Protein AF-A0A972IKR0-F1 (afdb_monomer_lite)

Foldseek 3Di:
DDDDDDDDDDDPPPPDQQLEEEQEDPPFQLNVLCVVLVRDYHYDPALQVRLVSHAQQGEYEYFDYPPPVDAREDDPCSLVSCVVSNAAYEYEQHPDDPPKDWADKDWDDQWWKFFCDCLLPPLHDGQFTKDQAQDIFIFIDDPFAGIFTALAFAFGGRPFHGDPDTTGQWGDDPPRNYIYGRHGLSLCQQRVMDDPSNSQSVVQSVVCSRCVPDDRGRGDDDHQKAWPFDLPDDDDPCLLLVLLLFLLVLQFQLLQQDDPVCPVVQVVLLVPVQKDWGDDRPDDHHLQLQAGFWWFFPNQHSRRTGITGRWGFLLLLLLLLLSLLLSLVSHPNPSSLRNSVSSCCNQQPVACQCPDLCCDLVFLNDLFGFGTRSDPVRRFKGFLLSSLSSLLSNLLSCLSNVHQPCLQSSLSNLLSQLLQDEPLLHNDQIDTRVVRRVPHSLCSHHDDDAALELLRRQSSLLSLLLVCVQAVPCSSVNSSVSNLVVNLVCPPQNHQYEQFSLLSLLSNLNNLLSNCVSPNDPVSLVSNVSSLVVQLVQADPQLARFTHHHDPPSYNAEGDPTSVLFQPAAHHQRNHPPQQKHFLQRHLLSNLQSLLSNVVSPDPSSVVSNVSSLSNSSRRQMPRPSSSSRHSFHFRIARSVSSGQGTGQRGNTHGSGMTTSRRRSSRSSSSSSCVVVVHHSSRRSSVHNSNVCNVVSCCSSPNPVSVVLSVQLDQDAAQKAKAWVVAPDWALQDWIKIKMKGFAQDQAWFKKWKWKFKADPDPVGTDDIDIDTAHHRWMDMDIDIHRSHPVAAKIKIKMWIDTVVDIDIDIGIYGYHYDPFRFPLAAQAFEDECADLDCLQQVQFRVLSLEDELVLLLQLLVLCVLLNRQEYEHLFQKHDEAALQGDDDFQQRQPIAGCECDPSDRHHDNGRYRHSPQSNLVSSLVSVGAYAHELHCSYALDLDPRRLVNSLVSLVRCCSRPSRRSNHAAYEHNNEAELLQHDPPNDDSVVSLVSLLVSLQVNLVSNCGHPVRHFYEHEYELAPNPPSLVSLLSRLLSHQEYEYEDQVPYDPPTDHSQRSLVSVLVSCVVNVHAYEYAYEQFDDDVNRYTAGDDPVVSSVVSVVRRHHRHYYYHRLALHADDPPRPGHRVPPRNNVNSVVSSVVVVVD

Radius of gyration: 42.31 Å; chains: 1; bounding box: 90×63×150 Å

Structure (mmCIF, N/CA/C/O backbone):
data_AF-A0A972IKR0-F1
#
_entry.id   AF-A0A972IKR0-F1
#
loop_
_atom_site.group_PDB
_atom_site.id
_atom_site.type_symbol
_atom_site.label_atom_id
_atom_site.label_alt_id
_atom_site.label_comp_id
_atom_site.label_asym_id
_atom_site.label_entity_id
_atom_site.label_seq_id
_atom_site.pdbx_PDB_ins_code
_atom_site.Cartn_x
_atom_site.Cartn_y
_atom_site.Cartn_z
_atom_site.occupancy
_atom_site.B_iso_or_equiv
_atom_site.auth_seq_id
_atom_site.auth_comp_id
_atom_site.auth_asym_id
_atom_site.auth_atom_id
_atom_site.pdbx_PDB_model_num
ATOM 1 N N . MET A 1 1 ? 0.463 -13.050 -74.853 1.00 34.19 1 MET A N 1
ATOM 2 C CA . MET A 1 1 ? 0.494 -12.676 -76.282 1.00 34.19 1 MET A CA 1
ATOM 3 C C . MET A 1 1 ? 1.717 -11.803 -76.529 1.00 34.19 1 MET A C 1
ATOM 5 O O . MET A 1 1 ? 1.865 -10.808 -75.846 1.00 34.19 1 MET A O 1
ATOM 9 N N . ILE A 1 2 ? 2.590 -12.292 -77.412 1.00 34.75 2 ILE A N 1
ATOM 10 C CA . ILE A 1 2 ? 3.543 -11.648 -78.341 1.00 34.75 2 ILE A CA 1
ATOM 11 C C . ILE A 1 2 ? 4.079 -10.222 -78.051 1.00 34.75 2 ILE A C 1
ATOM 13 O O . ILE A 1 2 ? 3.341 -9.250 -77.954 1.00 34.75 2 ILE A O 1
ATOM 17 N N . ALA A 1 3 ? 5.416 -10.190 -78.054 1.00 36.41 3 ALA A N 1
ATOM 18 C CA . ALA A 1 3 ? 6.428 -9.137 -78.162 1.00 36.41 3 ALA A CA 1
ATOM 19 C C . ALA A 1 3 ? 6.168 -7.861 -78.998 1.00 36.41 3 ALA A C 1
ATOM 21 O O . ALA A 1 3 ? 5.631 -7.919 -80.099 1.00 36.41 3 ALA A O 1
ATOM 22 N N . ALA A 1 4 ? 6.785 -6.765 -78.535 1.00 33.09 4 ALA A N 1
ATOM 23 C CA . ALA A 1 4 ? 7.686 -5.863 -79.277 1.00 33.09 4 ALA A CA 1
ATOM 24 C C . ALA A 1 4 ? 8.469 -5.052 -78.210 1.00 33.09 4 ALA A C 1
ATOM 26 O O . ALA A 1 4 ? 7.857 -4.555 -77.276 1.00 33.09 4 ALA A O 1
ATOM 27 N N . GLY A 1 5 ? 9.796 -4.926 -78.164 1.00 36.53 5 GLY A N 1
ATOM 28 C CA . GLY A 1 5 ? 10.790 -4.973 -79.228 1.00 36.53 5 GLY A CA 1
ATOM 29 C C . GLY A 1 5 ? 11.256 -3.555 -79.572 1.00 36.53 5 GLY A C 1
ATOM 30 O O . GLY A 1 5 ? 10.955 -3.087 -80.661 1.00 36.53 5 GLY A O 1
ATOM 31 N N . LEU A 1 6 ? 11.960 -2.870 -78.661 1.00 34.78 6 LEU A N 1
ATOM 32 C CA . LEU A 1 6 ? 12.691 -1.632 -78.962 1.00 34.78 6 LEU A CA 1
ATOM 33 C C . LEU A 1 6 ? 14.011 -1.612 -78.186 1.00 34.78 6 LEU A C 1
ATOM 35 O O . LEU A 1 6 ? 14.045 -1.526 -76.961 1.00 34.78 6 LEU A O 1
ATOM 39 N N . ALA A 1 7 ? 15.091 -1.757 -78.948 1.00 34.50 7 ALA A N 1
ATOM 40 C CA . ALA A 1 7 ? 16.462 -1.644 -78.496 1.00 34.50 7 ALA A CA 1
ATOM 41 C C . ALA A 1 7 ? 16.782 -0.186 -78.145 1.00 34.50 7 ALA A C 1
ATOM 43 O O . ALA A 1 7 ? 16.608 0.707 -78.974 1.00 34.50 7 ALA A O 1
ATOM 44 N N . VAL A 1 8 ? 17.313 0.035 -76.945 1.00 36.03 8 VAL A N 1
ATOM 45 C CA . VAL A 1 8 ? 18.115 1.218 -76.628 1.00 36.03 8 VAL A CA 1
ATOM 46 C C . VAL A 1 8 ? 19.549 0.731 -76.490 1.00 36.03 8 VAL A C 1
ATOM 48 O O . VAL A 1 8 ? 19.846 -0.145 -75.680 1.00 36.03 8 VAL A O 1
ATOM 51 N N . ALA A 1 9 ? 20.424 1.260 -77.339 1.00 35.09 9 ALA A N 1
ATOM 52 C CA . ALA A 1 9 ? 21.854 1.033 -77.273 1.00 35.09 9 ALA A CA 1
ATOM 53 C C . ALA A 1 9 ? 22.386 1.575 -75.937 1.00 35.09 9 ALA A C 1
ATOM 55 O O . ALA A 1 9 ? 22.450 2.786 -75.731 1.00 35.09 9 ALA A O 1
ATOM 56 N N . ALA A 1 10 ? 22.751 0.674 -75.025 1.00 33.31 10 ALA A N 1
ATOM 57 C CA . ALA A 1 10 ? 23.507 1.026 -73.837 1.00 33.31 10 ALA A CA 1
ATOM 58 C C . ALA A 1 10 ? 24.954 1.315 -74.254 1.00 33.31 10 ALA A C 1
ATOM 60 O O . ALA A 1 10 ? 25.710 0.421 -74.632 1.00 33.31 10 ALA A O 1
ATOM 61 N N . SER A 1 11 ? 25.310 2.594 -74.197 1.00 32.09 11 SER A N 1
ATOM 62 C CA . SER A 1 11 ? 26.677 3.044 -73.965 1.00 32.09 11 SER A CA 1
ATOM 63 C C . SER A 1 11 ? 27.300 2.182 -72.860 1.00 32.09 11 SER A C 1
ATOM 65 O O . SER A 1 11 ? 26.794 2.148 -71.737 1.00 32.09 11 SER A O 1
ATOM 67 N N . VAL A 1 12 ? 28.374 1.461 -73.186 1.00 36.28 12 VAL A N 1
ATOM 68 C CA . VAL A 1 12 ? 29.242 0.819 -72.196 1.00 36.28 12 VAL A CA 1
ATOM 69 C C . VAL A 1 12 ? 30.020 1.942 -71.516 1.00 36.28 12 VAL A C 1
ATOM 71 O O . VAL A 1 12 ? 31.148 2.255 -71.886 1.00 36.28 12 VAL A O 1
ATOM 74 N N . ALA A 1 13 ? 29.382 2.591 -70.544 1.00 33.34 13 ALA A N 1
ATOM 75 C CA . ALA A 1 13 ? 30.107 3.287 -69.502 1.00 33.34 13 ALA A CA 1
ATOM 76 C C . ALA A 1 13 ? 30.850 2.205 -68.713 1.00 33.34 13 ALA A C 1
ATOM 78 O O . ALA A 1 13 ? 30.235 1.303 -68.143 1.00 33.34 13 ALA A O 1
ATOM 79 N N . THR A 1 14 ? 32.177 2.251 -68.734 1.00 36.03 14 THR A N 1
ATOM 80 C CA . THR A 1 14 ? 33.018 1.518 -67.790 1.00 36.03 14 THR A CA 1
ATOM 81 C C . THR A 1 14 ? 32.543 1.870 -66.384 1.00 36.03 14 THR A C 1
ATOM 83 O O . THR A 1 14 ? 32.782 2.986 -65.928 1.00 36.03 14 THR A O 1
ATOM 86 N N . ALA A 1 15 ? 31.810 0.964 -65.733 1.00 43.09 15 ALA A N 1
ATOM 87 C CA . ALA A 1 15 ? 31.397 1.144 -64.350 1.00 43.09 15 ALA A CA 1
ATOM 88 C C . ALA A 1 15 ? 32.667 1.283 -63.503 1.00 43.09 15 ALA A C 1
ATOM 90 O O . ALA A 1 15 ? 33.485 0.360 -63.458 1.00 43.09 15 ALA A O 1
ATOM 91 N N . GLU A 1 16 ? 32.864 2.458 -62.906 1.00 57.66 16 GLU A N 1
ATOM 92 C CA . GLU A 1 16 ? 33.928 2.693 -61.933 1.00 57.66 16 GLU A CA 1
ATOM 93 C C . GLU A 1 16 ? 33.863 1.599 -60.860 1.00 57.66 16 GLU A C 1
ATOM 95 O O . GLU A 1 16 ? 32.781 1.234 -60.391 1.00 57.66 16 GLU A O 1
ATOM 100 N N . ALA A 1 17 ? 35.015 1.025 -60.501 1.00 61.44 17 ALA A N 1
ATOM 101 C CA . ALA A 1 17 ? 35.063 0.016 -59.453 1.00 61.44 17 ALA A CA 1
ATOM 102 C C . ALA A 1 17 ? 34.491 0.609 -58.149 1.00 61.44 17 ALA A C 1
ATOM 104 O O . ALA A 1 17 ? 34.822 1.750 -57.815 1.00 61.44 17 ALA A O 1
ATOM 105 N N . PRO A 1 18 ? 33.646 -0.133 -57.406 1.00 69.88 18 PRO A N 1
ATOM 106 C CA . PRO A 1 18 ? 33.035 0.386 -56.189 1.00 69.88 18 PRO A CA 1
ATOM 107 C C . PRO A 1 18 ? 34.124 0.820 -55.205 1.00 69.88 18 PRO A C 1
ATOM 109 O O . PRO A 1 18 ? 35.032 0.050 -54.888 1.00 69.88 18 PRO A O 1
ATOM 112 N N . ARG A 1 19 ? 34.024 2.062 -54.715 1.00 82.19 19 ARG A N 1
ATOM 113 C CA . ARG A 1 19 ? 34.983 2.646 -53.761 1.00 82.19 19 ARG A CA 1
ATOM 114 C C . ARG A 1 19 ? 34.947 1.983 -52.378 1.00 82.19 19 ARG A C 1
ATOM 116 O O . ARG A 1 19 ? 35.869 2.202 -51.600 1.00 82.19 19 ARG A O 1
ATOM 123 N N . LEU A 1 20 ? 33.923 1.173 -52.088 1.00 91.81 20 LEU A N 1
ATOM 124 C CA . LEU A 1 20 ? 33.719 0.491 -50.810 1.00 91.81 20 LEU A CA 1
ATOM 125 C C . LEU A 1 20 ? 33.771 -1.036 -50.974 1.00 91.81 20 LEU A C 1
ATOM 127 O O . LEU A 1 20 ? 32.972 -1.610 -51.719 1.00 91.81 20 LEU A O 1
ATOM 131 N N . THR A 1 21 ? 34.675 -1.702 -50.252 1.00 95.69 21 THR A N 1
ATOM 132 C CA . THR A 1 21 ? 34.761 -3.174 -50.183 1.00 95.69 21 THR A CA 1
ATOM 133 C C . THR A 1 21 ? 34.521 -3.656 -48.749 1.00 95.69 21 THR A C 1
ATOM 135 O O . THR A 1 21 ? 35.110 -3.122 -47.817 1.00 95.69 21 THR A O 1
ATOM 138 N N . LEU A 1 22 ? 33.650 -4.645 -48.545 1.00 96.81 22 LEU A N 1
ATOM 139 C CA . LEU A 1 22 ? 33.286 -5.189 -47.236 1.00 96.81 22 LEU A CA 1
ATOM 140 C C . LEU A 1 22 ? 33.693 -6.666 -47.152 1.00 96.81 22 LEU A C 1
ATOM 142 O O . LEU A 1 22 ? 33.222 -7.489 -47.937 1.00 96.81 22 LEU A O 1
ATOM 146 N N . CYS A 1 23 ? 34.528 -7.001 -46.174 1.00 97.31 23 CYS A N 1
ATOM 147 C CA . CYS A 1 23 ? 34.794 -8.365 -45.732 1.00 97.31 23 CYS A CA 1
ATOM 148 C C . CYS A 1 23 ? 33.773 -8.716 -44.646 1.00 97.31 23 CYS A C 1
ATOM 150 O O . CYS A 1 23 ? 33.915 -8.274 -43.503 1.00 97.31 23 CYS A O 1
ATOM 152 N N . CYS A 1 24 ? 32.718 -9.429 -45.035 1.00 96.69 24 CYS A N 1
ATOM 153 C CA . CYS A 1 24 ? 31.603 -9.812 -44.167 1.00 96.69 24 CYS A CA 1
ATOM 154 C C . CYS A 1 24 ? 30.733 -10.888 -44.829 1.00 96.69 24 CYS A C 1
ATOM 156 O O . CYS A 1 24 ? 30.765 -11.055 -46.052 1.00 96.69 24 CYS A O 1
ATOM 158 N N . GLY A 1 25 ? 29.906 -11.572 -44.048 1.00 94.38 25 GLY A N 1
ATOM 159 C CA . GLY A 1 25 ? 28.896 -12.507 -44.520 1.00 94.38 25 GLY A CA 1
ATOM 160 C C . GLY A 1 25 ? 27.739 -11.797 -45.223 1.00 94.38 25 GLY A C 1
ATOM 161 O O . GLY A 1 25 ? 27.478 -10.611 -45.019 1.00 94.38 25 GLY A O 1
ATOM 162 N N . GLY A 1 26 ? 27.010 -12.535 -46.065 1.00 93.50 26 GLY A N 1
ATOM 163 C CA . GLY A 1 26 ? 25.881 -11.988 -46.834 1.00 93.50 26 GLY A CA 1
ATOM 164 C C . GLY A 1 26 ? 24.724 -11.458 -45.976 1.00 93.50 26 GLY A C 1
ATOM 165 O O . GLY A 1 26 ? 23.965 -10.609 -46.437 1.00 93.50 26 GLY A O 1
ATOM 166 N N . GLU A 1 27 ? 24.627 -11.912 -44.726 1.00 93.12 27 GLU A N 1
ATOM 167 C CA . GLU A 1 27 ? 23.584 -11.510 -43.777 1.00 93.12 27 GLU A CA 1
ATOM 168 C C . GLU A 1 27 ? 23.989 -10.346 -42.859 1.00 93.12 27 GLU A C 1
ATOM 170 O O . GLU A 1 27 ? 23.214 -9.967 -41.987 1.00 93.12 27 GLU A O 1
ATOM 175 N N . ASN A 1 28 ? 25.173 -9.748 -43.037 1.00 96.62 28 ASN A N 1
ATOM 176 C CA . ASN A 1 28 ? 25.594 -8.600 -42.232 1.00 96.62 28 ASN A CA 1
ATOM 177 C C . ASN A 1 28 ? 24.642 -7.397 -42.420 1.00 96.62 28 ASN A C 1
ATOM 179 O O . ASN A 1 28 ? 24.352 -7.004 -43.556 1.00 96.62 28 ASN A O 1
ATOM 183 N N . ASP A 1 29 ? 24.187 -6.786 -41.316 1.00 96.81 29 ASP A N 1
ATOM 184 C CA . ASP A 1 29 ? 23.161 -5.735 -41.361 1.00 96.81 29 ASP A CA 1
ATOM 185 C C . ASP A 1 29 ? 23.614 -4.531 -42.194 1.00 96.81 29 ASP A C 1
ATOM 187 O O . ASP A 1 29 ? 22.862 -4.052 -43.043 1.00 96.81 29 ASP A O 1
ATOM 191 N N . LEU A 1 30 ? 24.851 -4.058 -42.002 1.00 96.75 30 LEU A N 1
ATOM 192 C CA . LEU A 1 30 ? 25.368 -2.904 -42.738 1.00 96.75 30 LEU A CA 1
ATOM 193 C C . LEU A 1 30 ? 25.429 -3.189 -44.241 1.00 96.75 30 LEU A C 1
ATOM 195 O O . LEU A 1 30 ? 25.016 -2.348 -45.038 1.00 96.75 30 LEU A O 1
ATOM 199 N N . PHE A 1 31 ? 25.906 -4.373 -44.634 1.00 95.94 31 PHE A N 1
ATOM 200 C CA . PHE A 1 31 ? 25.964 -4.765 -46.042 1.00 95.94 31 PHE A CA 1
ATOM 201 C C . PHE A 1 31 ? 24.567 -4.816 -46.674 1.00 95.94 31 PHE A C 1
ATOM 203 O O . PHE A 1 31 ? 24.351 -4.263 -47.759 1.00 95.94 31 PHE A O 1
ATOM 210 N N . ARG A 1 32 ? 23.598 -5.425 -45.981 1.00 95.38 32 ARG A N 1
ATOM 211 C CA . ARG A 1 32 ? 22.209 -5.507 -46.448 1.00 95.38 32 ARG A CA 1
ATOM 212 C C . ARG A 1 32 ? 21.565 -4.129 -46.570 1.00 95.38 32 ARG A C 1
ATOM 214 O O . ARG A 1 32 ? 20.917 -3.864 -47.581 1.00 95.38 32 ARG A O 1
ATOM 221 N N . VAL A 1 33 ? 21.766 -3.248 -45.589 1.00 95.50 33 VAL A N 1
ATOM 222 C CA . VAL A 1 33 ? 21.216 -1.884 -45.605 1.00 95.50 33 VAL A CA 1
ATOM 223 C C . VAL A 1 33 ? 21.865 -1.037 -46.701 1.00 95.50 33 VAL A C 1
ATOM 225 O O . VAL A 1 33 ? 21.145 -0.400 -47.462 1.00 95.50 33 VAL A O 1
ATOM 228 N N . LEU A 1 34 ? 23.192 -1.079 -46.865 1.00 92.94 34 LEU A N 1
ATOM 229 C CA . LEU A 1 34 ? 23.887 -0.372 -47.951 1.00 92.94 34 LEU A CA 1
ATOM 230 C C . LEU A 1 34 ? 23.390 -0.814 -49.331 1.00 92.94 34 LEU A C 1
ATOM 232 O O . LEU A 1 34 ? 23.097 0.026 -50.183 1.00 92.94 34 LEU A O 1
ATOM 236 N N . THR A 1 35 ? 23.254 -2.126 -49.529 1.00 91.75 35 THR A N 1
ATOM 237 C CA . THR A 1 35 ? 22.767 -2.700 -50.789 1.00 91.75 35 THR A CA 1
ATOM 238 C C . THR A 1 35 ? 21.314 -2.300 -51.054 1.00 91.75 35 THR A C 1
ATOM 240 O O . THR A 1 35 ? 20.982 -1.895 -52.166 1.00 91.75 35 THR A O 1
ATOM 243 N N . ALA A 1 36 ? 20.448 -2.359 -50.036 1.00 91.44 36 ALA A N 1
ATOM 244 C CA . ALA A 1 36 ? 19.045 -1.954 -50.144 1.00 91.44 36 ALA A CA 1
ATOM 245 C C . ALA A 1 36 ? 18.877 -0.445 -50.404 1.00 91.44 36 ALA A C 1
ATOM 247 O O . ALA A 1 36 ? 17.974 -0.050 -51.137 1.00 91.44 36 ALA A O 1
ATOM 248 N N . SER A 1 37 ? 19.776 0.384 -49.866 1.00 88.69 37 SER A N 1
ATOM 249 C CA . SER A 1 37 ? 19.859 1.826 -50.133 1.00 88.69 37 SER A CA 1
ATOM 250 C C . SER A 1 37 ? 20.505 2.167 -51.488 1.00 88.69 37 SER A C 1
ATOM 252 O O . SER A 1 37 ? 20.678 3.344 -51.797 1.00 88.69 37 SER A O 1
ATOM 254 N N . GLY A 1 38 ? 20.871 1.173 -52.307 1.00 86.56 38 GLY A N 1
ATOM 255 C CA . GLY A 1 38 ? 21.440 1.385 -53.642 1.00 86.56 38 GLY A CA 1
ATOM 256 C C . GLY A 1 38 ? 22.902 1.840 -53.653 1.00 86.56 38 GLY A C 1
ATOM 257 O O . GLY A 1 38 ? 23.380 2.315 -54.683 1.00 86.56 38 GLY A O 1
ATOM 258 N N . TYR A 1 39 ? 23.629 1.701 -52.540 1.00 87.25 39 TYR A N 1
ATOM 259 C CA . TYR A 1 39 ? 25.034 2.096 -52.463 1.00 87.25 39 TYR A CA 1
ATOM 260 C C . TYR A 1 39 ? 25.945 1.031 -53.082 1.00 87.25 39 TYR A C 1
ATOM 262 O O . TYR A 1 39 ? 25.931 -0.136 -52.681 1.00 87.25 39 TYR A O 1
ATOM 270 N N . ALA A 1 40 ? 26.767 1.431 -54.055 1.00 85.81 40 ALA A N 1
ATOM 271 C CA . ALA A 1 40 ? 27.667 0.519 -54.752 1.00 85.81 40 ALA A CA 1
ATOM 272 C C . ALA A 1 40 ? 28.792 0.034 -53.821 1.00 85.81 40 ALA A C 1
ATOM 274 O O . ALA A 1 40 ? 29.734 0.765 -53.515 1.00 85.81 40 ALA A O 1
ATOM 275 N N . CYS A 1 41 ? 28.711 -1.227 -53.400 1.00 90.19 41 CYS A N 1
ATOM 276 C CA . CYS A 1 41 ? 29.710 -1.872 -52.558 1.00 90.19 41 CYS A CA 1
ATOM 277 C C . CYS A 1 41 ? 30.053 -3.281 -53.066 1.00 90.19 41 CYS A C 1
ATOM 279 O O . CYS A 1 41 ? 29.250 -3.937 -53.732 1.00 90.19 41 CYS A O 1
ATOM 281 N N . ARG A 1 42 ? 31.273 -3.745 -52.778 1.00 93.44 42 ARG A N 1
ATOM 282 C CA . ARG A 1 42 ? 31.747 -5.098 -53.108 1.00 93.44 42 ARG A CA 1
ATOM 283 C C . ARG A 1 42 ? 31.857 -5.933 -51.837 1.00 93.44 42 ARG A C 1
ATOM 285 O O . ARG A 1 42 ? 32.561 -5.525 -50.924 1.00 93.44 42 ARG A O 1
ATOM 292 N N . ARG A 1 43 ? 31.225 -7.108 -51.796 1.00 95.25 43 ARG A N 1
ATOM 293 C CA . ARG A 1 43 ? 31.364 -8.077 -50.694 1.00 95.25 43 ARG A CA 1
ATOM 294 C C . ARG A 1 43 ? 32.413 -9.136 -51.031 1.00 95.25 43 ARG A C 1
ATOM 296 O O . ARG A 1 43 ? 32.410 -9.638 -52.154 1.00 95.25 43 ARG A O 1
ATOM 303 N N . VAL A 1 44 ? 33.250 -9.492 -50.063 1.00 96.19 44 VAL A N 1
ATOM 304 C CA . VAL A 1 44 ? 34.235 -10.585 -50.139 1.00 96.19 44 VAL A CA 1
ATOM 305 C C . VAL A 1 44 ? 34.264 -11.378 -48.828 1.00 96.19 44 VAL A C 1
ATOM 307 O O . VAL A 1 44 ? 33.728 -10.914 -47.819 1.00 96.19 44 VAL A O 1
ATOM 310 N N . ASP A 1 45 ? 34.895 -12.554 -48.842 1.00 93.50 45 ASP A N 1
ATOM 311 C CA . ASP A 1 45 ? 34.920 -13.480 -47.697 1.00 93.50 45 ASP A CA 1
ATOM 312 C C . ASP A 1 45 ? 36.216 -13.407 -46.864 1.00 93.50 45 ASP A C 1
ATOM 314 O O . ASP A 1 45 ? 36.230 -13.869 -45.725 1.00 93.50 45 ASP A O 1
ATOM 318 N N . SER A 1 46 ? 37.304 -12.823 -47.391 1.00 94.88 46 SER A N 1
ATOM 319 C CA . SER A 1 46 ? 38.583 -12.699 -46.668 1.00 94.88 46 SER A CA 1
ATOM 320 C C . SER A 1 46 ? 39.126 -11.269 -46.640 1.00 94.88 46 SER A C 1
ATOM 322 O O . SER A 1 46 ? 38.964 -10.490 -47.584 1.00 94.88 46 SER A O 1
ATOM 324 N N . ASN A 1 47 ? 39.817 -10.916 -45.551 1.00 94.81 47 ASN A N 1
ATOM 325 C CA . ASN A 1 47 ? 40.392 -9.578 -45.374 1.00 94.81 47 ASN A CA 1
ATOM 326 C C . ASN A 1 47 ? 41.562 -9.294 -46.337 1.00 94.81 47 ASN A C 1
ATOM 328 O O . ASN A 1 47 ? 41.735 -8.147 -46.755 1.00 94.81 47 ASN A O 1
ATOM 332 N N . ARG A 1 48 ? 42.319 -10.321 -46.746 1.00 94.06 48 ARG A N 1
ATOM 333 C CA . ARG A 1 48 ? 43.353 -10.219 -47.784 1.00 94.06 48 ARG A CA 1
ATOM 334 C C . ARG A 1 48 ? 42.744 -9.859 -49.133 1.00 94.06 48 ARG A C 1
ATOM 336 O O . ARG A 1 48 ? 43.137 -8.858 -49.730 1.00 94.06 48 ARG A O 1
ATOM 343 N N . GLU A 1 49 ? 41.743 -10.620 -49.566 1.00 94.56 49 GLU A N 1
ATOM 344 C CA . GLU A 1 49 ? 41.035 -10.366 -50.823 1.00 94.56 49 GLU A CA 1
ATOM 345 C C . GLU A 1 49 ? 40.384 -8.975 -50.829 1.00 94.56 49 GLU A C 1
ATOM 347 O O . GLU A 1 49 ? 40.434 -8.269 -51.837 1.00 94.56 49 GLU A O 1
ATOM 352 N N . ALA A 1 50 ? 39.838 -8.530 -49.691 1.00 94.56 50 ALA A N 1
ATOM 353 C CA . ALA A 1 50 ? 39.226 -7.208 -49.562 1.00 94.56 50 ALA A CA 1
ATOM 354 C C . ALA A 1 50 ? 40.198 -6.074 -49.909 1.00 94.56 50 ALA A C 1
ATOM 356 O O . ALA A 1 50 ? 39.850 -5.162 -50.659 1.00 94.56 50 ALA A O 1
ATOM 357 N N . VAL A 1 51 ? 41.433 -6.152 -49.408 1.00 94.56 51 VAL A N 1
ATOM 358 C CA . VAL A 1 51 ? 42.490 -5.172 -49.694 1.00 94.56 51 VAL A CA 1
ATOM 359 C C . VAL A 1 51 ? 43.047 -5.337 -51.112 1.00 94.56 51 VAL A C 1
ATOM 361 O O . VAL A 1 51 ? 43.326 -4.343 -51.787 1.00 94.56 51 VAL A O 1
ATOM 364 N N . GLU A 1 52 ? 43.188 -6.568 -51.608 1.00 92.94 52 GLU A N 1
ATOM 365 C CA . GLU A 1 52 ? 43.668 -6.851 -52.968 1.00 92.94 52 GLU A CA 1
ATOM 366 C C . GLU A 1 52 ? 42.718 -6.327 -54.050 1.00 92.94 52 GLU A C 1
ATOM 368 O O . GLU A 1 52 ? 43.176 -5.747 -55.038 1.00 92.94 52 GLU A O 1
ATOM 373 N N . LEU A 1 53 ? 41.407 -6.450 -53.840 1.00 92.75 53 LEU A N 1
ATOM 374 C CA . LEU A 1 53 ? 40.381 -6.021 -54.790 1.00 92.75 53 LEU A CA 1
ATOM 375 C C . LEU A 1 53 ? 39.951 -4.558 -54.623 1.00 92.75 53 LEU A C 1
ATOM 377 O O . LEU A 1 53 ? 39.323 -4.016 -55.538 1.00 92.75 53 LEU A O 1
ATOM 381 N N . ALA A 1 54 ? 40.268 -3.913 -53.499 1.00 93.00 54 ALA A N 1
ATOM 382 C CA . ALA A 1 54 ? 39.979 -2.498 -53.295 1.00 93.00 54 ALA A CA 1
ATOM 383 C C . ALA A 1 54 ? 40.762 -1.607 -54.275 1.00 93.00 54 ALA A C 1
ATOM 385 O O . ALA A 1 54 ? 41.950 -1.839 -54.549 1.00 93.00 54 ALA A O 1
ATOM 386 N N . ALA A 1 55 ? 40.081 -0.577 -54.786 1.00 89.38 55 ALA A N 1
ATOM 387 C CA . ALA A 1 55 ? 40.685 0.474 -55.599 1.00 89.38 55 ALA A CA 1
ATOM 388 C C . ALA A 1 55 ? 41.648 1.325 -54.755 1.00 89.38 55 ALA A C 1
ATOM 390 O O . ALA A 1 55 ? 41.400 1.545 -53.573 1.00 89.38 55 ALA A O 1
ATOM 391 N N . GLU A 1 56 ? 42.735 1.809 -55.359 1.00 88.94 56 GLU A N 1
ATOM 392 C CA . GLU A 1 56 ? 43.681 2.720 -54.702 1.00 88.94 56 GLU A CA 1
ATOM 393 C C . GLU A 1 56 ? 42.960 3.981 -54.193 1.00 88.94 56 GLU A C 1
ATOM 395 O O . GLU A 1 56 ? 42.117 4.542 -54.894 1.00 88.94 56 GLU A O 1
ATOM 400 N N . GLY A 1 57 ? 43.236 4.390 -52.951 1.00 87.69 57 GLY A N 1
ATOM 401 C CA . GLY A 1 57 ? 42.514 5.477 -52.276 1.00 87.69 57 GLY A CA 1
ATOM 402 C C . GLY A 1 57 ? 41.071 5.151 -51.853 1.00 87.69 57 GLY A C 1
ATOM 403 O O . GLY A 1 57 ? 40.372 6.039 -51.369 1.00 87.69 57 GLY A O 1
ATOM 404 N N . GLY A 1 58 ? 40.602 3.913 -52.050 1.00 91.62 58 GLY A N 1
ATOM 405 C CA . GLY A 1 58 ? 39.277 3.451 -51.631 1.00 91.62 58 GLY A CA 1
ATOM 406 C C . GLY A 1 58 ? 39.187 3.082 -50.145 1.00 91.62 58 GLY A C 1
ATOM 407 O O . GLY A 1 58 ? 40.129 3.268 -49.371 1.00 91.62 58 GLY A O 1
ATOM 408 N N . ALA A 1 59 ? 38.046 2.515 -49.750 1.00 94.75 59 ALA A N 1
ATOM 409 C CA . ALA A 1 59 ? 37.773 2.103 -48.379 1.00 94.75 59 ALA A CA 1
ATOM 410 C C . ALA A 1 59 ? 37.463 0.606 -48.255 1.00 94.75 59 ALA A C 1
ATOM 412 O O . ALA A 1 59 ? 36.766 0.022 -49.093 1.00 94.75 59 ALA A O 1
ATOM 413 N N . VAL A 1 60 ? 37.945 -0.005 -47.170 1.00 97.00 60 VAL A N 1
ATOM 414 C CA . VAL A 1 60 ? 37.675 -1.408 -46.832 1.00 97.00 60 VAL A CA 1
ATOM 415 C C . VAL A 1 60 ? 37.122 -1.518 -45.415 1.00 97.00 60 VAL A C 1
ATOM 417 O O . VAL A 1 60 ? 37.719 -1.006 -44.471 1.00 97.00 60 VAL A O 1
ATOM 420 N N . LEU A 1 61 ? 36.008 -2.229 -45.250 1.00 97.75 61 LEU A N 1
ATOM 421 C CA . LEU A 1 61 ? 35.472 -2.598 -43.941 1.00 97.75 61 LEU A CA 1
ATOM 422 C C . LEU A 1 61 ? 35.713 -4.084 -43.692 1.00 97.75 61 LEU A C 1
ATOM 424 O O . LEU A 1 61 ? 35.333 -4.917 -44.509 1.00 97.75 61 LEU A O 1
ATOM 428 N N . ILE A 1 62 ? 36.317 -4.418 -42.558 1.00 98.12 62 ILE A N 1
ATOM 429 C CA . ILE A 1 62 ? 36.488 -5.783 -42.066 1.00 98.12 62 ILE A CA 1
ATOM 430 C C . ILE A 1 62 ? 35.558 -5.927 -40.865 1.00 98.12 62 ILE A C 1
ATOM 432 O O . ILE A 1 62 ? 35.854 -5.429 -39.776 1.00 98.12 62 ILE A O 1
ATOM 436 N N . LEU A 1 63 ? 34.400 -6.541 -41.099 1.00 98.00 63 LEU A N 1
ATOM 437 C CA . LEU A 1 63 ? 33.322 -6.631 -40.119 1.00 98.00 63 LEU A CA 1
ATOM 438 C C . LEU A 1 63 ? 33.414 -7.954 -39.356 1.00 98.00 63 LEU A C 1
ATOM 440 O O . LEU A 1 63 ? 33.859 -8.966 -39.896 1.00 98.00 63 LEU A O 1
ATOM 444 N N . ALA A 1 64 ? 33.004 -7.941 -38.090 1.00 96.62 64 ALA A N 1
ATOM 445 C CA . ALA A 1 64 ? 33.045 -9.135 -37.254 1.00 96.62 64 ALA A CA 1
ATOM 446 C C . ALA A 1 64 ? 31.927 -10.102 -37.669 1.00 96.62 64 ALA A C 1
ATOM 448 O O . ALA A 1 64 ? 30.796 -9.658 -37.831 1.00 96.62 64 ALA A O 1
ATOM 449 N N . GLU A 1 65 ? 32.189 -11.406 -37.794 1.00 91.69 65 GLU A N 1
ATOM 450 C CA . GLU A 1 65 ? 31.172 -12.404 -38.183 1.00 91.69 65 GLU A CA 1
ATOM 451 C C . GLU A 1 65 ? 30.626 -13.169 -36.972 1.00 91.69 65 GLU A C 1
ATOM 453 O O . GLU A 1 65 ? 29.453 -13.010 -36.636 1.00 91.69 65 GLU A O 1
ATOM 458 N N . ASP A 1 66 ? 31.489 -13.883 -36.246 1.00 91.44 66 ASP A N 1
ATOM 459 C CA . ASP A 1 66 ? 31.135 -14.741 -35.102 1.00 91.44 66 ASP A CA 1
ATOM 460 C C . ASP A 1 66 ? 30.952 -13.967 -33.776 1.00 91.44 66 ASP A C 1
ATOM 462 O O . ASP A 1 66 ? 31.316 -14.436 -32.696 1.00 91.44 66 ASP A O 1
ATOM 466 N N . TYR A 1 67 ? 30.412 -12.748 -33.828 1.00 94.25 67 TYR A N 1
ATOM 467 C CA . TYR A 1 67 ? 30.198 -11.906 -32.647 1.00 94.25 67 TYR A CA 1
ATOM 468 C C . TYR A 1 67 ? 29.018 -12.407 -31.787 1.00 94.25 67 TYR A C 1
ATOM 470 O O . TYR A 1 67 ? 27.972 -12.740 -32.343 1.00 94.25 67 TYR A O 1
ATOM 478 N N . PRO A 1 68 ? 29.116 -12.403 -30.442 1.00 94.62 68 PRO A N 1
ATOM 479 C CA . PRO A 1 68 ? 30.267 -12.006 -29.621 1.00 94.62 68 PRO A CA 1
ATOM 480 C C . PRO A 1 68 ? 31.226 -13.165 -29.284 1.00 94.62 68 PRO A C 1
ATOM 482 O O . PRO A 1 68 ? 32.108 -13.005 -28.445 1.00 94.62 68 PRO A O 1
ATOM 485 N N . ALA A 1 69 ? 31.045 -14.343 -29.887 1.00 94.50 69 ALA A N 1
ATOM 486 C CA . ALA A 1 69 ? 31.758 -15.567 -29.525 1.00 94.50 69 ALA A CA 1
ATOM 487 C C . ALA A 1 69 ? 33.245 -15.574 -29.927 1.00 94.50 69 ALA A C 1
ATOM 489 O O . ALA A 1 69 ? 34.053 -16.177 -29.218 1.00 94.50 69 ALA A O 1
ATOM 490 N N . ALA A 1 70 ? 33.623 -14.913 -31.026 1.00 94.75 70 ALA A N 1
ATOM 491 C CA . ALA A 1 70 ? 35.010 -14.831 -31.480 1.00 94.75 70 ALA A CA 1
ATOM 492 C C . ALA A 1 70 ? 35.389 -13.438 -32.006 1.00 94.75 70 ALA A C 1
ATOM 494 O O . ALA A 1 70 ? 34.560 -12.697 -32.536 1.00 94.75 70 ALA A O 1
ATOM 495 N N . THR A 1 71 ? 36.668 -13.092 -31.846 1.00 96.75 71 THR A N 1
ATOM 496 C CA . THR A 1 71 ? 37.270 -11.846 -32.335 1.00 96.75 71 THR A CA 1
ATOM 497 C C . THR A 1 71 ? 37.734 -11.965 -33.786 1.00 96.75 71 THR A C 1
ATOM 499 O O . THR A 1 71 ? 38.101 -13.037 -34.267 1.00 96.75 71 THR A O 1
ATOM 502 N N . THR A 1 72 ? 37.754 -10.838 -34.492 1.00 96.69 72 THR A N 1
ATOM 503 C CA . THR A 1 72 ? 38.169 -10.737 -35.893 1.00 96.69 72 THR A CA 1
ATOM 504 C C . THR A 1 72 ? 39.687 -10.858 -36.015 1.00 96.69 72 THR A C 1
ATOM 506 O O . THR A 1 72 ? 40.439 -9.989 -35.563 1.00 96.69 72 THR A O 1
ATOM 509 N N . VAL A 1 73 ? 40.161 -11.922 -36.663 1.00 95.25 73 VAL A N 1
ATOM 510 C CA . VAL A 1 73 ? 41.589 -12.119 -36.949 1.00 95.25 73 VAL A CA 1
ATOM 511 C C . VAL A 1 73 ? 41.962 -11.379 -38.232 1.00 95.25 73 VAL A C 1
ATOM 513 O O . VAL A 1 73 ? 41.392 -11.631 -39.291 1.00 95.25 73 VAL A O 1
ATOM 516 N N . ILE A 1 74 ? 42.941 -10.479 -38.144 1.00 93.88 74 ILE A N 1
ATOM 517 C CA . ILE A 1 74 ? 43.510 -9.779 -39.302 1.00 93.88 74 ILE A CA 1
ATOM 518 C C . ILE A 1 74 ? 44.737 -10.549 -39.781 1.00 93.88 74 ILE A C 1
ATOM 520 O O . ILE A 1 74 ? 45.660 -10.782 -38.998 1.00 93.88 74 ILE A O 1
ATOM 524 N N . GLU A 1 75 ? 44.750 -10.963 -41.051 1.00 91.19 75 GLU A N 1
ATOM 525 C CA . GLU A 1 75 ? 45.878 -11.719 -41.591 1.00 91.19 75 GLU A CA 1
ATOM 526 C C . GLU A 1 75 ? 47.180 -10.895 -41.590 1.00 91.19 75 GLU A C 1
ATOM 528 O O . GLU A 1 75 ? 47.146 -9.665 -41.749 1.00 91.19 75 GLU A O 1
ATOM 533 N N . PRO A 1 76 ? 48.349 -11.560 -41.478 1.00 80.56 76 PRO A N 1
ATOM 534 C CA . PRO A 1 76 ? 49.636 -10.911 -41.676 1.00 80.56 76 PRO A CA 1
ATOM 535 C C . PRO A 1 76 ? 49.677 -10.152 -43.011 1.00 80.56 76 PRO A C 1
ATOM 537 O O . PRO A 1 76 ? 49.178 -10.629 -44.033 1.00 80.56 76 PRO A O 1
ATOM 540 N N . ASP A 1 77 ? 50.280 -8.964 -42.982 1.00 85.69 77 ASP A N 1
ATOM 541 C CA . ASP A 1 77 ? 50.478 -8.041 -44.109 1.00 85.69 77 ASP A CA 1
ATOM 542 C C . ASP A 1 77 ? 49.250 -7.269 -44.622 1.00 85.69 77 ASP A C 1
ATOM 544 O O . ASP A 1 77 ? 49.440 -6.304 -45.361 1.00 85.69 77 ASP A O 1
ATOM 548 N N . VAL A 1 78 ? 48.017 -7.569 -44.184 1.00 92.62 78 VAL A N 1
ATOM 549 C CA . VAL A 1 78 ? 46.797 -6.847 -44.628 1.00 92.62 78 VAL A CA 1
ATOM 550 C C . VAL A 1 78 ? 46.904 -5.340 -44.388 1.00 92.62 78 VAL A C 1
ATOM 552 O O . VAL A 1 78 ? 46.672 -4.541 -45.294 1.00 92.62 78 VAL A O 1
ATOM 555 N N . LEU A 1 79 ? 47.320 -4.937 -43.183 1.00 90.81 79 LEU A N 1
ATOM 556 C CA . LEU A 1 79 ? 47.478 -3.521 -42.829 1.00 90.81 79 LEU A CA 1
ATOM 557 C C . LEU A 1 79 ? 48.603 -2.837 -43.623 1.00 90.81 79 LEU A C 1
ATOM 559 O O . LEU A 1 79 ? 48.508 -1.650 -43.925 1.00 90.81 79 LEU A O 1
ATOM 563 N N . GLY A 1 80 ? 49.665 -3.572 -43.966 1.00 90.19 80 GLY A N 1
ATOM 564 C CA . GLY A 1 80 ? 50.758 -3.056 -44.794 1.00 90.19 80 GLY A CA 1
ATOM 565 C C . GLY A 1 80 ? 50.336 -2.883 -46.254 1.00 90.19 80 GLY A C 1
ATOM 566 O O . GLY A 1 80 ? 50.581 -1.838 -46.852 1.00 90.19 80 GLY A O 1
ATOM 567 N N . ALA A 1 81 ? 49.636 -3.874 -46.810 1.00 91.81 81 ALA A N 1
ATOM 568 C CA . ALA A 1 81 ? 49.090 -3.827 -48.162 1.00 91.81 81 ALA A CA 1
ATOM 569 C C . ALA A 1 81 ? 48.052 -2.705 -48.325 1.00 91.81 81 ALA A C 1
ATOM 571 O O . ALA A 1 81 ? 48.052 -2.011 -49.342 1.00 91.81 81 ALA A O 1
ATOM 572 N N . ALA A 1 82 ? 47.218 -2.476 -47.307 1.00 93.06 82 ALA A N 1
ATOM 573 C CA . ALA A 1 82 ? 46.264 -1.374 -47.293 1.00 93.06 82 ALA A CA 1
ATOM 574 C C . ALA A 1 82 ? 46.959 -0.004 -47.296 1.00 93.06 82 ALA A C 1
ATOM 576 O O . ALA A 1 82 ? 46.582 0.870 -48.076 1.00 93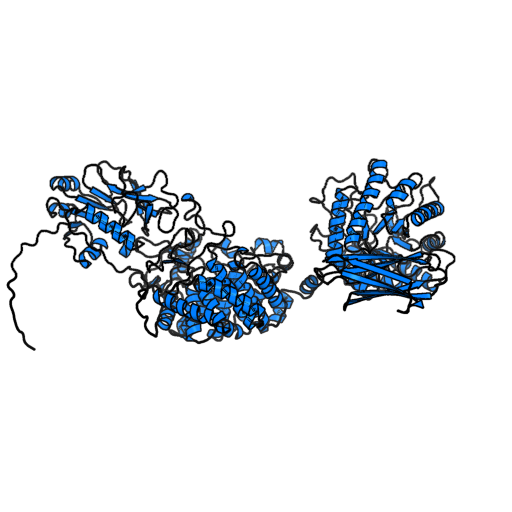.06 82 ALA A O 1
ATOM 577 N N . ALA A 1 83 ? 48.017 0.160 -46.493 1.00 91.06 83 ALA A N 1
ATOM 578 C CA . ALA A 1 83 ? 48.811 1.387 -46.471 1.00 91.06 83 ALA A CA 1
ATOM 579 C C . ALA A 1 83 ? 49.480 1.669 -47.830 1.00 91.06 83 ALA A C 1
ATOM 581 O O . ALA A 1 83 ? 49.457 2.806 -48.296 1.00 91.06 83 ALA A O 1
ATOM 582 N N . ASN A 1 84 ? 49.999 0.638 -48.511 1.00 92.31 84 ASN A N 1
ATOM 583 C CA . ASN A 1 84 ? 50.610 0.778 -49.841 1.00 92.31 84 ASN A CA 1
ATOM 584 C C . ASN A 1 84 ? 49.626 1.273 -50.915 1.00 92.31 84 ASN A C 1
ATOM 586 O O . ASN A 1 84 ? 50.045 1.923 -51.866 1.00 92.31 84 ASN A O 1
ATOM 590 N N . LYS A 1 85 ? 48.332 0.969 -50.766 1.00 92.00 85 LYS A N 1
ATOM 591 C CA . LYS A 1 85 ? 47.249 1.429 -51.649 1.00 92.00 85 LYS A CA 1
ATOM 592 C C . LYS A 1 85 ? 46.550 2.702 -51.147 1.00 92.00 85 LYS A C 1
ATOM 594 O O . LYS A 1 85 ? 45.523 3.088 -51.707 1.00 92.00 85 LYS A O 1
ATOM 599 N N . ASN A 1 86 ? 47.063 3.327 -50.083 1.00 91.50 86 ASN A N 1
ATOM 600 C CA . ASN A 1 86 ? 46.452 4.482 -49.422 1.00 91.50 86 ASN A CA 1
ATOM 601 C C . ASN A 1 86 ? 44.963 4.260 -49.068 1.00 91.50 86 ASN A C 1
ATOM 603 O O . ASN A 1 86 ? 44.135 5.153 -49.245 1.00 91.50 86 ASN A O 1
ATOM 607 N N . LEU A 1 87 ? 44.606 3.047 -48.629 1.00 94.19 87 LEU A N 1
ATOM 608 C CA . LEU A 1 87 ? 43.225 2.706 -48.275 1.00 94.19 87 LEU A CA 1
ATOM 609 C C . LEU A 1 87 ? 42.862 3.236 -46.888 1.00 94.19 87 LEU A C 1
ATOM 611 O O . LEU A 1 87 ? 43.684 3.187 -45.971 1.00 94.19 87 LEU A O 1
ATOM 615 N N . ARG A 1 88 ? 41.597 3.631 -46.705 1.00 95.44 88 ARG A N 1
ATOM 616 C CA . ARG A 1 88 ? 41.011 3.805 -45.366 1.00 95.44 88 ARG A CA 1
ATOM 617 C C . ARG A 1 88 ? 40.352 2.509 -44.913 1.00 95.44 88 ARG A C 1
ATOM 619 O O . ARG A 1 88 ? 39.583 1.908 -45.662 1.00 95.44 88 ARG A O 1
ATOM 626 N N . LEU A 1 89 ? 40.646 2.070 -43.692 1.00 97.12 89 LEU A N 1
ATOM 627 C CA . LEU A 1 89 ? 40.097 0.827 -43.146 1.00 97.12 89 LEU A CA 1
ATOM 628 C C . LEU A 1 89 ? 39.118 1.093 -42.003 1.00 97.12 89 LEU A C 1
ATOM 630 O O . LEU A 1 89 ? 39.326 2.006 -41.209 1.00 97.12 89 LEU A O 1
ATOM 634 N N . PHE A 1 90 ? 38.106 0.240 -41.874 1.00 97.88 90 PHE A N 1
ATOM 635 C CA . PHE A 1 90 ? 37.291 0.101 -40.668 1.00 97.88 90 PHE A CA 1
ATOM 636 C C . PHE A 1 90 ? 37.334 -1.351 -40.198 1.00 97.88 90 PHE A C 1
ATOM 638 O O . PHE A 1 90 ? 37.057 -2.250 -40.987 1.00 97.88 90 PHE A O 1
ATOM 645 N N . ILE A 1 91 ? 37.710 -1.592 -38.945 1.00 97.88 91 ILE A N 1
ATOM 646 C CA . ILE A 1 91 ? 37.889 -2.943 -38.396 1.00 97.88 91 ILE A CA 1
ATOM 647 C C . ILE A 1 91 ? 37.036 -3.106 -37.144 1.00 97.88 91 ILE A C 1
ATOM 649 O O . ILE A 1 91 ? 37.181 -2.325 -36.205 1.00 97.88 91 ILE A O 1
ATOM 653 N N . GLU A 1 92 ? 36.197 -4.140 -37.102 1.00 97.94 92 GLU A N 1
ATOM 654 C CA . GLU A 1 92 ? 35.372 -4.465 -35.934 1.00 97.94 92 GLU A CA 1
ATOM 655 C C . GLU A 1 92 ? 35.940 -5.617 -35.108 1.00 97.94 92 GLU A C 1
ATOM 657 O O . GLU A 1 92 ? 36.398 -6.624 -35.647 1.00 97.94 92 GLU A O 1
ATOM 662 N N . TYR A 1 93 ? 35.828 -5.491 -33.785 1.00 97.38 93 TYR A N 1
ATOM 663 C CA . TYR A 1 93 ? 36.081 -6.540 -32.795 1.00 97.38 93 TYR A CA 1
ATOM 664 C C . TYR A 1 93 ? 37.422 -7.291 -32.978 1.00 97.38 93 TYR A C 1
ATOM 666 O O . TYR A 1 93 ? 37.435 -8.523 -32.990 1.00 97.38 93 TYR A O 1
ATOM 674 N N . PRO A 1 94 ? 38.559 -6.589 -33.163 1.00 96.69 94 PRO A N 1
ATOM 675 C CA . PRO A 1 94 ? 39.817 -7.211 -33.575 1.00 96.69 94 PRO A CA 1
ATOM 676 C C . PRO A 1 94 ? 40.416 -8.121 -32.496 1.00 96.69 94 PRO A C 1
ATOM 678 O O . PRO A 1 94 ? 40.326 -7.835 -31.307 1.00 96.69 94 PRO A O 1
ATOM 681 N N . ALA A 1 95 ? 41.107 -9.182 -32.918 1.00 95.50 95 ALA A N 1
ATOM 682 C CA . ALA A 1 95 ? 41.869 -10.062 -32.029 1.00 95.50 95 ALA A CA 1
ATOM 683 C C . ALA A 1 95 ? 43.216 -9.452 -31.598 1.00 95.50 95 ALA A C 1
ATOM 685 O O . ALA A 1 95 ? 43.671 -9.670 -30.479 1.00 95.50 95 ALA A O 1
ATOM 686 N N . ALA A 1 96 ? 43.866 -8.704 -32.492 1.00 92.56 96 ALA A N 1
ATOM 687 C CA . ALA A 1 96 ? 45.126 -8.011 -32.240 1.00 92.56 96 ALA A CA 1
ATOM 688 C C . ALA A 1 96 ? 45.304 -6.855 -33.232 1.00 92.56 96 ALA A C 1
ATOM 690 O O . ALA A 1 96 ? 44.866 -6.947 -34.381 1.00 92.56 96 ALA A O 1
ATOM 691 N N . LEU A 1 97 ? 45.986 -5.786 -32.808 1.00 91.06 97 LEU A N 1
ATOM 692 C CA . LEU A 1 97 ? 46.344 -4.651 -33.658 1.00 91.06 97 LEU A CA 1
ATOM 693 C C . LEU A 1 97 ? 47.790 -4.197 -33.394 1.00 91.06 97 LEU A C 1
ATOM 695 O O . LEU A 1 97 ? 48.240 -4.212 -32.248 1.00 91.06 97 LEU A O 1
ATOM 699 N N . PRO A 1 98 ? 48.543 -3.756 -34.418 1.00 86.06 98 PRO A N 1
ATOM 700 C CA . PRO A 1 98 ? 49.892 -3.239 -34.211 1.00 86.06 98 PRO A CA 1
ATOM 701 C C . PRO A 1 98 ? 49.896 -1.969 -33.353 1.00 86.06 98 PRO A C 1
ATOM 703 O O . PRO A 1 98 ? 49.241 -0.988 -33.695 1.00 86.06 98 PRO A O 1
ATOM 706 N N . GLY A 1 99 ? 50.695 -1.962 -32.284 1.00 84.50 99 GLY A N 1
ATOM 707 C CA . GLY A 1 99 ? 50.901 -0.777 -31.441 1.00 84.50 99 GLY A CA 1
ATOM 708 C C . GLY A 1 99 ? 49.755 -0.450 -30.477 1.00 84.50 99 GLY A C 1
ATOM 709 O O . GLY A 1 99 ? 49.835 0.567 -29.797 1.00 84.50 99 GLY A O 1
ATOM 710 N N . VAL A 1 100 ? 48.726 -1.300 -30.391 1.00 87.75 100 VAL A N 1
ATOM 711 C CA . VAL A 1 100 ? 47.621 -1.173 -29.431 1.00 87.75 100 VAL A CA 1
ATOM 712 C C . VAL A 1 100 ? 47.464 -2.495 -28.690 1.00 87.75 100 VAL A C 1
ATOM 714 O O . VAL A 1 100 ? 47.349 -3.552 -29.307 1.00 87.75 100 VAL A O 1
ATOM 717 N N . GLU A 1 101 ? 47.461 -2.442 -27.362 1.00 89.56 101 GLU A N 1
ATOM 718 C CA . GLU A 1 101 ? 47.164 -3.606 -26.530 1.00 89.56 101 GLU A CA 1
ATOM 719 C C . GLU A 1 101 ? 45.663 -3.915 -26.603 1.00 89.56 101 GLU A C 1
ATOM 721 O O . GLU A 1 101 ? 44.839 -3.067 -26.252 1.00 89.56 101 GLU A O 1
ATOM 726 N N . ILE A 1 102 ? 45.322 -5.116 -27.081 1.00 92.56 102 ILE A N 1
ATOM 727 C CA . ILE A 1 102 ? 43.947 -5.619 -27.149 1.00 92.56 102 ILE A CA 1
ATOM 728 C C . ILE A 1 102 ? 43.760 -6.669 -26.054 1.00 92.56 102 ILE A C 1
ATOM 730 O O . ILE A 1 102 ? 44.391 -7.725 -26.072 1.00 92.56 102 ILE A O 1
ATOM 734 N N . GLY A 1 103 ? 42.911 -6.351 -25.082 1.00 91.62 103 GLY A N 1
ATOM 735 C CA . GLY A 1 103 ? 42.534 -7.244 -23.994 1.00 91.62 103 GLY A CA 1
ATOM 736 C C . GLY A 1 103 ? 41.435 -8.239 -24.387 1.00 91.62 103 GLY A C 1
ATOM 737 O O . GLY A 1 103 ? 40.894 -8.185 -25.494 1.00 91.62 103 GLY A O 1
ATOM 738 N N . PRO A 1 104 ? 41.061 -9.150 -23.472 1.00 91.81 104 PRO A N 1
ATOM 739 C CA . PRO A 1 104 ? 40.026 -10.140 -23.738 1.00 91.81 104 PRO A CA 1
ATOM 740 C C . PRO A 1 104 ? 38.639 -9.493 -23.929 1.00 91.81 104 PRO A C 1
ATOM 742 O O . PRO A 1 104 ? 38.377 -8.418 -23.376 1.00 91.81 104 PRO A O 1
ATOM 745 N N . PRO A 1 105 ? 37.724 -10.166 -24.653 1.00 93.31 105 PRO A N 1
ATOM 746 C CA . PRO A 1 105 ? 36.302 -9.843 -24.666 1.00 93.31 105 PRO A CA 1
ATOM 747 C C . PRO A 1 105 ? 35.699 -9.612 -23.277 1.00 93.31 105 PRO A C 1
ATOM 749 O O . PRO A 1 105 ? 35.882 -10.417 -22.362 1.00 93.31 105 PRO A O 1
ATOM 752 N N . LYS A 1 106 ? 34.913 -8.543 -23.140 1.00 93.81 106 LYS A N 1
ATOM 753 C CA . LYS A 1 106 ? 34.142 -8.206 -21.940 1.00 93.81 106 LYS A CA 1
ATOM 754 C C . LYS A 1 106 ? 32.704 -7.854 -22.327 1.00 93.81 106 LYS A C 1
ATOM 756 O O . LYS A 1 106 ? 32.489 -7.049 -23.229 1.00 93.81 106 LYS A O 1
ATOM 761 N N . ALA A 1 107 ? 31.730 -8.414 -21.610 1.00 93.12 107 ALA A N 1
ATOM 762 C CA . ALA A 1 107 ? 30.334 -7.982 -21.673 1.00 93.12 107 ALA A CA 1
ATOM 763 C C . ALA A 1 107 ? 30.130 -6.706 -20.839 1.00 93.12 107 ALA A C 1
ATOM 765 O O . ALA A 1 107 ? 30.613 -6.619 -19.701 1.00 93.12 107 ALA A O 1
ATOM 766 N N . ALA A 1 108 ? 29.410 -5.728 -21.384 1.00 91.44 108 ALA A N 1
ATOM 767 C CA . ALA A 1 108 ? 28.958 -4.574 -20.619 1.00 91.44 108 ALA A CA 1
ATOM 768 C C . ALA A 1 108 ? 27.932 -5.003 -19.562 1.00 91.44 108 ALA A C 1
ATOM 770 O O . ALA A 1 108 ? 27.143 -5.922 -19.775 1.00 91.44 108 ALA A O 1
ATOM 771 N N . ARG A 1 109 ? 27.950 -4.328 -18.412 1.00 83.31 109 ARG A N 1
ATOM 772 C CA . ARG A 1 109 ? 26.953 -4.508 -17.347 1.00 83.31 109 ARG A CA 1
ATOM 773 C C . ARG A 1 109 ? 26.032 -3.302 -17.247 1.00 83.31 109 ARG A C 1
ATOM 775 O O . ARG A 1 109 ? 24.819 -3.453 -17.241 1.00 83.31 109 ARG A O 1
ATOM 782 N N . CYS A 1 110 ? 26.623 -2.113 -17.160 1.00 86.81 110 CYS A N 1
ATOM 783 C CA . CYS A 1 110 ? 25.901 -0.842 -17.022 1.00 86.81 110 CYS A CA 1
ATOM 784 C C . CYS A 1 110 ? 26.438 0.231 -17.980 1.00 86.81 110 CYS A C 1
ATOM 786 O O . CYS A 1 110 ? 25.947 1.359 -17.993 1.00 86.81 110 CYS A O 1
ATOM 788 N N . GLU A 1 111 ? 27.496 -0.087 -18.727 1.00 92.12 111 GLU A N 1
ATOM 789 C CA . GLU A 1 111 ? 28.124 0.814 -19.674 1.00 92.12 111 GLU A CA 1
ATOM 790 C C . GLU A 1 111 ? 27.223 1.025 -20.899 1.00 92.12 111 GLU A C 1
ATOM 792 O O . GLU A 1 111 ? 26.734 0.073 -21.504 1.00 92.12 111 GLU A O 1
ATOM 797 N N . ARG A 1 112 ? 27.034 2.291 -21.274 1.00 94.06 112 ARG A N 1
ATOM 798 C CA . ARG A 1 112 ? 26.343 2.726 -22.490 1.00 94.06 112 ARG A CA 1
ATOM 799 C C . ARG A 1 112 ? 27.350 3.316 -23.465 1.00 94.06 112 ARG A C 1
ATOM 801 O O . ARG A 1 112 ? 28.380 3.834 -23.031 1.00 94.06 112 ARG A O 1
ATOM 808 N N . ALA A 1 113 ? 27.055 3.263 -24.760 1.00 96.81 113 ALA A N 1
ATOM 809 C CA . ALA A 1 113 ? 27.870 3.953 -25.749 1.00 96.81 113 ALA A CA 1
ATOM 810 C C . ALA A 1 113 ? 27.557 5.458 -25.715 1.00 96.81 113 ALA A C 1
ATOM 812 O O . ALA A 1 113 ? 26.398 5.860 -25.629 1.00 96.81 113 ALA A O 1
ATOM 813 N N . VAL A 1 114 ? 28.595 6.288 -25.748 1.00 97.81 114 VAL A N 1
ATOM 814 C CA . VAL A 1 114 ? 28.499 7.747 -25.668 1.00 97.81 114 VAL A CA 1
ATOM 815 C C . VAL A 1 114 ? 29.445 8.370 -26.680 1.00 97.81 114 VAL A C 1
ATOM 817 O O . VAL A 1 114 ? 30.595 7.948 -26.811 1.00 97.81 114 VAL A O 1
ATOM 820 N N . VAL A 1 115 ? 28.974 9.384 -27.393 1.00 98.00 115 VAL A N 1
ATOM 821 C CA . VAL A 1 115 ? 29.791 10.132 -28.352 1.00 98.00 115 VAL A CA 1
ATOM 822 C C . VAL A 1 115 ? 30.797 11.013 -27.614 1.00 98.00 115 VAL A C 1
ATOM 824 O O . VAL A 1 115 ? 30.435 11.742 -26.693 1.00 98.00 115 VAL A O 1
ATOM 827 N N . ASN A 1 116 ? 32.065 10.939 -28.017 1.00 96.38 116 ASN A N 1
ATOM 828 C CA . ASN A 1 116 ? 33.199 11.577 -27.340 1.00 96.38 116 ASN A CA 1
ATOM 829 C C . ASN A 1 116 ? 33.936 12.614 -28.214 1.00 96.38 116 ASN A C 1
ATOM 831 O O . ASN A 1 116 ? 34.947 13.171 -27.799 1.00 96.38 116 ASN A O 1
ATOM 835 N N . SER A 1 117 ? 33.469 12.868 -29.441 1.00 94.62 117 SER A N 1
ATOM 836 C CA . SER A 1 117 ? 34.129 13.798 -30.369 1.00 94.62 117 SER A CA 1
ATOM 837 C C . SER A 1 117 ? 33.153 14.410 -31.371 1.00 94.62 117 SER A C 1
ATOM 839 O O . SER A 1 117 ? 32.090 13.842 -31.610 1.00 94.62 117 SER A O 1
ATOM 841 N N . ASP A 1 118 ? 33.592 15.460 -32.062 1.00 92.62 118 ASP A N 1
ATOM 842 C CA . ASP A 1 118 ? 32.813 16.161 -33.092 1.00 92.62 118 ASP A CA 1
ATOM 843 C C . ASP A 1 118 ? 32.837 15.483 -34.480 1.00 92.62 118 ASP A C 1
ATOM 845 O O . ASP A 1 118 ? 32.359 16.062 -35.455 1.00 92.62 118 ASP A O 1
ATOM 849 N N . LEU A 1 119 ? 33.381 14.258 -34.601 1.00 91.94 119 LEU A N 1
ATOM 850 C CA . LEU A 1 119 ? 33.522 13.537 -35.882 1.00 91.94 119 LEU A CA 1
ATOM 851 C C . LEU A 1 119 ? 32.209 13.472 -36.682 1.00 91.94 119 LEU A C 1
ATOM 853 O O . LEU A 1 119 ? 32.217 13.541 -37.911 1.00 91.94 119 LEU A O 1
ATOM 857 N N . PHE A 1 120 ? 31.085 13.323 -35.986 1.00 92.06 120 PHE A N 1
ATOM 858 C CA . PHE A 1 120 ? 29.774 13.085 -36.586 1.00 92.06 120 PHE A CA 1
ATOM 859 C C . PHE A 1 120 ? 28.991 14.371 -36.897 1.00 92.06 120 PHE A C 1
ATOM 861 O O . PHE A 1 120 ? 27.921 14.306 -37.507 1.00 92.06 120 PHE A O 1
ATOM 868 N N . GLY A 1 121 ? 29.519 15.538 -36.512 1.00 88.38 121 GLY A N 1
ATOM 869 C CA . GLY A 1 121 ? 28.859 16.828 -36.688 1.00 88.38 121 GLY A CA 1
ATOM 870 C C . GLY A 1 121 ? 27.545 16.973 -35.896 1.00 88.38 121 GLY A C 1
ATOM 871 O O . GLY A 1 121 ? 27.242 16.157 -35.029 1.00 88.38 121 GLY A O 1
ATOM 872 N N . PRO A 1 122 ? 26.721 17.989 -36.220 1.00 86.38 122 PRO A N 1
ATOM 873 C CA . PRO A 1 122 ? 25.555 18.374 -35.414 1.00 86.38 122 PRO A CA 1
ATOM 874 C C . PRO A 1 122 ? 24.402 17.360 -35.447 1.00 86.38 122 PRO A C 1
ATOM 876 O O . PRO A 1 122 ? 23.436 17.483 -34.704 1.00 86.38 122 PRO A O 1
ATOM 879 N N . SER A 1 123 ? 24.463 16.364 -36.335 1.00 86.06 123 SER A N 1
ATOM 880 C CA . SER A 1 123 ? 23.511 15.249 -36.338 1.00 86.06 123 SER A CA 1
ATOM 881 C C . SER A 1 123 ? 23.738 14.273 -35.182 1.00 86.06 123 SER A C 1
ATOM 883 O O . SER A 1 123 ? 22.857 13.463 -34.900 1.00 86.06 123 SER A O 1
ATOM 885 N N . LEU A 1 124 ? 24.910 14.314 -34.535 1.00 94.06 124 LEU A N 1
ATOM 886 C CA . LEU A 1 124 ? 25.253 13.449 -33.414 1.00 94.06 124 LEU A CA 1
ATOM 887 C C . LEU A 1 124 ? 26.327 14.112 -32.529 1.00 94.06 124 LEU A C 1
ATOM 889 O O . LEU A 1 124 ? 27.516 13.813 -32.635 1.00 94.06 124 LEU A O 1
ATOM 893 N N . ASP A 1 125 ? 25.878 15.021 -31.663 1.00 95.19 125 ASP A N 1
ATOM 894 C CA . ASP A 1 125 ? 26.741 15.827 -30.792 1.00 95.19 125 ASP A CA 1
ATOM 895 C C . ASP A 1 125 ? 27.499 15.000 -29.729 1.00 95.19 125 ASP A C 1
ATOM 897 O O . ASP A 1 125 ? 27.039 13.926 -29.315 1.00 95.19 125 ASP A O 1
ATOM 901 N N . PRO A 1 126 ? 28.629 15.515 -29.199 1.00 96.44 126 PRO A N 1
ATOM 902 C CA . PRO A 1 126 ? 29.266 14.957 -28.011 1.00 96.44 126 PRO A CA 1
ATOM 903 C C . PRO A 1 126 ? 28.288 14.769 -26.846 1.00 96.44 126 PRO A C 1
ATOM 905 O O . PRO A 1 126 ? 27.342 15.533 -26.663 1.00 96.44 126 PRO A O 1
ATOM 908 N N . LEU A 1 127 ? 28.547 13.751 -26.024 1.00 97.12 127 LEU A N 1
ATOM 909 C CA . LEU A 1 127 ? 27.701 13.295 -24.915 1.00 97.12 127 LEU A CA 1
ATOM 910 C C . LEU A 1 127 ? 26.366 12.658 -25.326 1.00 97.12 127 LEU A C 1
ATOM 912 O O . LEU A 1 127 ? 25.619 12.236 -24.439 1.00 97.12 127 LEU A O 1
ATOM 916 N N . ARG A 1 128 ? 26.062 12.523 -26.623 1.00 97.25 128 ARG A N 1
ATOM 917 C CA . ARG A 1 128 ? 24.902 11.752 -27.088 1.00 97.25 128 ARG A CA 1
ATOM 918 C C . ARG A 1 128 ? 25.025 10.285 -26.671 1.00 97.25 128 ARG A C 1
ATOM 920 O O . ARG A 1 128 ? 26.064 9.663 -26.894 1.00 97.25 128 ARG A O 1
ATOM 927 N N . ILE A 1 129 ? 23.961 9.742 -26.081 1.00 96.88 129 ILE A N 1
ATOM 928 C CA . ILE A 1 129 ? 23.875 8.340 -25.656 1.00 96.88 129 ILE A CA 1
ATOM 929 C C . ILE A 1 129 ? 23.352 7.470 -26.802 1.00 96.88 129 ILE A C 1
ATOM 931 O O . ILE A 1 129 ? 22.408 7.837 -27.498 1.00 96.88 129 ILE A O 1
ATOM 935 N N . LEU A 1 130 ? 23.951 6.290 -26.945 1.00 96.00 130 LEU A N 1
ATOM 936 C CA . LEU A 1 130 ? 23.598 5.235 -27.886 1.00 96.00 130 LEU A CA 1
ATOM 937 C C . LEU A 1 130 ? 23.438 3.915 -27.117 1.00 96.00 130 LEU A C 1
ATOM 939 O O . LEU A 1 130 ? 24.272 3.568 -26.273 1.00 96.00 130 LEU A O 1
ATOM 943 N N . ALA A 1 131 ? 22.397 3.144 -27.427 1.00 94.19 131 ALA A N 1
ATOM 944 C CA . ALA A 1 131 ? 22.253 1.780 -26.934 1.00 94.19 131 ALA A CA 1
ATOM 945 C C . ALA A 1 131 ? 22.833 0.780 -27.937 1.00 94.19 131 ALA A C 1
ATOM 947 O O . ALA A 1 131 ? 22.346 0.656 -29.062 1.00 94.19 131 ALA A O 1
ATOM 948 N N . ILE A 1 132 ? 23.849 0.042 -27.487 1.00 96.06 132 ILE A N 1
ATOM 949 C CA . ILE A 1 132 ? 24.339 -1.184 -28.119 1.00 96.06 132 ILE A CA 1
ATOM 950 C C . ILE A 1 132 ? 23.807 -2.338 -27.273 1.00 96.06 132 ILE A C 1
ATOM 952 O O . ILE A 1 132 ? 24.337 -2.644 -26.206 1.00 96.06 132 ILE A O 1
ATOM 956 N N . ASN A 1 133 ? 22.713 -2.941 -27.712 1.00 93.56 133 ASN A N 1
ATOM 957 C CA . ASN A 1 133 ? 22.122 -4.085 -27.028 1.00 93.56 133 ASN A CA 1
ATOM 958 C C . ASN A 1 133 ? 23.033 -5.315 -27.180 1.00 93.56 133 ASN A C 1
ATOM 960 O O . ASN A 1 133 ? 23.650 -5.521 -28.224 1.00 93.56 133 ASN A O 1
ATOM 964 N N . GLY A 1 134 ? 23.190 -6.098 -26.110 1.00 92.94 134 GLY A N 1
ATOM 965 C CA . GLY A 1 134 ? 24.152 -7.201 -26.077 1.00 92.94 134 GLY A CA 1
ATOM 966 C C . GLY A 1 134 ? 25.616 -6.761 -26.222 1.00 92.94 134 GLY A C 1
ATOM 967 O O . GLY A 1 134 ? 26.421 -7.519 -26.769 1.00 92.94 134 GLY A O 1
ATOM 968 N N . LEU A 1 135 ? 25.972 -5.548 -25.772 1.00 95.31 135 LEU A N 1
ATOM 969 C CA . LEU A 1 135 ? 27.319 -4.983 -25.907 1.00 95.31 135 LEU A CA 1
ATOM 970 C C . LEU A 1 135 ? 28.399 -5.890 -25.296 1.00 95.31 135 LEU A C 1
ATOM 972 O O . LEU A 1 135 ? 28.519 -6.034 -24.079 1.00 95.31 135 LEU A O 1
ATOM 976 N N . HIS A 1 136 ? 29.238 -6.427 -26.174 1.00 96.38 136 HIS A N 1
ATOM 977 C CA . HIS A 1 136 ? 30.515 -7.050 -25.877 1.00 96.38 136 HIS A CA 1
ATOM 978 C C . HIS A 1 136 ? 31.600 -6.266 -26.602 1.00 96.38 136 HIS A C 1
ATOM 980 O O . HIS A 1 136 ? 31.453 -5.919 -27.774 1.00 96.38 136 HIS A O 1
ATOM 986 N N . PHE A 1 137 ? 32.703 -5.986 -25.925 1.00 96.38 137 PHE A N 1
ATOM 987 C CA . PHE A 1 137 ? 33.820 -5.265 -26.521 1.00 96.38 137 PHE A CA 1
ATOM 988 C C . PHE A 1 137 ? 35.157 -5.847 -26.073 1.00 96.38 137 PHE A C 1
ATOM 990 O O . PHE A 1 137 ? 35.258 -6.444 -25.001 1.00 96.38 137 PHE A O 1
ATOM 997 N N . VAL A 1 138 ? 36.186 -5.686 -26.898 1.00 96.06 138 VAL A N 1
ATOM 998 C CA . VAL A 1 138 ? 37.576 -5.942 -26.504 1.00 96.06 138 VAL A CA 1
ATOM 999 C C . VAL A 1 138 ? 38.157 -4.695 -25.848 1.00 96.06 138 VAL A C 1
ATOM 1001 O O . VAL A 1 138 ? 37.890 -3.571 -26.270 1.00 96.06 138 VAL A O 1
ATOM 1004 N N . GLN A 1 139 ? 38.939 -4.861 -24.786 1.00 91.69 139 GLN A N 1
ATOM 1005 C CA . GLN A 1 139 ? 39.561 -3.710 -24.132 1.00 91.69 139 GLN A CA 1
ATOM 1006 C C . GLN A 1 139 ? 40.690 -3.159 -25.006 1.00 91.69 139 GLN A C 1
ATOM 1008 O O . GLN A 1 139 ? 41.558 -3.913 -25.429 1.00 91.69 139 GLN A O 1
ATOM 1013 N N . ALA A 1 140 ? 40.690 -1.853 -25.255 1.00 91.38 140 ALA A N 1
ATOM 1014 C CA . ALA A 1 140 ? 41.752 -1.161 -25.976 1.00 91.38 140 ALA A CA 1
ATOM 1015 C C . ALA A 1 140 ? 42.009 0.208 -25.337 1.00 91.38 140 ALA A C 1
ATOM 1017 O O . ALA A 1 140 ? 41.144 0.752 -24.649 1.00 91.38 140 ALA A O 1
ATOM 1018 N N . ARG A 1 141 ? 43.191 0.778 -25.583 1.00 86.50 141 ARG A N 1
ATOM 1019 C CA . ARG A 1 141 ? 43.529 2.157 -25.206 1.00 86.50 141 ARG A CA 1
ATOM 1020 C C . ARG A 1 141 ? 43.811 2.974 -26.457 1.00 86.50 141 ARG A C 1
ATOM 1022 O O . ARG A 1 141 ? 44.558 2.530 -27.323 1.00 86.50 141 ARG A O 1
ATOM 1029 N N . SER A 1 142 ? 43.227 4.164 -26.532 1.00 86.44 142 SER A N 1
ATOM 1030 C CA . SER A 1 142 ? 43.502 5.139 -27.586 1.00 86.44 142 SER A CA 1
ATOM 1031 C C . SER A 1 142 ? 43.330 6.552 -27.042 1.00 86.44 142 SER A C 1
ATOM 1033 O O . SER A 1 142 ? 42.399 6.806 -26.280 1.00 86.44 142 SER A O 1
ATOM 1035 N N . GLU A 1 143 ? 44.211 7.463 -27.453 1.00 80.12 143 GLU A N 1
ATOM 1036 C CA . GLU A 1 143 ? 44.118 8.892 -27.128 1.00 80.12 143 GLU A CA 1
ATOM 1037 C C . GLU A 1 143 ? 43.027 9.601 -27.950 1.00 80.12 143 GLU A C 1
ATOM 1039 O O . GLU A 1 143 ? 42.437 10.570 -27.481 1.00 80.12 143 GLU A O 1
ATOM 1044 N N . ILE A 1 144 ? 42.723 9.103 -29.156 1.00 87.19 144 ILE A N 1
ATOM 1045 C CA . ILE A 1 144 ? 41.708 9.667 -30.058 1.00 87.19 144 ILE A CA 1
ATOM 1046 C C . ILE A 1 144 ? 40.545 8.683 -30.149 1.00 87.19 144 ILE A C 1
ATOM 1048 O O . ILE A 1 144 ? 40.618 7.710 -30.898 1.00 87.19 144 ILE A O 1
ATOM 1052 N N . SER A 1 145 ? 39.472 8.924 -29.393 1.00 94.00 145 SER A N 1
ATOM 1053 C CA . SER A 1 145 ? 38.248 8.112 -29.422 1.00 94.00 145 SER A CA 1
ATOM 1054 C C . SER A 1 145 ? 37.022 8.952 -29.779 1.00 94.00 145 SER A C 1
ATOM 1056 O O . SER A 1 145 ? 36.846 10.064 -29.289 1.00 94.00 145 SER A O 1
ATOM 1058 N N . HIS A 1 146 ? 36.163 8.403 -30.633 1.00 96.75 146 HIS A N 1
ATOM 1059 C CA . HIS A 1 146 ? 34.954 9.054 -31.140 1.00 96.75 146 HIS A CA 1
ATOM 1060 C C . HIS A 1 146 ? 33.687 8.572 -30.442 1.00 96.75 146 HIS A C 1
ATOM 1062 O O . HIS A 1 146 ? 32.747 9.344 -30.266 1.00 96.75 146 HIS A O 1
ATOM 1068 N N . VAL A 1 147 ? 33.672 7.306 -30.026 1.00 97.94 147 VAL A N 1
ATOM 1069 C CA . VAL A 1 147 ? 32.618 6.712 -29.199 1.00 97.94 147 VAL A CA 1
ATOM 1070 C C . VAL A 1 147 ? 33.293 5.948 -28.075 1.00 97.94 147 VAL A C 1
ATOM 1072 O O . VAL A 1 147 ? 34.292 5.262 -28.303 1.00 97.94 147 VAL A O 1
ATOM 1075 N N . VAL A 1 148 ? 32.745 6.050 -26.873 1.00 97.12 148 VAL A N 1
ATOM 1076 C CA . VAL A 1 148 ? 33.240 5.370 -25.677 1.00 97.12 148 VAL A CA 1
ATOM 1077 C C . VAL A 1 148 ? 32.115 4.618 -24.976 1.00 97.12 148 VAL A C 1
ATOM 1079 O O . VAL A 1 148 ? 30.954 4.990 -25.090 1.00 97.12 148 VAL A O 1
ATOM 1082 N N . ALA A 1 149 ? 32.448 3.569 -24.235 1.00 96.12 149 ALA A N 1
ATOM 1083 C CA . ALA A 1 149 ? 31.564 2.886 -23.312 1.00 96.12 149 ALA A CA 1
ATOM 1084 C C . ALA A 1 149 ? 31.801 3.436 -21.906 1.00 96.12 149 ALA A C 1
ATOM 1086 O O . ALA A 1 149 ? 32.914 3.385 -21.376 1.00 96.12 149 ALA A O 1
ATOM 1087 N N . ALA A 1 150 ? 30.741 3.962 -21.303 1.00 95.12 150 ALA A N 1
ATOM 1088 C CA . ALA A 1 150 ? 30.777 4.544 -19.973 1.00 95.12 150 ALA A CA 1
ATOM 1089 C C . ALA A 1 150 ? 29.454 4.304 -19.246 1.00 95.12 150 ALA A C 1
ATOM 1091 O O . ALA A 1 150 ? 28.379 4.348 -19.845 1.00 95.12 150 ALA A O 1
ATOM 1092 N N . ARG A 1 151 ? 29.513 4.083 -17.930 1.00 94.81 151 ARG A N 1
ATOM 1093 C CA . ARG A 1 151 ? 28.317 4.176 -17.090 1.00 94.81 151 ARG A CA 1
ATOM 1094 C C . ARG A 1 151 ? 27.950 5.652 -16.987 1.00 94.81 151 ARG A C 1
ATOM 1096 O O . ARG A 1 151 ? 28.684 6.425 -16.380 1.00 94.81 151 ARG A O 1
ATOM 1103 N N . VAL A 1 152 ? 26.847 6.037 -17.610 1.00 96.00 152 VAL A N 1
ATOM 1104 C CA . VAL A 1 152 ? 26.353 7.417 -17.609 1.00 96.00 152 VAL A CA 1
ATOM 1105 C C . VAL A 1 152 ? 24.862 7.428 -17.325 1.00 96.00 152 VAL A C 1
ATOM 1107 O O . VAL A 1 152 ? 24.196 6.472 -17.706 1.00 96.00 152 VAL A O 1
ATOM 1110 N N . ALA A 1 153 ? 24.323 8.500 -16.744 1.00 95.69 153 ALA A N 1
ATOM 1111 C CA . ALA A 1 153 ? 22.880 8.728 -16.598 1.00 95.69 153 ALA A CA 1
ATOM 1112 C C . ALA A 1 153 ? 22.355 9.759 -17.613 1.00 95.69 153 ALA A C 1
ATOM 1114 O O . ALA A 1 153 ? 23.121 10.564 -18.142 1.00 95.69 153 ALA A O 1
ATOM 1115 N N . GLY A 1 154 ? 21.055 9.703 -17.907 1.00 95.38 154 GLY A N 1
ATOM 1116 C CA . GLY A 1 154 ? 20.371 10.610 -18.830 1.00 95.38 154 GLY A CA 1
ATOM 1117 C C . GLY A 1 154 ? 19.523 9.894 -19.881 1.00 95.38 154 GLY A C 1
ATOM 1118 O O . GLY A 1 154 ? 19.744 8.711 -20.157 1.00 95.38 154 GLY A O 1
ATOM 1119 N N . PHE A 1 155 ? 18.570 10.639 -20.449 1.00 95.56 155 PHE A N 1
ATOM 1120 C CA . PHE A 1 155 ? 17.648 10.184 -21.492 1.00 95.56 155 PHE A CA 1
ATOM 1121 C C . PHE A 1 155 ? 18.358 10.106 -22.852 1.00 95.56 155 PHE A C 1
ATOM 1123 O O . PHE A 1 155 ? 18.673 9.024 -23.333 1.00 95.56 155 PHE A O 1
ATOM 1130 N N . ASP A 1 156 ? 18.696 11.267 -23.420 1.00 95.06 156 ASP A N 1
ATOM 1131 C CA . ASP A 1 156 ? 19.329 11.389 -24.738 1.00 95.06 156 ASP A CA 1
ATOM 1132 C C . ASP A 1 156 ? 20.817 11.758 -24.681 1.00 95.06 156 ASP A C 1
ATOM 1134 O O . ASP A 1 156 ? 21.584 11.426 -25.591 1.00 95.06 156 ASP A O 1
ATOM 1138 N N . SER A 1 157 ? 21.232 12.434 -23.613 1.00 95.62 157 SER A N 1
ATOM 1139 C CA . SER A 1 157 ? 22.603 12.882 -23.387 1.00 95.62 157 SER A CA 1
ATOM 1140 C C . SER A 1 157 ? 23.094 12.509 -21.991 1.00 95.62 157 SER A C 1
ATOM 1142 O O . SER A 1 157 ? 22.304 12.396 -21.052 1.00 95.62 157 SER A O 1
ATOM 1144 N N . ALA A 1 158 ? 24.403 12.297 -21.851 1.00 96.75 158 ALA A N 1
ATOM 1145 C CA . ALA A 1 158 ? 25.053 12.024 -20.573 1.00 96.75 158 ALA A CA 1
ATOM 1146 C C . ALA A 1 158 ? 25.065 13.295 -19.705 1.00 96.75 158 ALA A C 1
ATOM 1148 O O . ALA A 1 158 ? 25.983 14.112 -19.789 1.00 96.75 158 ALA A O 1
ATOM 1149 N N . VAL A 1 159 ? 24.033 13.480 -18.876 1.00 96.44 159 VAL A N 1
ATOM 1150 C CA . VAL A 1 159 ? 23.768 14.759 -18.182 1.00 96.44 159 VAL A CA 1
ATOM 1151 C C . VAL A 1 159 ? 24.802 15.124 -17.112 1.00 96.44 159 VAL A C 1
ATOM 1153 O O . VAL A 1 159 ? 24.888 16.285 -16.722 1.00 96.44 159 VAL A O 1
ATOM 1156 N N . PHE A 1 160 ? 25.614 14.159 -16.671 1.00 96.44 160 PHE A N 1
ATOM 1157 C CA . PHE A 1 160 ? 26.722 14.372 -15.731 1.00 96.44 160 PHE A CA 1
ATOM 1158 C C . PHE A 1 160 ? 28.103 14.276 -16.399 1.00 96.44 160 PHE A C 1
ATOM 1160 O O . PHE A 1 160 ? 29.112 14.132 -15.712 1.00 96.44 160 PHE A O 1
ATOM 1167 N N . GLY A 1 161 ? 28.161 14.337 -17.733 1.00 96.38 161 GLY A N 1
ATOM 1168 C CA . GLY A 1 161 ? 29.397 14.169 -18.495 1.00 96.38 161 GLY A CA 1
ATOM 1169 C C . GLY A 1 161 ? 29.927 12.731 -18.477 1.00 96.38 161 GLY A C 1
ATOM 1170 O O . GLY A 1 161 ? 29.236 11.792 -18.071 1.00 96.38 161 GLY A O 1
ATOM 1171 N N . LEU A 1 162 ? 31.162 12.559 -18.949 1.00 95.12 162 LEU A N 1
ATOM 1172 C CA . LEU A 1 162 ? 31.858 11.271 -18.971 1.00 95.12 162 LEU A CA 1
ATOM 1173 C C . LEU A 1 162 ? 32.650 11.039 -17.671 1.00 95.12 162 LEU A C 1
ATOM 1175 O O . LEU A 1 162 ? 33.158 11.996 -17.087 1.00 95.12 162 LEU A O 1
ATOM 1179 N N . PRO A 1 163 ? 32.788 9.779 -17.216 1.00 91.81 163 PRO A N 1
ATOM 1180 C CA . PRO A 1 163 ? 33.716 9.430 -16.143 1.00 91.81 163 PRO A CA 1
ATOM 1181 C C . PRO A 1 163 ? 35.179 9.611 -16.591 1.00 91.81 163 PRO A C 1
ATOM 1183 O O . PRO A 1 163 ? 35.458 9.740 -17.778 1.00 91.81 163 PRO A O 1
ATOM 1186 N N . ASN A 1 164 ? 36.120 9.573 -15.640 1.00 84.88 164 ASN A N 1
ATOM 1187 C CA . ASN A 1 164 ? 37.540 9.876 -15.891 1.00 84.88 164 ASN A CA 1
ATOM 1188 C C . ASN A 1 164 ? 38.260 8.912 -16.854 1.00 84.88 164 ASN A C 1
ATOM 1190 O O . ASN A 1 164 ? 39.226 9.323 -17.486 1.00 84.88 164 ASN A O 1
ATOM 1194 N N . ASP A 1 165 ? 37.836 7.648 -16.940 1.00 84.69 165 ASP A N 1
ATOM 1195 C CA . ASP A 1 165 ? 38.491 6.618 -17.766 1.00 84.69 165 ASP A CA 1
ATOM 1196 C C . ASP A 1 165 ? 37.443 5.828 -18.575 1.00 84.69 165 ASP A C 1
ATOM 1198 O O . ASP A 1 165 ? 37.105 4.690 -18.233 1.00 84.69 165 ASP A O 1
ATOM 1202 N N . PRO A 1 166 ? 36.808 6.459 -19.583 1.00 90.25 166 PRO A N 1
ATOM 1203 C CA . PRO A 1 166 ? 35.806 5.798 -20.403 1.00 90.25 166 PRO A CA 1
ATOM 1204 C C . PRO A 1 166 ? 36.488 4.854 -21.407 1.00 90.25 166 PRO A C 1
ATOM 1206 O O . PRO A 1 166 ? 37.562 5.147 -21.931 1.00 90.25 166 PRO A O 1
ATOM 1209 N N . VAL A 1 167 ? 35.865 3.714 -21.711 1.00 93.50 167 VAL A N 1
ATOM 1210 C CA . VAL A 1 167 ? 36.496 2.688 -22.559 1.00 93.50 167 VAL A CA 1
ATOM 1211 C C . VAL A 1 167 ? 36.281 3.013 -24.040 1.00 93.50 167 VAL A C 1
ATOM 1213 O O . VAL A 1 167 ? 35.128 3.109 -24.452 1.00 93.50 167 VAL A O 1
ATOM 1216 N N . PRO A 1 168 ? 37.320 3.131 -24.885 1.00 95.12 168 PRO A N 1
ATOM 1217 C CA . PRO A 1 168 ? 37.141 3.363 -26.317 1.00 95.12 168 PRO A CA 1
ATOM 1218 C C . PRO A 1 168 ? 36.298 2.275 -27.005 1.00 95.12 168 PRO A C 1
ATOM 1220 O O . PRO A 1 168 ? 36.608 1.084 -26.930 1.00 95.12 168 PRO A O 1
ATOM 1223 N N . ILE A 1 169 ? 35.248 2.700 -27.712 1.00 97.06 169 ILE A N 1
ATOM 1224 C CA . ILE A 1 169 ? 34.395 1.851 -28.558 1.00 97.06 169 ILE A CA 1
ATOM 1225 C C . ILE A 1 169 ? 34.699 2.056 -30.034 1.00 97.06 169 ILE A C 1
ATOM 1227 O O . ILE A 1 169 ? 34.803 1.075 -30.758 1.00 97.06 169 ILE A O 1
ATOM 1231 N N . LEU A 1 170 ? 34.881 3.302 -30.468 1.00 97.88 170 LEU A N 1
ATOM 1232 C CA . LEU A 1 170 ? 35.317 3.654 -31.816 1.00 97.88 170 LEU A CA 1
ATOM 1233 C C . LEU A 1 170 ? 36.480 4.634 -31.710 1.00 97.88 170 LEU A C 1
ATOM 1235 O O . LEU A 1 170 ? 36.333 5.683 -31.083 1.00 97.88 170 LEU A O 1
ATOM 1239 N N . PHE A 1 171 ? 37.619 4.313 -32.313 1.00 96.19 171 PHE A N 1
ATOM 1240 C CA . PHE A 1 171 ? 38.825 5.135 -32.237 1.00 96.19 171 PHE A CA 1
ATOM 1241 C C . PHE A 1 171 ? 39.664 5.048 -33.515 1.00 96.19 171 PHE A C 1
ATOM 1243 O O . PHE A 1 171 ? 39.529 4.102 -34.290 1.00 96.19 171 PHE A O 1
ATOM 1250 N N . GLU A 1 172 ? 40.546 6.022 -33.727 1.00 93.81 172 GLU A N 1
ATOM 1251 C CA . GLU A 1 172 ? 41.512 5.995 -34.830 1.00 93.81 172 GLU A CA 1
ATOM 1252 C C . GLU A 1 172 ? 42.817 5.317 -34.401 1.00 93.81 172 GLU A C 1
ATOM 1254 O O . GLU A 1 172 ? 43.389 5.642 -33.359 1.00 93.81 172 GLU A O 1
ATOM 1259 N N . LEU A 1 173 ? 43.321 4.389 -35.219 1.00 90.50 173 LEU A N 1
ATOM 1260 C CA . LEU A 1 173 ? 44.647 3.808 -35.034 1.00 90.50 173 LEU A CA 1
ATOM 1261 C C . LEU A 1 173 ? 45.708 4.846 -35.452 1.00 90.50 173 LEU A C 1
ATOM 1263 O O . LEU A 1 173 ? 45.754 5.216 -36.635 1.00 90.50 173 LEU A O 1
ATOM 1267 N N . PRO A 1 174 ? 46.586 5.298 -34.536 1.00 81.50 174 PRO A N 1
ATOM 1268 C CA . PRO A 1 174 ? 47.474 6.425 -34.802 1.00 81.50 174 PRO A CA 1
ATOM 1269 C C . PRO A 1 174 ? 48.330 6.246 -36.064 1.00 81.50 174 PRO A C 1
ATOM 1271 O O . PRO A 1 174 ? 49.050 5.258 -36.219 1.00 81.50 174 PRO A O 1
ATOM 1274 N N . GLY A 1 175 ? 48.250 7.226 -36.972 1.00 79.81 175 GLY A N 1
ATOM 1275 C CA . GLY A 1 175 ? 49.104 7.330 -38.161 1.00 79.81 175 GLY A CA 1
ATOM 1276 C C . GLY A 1 175 ? 48.844 6.307 -39.274 1.00 79.81 175 GLY A C 1
ATOM 1277 O O . GLY A 1 175 ? 49.701 6.159 -40.143 1.00 79.81 175 GLY A O 1
ATOM 1278 N N . ARG A 1 176 ? 47.714 5.579 -39.259 1.00 80.44 176 ARG A N 1
ATOM 1279 C CA . ARG A 1 176 ? 47.470 4.460 -40.197 1.00 80.44 176 ARG A CA 1
ATOM 1280 C C . ARG A 1 176 ? 46.205 4.557 -41.054 1.00 80.44 176 ARG A C 1
ATOM 1282 O O . ARG A 1 176 ? 45.992 3.664 -41.864 1.00 80.44 176 ARG A O 1
ATOM 1289 N N . GLY A 1 177 ? 45.377 5.594 -40.902 1.00 88.56 177 GLY A N 1
ATOM 1290 C CA . GLY A 1 177 ? 44.126 5.710 -41.670 1.00 88.56 177 GLY A CA 1
ATOM 1291 C C . GLY A 1 177 ? 43.155 4.550 -41.409 1.00 88.56 177 GLY A C 1
ATOM 1292 O O . GLY A 1 177 ? 42.442 4.118 -42.313 1.00 88.56 177 GLY A O 1
ATOM 1293 N N . VAL A 1 178 ? 43.132 4.033 -40.175 1.00 94.44 178 VAL A N 1
ATOM 1294 C CA . VAL A 1 178 ? 42.262 2.924 -39.757 1.00 94.44 178 VAL A CA 1
ATOM 1295 C C . VAL A 1 178 ? 41.358 3.381 -38.618 1.00 94.44 178 VAL A C 1
ATOM 1297 O O . VAL A 1 178 ? 41.859 3.790 -37.573 1.00 94.44 178 VAL A O 1
ATOM 1300 N N . LEU A 1 179 ? 40.045 3.257 -38.798 1.00 96.62 179 LEU A N 1
ATOM 1301 C CA . LEU A 1 179 ? 39.076 3.286 -37.708 1.00 96.62 179 LEU A CA 1
ATOM 1302 C C . LEU A 1 179 ? 38.915 1.883 -37.124 1.00 96.62 179 LEU A C 1
ATOM 1304 O O . LEU A 1 179 ? 38.790 0.894 -37.846 1.00 96.62 179 LEU A O 1
ATOM 1308 N N . VAL A 1 180 ? 38.896 1.801 -35.803 1.00 97.50 180 VAL A N 1
ATOM 1309 C CA . VAL A 1 180 ? 38.748 0.553 -35.061 1.00 97.50 180 VAL A CA 1
ATOM 1310 C C . VAL A 1 180 ? 37.518 0.656 -34.181 1.00 97.50 180 VAL A C 1
ATOM 1312 O O . VAL A 1 180 ? 37.442 1.537 -33.324 1.00 97.50 180 VAL A O 1
ATOM 1315 N N . ALA A 1 181 ? 36.582 -0.269 -34.367 1.00 98.06 181 ALA A N 1
ATOM 1316 C CA . ALA A 1 181 ? 35.503 -0.509 -33.432 1.00 98.06 181 ALA A CA 1
ATOM 1317 C C . ALA A 1 181 ? 35.863 -1.697 -32.530 1.00 98.06 181 ALA A C 1
ATOM 1319 O O . ALA A 1 181 ? 36.107 -2.803 -33.008 1.00 98.06 181 ALA A O 1
ATOM 1320 N N . THR A 1 182 ? 35.873 -1.509 -31.212 1.00 97.56 182 THR A N 1
ATOM 1321 C CA . THR A 1 182 ? 36.143 -2.598 -30.255 1.00 97.56 182 THR A CA 1
ATOM 1322 C C . THR A 1 182 ? 34.958 -3.536 -30.065 1.00 97.56 182 THR A C 1
ATOM 1324 O O . THR A 1 182 ? 35.043 -4.454 -29.260 1.00 97.56 182 THR A O 1
ATOM 1327 N N . THR A 1 183 ? 33.868 -3.328 -30.800 1.00 97.44 183 THR A N 1
ATOM 1328 C CA . THR A 1 183 ? 32.627 -4.110 -30.811 1.00 97.44 183 THR A CA 1
ATOM 1329 C C . THR A 1 183 ? 32.104 -4.220 -32.250 1.00 97.44 183 THR A C 1
ATOM 1331 O O . THR A 1 183 ? 32.681 -3.628 -33.165 1.00 97.44 183 THR A O 1
ATOM 1334 N N . LYS A 1 184 ? 31.011 -4.962 -32.460 1.00 97.25 184 LYS A N 1
ATOM 1335 C CA . LYS A 1 184 ? 30.330 -5.071 -33.755 1.00 97.25 184 LYS A CA 1
ATOM 1336 C C . LYS A 1 184 ? 29.268 -3.973 -33.885 1.00 97.25 184 LYS A C 1
ATOM 1338 O O . LYS A 1 184 ? 28.135 -4.127 -33.426 1.00 97.25 184 LYS A O 1
ATOM 1343 N N . LEU A 1 185 ? 29.626 -2.853 -34.510 1.00 97.88 185 LEU A N 1
ATOM 1344 C CA . LEU A 1 185 ? 28.688 -1.768 -34.813 1.00 97.88 185 LEU A CA 1
ATOM 1345 C C . LEU A 1 185 ? 27.760 -2.152 -35.976 1.00 97.88 185 LEU A C 1
ATOM 1347 O O . LEU A 1 185 ? 26.645 -1.642 -36.070 1.00 97.88 185 LEU A O 1
ATOM 1351 N N . SER A 1 186 ? 28.195 -3.061 -36.860 1.00 97.38 186 SER A N 1
ATOM 1352 C CA . SER A 1 186 ? 27.486 -3.507 -38.072 1.00 97.38 186 SER A CA 1
ATOM 1353 C C . SER A 1 186 ? 26.322 -4.471 -37.803 1.00 97.38 186 SER A C 1
ATOM 1355 O O . SER A 1 186 ? 25.859 -5.153 -38.713 1.00 97.38 186 SER A O 1
ATOM 1357 N N . HIS A 1 187 ? 25.848 -4.528 -36.554 1.00 96.06 187 HIS A N 1
ATOM 1358 C CA . HIS A 1 187 ? 24.791 -5.423 -36.070 1.00 96.06 187 HIS A CA 1
ATOM 1359 C C . HIS A 1 187 ? 23.547 -4.670 -35.566 1.00 96.06 187 HIS A C 1
ATOM 1361 O O . HIS A 1 187 ? 22.825 -5.143 -34.692 1.00 96.06 187 HIS A O 1
ATOM 1367 N N . PHE A 1 188 ? 23.319 -3.455 -36.066 1.00 96.31 188 PHE A N 1
ATOM 1368 C CA . PHE A 1 188 ? 22.335 -2.522 -35.518 1.00 96.31 188 PHE A CA 1
ATOM 1369 C C . PHE A 1 188 ? 20.866 -2.876 -35.801 1.00 96.31 188 PHE A C 1
ATOM 1371 O O . PHE A 1 188 ? 19.987 -2.397 -35.086 1.00 96.31 188 PHE A O 1
ATOM 1378 N N . VAL A 1 189 ? 20.570 -3.726 -36.790 1.00 96.31 189 VAL A N 1
ATOM 1379 C CA . VAL A 1 189 ? 19.200 -4.183 -37.091 1.00 96.31 189 VAL A CA 1
ATOM 1380 C C . VAL A 1 189 ? 18.876 -5.445 -36.296 1.00 96.31 189 VAL A C 1
ATOM 1382 O O . VAL A 1 189 ? 17.847 -5.506 -35.614 1.00 96.31 189 VAL A O 1
ATOM 1385 N N . THR A 1 190 ? 19.764 -6.437 -36.361 1.00 95.25 190 THR A N 1
ATOM 1386 C CA . THR A 1 190 ? 19.634 -7.726 -35.673 1.00 95.25 190 THR A CA 1
ATOM 1387 C C . THR A 1 190 ? 19.761 -7.538 -34.163 1.00 95.25 190 THR A C 1
ATOM 1389 O O . THR A 1 190 ? 18.868 -7.932 -33.416 1.00 95.25 190 THR A O 1
ATOM 1392 N N . GLY A 1 191 ? 20.789 -6.810 -33.723 1.00 95.12 191 GLY A N 1
ATOM 1393 C CA . GLY A 1 191 ? 21.016 -6.456 -32.324 1.00 95.12 191 GLY A CA 1
ATOM 1394 C C . GLY A 1 191 ? 20.089 -5.362 -31.792 1.00 95.12 191 GLY A C 1
ATOM 1395 O O . GLY A 1 191 ? 20.183 -5.032 -30.620 1.00 95.12 191 GLY A O 1
ATOM 1396 N N . ARG A 1 192 ? 19.173 -4.798 -32.597 1.00 95.81 192 ARG A N 1
ATOM 1397 C CA . ARG A 1 192 ? 18.195 -3.768 -32.178 1.00 95.81 192 ARG A CA 1
ATOM 1398 C C . ARG A 1 192 ? 18.841 -2.529 -31.546 1.00 95.81 192 ARG A C 1
ATOM 1400 O O . ARG A 1 192 ? 18.456 -2.124 -30.450 1.00 95.81 192 ARG A O 1
ATOM 1407 N N . TYR A 1 193 ? 19.848 -1.945 -32.183 1.00 96.19 193 TYR A N 1
ATOM 1408 C CA . TYR A 1 193 ? 20.494 -0.764 -31.617 1.00 96.19 193 TYR A CA 1
ATOM 1409 C C . TYR A 1 193 ? 19.596 0.475 -31.753 1.00 96.19 193 TYR A C 1
ATOM 1411 O O . TYR A 1 193 ? 18.877 0.621 -32.741 1.00 96.19 193 TYR A O 1
ATOM 1419 N N . ALA A 1 194 ? 19.625 1.351 -30.747 1.00 94.94 194 ALA A N 1
ATOM 1420 C CA . ALA A 1 194 ? 18.702 2.482 -30.615 1.00 94.94 194 ALA A CA 1
ATOM 1421 C C . ALA A 1 194 ? 19.408 3.740 -30.060 1.00 94.94 194 ALA A C 1
ATOM 1423 O O . ALA A 1 194 ? 20.476 3.605 -29.447 1.00 94.94 194 ALA A O 1
ATOM 1424 N N . PRO A 1 195 ? 18.844 4.948 -30.247 1.00 95.31 195 PRO A N 1
ATOM 1425 C CA . PRO A 1 195 ? 17.688 5.263 -31.098 1.00 95.31 195 PRO A CA 1
ATOM 1426 C C . PRO A 1 195 ? 18.071 5.295 -32.587 1.00 95.31 195 PRO A C 1
ATOM 1428 O O . PRO A 1 195 ? 19.242 5.487 -32.932 1.00 95.31 195 PRO A O 1
ATOM 1431 N N . GLN A 1 196 ? 17.109 5.048 -33.479 1.00 94.44 196 GLN A N 1
ATOM 1432 C CA . GLN A 1 196 ? 17.385 4.827 -34.905 1.00 94.44 196 GLN A CA 1
ATOM 1433 C C . GLN A 1 196 ? 18.075 6.028 -35.580 1.00 94.44 196 GLN A C 1
ATOM 1435 O O . GLN A 1 196 ? 19.021 5.839 -36.351 1.00 94.44 196 GLN A O 1
ATOM 1440 N N . ASP A 1 197 ? 17.645 7.250 -35.260 1.00 94.00 197 ASP A N 1
ATOM 1441 C CA . ASP A 1 197 ? 18.206 8.507 -35.779 1.00 94.00 197 ASP A CA 1
ATOM 1442 C C . ASP A 1 197 ? 19.713 8.636 -35.490 1.00 94.00 197 ASP A C 1
ATOM 1444 O O . ASP A 1 197 ? 20.517 8.982 -36.360 1.00 94.00 197 ASP A O 1
ATOM 1448 N N . ALA A 1 198 ? 20.116 8.288 -34.272 1.00 95.19 198 ALA A N 1
ATOM 1449 C CA . ALA A 1 198 ? 21.490 8.386 -33.818 1.00 95.19 198 ALA A CA 1
ATOM 1450 C C . ALA A 1 198 ? 22.395 7.341 -34.496 1.00 95.19 198 ALA A C 1
ATOM 1452 O O . ALA A 1 198 ? 23.538 7.640 -34.851 1.00 95.19 198 ALA A O 1
ATOM 1453 N N . TRP A 1 199 ? 21.877 6.138 -34.762 1.00 96.12 199 TRP A N 1
ATOM 1454 C CA . TRP A 1 199 ? 22.599 5.107 -35.518 1.00 96.12 199 TRP A CA 1
ATOM 1455 C C . TRP A 1 199 ? 22.733 5.431 -37.004 1.00 96.12 199 TRP A C 1
ATOM 1457 O O . TRP A 1 199 ? 23.771 5.133 -37.600 1.00 96.12 199 TRP A O 1
ATOM 1467 N N . GLN A 1 200 ? 21.733 6.090 -37.597 1.00 94.69 200 GLN A N 1
ATOM 1468 C CA . GLN A 1 200 ? 21.847 6.641 -38.949 1.00 94.69 200 GLN A CA 1
ATOM 1469 C C . GLN A 1 200 ? 22.979 7.669 -39.022 1.00 94.69 200 GLN A C 1
ATOM 1471 O O . GLN A 1 200 ? 23.828 7.586 -39.912 1.00 94.69 200 GLN A O 1
ATOM 1476 N N . ALA A 1 201 ? 23.026 8.601 -38.067 1.00 94.50 201 ALA A N 1
ATOM 1477 C CA . ALA A 1 201 ? 24.054 9.635 -38.014 1.00 94.50 201 ALA A CA 1
ATOM 1478 C C . ALA A 1 201 ? 25.462 9.060 -37.769 1.00 94.50 201 ALA A C 1
ATOM 1480 O O . ALA A 1 201 ? 26.415 9.470 -38.437 1.00 94.50 201 ALA A O 1
ATOM 1481 N N . LEU A 1 202 ? 25.595 8.068 -36.879 1.00 96.19 202 LEU A N 1
ATOM 1482 C CA . LEU A 1 202 ? 26.867 7.389 -36.617 1.00 96.19 202 LEU A CA 1
ATOM 1483 C C . LEU A 1 202 ? 27.421 6.742 -37.889 1.00 96.19 202 LEU A C 1
ATOM 1485 O O . LEU A 1 202 ? 28.565 7.005 -38.266 1.00 96.19 202 LEU A O 1
ATOM 1489 N N . TRP A 1 203 ? 26.616 5.933 -38.584 1.00 95.75 203 TRP A N 1
ATOM 1490 C CA . TRP A 1 203 ? 27.068 5.266 -39.805 1.00 95.75 203 TRP A CA 1
ATOM 1491 C C . TRP A 1 203 ? 27.325 6.237 -40.952 1.00 95.75 203 TRP A C 1
ATOM 1493 O O . TRP A 1 203 ? 28.304 6.065 -41.678 1.00 95.75 203 TRP A O 1
ATOM 1503 N N . ALA A 1 204 ? 26.511 7.286 -41.088 1.00 92.50 204 ALA A N 1
ATOM 1504 C CA . ALA A 1 204 ? 26.770 8.349 -42.053 1.00 92.50 204 ALA A CA 1
ATOM 1505 C C . ALA A 1 204 ? 28.131 9.022 -41.800 1.00 92.50 204 ALA A C 1
ATOM 1507 O O . ALA A 1 204 ? 28.875 9.264 -42.750 1.00 92.50 204 ALA A O 1
ATOM 1508 N N . GLY A 1 205 ? 28.491 9.271 -40.536 1.00 93.00 205 GLY A N 1
ATOM 1509 C CA . GLY A 1 205 ? 29.794 9.828 -40.169 1.00 93.00 205 GLY A CA 1
ATOM 1510 C C . GLY A 1 205 ? 30.960 8.865 -40.406 1.00 93.00 205 GLY A C 1
ATOM 1511 O O . GLY A 1 205 ? 31.967 9.271 -40.982 1.00 93.00 205 GLY A O 1
ATOM 1512 N N . VAL A 1 206 ? 30.818 7.580 -40.054 1.00 94.75 206 VAL A N 1
ATOM 1513 C CA . VAL A 1 206 ? 31.846 6.553 -40.332 1.00 94.75 206 VAL A CA 1
ATOM 1514 C C . VAL A 1 206 ? 32.089 6.414 -41.836 1.00 94.75 206 VAL A C 1
ATOM 1516 O O . VAL A 1 206 ? 33.236 6.405 -42.280 1.00 94.75 206 VAL A O 1
ATOM 1519 N N . LEU A 1 207 ? 31.028 6.359 -42.645 1.00 93.06 207 LEU A N 1
ATOM 1520 C CA . LEU A 1 207 ? 31.140 6.255 -44.102 1.00 93.06 207 LEU A CA 1
ATOM 1521 C C . LEU A 1 207 ? 31.709 7.534 -44.729 1.00 93.06 207 LEU A C 1
ATOM 1523 O O . LEU A 1 207 ? 32.513 7.442 -45.654 1.00 93.06 207 LEU A O 1
ATOM 1527 N N . ALA A 1 208 ? 31.362 8.714 -44.204 1.00 91.38 208 ALA A N 1
ATOM 1528 C CA . ALA A 1 208 ? 31.962 9.977 -44.631 1.00 91.38 208 ALA A CA 1
ATOM 1529 C C . ALA A 1 208 ? 33.457 10.057 -44.280 1.00 91.38 208 ALA A C 1
ATOM 1531 O O . ALA A 1 208 ? 34.240 10.604 -45.054 1.00 91.38 208 ALA A O 1
ATOM 1532 N N . TRP A 1 209 ? 33.875 9.489 -43.145 1.00 93.06 209 TRP A N 1
ATOM 1533 C CA . TRP A 1 209 ? 35.291 9.370 -42.806 1.00 93.06 209 TRP A CA 1
ATOM 1534 C C . TRP A 1 209 ? 36.000 8.368 -43.723 1.00 93.06 209 TRP A C 1
ATOM 1536 O O . TRP A 1 209 ? 37.106 8.636 -44.176 1.00 93.06 209 TRP A O 1
ATOM 1546 N N . LEU A 1 210 ? 35.384 7.231 -44.048 1.00 92.75 210 LEU A N 1
ATOM 1547 C CA . LEU A 1 210 ? 35.986 6.229 -44.936 1.00 92.75 210 LEU A CA 1
ATOM 1548 C C . LEU A 1 210 ? 36.102 6.714 -46.387 1.00 92.75 210 LEU A C 1
ATOM 1550 O O . LEU A 1 210 ? 37.110 6.452 -47.039 1.00 92.75 210 LEU A O 1
ATOM 1554 N N . CYS A 1 211 ? 35.108 7.456 -46.869 1.00 89.38 211 CYS A N 1
ATOM 1555 C CA . CYS A 1 211 ? 35.029 7.965 -48.236 1.00 89.38 211 CYS A CA 1
ATOM 1556 C C . CYS A 1 211 ? 34.800 9.493 -48.243 1.00 89.38 211 CYS A C 1
ATOM 1558 O O . CYS A 1 211 ? 33.688 9.926 -48.551 1.00 89.38 211 CYS A O 1
ATOM 1560 N N . PRO A 1 212 ? 35.821 10.329 -47.957 1.00 85.50 212 PRO A N 1
ATOM 1561 C CA . PRO A 1 212 ? 35.656 11.788 -47.845 1.00 85.50 212 PRO A CA 1
ATOM 1562 C C . PRO A 1 212 ? 35.115 12.455 -49.111 1.00 85.50 212 PRO A C 1
ATOM 1564 O O . PRO A 1 212 ? 34.310 13.379 -49.031 1.00 85.50 212 PRO A O 1
ATOM 1567 N N . ASP A 1 213 ? 35.538 11.947 -50.270 1.00 82.19 213 ASP A N 1
ATOM 1568 C CA . ASP A 1 213 ? 35.150 12.441 -51.595 1.00 82.19 213 ASP A CA 1
ATOM 1569 C C . ASP A 1 213 ? 33.977 11.642 -52.198 1.00 82.19 213 ASP A C 1
ATOM 1571 O O . ASP A 1 213 ? 33.719 11.719 -53.400 1.00 82.19 213 ASP A O 1
ATOM 1575 N N . GLY A 1 214 ? 33.331 10.780 -51.405 1.00 74.62 214 GLY A N 1
ATOM 1576 C CA . GLY A 1 214 ? 32.218 9.932 -51.828 1.00 74.62 214 GLY A CA 1
ATOM 1577 C C . GLY A 1 214 ? 30.852 10.554 -51.542 1.00 74.62 214 GLY A C 1
ATOM 1578 O O . GLY A 1 214 ? 30.692 11.380 -50.644 1.00 74.62 214 GLY A O 1
ATOM 1579 N N . GLU A 1 215 ? 29.835 10.118 -52.288 1.00 72.56 215 GLU A N 1
ATOM 1580 C CA . GLU A 1 215 ? 28.446 10.431 -51.953 1.00 72.56 215 GLU A CA 1
ATOM 1581 C C . GLU A 1 215 ? 28.086 9.789 -50.604 1.00 72.56 215 GLU A C 1
ATOM 1583 O O . GLU A 1 215 ? 28.442 8.636 -50.335 1.00 72.56 215 GLU A O 1
ATOM 1588 N N . ARG A 1 216 ? 27.406 10.549 -49.740 1.00 76.00 216 ARG A N 1
ATOM 1589 C CA . ARG A 1 216 ? 26.981 10.079 -48.417 1.00 76.00 216 ARG A CA 1
ATOM 1590 C C . ARG A 1 216 ? 25.665 9.307 -48.557 1.00 76.00 216 ARG A C 1
ATOM 1592 O O . ARG A 1 216 ? 24.663 9.929 -48.909 1.00 76.00 216 ARG A O 1
ATOM 1599 N N . PRO A 1 217 ? 25.625 7.992 -48.280 1.00 75.81 217 PRO A N 1
ATOM 1600 C CA . PRO A 1 217 ? 24.388 7.235 -48.401 1.00 75.81 217 PRO A CA 1
ATOM 1601 C C . PRO A 1 217 ? 23.381 7.640 -47.322 1.00 75.81 217 PRO A C 1
ATOM 1603 O O . PRO A 1 217 ? 23.729 7.778 -46.149 1.00 75.81 217 PRO A O 1
ATOM 1606 N N . SER A 1 218 ? 22.110 7.762 -47.710 1.00 83.38 218 SER A N 1
ATOM 1607 C CA . SER A 1 218 ? 21.000 7.803 -46.758 1.00 83.38 218 SER A CA 1
ATOM 1608 C C . SER A 1 218 ? 20.623 6.369 -46.383 1.00 83.38 218 SER A C 1
ATOM 1610 O O . SER A 1 218 ? 20.062 5.615 -47.184 1.00 83.38 218 SER A O 1
ATOM 1612 N N . LEU A 1 219 ? 20.999 5.964 -45.171 1.00 89.81 219 LEU A N 1
ATOM 1613 C CA . LEU A 1 219 ? 20.724 4.625 -44.658 1.00 89.81 219 LEU A CA 1
ATOM 1614 C C . LEU A 1 219 ? 19.327 4.591 -44.043 1.00 89.81 219 LEU A C 1
ATOM 1616 O O . LEU A 1 219 ? 19.061 5.255 -43.042 1.00 89.81 219 LEU A O 1
ATOM 1620 N N . VAL A 1 220 ? 18.437 3.795 -44.628 1.00 89.62 220 VAL A N 1
ATOM 1621 C CA . VAL A 1 220 ? 17.068 3.610 -44.139 1.00 89.62 220 VAL A CA 1
ATOM 1622 C C . VAL A 1 220 ? 16.808 2.119 -44.016 1.00 89.62 220 VAL A C 1
ATOM 1624 O O . VAL A 1 220 ? 17.052 1.358 -44.949 1.00 89.62 220 VAL A O 1
ATOM 1627 N N . TRP A 1 221 ? 16.308 1.692 -42.861 1.00 93.94 221 TRP A N 1
ATOM 1628 C CA . TRP A 1 221 ? 15.949 0.301 -42.616 1.00 93.94 221 TRP A CA 1
ATOM 1629 C C . TRP A 1 221 ? 14.681 0.213 -41.780 1.00 93.94 221 TRP A C 1
ATOM 1631 O O . TRP A 1 221 ? 14.310 1.142 -41.062 1.00 93.94 221 TRP A O 1
ATOM 1641 N N . THR A 1 222 ? 14.026 -0.938 -41.867 1.00 92.94 222 THR A N 1
ATOM 1642 C CA . THR A 1 222 ? 12.912 -1.287 -40.993 1.00 92.94 222 THR A CA 1
ATOM 1643 C C . THR A 1 222 ? 13.460 -1.983 -39.748 1.00 92.94 222 THR A C 1
ATOM 1645 O O . THR A 1 222 ? 14.099 -3.028 -39.894 1.00 92.94 222 THR A O 1
ATOM 1648 N N . PRO A 1 223 ? 13.222 -1.457 -38.532 1.00 94.62 223 PRO A N 1
ATOM 1649 C CA . PRO A 1 223 ? 13.610 -2.144 -37.308 1.00 94.62 223 PRO A CA 1
ATOM 1650 C C . PRO A 1 223 ? 12.992 -3.546 -37.214 1.00 94.62 223 PRO A C 1
ATOM 1652 O O . PRO A 1 223 ? 11.835 -3.773 -37.598 1.00 94.62 223 PRO A O 1
ATOM 1655 N N . SER A 1 224 ? 13.768 -4.491 -36.677 1.00 94.56 224 SER A N 1
ATOM 1656 C CA . SER A 1 224 ? 13.345 -5.883 -36.464 1.00 94.56 224 SER A CA 1
ATOM 1657 C C . SER A 1 224 ? 12.163 -5.984 -35.494 1.00 94.56 224 SER A C 1
ATOM 1659 O O . SER A 1 224 ? 11.314 -6.864 -35.643 1.00 94.56 224 SER A O 1
ATOM 1661 N N . VAL A 1 225 ? 12.062 -5.038 -34.560 1.00 96.62 225 VAL A N 1
ATOM 1662 C CA . VAL A 1 225 ? 10.938 -4.836 -33.643 1.00 96.62 225 VAL A CA 1
ATOM 1663 C C . VAL A 1 225 ? 10.446 -3.400 -33.817 1.00 96.62 225 VAL A C 1
ATOM 1665 O O . VAL A 1 225 ? 11.226 -2.466 -33.652 1.00 96.62 225 VAL A O 1
ATOM 1668 N N . ARG A 1 226 ? 9.177 -3.215 -34.194 1.00 95.81 226 ARG A N 1
ATOM 1669 C CA . ARG A 1 226 ? 8.625 -1.908 -34.605 1.00 95.81 226 ARG A CA 1
ATOM 1670 C C . ARG A 1 226 ? 7.159 -1.741 -34.188 1.00 95.81 226 ARG A C 1
ATOM 1672 O O . ARG A 1 226 ? 6.506 -2.760 -33.945 1.00 95.81 226 ARG A O 1
ATOM 1679 N N . PRO A 1 227 ? 6.618 -0.510 -34.143 1.00 97.50 227 PRO A N 1
ATOM 1680 C CA . PRO A 1 227 ? 5.181 -0.306 -33.984 1.00 97.50 227 PRO A CA 1
ATOM 1681 C C . PRO A 1 227 ? 4.402 -0.929 -35.154 1.00 97.50 227 PRO A C 1
ATOM 1683 O O . PRO A 1 227 ? 4.905 -1.040 -36.277 1.00 97.50 227 PRO A O 1
ATOM 1686 N N . SER A 1 228 ? 3.171 -1.360 -34.884 1.00 96.94 228 SER A N 1
ATOM 1687 C CA . SER A 1 228 ? 2.290 -1.972 -35.887 1.00 96.94 228 SER A CA 1
ATOM 1688 C C . SER A 1 228 ? 1.887 -0.986 -36.971 1.00 96.94 228 SER A C 1
ATOM 1690 O O . SER A 1 228 ? 1.739 -1.400 -38.123 1.00 96.94 228 SER A O 1
ATOM 1692 N N . TYR A 1 229 ? 1.756 0.286 -36.587 1.00 96.50 229 TYR A N 1
ATOM 1693 C CA . TYR A 1 229 ? 1.355 1.368 -37.464 1.00 96.50 229 TYR A CA 1
ATOM 1694 C C . TYR A 1 229 ? 2.244 2.606 -37.281 1.00 96.50 229 TYR A C 1
ATOM 1696 O O . TYR A 1 229 ? 2.742 2.883 -36.183 1.00 96.50 229 TYR A O 1
ATOM 1704 N N . SER A 1 230 ? 2.437 3.377 -38.351 1.00 93.38 230 SER A N 1
ATOM 1705 C CA . SER A 1 230 ? 3.083 4.692 -38.267 1.00 93.38 230 SER A CA 1
ATOM 1706 C C . SER A 1 230 ? 2.235 5.699 -37.471 1.00 93.38 230 SER A C 1
ATOM 1708 O O . SER A 1 230 ? 1.066 5.457 -37.145 1.00 93.38 230 SER A O 1
ATOM 1710 N N . ARG A 1 231 ? 2.839 6.841 -37.126 1.00 93.44 231 ARG A N 1
ATOM 1711 C CA . ARG A 1 231 ? 2.205 7.883 -36.308 1.00 93.44 231 ARG A CA 1
ATOM 1712 C C . ARG A 1 231 ? 0.912 8.411 -36.922 1.00 93.44 231 ARG A C 1
ATOM 1714 O O . ARG A 1 231 ? -0.097 8.509 -36.227 1.00 93.44 231 ARG A O 1
ATOM 1721 N N . ASP A 1 232 ? 0.950 8.704 -38.218 1.00 89.19 232 ASP A N 1
ATOM 1722 C CA . ASP A 1 232 ? -0.098 9.469 -38.898 1.00 89.19 232 ASP A CA 1
ATOM 1723 C C . ASP A 1 232 ? -0.973 8.616 -39.830 1.00 89.19 232 ASP A C 1
ATOM 1725 O O . ASP A 1 232 ? -1.979 9.103 -40.347 1.00 89.19 232 ASP A O 1
ATOM 1729 N N . GLU A 1 233 ? -0.649 7.336 -40.052 1.00 88.88 233 GLU A N 1
ATOM 1730 C CA . GLU A 1 233 ? -1.477 6.499 -40.927 1.00 88.88 233 GLU A CA 1
ATOM 1731 C C . GLU A 1 233 ? -2.828 6.161 -40.287 1.00 88.88 233 GLU A C 1
ATOM 1733 O O . GLU A 1 233 ? -2.884 5.855 -39.104 1.00 88.88 233 GLU A O 1
ATOM 1738 N N . PRO A 1 234 ? -3.955 6.182 -41.000 1.00 88.25 234 PRO A N 1
ATOM 1739 C CA . PRO A 1 234 ? -5.215 5.731 -40.418 1.00 88.25 234 PRO A CA 1
ATOM 1740 C C . PRO A 1 234 ? -5.163 4.217 -40.124 1.00 88.25 234 PRO A C 1
ATOM 1742 O O . PRO A 1 234 ? -4.947 3.444 -41.061 1.00 88.25 234 PRO A O 1
ATOM 1745 N N . PRO A 1 235 ? -5.354 3.761 -38.869 1.00 89.38 235 PRO A N 1
ATOM 1746 C CA . PRO A 1 235 ? -5.436 2.338 -38.580 1.00 89.38 235 PRO A CA 1
ATOM 1747 C C . PRO A 1 235 ? -6.719 1.767 -39.206 1.00 89.38 235 PRO A C 1
ATOM 1749 O O . PRO A 1 235 ? -7.694 2.501 -39.407 1.00 89.38 235 PRO A O 1
ATOM 1752 N N . PRO A 1 236 ? -6.752 0.466 -39.530 1.00 93.56 236 PRO A N 1
ATOM 1753 C CA . PRO A 1 236 ? -7.956 -0.164 -40.051 1.00 93.56 236 PRO A CA 1
ATOM 1754 C C . PRO A 1 236 ? -9.084 -0.143 -39.005 1.00 93.56 236 PRO A C 1
ATOM 1756 O O . PRO A 1 236 ? -8.838 -0.069 -37.802 1.00 93.56 236 PRO A O 1
ATOM 1759 N N . ALA A 1 237 ? -10.340 -0.227 -39.455 1.00 92.06 237 ALA A N 1
ATOM 1760 C CA . ALA A 1 237 ? -11.510 -0.137 -38.571 1.00 92.06 237 ALA A CA 1
ATOM 1761 C C . ALA A 1 237 ? -11.569 -1.254 -37.508 1.00 92.06 237 ALA A C 1
ATOM 1763 O O . ALA A 1 237 ? -12.205 -1.087 -36.473 1.00 92.06 237 ALA A O 1
ATOM 1764 N N . ASP A 1 238 ? -10.905 -2.383 -37.755 1.00 93.50 238 ASP A N 1
ATOM 1765 C CA . ASP A 1 238 ? -10.781 -3.519 -36.844 1.00 93.50 238 ASP A CA 1
ATOM 1766 C C . ASP A 1 238 ? -9.462 -3.512 -36.044 1.00 93.50 238 ASP A C 1
ATOM 1768 O O . ASP A 1 238 ? -9.114 -4.526 -35.440 1.00 93.50 238 ASP A O 1
ATOM 1772 N N . ALA A 1 239 ? -8.719 -2.397 -36.009 1.00 95.25 239 ALA A N 1
ATOM 1773 C CA . ALA A 1 239 ? -7.414 -2.318 -35.346 1.00 95.25 239 ALA A CA 1
ATOM 1774 C C . ALA A 1 239 ? -7.453 -2.697 -33.860 1.00 95.25 239 ALA A C 1
ATOM 1776 O O . ALA A 1 239 ? -6.583 -3.442 -33.413 1.00 95.25 239 ALA A O 1
ATOM 1777 N N . GLU A 1 240 ? -8.471 -2.260 -33.109 1.00 95.25 240 GLU A N 1
ATOM 1778 C CA . GLU A 1 240 ? -8.644 -2.675 -31.710 1.00 95.25 240 GLU A CA 1
ATOM 1779 C C . GLU A 1 240 ? -8.836 -4.195 -31.593 1.00 95.25 240 GLU A C 1
ATOM 1781 O O . GLU A 1 240 ? -8.207 -4.843 -30.757 1.00 95.25 240 GLU A O 1
ATOM 1786 N N . TRP A 1 241 ? -9.646 -4.797 -32.470 1.00 93.56 241 TRP A N 1
ATOM 1787 C CA . TRP A 1 241 ? -9.864 -6.246 -32.472 1.00 93.56 241 TRP A CA 1
ATOM 1788 C C . TRP A 1 241 ? -8.580 -7.011 -32.822 1.00 93.56 241 TRP A C 1
ATOM 1790 O O . TRP A 1 241 ? -8.246 -8.013 -32.183 1.00 93.56 241 TRP A O 1
ATOM 1800 N N . GLN A 1 242 ? -7.810 -6.519 -33.797 1.00 94.38 242 GLN A N 1
ATOM 1801 C CA . GLN A 1 242 ? -6.501 -7.081 -34.128 1.00 94.38 242 GLN A CA 1
ATOM 1802 C C . GLN A 1 242 ? -5.520 -6.959 -32.956 1.00 94.38 242 GLN A C 1
ATOM 1804 O O . GLN A 1 242 ? -4.778 -7.911 -32.694 1.00 94.38 242 GLN A O 1
ATOM 1809 N N . ALA A 1 243 ? -5.541 -5.830 -32.242 1.00 96.69 243 ALA A N 1
ATOM 1810 C CA . ALA A 1 243 ? -4.700 -5.596 -31.078 1.00 96.69 243 ALA A CA 1
ATOM 1811 C C . ALA A 1 243 ? -5.028 -6.565 -29.937 1.00 96.69 243 ALA A C 1
ATOM 1813 O O . ALA A 1 243 ? -4.105 -7.166 -29.385 1.00 96.69 243 ALA A O 1
ATOM 1814 N N . ILE A 1 244 ? -6.313 -6.811 -29.655 1.00 95.88 244 ILE A N 1
ATOM 1815 C CA . ILE A 1 244 ? -6.753 -7.823 -28.680 1.00 95.88 244 ILE A CA 1
ATOM 1816 C C . ILE A 1 244 ? -6.258 -9.205 -29.096 1.00 95.88 244 ILE A C 1
ATOM 1818 O O . ILE A 1 244 ? -5.565 -9.863 -28.324 1.00 95.88 244 ILE A O 1
ATOM 1822 N N . ARG A 1 245 ? -6.543 -9.637 -30.333 1.00 94.62 245 ARG A N 1
ATOM 1823 C CA . ARG A 1 245 ? -6.157 -10.972 -30.816 1.00 94.62 245 ARG A CA 1
ATOM 1824 C C . ARG A 1 245 ? -4.653 -11.204 -30.681 1.00 94.62 245 ARG A C 1
ATOM 1826 O O . ARG A 1 245 ? -4.235 -12.225 -30.138 1.00 94.62 245 ARG A O 1
ATOM 1833 N N . ARG A 1 246 ? -3.840 -10.263 -31.163 1.00 96.19 246 ARG A N 1
ATOM 1834 C CA . ARG A 1 246 ? -2.376 -10.363 -31.097 1.00 96.19 246 ARG A CA 1
ATOM 1835 C C . ARG A 1 246 ? -1.861 -10.265 -29.666 1.00 96.19 246 ARG A C 1
ATOM 1837 O O . ARG A 1 246 ? -0.961 -11.014 -29.304 1.00 96.19 246 ARG A O 1
ATOM 1844 N N . GLY A 1 247 ? -2.470 -9.414 -28.844 1.00 96.94 247 GLY A N 1
ATOM 1845 C CA . GLY A 1 247 ? -2.112 -9.266 -27.439 1.00 96.94 247 GLY A CA 1
ATOM 1846 C C . GLY A 1 247 ? -2.416 -10.514 -26.610 1.00 96.94 247 GLY A C 1
ATOM 1847 O O . GLY A 1 247 ? -1.631 -10.884 -25.742 1.00 96.94 247 GLY A O 1
ATOM 1848 N N . THR A 1 248 ? -3.501 -11.223 -26.919 1.00 95.81 248 THR A N 1
ATOM 1849 C CA . THR A 1 248 ? -3.802 -12.530 -26.327 1.00 95.81 248 THR A CA 1
ATOM 1850 C C . THR A 1 248 ? -2.870 -13.626 -26.859 1.00 95.81 248 THR A C 1
ATOM 1852 O O . THR A 1 248 ? -2.390 -14.456 -26.088 1.00 95.81 248 THR A O 1
ATOM 1855 N N . GLU A 1 249 ? -2.579 -13.645 -28.166 1.00 95.06 249 GLU A N 1
ATOM 1856 C CA . GLU A 1 249 ? -1.633 -14.600 -28.767 1.00 95.06 249 GLU A CA 1
ATOM 1857 C C . GLU A 1 249 ? -0.215 -14.454 -28.195 1.00 95.06 249 GLU A C 1
ATOM 1859 O O . GLU A 1 249 ? 0.493 -15.457 -28.059 1.00 95.06 249 GLU A O 1
ATOM 1864 N N . TRP A 1 250 ? 0.181 -13.238 -27.809 1.00 97.38 250 TRP A N 1
ATOM 1865 C CA . TRP A 1 250 ? 1.480 -12.958 -27.204 1.00 97.38 250 TRP A CA 1
ATOM 1866 C C . TRP A 1 250 ? 1.756 -13.824 -25.969 1.00 97.38 250 TRP A C 1
ATOM 1868 O O . TRP A 1 250 ? 2.856 -14.350 -25.863 1.00 97.38 250 TRP A O 1
ATOM 1878 N N . PHE A 1 251 ? 0.778 -14.089 -25.091 1.00 97.25 251 PHE A N 1
ATOM 1879 C CA . PHE A 1 251 ? 0.992 -14.947 -23.908 1.00 97.25 251 PHE A CA 1
ATOM 1880 C C . PHE A 1 251 ? 1.489 -16.359 -24.263 1.00 97.25 251 PHE A C 1
ATOM 1882 O O . PHE A 1 251 ? 2.248 -16.968 -23.509 1.00 97.25 251 PHE A O 1
ATOM 1889 N N . HIS A 1 252 ? 1.090 -16.878 -25.429 1.00 94.62 252 HIS A N 1
ATOM 1890 C CA . HIS A 1 252 ? 1.545 -18.176 -25.933 1.00 94.62 252 HIS A CA 1
ATOM 1891 C C . HIS A 1 252 ? 2.883 -18.069 -26.670 1.00 94.62 252 HIS A C 1
ATOM 1893 O O . HIS A 1 252 ? 3.737 -18.952 -26.555 1.00 94.62 252 HIS A O 1
ATOM 1899 N N . ARG A 1 253 ? 3.085 -16.990 -27.434 1.00 95.31 253 ARG A N 1
ATOM 1900 C CA . ARG A 1 253 ? 4.306 -16.772 -28.225 1.00 95.31 253 ARG A CA 1
ATOM 1901 C C . ARG A 1 253 ? 5.502 -16.348 -27.376 1.00 95.31 253 ARG A C 1
ATOM 1903 O O . ARG A 1 253 ? 6.622 -16.720 -27.709 1.00 95.31 253 ARG A O 1
ATOM 1910 N N . SER A 1 254 ? 5.267 -15.642 -26.271 1.00 96.50 254 SER A N 1
ATOM 1911 C CA . SER A 1 254 ? 6.289 -15.131 -25.349 1.00 96.50 254 SER A CA 1
ATOM 1912 C C . SER A 1 254 ? 7.026 -16.229 -24.586 1.00 96.50 254 SER A C 1
ATOM 1914 O O . SER A 1 254 ? 8.108 -15.991 -24.055 1.00 96.50 254 SER A O 1
ATOM 1916 N N . LYS A 1 255 ? 6.460 -17.445 -24.537 1.00 95.56 255 LYS A N 1
ATOM 1917 C CA . LYS A 1 255 ? 6.994 -18.602 -23.795 1.00 95.56 255 LYS A CA 1
ATOM 1918 C C . LYS A 1 255 ? 7.083 -18.385 -22.276 1.00 95.56 255 LYS A C 1
ATOM 1920 O O . LYS A 1 255 ? 7.822 -19.104 -21.600 1.00 95.56 255 LYS A O 1
ATOM 1925 N N . LEU A 1 256 ? 6.305 -17.437 -21.743 1.00 97.25 256 LEU A N 1
ATOM 1926 C CA . LEU A 1 256 ? 6.194 -17.184 -20.301 1.00 97.25 256 LEU A CA 1
ATOM 1927 C C . LEU A 1 256 ? 5.283 -18.194 -19.591 1.00 97.25 256 LEU A C 1
ATOM 1929 O O . LEU A 1 256 ? 5.461 -18.445 -18.402 1.00 97.25 256 LEU A O 1
ATOM 1933 N N . LEU A 1 257 ? 4.317 -18.798 -20.295 1.00 97.81 257 LEU A N 1
ATOM 1934 C CA . LEU A 1 257 ? 3.527 -19.909 -19.756 1.00 97.81 257 LEU A CA 1
ATOM 1935 C C . LEU A 1 257 ? 4.440 -21.119 -19.543 1.00 97.81 257 LEU A C 1
ATOM 1937 O O . LEU A 1 257 ? 4.936 -21.719 -20.504 1.00 97.81 257 LEU A O 1
ATOM 1941 N N . LEU A 1 258 ? 4.667 -21.476 -18.280 1.00 96.19 258 LEU A N 1
ATOM 1942 C CA . LEU A 1 258 ? 5.725 -22.408 -17.918 1.00 96.19 258 LEU A CA 1
ATOM 1943 C C . LEU A 1 258 ? 5.384 -23.841 -18.352 1.00 96.19 258 LEU A C 1
ATOM 1945 O O . LEU A 1 258 ? 4.389 -24.427 -17.921 1.00 96.19 258 LEU A O 1
ATOM 1949 N N . HIS A 1 259 ? 6.223 -24.416 -19.213 1.00 96.88 259 HIS A N 1
ATOM 1950 C CA . HIS A 1 259 ? 6.112 -25.805 -19.661 1.00 96.88 259 HIS A CA 1
ATOM 1951 C C . HIS A 1 259 ? 6.953 -26.736 -18.763 1.00 96.88 259 HIS A C 1
ATOM 1953 O O . HIS A 1 259 ? 8.057 -26.344 -18.376 1.00 96.88 259 HIS A O 1
ATOM 1959 N N . PRO A 1 260 ? 6.519 -27.984 -18.473 1.00 96.69 260 PRO A N 1
ATOM 1960 C CA . PRO A 1 260 ? 7.272 -28.921 -17.631 1.00 96.69 260 PRO A CA 1
ATOM 1961 C C . PRO A 1 260 ? 8.743 -29.121 -18.025 1.00 96.69 260 PRO A C 1
ATOM 1963 O O . PRO A 1 260 ? 9.592 -29.275 -17.153 1.00 96.69 260 PRO A O 1
ATOM 1966 N N . SER A 1 261 ? 9.071 -29.059 -19.321 1.00 95.69 261 SER A N 1
ATOM 1967 C CA . SER A 1 261 ? 10.456 -29.198 -19.807 1.00 95.69 261 SER A CA 1
ATOM 1968 C C . SER A 1 261 ? 11.399 -28.076 -19.360 1.00 95.69 261 SER A C 1
ATOM 1970 O O . SER A 1 261 ? 12.606 -28.217 -19.519 1.00 95.69 261 SER A O 1
ATOM 1972 N N . ARG A 1 262 ? 10.870 -26.962 -18.836 1.00 94.12 262 ARG A N 1
ATOM 1973 C CA . ARG A 1 262 ? 11.649 -25.806 -18.368 1.00 94.12 262 ARG A CA 1
ATOM 1974 C C . ARG A 1 262 ? 11.837 -25.774 -16.845 1.00 94.12 262 ARG A C 1
ATOM 1976 O O . ARG A 1 262 ? 12.498 -24.877 -16.332 1.00 94.12 262 ARG A O 1
ATOM 1983 N N . LEU A 1 263 ? 11.271 -26.722 -16.094 1.00 93.38 263 LEU A N 1
ATOM 1984 C CA . LEU A 1 263 ? 11.324 -26.681 -14.626 1.00 93.38 263 LEU A CA 1
ATOM 1985 C C . LEU A 1 263 ? 12.756 -26.748 -14.079 1.00 93.38 263 LEU A C 1
ATOM 1987 O O . LEU A 1 263 ? 13.084 -26.014 -13.149 1.00 93.38 263 LEU A O 1
ATOM 1991 N N . ASP A 1 264 ? 13.623 -27.560 -14.685 1.00 93.19 264 ASP A N 1
ATOM 1992 C CA . ASP A 1 264 ? 15.011 -27.707 -14.233 1.00 93.19 264 ASP A CA 1
ATOM 1993 C C . ASP A 1 264 ? 15.839 -26.432 -14.448 1.00 93.19 264 ASP A C 1
ATOM 1995 O O . ASP A 1 264 ? 16.662 -26.066 -13.607 1.00 93.19 264 ASP A O 1
ATOM 1999 N N . GLU A 1 265 ? 15.643 -25.730 -15.568 1.00 93.06 265 GLU A N 1
ATOM 2000 C CA . GLU A 1 265 ? 16.326 -24.457 -15.816 1.00 93.06 265 GLU A CA 1
ATOM 2001 C C . GLU A 1 265 ? 15.796 -23.333 -14.926 1.00 93.06 265 GLU A C 1
ATOM 2003 O O . GLU A 1 265 ? 16.612 -22.609 -14.361 1.00 93.06 265 GLU A O 1
ATOM 2008 N N . VAL A 1 266 ? 14.480 -23.256 -14.699 1.00 92.62 266 VAL A N 1
ATOM 2009 C CA . VAL A 1 266 ? 13.885 -22.306 -13.747 1.00 92.62 266 VAL A CA 1
ATOM 2010 C C . VAL A 1 266 ? 14.417 -22.562 -12.342 1.00 92.62 266 VAL A C 1
ATOM 2012 O O . VAL A 1 266 ? 14.930 -21.645 -11.711 1.00 92.62 266 VAL A O 1
ATOM 2015 N N . GLY A 1 267 ? 14.417 -23.816 -11.883 1.00 91.38 267 GLY A N 1
ATOM 2016 C CA . GLY A 1 267 ? 14.946 -24.165 -10.566 1.00 91.38 267 GLY A CA 1
ATOM 2017 C C . GLY A 1 267 ? 16.442 -23.868 -10.412 1.00 91.38 267 GLY A C 1
ATOM 2018 O O . GLY A 1 267 ? 16.904 -23.609 -9.303 1.00 91.38 267 GLY A O 1
ATOM 2019 N N . ARG A 1 268 ? 17.232 -23.895 -11.498 1.00 92.19 268 ARG A N 1
ATOM 2020 C CA . ARG A 1 268 ? 18.632 -23.429 -11.475 1.00 92.19 268 ARG A CA 1
ATOM 2021 C C . ARG A 1 268 ? 18.724 -21.908 -11.397 1.00 92.19 268 ARG A C 1
ATOM 2023 O O . ARG A 1 268 ? 19.510 -21.423 -10.589 1.00 92.19 268 ARG A O 1
ATOM 2030 N N . ALA A 1 269 ? 17.920 -21.193 -12.178 1.00 92.44 269 ALA A N 1
ATOM 2031 C CA . ALA A 1 269 ? 17.903 -19.734 -12.197 1.00 92.44 269 ALA A CA 1
ATOM 2032 C C . ALA A 1 269 ? 17.415 -19.125 -10.866 1.00 92.44 269 ALA A C 1
ATOM 2034 O O . ALA A 1 269 ? 17.903 -18.074 -10.461 1.00 92.44 269 ALA A O 1
ATOM 2035 N N . GLU A 1 270 ? 16.546 -19.820 -10.118 1.00 89.50 270 GLU A N 1
ATOM 2036 C CA . GLU A 1 270 ? 16.134 -19.431 -8.752 1.00 89.50 270 GLU A CA 1
ATOM 2037 C C . GLU A 1 270 ? 17.311 -19.355 -7.764 1.00 89.50 270 GLU A C 1
ATOM 2039 O O . GLU A 1 270 ? 17.218 -18.685 -6.738 1.00 89.50 270 GLU A O 1
ATOM 2044 N N . ARG A 1 271 ? 18.430 -20.027 -8.066 1.00 86.81 271 ARG A N 1
ATOM 2045 C CA . ARG A 1 271 ? 19.656 -20.011 -7.252 1.00 86.81 271 ARG A CA 1
ATOM 2046 C C . ARG A 1 271 ? 20.711 -19.019 -7.755 1.00 86.81 271 ARG A C 1
ATOM 2048 O O . ARG A 1 271 ? 21.788 -18.956 -7.164 1.00 86.81 271 ARG A O 1
ATOM 2055 N N . THR A 1 272 ? 20.438 -18.295 -8.840 1.00 87.38 272 THR A N 1
ATOM 2056 C CA . THR A 1 272 ? 21.353 -17.315 -9.441 1.00 87.38 272 THR A CA 1
ATOM 2057 C C . THR A 1 272 ? 20.727 -15.918 -9.426 1.00 87.38 272 THR A C 1
ATOM 2059 O O . THR A 1 272 ? 20.324 -15.434 -8.374 1.00 87.38 272 THR A O 1
ATOM 2062 N N . ASP A 1 273 ? 20.688 -15.248 -10.571 1.00 84.44 273 ASP A N 1
ATOM 2063 C CA . ASP A 1 273 ? 20.143 -13.916 -10.817 1.00 84.44 273 ASP A CA 1
ATOM 2064 C C . ASP A 1 273 ? 18.640 -13.913 -11.144 1.00 84.44 273 ASP A C 1
ATOM 2066 O O . ASP A 1 273 ? 18.060 -12.844 -11.304 1.00 84.44 273 ASP A O 1
ATOM 2070 N N . GLY A 1 274 ? 17.994 -15.081 -11.228 1.00 92.12 274 GLY A N 1
ATOM 2071 C CA . GLY A 1 274 ? 16.570 -15.174 -11.545 1.00 92.12 274 GLY A CA 1
ATOM 2072 C C . GLY A 1 274 ? 16.235 -14.946 -13.022 1.00 92.12 274 GLY A C 1
ATOM 2073 O O . GLY A 1 274 ? 15.089 -14.623 -13.337 1.00 92.12 274 GLY A O 1
ATOM 2074 N N . LEU A 1 275 ? 17.209 -15.101 -13.927 1.00 93.88 275 LEU A N 1
ATOM 2075 C CA . LEU A 1 275 ? 17.052 -14.802 -15.350 1.00 93.88 275 LEU A CA 1
ATOM 2076 C C . LEU A 1 275 ? 17.237 -16.039 -16.235 1.00 93.88 275 LEU A C 1
ATOM 2078 O O . LEU A 1 275 ? 18.073 -16.901 -15.967 1.00 93.88 275 LEU A O 1
ATOM 2082 N N . LEU A 1 276 ? 16.484 -16.104 -17.335 1.00 94.12 276 LEU A N 1
ATOM 2083 C CA . LEU A 1 276 ? 16.629 -17.136 -18.368 1.00 94.12 276 LEU A CA 1
ATOM 2084 C C . LEU A 1 276 ? 16.570 -16.541 -19.777 1.00 94.12 276 LEU A C 1
ATOM 2086 O O . LEU A 1 276 ? 15.807 -15.606 -19.997 1.00 94.12 276 LEU A O 1
ATOM 2090 N N . PRO A 1 277 ? 17.301 -17.086 -20.762 1.00 93.81 277 PRO A N 1
ATOM 2091 C CA . PRO A 1 277 ? 17.100 -16.697 -22.152 1.00 93.81 277 PRO A CA 1
ATOM 2092 C C . PRO A 1 277 ? 15.685 -17.066 -22.619 1.00 93.81 277 PRO A C 1
ATOM 2094 O O . PRO A 1 277 ? 15.092 -18.049 -22.159 1.00 93.81 277 PRO A O 1
ATOM 2097 N N . THR A 1 278 ? 15.142 -16.285 -23.554 1.00 94.06 278 THR A N 1
ATOM 2098 C CA . THR A 1 278 ? 13.876 -16.630 -24.209 1.00 94.06 278 THR A CA 1
ATOM 2099 C C . THR A 1 278 ? 14.043 -17.929 -25.014 1.00 94.06 278 THR A C 1
ATOM 2101 O O . THR A 1 278 ? 14.964 -18.022 -25.825 1.00 94.06 278 THR A O 1
ATOM 2104 N N . PRO A 1 279 ? 13.172 -18.939 -24.829 1.00 93.62 279 PRO A N 1
ATOM 2105 C CA . PRO A 1 279 ? 13.223 -20.168 -25.618 1.00 93.62 279 PRO A CA 1
ATOM 2106 C C . PRO A 1 279 ? 13.003 -19.926 -27.117 1.00 93.62 279 PRO A C 1
ATOM 2108 O O . PRO A 1 279 ? 12.312 -18.971 -27.486 1.00 93.62 279 PRO A O 1
ATOM 2111 N N . PRO A 1 280 ? 13.496 -20.827 -27.987 1.00 92.38 280 PRO A N 1
ATOM 2112 C CA . PRO A 1 280 ? 13.262 -20.711 -29.419 1.00 92.38 280 PRO A CA 1
ATOM 2113 C C . PRO A 1 280 ? 11.758 -20.812 -29.759 1.00 92.38 280 PRO A C 1
ATOM 2115 O O . PRO A 1 280 ? 10.977 -21.386 -28.988 1.00 92.38 280 PRO A O 1
ATOM 2118 N N . PRO A 1 281 ? 11.312 -20.268 -30.908 1.00 91.81 281 PRO A N 1
ATOM 2119 C CA . PRO A 1 281 ? 9.888 -20.196 -31.255 1.00 91.81 281 PRO A CA 1
ATOM 2120 C C . PRO A 1 281 ? 9.155 -21.546 -31.295 1.00 91.81 281 PRO A C 1
ATOM 2122 O O . PRO A 1 281 ? 7.963 -21.607 -30.979 1.00 91.81 281 PRO A O 1
ATOM 2125 N N . ASP A 1 282 ? 9.852 -22.626 -31.644 1.00 93.38 282 ASP A N 1
ATOM 2126 C CA . ASP A 1 282 ? 9.339 -23.998 -31.725 1.00 93.38 282 ASP A CA 1
ATOM 2127 C C . ASP A 1 282 ? 9.316 -24.734 -30.372 1.00 93.38 282 ASP A C 1
ATOM 2129 O O . ASP A 1 282 ? 8.729 -25.813 -30.270 1.00 93.38 282 ASP A O 1
ATOM 2133 N N . ALA A 1 283 ? 9.877 -24.140 -29.311 1.00 94.56 283 ALA A N 1
ATOM 2134 C CA . ALA A 1 283 ? 9.830 -24.708 -27.970 1.00 94.56 283 ALA A CA 1
ATOM 2135 C C . ALA A 1 283 ? 8.378 -24.878 -27.475 1.00 94.56 283 ALA A C 1
ATOM 2137 O O . ALA A 1 283 ? 7.523 -24.012 -27.727 1.00 94.56 283 ALA A O 1
ATOM 2138 N N . PRO A 1 284 ? 8.079 -25.955 -26.725 1.00 95.38 284 PRO A N 1
ATOM 2139 C CA . PRO A 1 284 ? 6.745 -26.181 -26.184 1.00 95.38 284 PRO A CA 1
ATOM 2140 C C . PRO A 1 284 ? 6.355 -25.092 -25.172 1.00 95.38 284 PRO A C 1
ATOM 2142 O O . PRO A 1 284 ? 7.195 -24.569 -24.439 1.00 95.38 284 PRO A O 1
ATOM 2145 N N . VAL A 1 285 ? 5.062 -24.764 -25.126 1.00 95.62 285 VAL A N 1
ATOM 2146 C CA . VAL A 1 285 ? 4.480 -23.747 -24.236 1.00 95.62 285 VAL A CA 1
ATOM 2147 C C . VAL A 1 285 ? 3.582 -24.401 -23.186 1.00 95.62 285 VAL A C 1
ATOM 2149 O O . VAL A 1 285 ? 2.934 -25.413 -23.457 1.00 95.62 285 VAL A O 1
ATOM 2152 N N . GLY A 1 286 ? 3.578 -23.858 -21.968 1.00 96.81 286 GLY A N 1
ATOM 2153 C CA . GLY A 1 286 ? 2.756 -24.354 -20.868 1.00 96.81 286 GLY A CA 1
ATOM 2154 C C . GLY A 1 286 ? 1.261 -24.102 -21.065 1.00 96.81 286 GLY A C 1
ATOM 2155 O O . GLY A 1 286 ? 0.853 -23.206 -21.796 1.00 96.81 286 GLY A O 1
ATOM 2156 N N . ASP A 1 287 ? 0.432 -24.868 -20.353 1.00 96.62 287 ASP A N 1
ATOM 2157 C CA . ASP A 1 287 ? -1.029 -24.712 -20.346 1.00 96.62 287 ASP A CA 1
ATOM 2158 C C . ASP A 1 287 ? -1.549 -23.916 -19.132 1.00 96.62 287 ASP A C 1
ATOM 2160 O O . ASP A 1 287 ? -2.746 -23.933 -18.851 1.00 96.62 287 ASP A O 1
ATOM 2164 N N . GLY A 1 288 ? -0.656 -23.247 -18.396 1.00 97.56 288 GLY A N 1
ATOM 2165 C CA . GLY A 1 288 ? -0.962 -22.449 -17.204 1.00 97.56 288 GLY A CA 1
ATOM 2166 C C . GLY A 1 288 ? -0.921 -23.215 -15.877 1.00 97.56 288 GLY A C 1
ATOM 2167 O O . GLY A 1 288 ? -0.876 -22.583 -14.827 1.00 97.56 288 GLY A O 1
ATOM 2168 N N . ARG A 1 289 ? -0.859 -24.557 -15.873 1.00 97.69 289 ARG A N 1
ATOM 2169 C CA . ARG A 1 289 ? -0.851 -25.351 -14.620 1.00 97.69 289 ARG A CA 1
ATOM 2170 C C . ARG A 1 289 ? 0.402 -25.199 -13.759 1.00 97.69 289 ARG A C 1
ATOM 2172 O O . ARG A 1 289 ? 0.406 -25.650 -12.620 1.00 97.69 289 ARG A O 1
ATOM 2179 N N . LEU A 1 290 ? 1.463 -24.616 -14.310 1.00 96.69 290 LEU A N 1
ATOM 2180 C CA . LEU A 1 290 ? 2.714 -24.316 -13.608 1.00 96.69 290 LEU A CA 1
ATOM 2181 C C . LEU A 1 290 ? 2.916 -22.805 -13.408 1.00 96.69 290 LEU A C 1
ATOM 2183 O O . LEU A 1 290 ? 3.995 -22.369 -13.003 1.00 96.69 290 LEU A O 1
ATOM 2187 N N . GLY A 1 291 ? 1.875 -22.020 -13.694 1.00 97.06 291 GLY A N 1
ATOM 2188 C CA . GLY A 1 291 ? 1.906 -20.570 -13.647 1.00 97.06 291 GLY A CA 1
ATOM 2189 C C . GLY A 1 291 ? 2.498 -19.918 -14.894 1.00 97.06 291 GLY A C 1
ATOM 2190 O O . GLY A 1 291 ? 2.779 -20.563 -15.912 1.00 97.06 291 GLY A O 1
ATOM 2191 N N . ILE A 1 292 ? 2.665 -18.605 -14.786 1.00 97.88 292 ILE A N 1
ATOM 2192 C CA . ILE A 1 292 ? 3.254 -17.733 -15.799 1.00 97.88 292 ILE A CA 1
ATOM 2193 C C . ILE A 1 292 ? 4.437 -16.964 -15.200 1.00 97.88 292 ILE A C 1
ATOM 2195 O O . ILE A 1 292 ? 4.407 -16.584 -14.027 1.00 97.88 292 ILE A O 1
ATOM 2199 N N . LEU A 1 293 ? 5.487 -16.786 -16.000 1.00 96.94 293 LEU A N 1
ATOM 2200 C CA . LEU A 1 293 ? 6.644 -15.960 -15.664 1.00 96.94 293 LEU A CA 1
ATOM 2201 C C . LEU A 1 293 ? 6.338 -14.469 -15.870 1.00 96.94 293 LEU A C 1
ATOM 2203 O O . LEU A 1 293 ? 5.564 -14.109 -16.753 1.00 96.94 293 LEU A O 1
ATOM 2207 N N . GLU A 1 294 ? 6.973 -13.614 -15.074 1.00 95.50 294 GLU A N 1
ATOM 2208 C CA . GLU A 1 294 ? 6.693 -12.179 -14.989 1.00 95.50 294 GLU A CA 1
ATOM 2209 C C . GLU A 1 294 ? 6.836 -11.443 -16.328 1.00 95.50 294 GLU A C 1
ATOM 2211 O O . GLU A 1 294 ? 5.863 -10.843 -16.788 1.00 95.50 294 GLU A O 1
ATOM 2216 N N . ALA A 1 295 ? 8.018 -11.475 -16.954 1.00 96.38 295 ALA A N 1
ATOM 2217 C CA . ALA A 1 295 ? 8.329 -10.573 -18.067 1.00 96.38 295 ALA A CA 1
ATOM 2218 C C . ALA A 1 295 ? 9.576 -10.987 -18.871 1.00 96.38 295 ALA A C 1
ATOM 2220 O O . ALA A 1 295 ? 10.561 -11.416 -18.264 1.00 96.38 295 ALA A O 1
ATOM 2221 N N . PRO A 1 296 ? 9.641 -10.767 -20.201 1.00 96.19 296 PRO A N 1
ATOM 2222 C CA . PRO A 1 296 ? 10.894 -10.389 -20.854 1.00 96.19 296 PRO A CA 1
ATOM 2223 C C . PRO A 1 296 ? 11.388 -9.020 -20.342 1.00 96.19 296 PRO A C 1
ATOM 2225 O O . PRO A 1 296 ? 10.632 -8.050 -20.293 1.00 96.19 296 PRO A O 1
ATOM 2228 N N . LEU A 1 297 ? 12.670 -8.930 -19.987 1.00 95.25 297 LEU A N 1
ATOM 2229 C CA . LEU A 1 297 ? 13.316 -7.744 -19.410 1.00 95.25 297 LEU A CA 1
ATOM 2230 C C . LEU A 1 297 ? 14.162 -6.983 -20.434 1.00 95.25 297 LEU A C 1
ATOM 2232 O O . LEU A 1 297 ? 14.484 -7.500 -21.502 1.00 95.25 297 LEU A O 1
ATOM 2236 N N . SER A 1 298 ? 14.617 -5.781 -20.073 1.00 93.62 298 SER A N 1
ATOM 2237 C CA . SER A 1 298 ? 15.456 -4.901 -20.915 1.00 93.62 298 SER A CA 1
ATOM 2238 C C . SER A 1 298 ? 16.905 -5.361 -21.105 1.00 93.62 298 SER A C 1
ATOM 2240 O O . SER A 1 298 ? 17.775 -4.573 -21.473 1.00 93.62 298 SER A O 1
ATOM 2242 N N . ILE A 1 299 ? 17.168 -6.642 -20.864 1.00 93.00 299 ILE A N 1
ATOM 2243 C CA . ILE A 1 299 ? 18.448 -7.292 -21.117 1.00 93.00 299 ILE A CA 1
ATOM 2244 C C . ILE A 1 299 ? 18.329 -7.962 -22.486 1.00 93.00 299 ILE A C 1
ATOM 2246 O O . ILE A 1 299 ? 17.958 -9.132 -22.600 1.00 93.00 299 ILE A O 1
ATOM 2250 N N . VAL A 1 300 ? 18.570 -7.166 -23.527 1.00 93.69 300 VAL A N 1
ATOM 2251 C CA . VAL A 1 300 ? 18.559 -7.609 -24.924 1.00 93.69 300 VAL A CA 1
ATOM 2252 C C . VAL A 1 300 ? 19.924 -8.216 -25.254 1.00 93.69 300 VAL A C 1
ATOM 2254 O O . VAL A 1 300 ? 20.961 -7.589 -25.024 1.00 93.69 300 VAL A O 1
ATOM 2257 N N . LEU A 1 301 ? 19.925 -9.446 -25.759 1.00 94.06 301 LEU A N 1
ATOM 2258 C CA . LEU A 1 301 ? 21.116 -10.192 -26.155 1.00 94.06 301 LEU A CA 1
ATOM 2259 C C . LEU A 1 301 ? 21.588 -9.771 -27.554 1.00 94.06 301 LEU A C 1
ATOM 2261 O O . LEU A 1 301 ? 20.886 -9.071 -28.282 1.00 94.06 301 LEU A O 1
ATOM 2265 N N . ALA A 1 302 ? 22.792 -10.203 -27.938 1.00 93.31 302 ALA A N 1
ATOM 2266 C CA . ALA A 1 302 ? 23.392 -9.833 -29.222 1.00 93.31 302 ALA A CA 1
ATOM 2267 C C . ALA A 1 302 ? 22.545 -10.272 -30.434 1.00 93.31 302 ALA A C 1
ATOM 2269 O O . ALA A 1 302 ? 22.555 -9.589 -31.447 1.00 93.31 302 ALA A O 1
ATOM 2270 N N . ASP A 1 303 ? 21.770 -11.353 -30.309 1.00 92.88 303 ASP A N 1
ATOM 2271 C CA . ASP A 1 303 ? 20.847 -11.851 -31.340 1.00 92.88 303 ASP A CA 1
ATOM 2272 C C . ASP A 1 303 ? 19.485 -11.120 -31.373 1.00 92.88 303 ASP A C 1
ATOM 2274 O O . ASP A 1 303 ? 18.580 -11.503 -32.118 1.00 92.88 303 ASP A O 1
ATOM 2278 N N . GLY A 1 304 ? 19.313 -10.086 -30.543 1.00 94.12 304 GLY A N 1
ATOM 2279 C CA . GLY A 1 304 ? 18.090 -9.293 -30.425 1.00 94.12 304 GLY A CA 1
ATOM 2280 C C . GLY A 1 304 ? 16.998 -9.903 -29.536 1.00 94.12 304 GLY A C 1
ATOM 2281 O O . GLY A 1 304 ? 15.981 -9.234 -29.292 1.00 94.12 304 GLY A O 1
ATOM 2282 N N . SER A 1 305 ? 17.188 -11.130 -29.034 1.00 94.62 305 SER A N 1
ATOM 2283 C CA . SER A 1 305 ? 16.283 -11.765 -28.070 1.00 94.62 305 SER A CA 1
ATOM 2284 C C . SER A 1 305 ? 16.439 -11.146 -26.673 1.00 94.62 305 SER A C 1
ATOM 2286 O O . SER A 1 305 ? 17.379 -10.396 -26.413 1.00 94.62 305 SER A O 1
ATOM 2288 N N . GLN A 1 306 ? 15.500 -11.405 -25.758 1.00 94.31 306 GLN A N 1
ATOM 2289 C CA . GLN A 1 306 ? 15.520 -10.848 -24.397 1.00 94.31 306 GLN A CA 1
ATOM 2290 C C . GLN A 1 306 ? 15.640 -11.943 -23.337 1.00 94.31 306 GLN A C 1
ATOM 2292 O O . GLN A 1 306 ? 15.099 -13.041 -23.495 1.00 94.31 306 GLN A O 1
ATOM 2297 N N . MET A 1 307 ? 16.308 -11.625 -22.229 1.00 95.25 307 MET A N 1
ATOM 2298 C CA . MET A 1 307 ? 16.216 -12.432 -21.011 1.00 95.25 307 MET A CA 1
ATOM 2299 C C . MET A 1 307 ? 14.826 -12.281 -20.383 1.00 95.25 307 MET A C 1
ATOM 2301 O O . MET A 1 307 ? 14.197 -11.230 -20.480 1.00 95.25 307 MET A O 1
ATOM 2305 N N . GLN A 1 308 ? 14.356 -13.330 -19.722 1.00 96.06 308 GLN A N 1
ATOM 2306 C CA . GLN A 1 308 ? 13.082 -13.417 -19.021 1.00 96.06 308 GLN A CA 1
ATOM 2307 C C . GLN A 1 308 ? 13.328 -13.477 -17.514 1.00 96.06 308 GLN A C 1
ATOM 2309 O O . GLN A 1 308 ? 14.188 -14.236 -17.063 1.00 96.06 308 GLN A O 1
ATOM 2314 N N . SER A 1 309 ? 12.549 -12.717 -16.747 1.00 95.50 309 SER A N 1
ATOM 2315 C CA . SER A 1 309 ? 12.426 -12.882 -15.298 1.00 95.50 309 SER A CA 1
ATOM 2316 C C . SER A 1 309 ? 11.677 -14.175 -15.002 1.00 95.50 309 SER A C 1
ATOM 2318 O O . SER A 1 309 ? 10.610 -14.424 -15.565 1.00 95.50 309 SER A O 1
ATOM 2320 N N . ILE A 1 310 ? 12.210 -14.995 -14.097 1.00 94.81 310 ILE A N 1
ATOM 2321 C CA . ILE A 1 310 ? 11.526 -16.211 -13.636 1.00 94.81 310 ILE A CA 1
ATOM 2322 C C . ILE A 1 310 ? 10.535 -15.944 -12.492 1.00 94.81 310 ILE A C 1
ATOM 2324 O O . ILE A 1 310 ? 9.958 -16.887 -11.935 1.00 94.81 310 ILE A O 1
ATOM 2328 N N . ALA A 1 311 ? 10.371 -14.682 -12.083 1.00 94.56 311 ALA A N 1
ATOM 2329 C CA . ALA A 1 311 ? 9.464 -14.331 -11.005 1.00 94.56 311 ALA A CA 1
ATOM 2330 C C . ALA A 1 311 ? 8.030 -14.764 -11.343 1.00 94.56 311 ALA A C 1
ATOM 2332 O O . ALA A 1 311 ? 7.560 -14.654 -12.474 1.00 94.56 311 ALA A O 1
ATOM 2333 N N . ARG A 1 312 ? 7.338 -15.299 -10.340 1.00 95.50 312 ARG A N 1
ATOM 2334 C CA . ARG A 1 312 ? 5.952 -15.763 -10.409 1.00 95.50 312 ARG A CA 1
ATOM 2335 C C . ARG A 1 312 ? 5.175 -14.982 -9.362 1.00 95.50 312 ARG A C 1
ATOM 2337 O O . ARG A 1 312 ? 5.248 -15.310 -8.174 1.00 95.50 312 ARG A O 1
ATOM 2344 N N . ARG A 1 313 ? 4.490 -13.930 -9.815 1.00 95.88 313 ARG A N 1
ATOM 2345 C CA . ARG A 1 313 ? 3.772 -12.964 -8.971 1.00 95.88 313 ARG A CA 1
ATOM 2346 C C . ARG A 1 313 ? 2.260 -13.061 -9.139 1.00 95.88 313 ARG A C 1
ATOM 2348 O O . ARG A 1 313 ? 1.780 -13.440 -10.207 1.00 95.88 313 ARG A O 1
ATOM 2355 N N . GLY A 1 314 ? 1.508 -12.774 -8.083 1.00 96.50 314 GLY A N 1
ATOM 2356 C CA . GLY A 1 314 ? 0.061 -13.007 -8.053 1.00 96.50 314 GLY A CA 1
ATOM 2357 C C . GLY A 1 314 ? -0.725 -12.093 -8.972 1.00 96.50 314 GLY A C 1
ATOM 2358 O O . GLY A 1 314 ? -1.606 -12.544 -9.699 1.00 96.50 314 GLY A O 1
ATOM 2359 N N . ASP A 1 315 ? -0.355 -10.827 -8.992 1.00 95.75 315 ASP A N 1
ATOM 2360 C CA . ASP A 1 315 ? -0.879 -9.833 -9.912 1.00 95.75 315 ASP A CA 1
ATOM 2361 C C . ASP A 1 315 ? -0.672 -10.227 -11.387 1.00 95.75 315 ASP A C 1
ATOM 2363 O O . ASP A 1 315 ? -1.634 -10.229 -12.155 1.00 95.75 315 ASP A O 1
ATOM 2367 N N . CYS A 1 316 ? 0.525 -10.704 -11.759 1.00 97.56 316 CYS A N 1
ATOM 2368 C CA . CYS A 1 316 ? 0.797 -11.252 -13.093 1.00 97.56 316 CYS A CA 1
ATOM 2369 C C . CYS A 1 316 ? -0.168 -12.385 -13.461 1.00 97.56 316 CYS A C 1
ATOM 2371 O O . CYS A 1 316 ? -0.675 -12.429 -14.581 1.00 97.56 316 CYS A O 1
ATOM 2373 N N . HIS A 1 317 ? -0.450 -13.298 -12.526 1.00 98.19 317 HIS A N 1
ATOM 2374 C CA . HIS A 1 317 ? -1.363 -14.417 -12.773 1.00 98.19 317 HIS A CA 1
ATOM 2375 C C . HIS A 1 317 ? -2.809 -13.943 -12.940 1.00 98.19 317 HIS A C 1
ATOM 2377 O O . HIS A 1 317 ? -3.475 -14.358 -13.889 1.00 98.19 317 HIS A O 1
ATOM 2383 N N . GLY A 1 318 ? -3.286 -13.079 -12.039 1.00 98.19 318 GLY A N 1
ATOM 2384 C CA . GLY A 1 318 ? -4.654 -12.562 -12.060 1.00 98.19 318 GLY A CA 1
ATOM 2385 C C . GLY A 1 318 ? -4.968 -11.786 -13.335 1.00 98.19 318 GLY A C 1
ATOM 2386 O O . GLY A 1 318 ? -5.972 -12.042 -13.999 1.00 98.19 318 GLY A O 1
ATOM 2387 N N . GLU A 1 319 ? -4.083 -10.869 -13.707 1.00 98.62 319 GLU A N 1
ATOM 2388 C CA . GLU A 1 319 ? -4.285 -9.989 -14.855 1.00 98.62 319 GLU A CA 1
ATOM 2389 C C . GLU A 1 319 ? -4.054 -10.704 -16.197 1.00 98.62 319 GLU A C 1
ATOM 2391 O O . GLU A 1 319 ? -4.793 -10.469 -17.155 1.00 98.62 319 GLU A O 1
ATOM 2396 N N . SER A 1 320 ? -3.104 -11.646 -16.266 1.00 98.62 320 SER A N 1
ATOM 2397 C CA . SER A 1 320 ? -2.931 -12.497 -17.456 1.00 98.62 320 SER A CA 1
ATOM 2398 C C . SER A 1 320 ? -4.142 -13.405 -17.678 1.00 98.62 320 SER A C 1
ATOM 2400 O O . SER A 1 320 ? -4.588 -13.581 -18.813 1.00 98.62 320 SER A O 1
ATOM 2402 N N . ALA A 1 321 ? -4.705 -13.977 -16.605 1.00 98.56 321 ALA A N 1
ATOM 2403 C CA . ALA A 1 321 ? -5.919 -14.785 -16.692 1.00 98.56 321 ALA A CA 1
ATOM 2404 C C . ALA A 1 321 ? -7.105 -13.960 -17.214 1.00 98.56 321 ALA A C 1
ATOM 2406 O O . ALA A 1 321 ? -7.820 -14.424 -18.104 1.00 98.56 321 ALA A O 1
ATOM 2407 N N . MET A 1 322 ? -7.249 -12.718 -16.743 1.00 98.50 322 MET A N 1
ATOM 2408 C CA . MET A 1 322 ? -8.266 -11.781 -17.224 1.00 98.50 322 MET A CA 1
ATOM 2409 C C . MET A 1 322 ? -8.103 -11.488 -18.719 1.00 98.50 322 MET A C 1
ATOM 2411 O O . MET A 1 322 ? -9.059 -11.645 -19.482 1.00 98.50 322 MET A O 1
ATOM 2415 N N . ALA A 1 323 ? -6.894 -11.144 -19.166 1.00 97.94 323 ALA A N 1
ATOM 2416 C CA . ALA A 1 323 ? -6.620 -10.871 -20.575 1.00 97.94 323 ALA A CA 1
ATOM 2417 C C . ALA A 1 323 ? -6.906 -12.088 -21.473 1.00 97.94 323 ALA A C 1
ATOM 2419 O O . ALA A 1 323 ? -7.499 -11.955 -22.547 1.00 97.94 323 ALA A O 1
ATOM 2420 N N . LEU A 1 324 ? -6.541 -13.294 -21.026 1.00 98.06 324 LEU A N 1
ATOM 2421 C CA . LEU A 1 324 ? -6.858 -14.542 -21.722 1.00 98.06 324 LEU A CA 1
ATOM 2422 C C . LEU A 1 324 ? -8.368 -14.832 -21.730 1.00 98.06 324 LEU A C 1
ATOM 2424 O O . LEU A 1 324 ? -8.887 -15.309 -22.739 1.00 98.06 324 LEU A O 1
ATOM 2428 N N . ALA A 1 325 ? -9.102 -14.514 -20.663 1.00 97.44 325 ALA A N 1
ATOM 2429 C CA . ALA A 1 325 ? -10.555 -14.671 -20.615 1.00 97.44 325 ALA A CA 1
ATOM 2430 C C . ALA A 1 325 ? -11.280 -13.718 -21.583 1.00 97.44 325 ALA A C 1
ATOM 2432 O O . ALA A 1 325 ? -12.194 -14.149 -22.291 1.00 97.44 325 ALA A O 1
ATOM 2433 N N . PHE A 1 326 ? -10.837 -12.460 -21.699 1.00 95.69 326 PHE A N 1
ATOM 2434 C CA . PHE A 1 326 ? -11.309 -11.549 -22.752 1.00 95.69 326 PHE A CA 1
ATOM 2435 C C . PHE A 1 326 ? -10.961 -12.073 -24.138 1.00 95.69 326 PHE A C 1
ATOM 2437 O O . PHE A 1 326 ? -11.820 -12.116 -25.024 1.00 95.69 326 PHE A O 1
ATOM 2444 N N . GLY A 1 327 ? -9.728 -12.549 -24.302 1.00 92.06 327 GLY A N 1
ATOM 2445 C CA . GLY A 1 327 ? -9.280 -13.240 -25.498 1.00 92.06 327 GLY A CA 1
ATOM 2446 C C . GLY A 1 327 ? -10.228 -14.370 -25.881 1.00 92.06 327 GLY A C 1
ATOM 2447 O O . GLY A 1 327 ? -10.634 -14.437 -27.029 1.00 92.06 327 GLY A O 1
ATOM 2448 N N . ALA A 1 328 ? -10.668 -15.191 -24.921 1.00 91.81 328 ALA A N 1
ATOM 2449 C CA . ALA A 1 328 ? -11.593 -16.300 -25.144 1.00 91.81 328 ALA A CA 1
ATOM 2450 C C . ALA A 1 328 ? -13.008 -15.871 -25.579 1.00 91.81 328 ALA A C 1
ATOM 2452 O O . ALA A 1 328 ? -13.704 -16.623 -26.267 1.00 91.81 328 ALA A O 1
ATOM 2453 N N . ARG A 1 329 ? -13.456 -14.681 -25.161 1.00 86.56 329 ARG A N 1
ATOM 2454 C CA . ARG A 1 329 ? -14.760 -14.108 -25.534 1.00 86.56 329 ARG A CA 1
ATOM 2455 C C . ARG A 1 329 ? -14.723 -13.349 -26.860 1.00 86.56 329 ARG A C 1
ATOM 2457 O O . ARG A 1 329 ? -15.763 -13.223 -27.499 1.00 86.56 329 ARG A O 1
ATOM 2464 N N . THR A 1 330 ? -13.546 -12.900 -27.290 1.00 74.19 330 THR A N 1
ATOM 2465 C CA . THR A 1 330 ? -13.342 -12.093 -28.506 1.00 74.19 330 THR A CA 1
ATOM 2466 C C . THR A 1 330 ? -12.657 -12.859 -29.659 1.00 74.19 330 THR A C 1
ATOM 2468 O O . THR A 1 330 ? -12.662 -12.369 -30.790 1.00 74.19 330 THR A O 1
ATOM 2471 N N . GLY A 1 331 ? -12.134 -14.077 -29.417 1.00 66.25 331 GLY A N 1
ATOM 2472 C CA . GLY A 1 331 ? -11.470 -14.982 -30.378 1.00 66.25 331 GLY A CA 1
ATOM 2473 C C . GLY A 1 331 ? -10.923 -16.279 -29.727 1.00 66.25 331 GLY A C 1
ATOM 2474 O O . GLY A 1 331 ? -11.173 -16.528 -28.560 1.00 66.25 331 GLY A O 1
ATOM 2475 N N . ALA A 1 332 ? -10.231 -17.166 -30.470 1.00 59.06 332 ALA A N 1
ATOM 2476 C CA . ALA A 1 332 ? -9.514 -18.387 -29.997 1.00 59.06 332 ALA A CA 1
ATOM 2477 C C . ALA A 1 332 ? -9.999 -19.048 -28.664 1.00 59.06 332 ALA A C 1
ATOM 2479 O O . ALA A 1 332 ? -9.222 -19.288 -27.737 1.00 59.06 332 ALA A O 1
ATOM 2480 N N . GLY A 1 333 ? -11.302 -19.352 -28.575 1.00 69.69 333 GLY A N 1
ATOM 2481 C CA . GLY A 1 333 ? -12.042 -19.431 -27.305 1.00 69.69 333 GLY A CA 1
ATOM 2482 C C . GLY A 1 333 ? -11.599 -20.482 -26.282 1.00 69.69 333 GLY A C 1
ATOM 2483 O O . GLY A 1 333 ? -11.357 -20.170 -25.118 1.00 69.69 333 GLY A O 1
ATOM 2484 N N . ALA A 1 334 ? -11.506 -21.750 -26.688 1.00 83.00 334 ALA A N 1
ATOM 2485 C CA . ALA A 1 334 ? -11.399 -22.852 -25.725 1.00 83.00 334 ALA A CA 1
ATOM 2486 C C . ALA A 1 334 ? -10.021 -22.957 -25.048 1.00 83.00 334 ALA A C 1
ATOM 2488 O O . ALA A 1 334 ? -9.937 -23.308 -23.870 1.00 83.00 334 ALA A O 1
ATOM 2489 N N . LEU A 1 335 ? -8.939 -22.655 -25.776 1.00 90.38 335 LEU A N 1
ATOM 2490 C CA . LEU A 1 335 ? -7.582 -22.738 -25.232 1.00 90.38 335 LEU A CA 1
ATOM 2491 C C . LEU A 1 335 ? -7.339 -21.638 -24.195 1.00 90.38 335 LEU A C 1
ATOM 2493 O O . LEU A 1 335 ? -6.883 -21.935 -23.095 1.00 90.38 335 LEU A O 1
ATOM 2497 N N . ASN A 1 336 ? -7.689 -20.392 -24.518 1.00 95.38 336 ASN A N 1
ATOM 2498 C CA . ASN A 1 336 ? -7.454 -19.258 -23.627 1.00 95.38 336 ASN A CA 1
ATOM 2499 C C . ASN A 1 336 ? -8.262 -19.365 -22.331 1.00 95.38 336 ASN A C 1
ATOM 2501 O O . ASN A 1 336 ? -7.702 -19.158 -21.259 1.00 95.38 336 ASN A O 1
ATOM 2505 N N . ALA A 1 337 ? -9.532 -19.783 -22.408 1.00 96.31 337 ALA A N 1
ATOM 2506 C CA . ALA A 1 337 ? -10.348 -20.030 -21.218 1.00 96.31 337 ALA A CA 1
ATOM 2507 C C . ALA A 1 337 ? -9.717 -21.095 -20.305 1.00 96.31 337 ALA A C 1
ATOM 2509 O O . ALA A 1 337 ? -9.625 -20.907 -19.094 1.00 96.31 337 ALA A O 1
ATOM 2510 N N . LYS A 1 338 ? -9.215 -22.194 -20.887 1.00 96.56 338 LYS A N 1
ATOM 2511 C CA . LYS A 1 338 ? -8.539 -23.254 -20.128 1.00 96.56 338 LYS A CA 1
ATOM 2512 C C . LYS A 1 338 ? -7.272 -22.745 -19.436 1.00 96.56 338 LYS A C 1
ATOM 2514 O O . LYS A 1 338 ? -7.062 -23.058 -18.267 1.00 96.56 338 LYS A O 1
ATOM 2519 N N . VAL A 1 339 ? -6.435 -21.985 -20.144 1.00 98.00 339 VAL A N 1
ATOM 2520 C CA . VAL A 1 339 ? -5.203 -21.422 -19.567 1.00 98.00 339 VAL A CA 1
ATOM 2521 C C . VAL A 1 339 ? -5.534 -20.424 -18.458 1.00 98.00 339 VAL A C 1
ATOM 2523 O O . VAL A 1 339 ? -4.940 -20.517 -17.389 1.00 98.00 339 VAL A O 1
ATOM 2526 N N . ALA A 1 340 ? -6.517 -19.541 -18.658 1.00 98.25 340 ALA A N 1
ATOM 2527 C CA . ALA A 1 340 ? -6.966 -18.590 -17.642 1.00 98.25 340 ALA A CA 1
ATOM 2528 C C . ALA A 1 340 ? -7.391 -19.293 -16.341 1.00 98.25 340 ALA A C 1
ATOM 2530 O O . ALA A 1 340 ? -6.889 -18.950 -15.270 1.00 98.25 340 ALA A O 1
ATOM 2531 N N . CYS A 1 341 ? -8.228 -20.336 -16.430 1.00 98.19 341 CYS A N 1
ATOM 2532 C CA . CYS A 1 341 ? -8.608 -21.126 -15.255 1.00 98.19 341 CYS A CA 1
ATOM 2533 C C . CYS A 1 341 ? -7.393 -21.780 -14.584 1.00 98.19 341 CYS A C 1
ATOM 2535 O O . CYS A 1 341 ? -7.255 -21.713 -13.366 1.00 98.19 341 CYS A O 1
ATOM 2537 N N . ASN A 1 342 ? -6.494 -22.382 -15.370 1.00 98.56 342 ASN A N 1
ATOM 2538 C CA . ASN A 1 342 ? -5.307 -23.041 -14.832 1.00 98.56 342 ASN A CA 1
ATOM 2539 C C . ASN A 1 342 ? -4.369 -22.064 -14.102 1.00 98.56 342 ASN A C 1
ATOM 2541 O O . ASN A 1 342 ? -3.803 -22.447 -13.084 1.00 98.56 342 ASN A O 1
ATOM 2545 N N . LEU A 1 343 ? -4.208 -20.826 -14.587 1.00 98.69 343 LEU A N 1
ATOM 2546 C CA . LEU A 1 343 ? -3.365 -19.815 -13.935 1.00 98.69 343 LEU A CA 1
ATOM 2547 C C . LEU A 1 343 ? -3.906 -19.427 -12.554 1.00 98.69 343 LEU A C 1
ATOM 2549 O O . LEU A 1 343 ? -3.141 -19.378 -11.587 1.00 98.69 343 LEU A O 1
ATOM 2553 N N . LEU A 1 344 ? -5.218 -19.193 -12.451 1.00 98.69 344 LEU A N 1
ATOM 2554 C CA . LEU A 1 344 ? -5.865 -18.849 -11.184 1.00 98.69 344 LEU A CA 1
ATOM 2555 C C . LEU A 1 344 ? -5.879 -20.036 -10.216 1.00 98.69 344 LEU A C 1
ATOM 2557 O O . LEU A 1 344 ? -5.518 -19.874 -9.051 1.00 98.69 344 LEU A O 1
ATOM 2561 N N . ASP A 1 345 ? -6.208 -21.239 -10.697 1.00 98.56 345 ASP A N 1
ATOM 2562 C CA . ASP A 1 345 ? -6.180 -22.463 -9.887 1.00 98.56 345 ASP A CA 1
ATOM 2563 C C . ASP A 1 345 ? -4.758 -22.790 -9.404 1.00 98.56 345 ASP A C 1
ATOM 2565 O O . ASP A 1 345 ? -4.552 -23.225 -8.263 1.00 98.56 345 ASP A O 1
ATOM 2569 N N . TYR A 1 346 ? -3.752 -22.540 -10.246 1.00 98.44 346 TYR A N 1
ATOM 2570 C CA . TYR A 1 346 ? -2.360 -22.678 -9.854 1.00 98.44 346 TYR A CA 1
ATOM 2571 C C . TYR A 1 346 ? -2.024 -21.715 -8.715 1.00 98.44 346 TYR A C 1
ATOM 2573 O O . TYR A 1 346 ? -1.614 -22.164 -7.645 1.00 98.44 346 TYR A O 1
ATOM 2581 N N . TYR A 1 347 ? -2.228 -20.409 -8.901 1.00 98.12 347 TYR A N 1
ATOM 2582 C CA . TYR A 1 347 ? -1.771 -19.426 -7.920 1.00 98.12 347 TYR A CA 1
ATOM 2583 C C . TYR A 1 347 ? -2.572 -19.495 -6.610 1.00 98.12 347 TYR A C 1
ATOM 2585 O O . TYR A 1 347 ? -1.980 -19.543 -5.532 1.00 98.12 347 TYR A O 1
ATOM 2593 N N . LEU A 1 348 ? -3.906 -19.575 -6.682 1.00 97.94 348 LEU A N 1
ATOM 2594 C CA . LEU A 1 348 ? -4.785 -19.497 -5.510 1.00 97.94 348 LEU A CA 1
ATOM 2595 C C . LEU A 1 348 ? -4.914 -20.805 -4.721 1.00 97.94 348 LEU A C 1
ATOM 2597 O O . LEU A 1 348 ? -5.271 -20.738 -3.539 1.00 97.94 348 LEU A O 1
ATOM 2601 N N . PHE A 1 349 ? -4.674 -21.966 -5.342 1.00 97.19 349 PHE A N 1
ATOM 2602 C CA . PHE A 1 349 ? -4.923 -23.267 -4.703 1.00 97.19 349 PHE A CA 1
ATOM 2603 C C . PHE A 1 349 ? -3.748 -24.245 -4.769 1.00 97.19 349 PHE A C 1
ATOM 2605 O O . PHE A 1 349 ? -3.531 -24.992 -3.815 1.00 97.19 349 PHE A O 1
ATOM 2612 N N . THR A 1 350 ? -2.988 -24.264 -5.864 1.00 97.06 350 THR A N 1
ATOM 2613 C CA . THR A 1 350 ? -1.914 -25.257 -6.051 1.00 97.06 350 THR A CA 1
ATOM 2614 C C . THR A 1 350 ? -0.590 -24.788 -5.449 1.00 97.06 350 THR A C 1
ATOM 2616 O O . THR A 1 350 ? 0.098 -25.562 -4.777 1.00 97.06 350 THR A O 1
ATOM 2619 N N . SER A 1 351 ? -0.239 -23.521 -5.661 1.00 96.56 351 SER A N 1
ATOM 2620 C CA . SER A 1 351 ? 0.990 -22.893 -5.179 1.00 96.56 351 SER A CA 1
ATOM 2621 C C . SER A 1 351 ? 0.948 -22.606 -3.676 1.00 96.56 351 SER A C 1
ATOM 2623 O O . SER A 1 351 ? -0.080 -22.768 -3.017 1.00 96.56 351 SER A O 1
ATOM 2625 N N . ASP A 1 352 ? 2.064 -22.138 -3.124 1.00 95.56 352 ASP A N 1
ATOM 2626 C CA . ASP A 1 352 ? 2.157 -21.791 -1.704 1.00 95.56 352 ASP A CA 1
ATOM 2627 C C . ASP A 1 352 ? 1.663 -20.372 -1.387 1.00 95.56 352 ASP A C 1
ATOM 2629 O O . ASP A 1 352 ? 1.636 -19.984 -0.221 1.00 95.56 352 ASP A O 1
ATOM 2633 N N . ALA A 1 353 ? 1.185 -19.610 -2.381 1.00 97.12 353 ALA A N 1
ATOM 2634 C CA . ALA A 1 353 ? 0.809 -18.200 -2.226 1.00 97.12 353 ALA A CA 1
ATOM 2635 C C . ALA A 1 353 ? -0.255 -17.931 -1.145 1.00 97.12 353 ALA A C 1
ATOM 2637 O O . ALA A 1 353 ? -0.346 -16.813 -0.637 1.00 97.12 353 ALA A O 1
ATOM 2638 N N . ARG A 1 354 ? -1.062 -18.940 -0.792 1.00 96.69 354 ARG A N 1
ATOM 2639 C CA . ARG A 1 354 ? -2.119 -18.875 0.235 1.00 96.69 354 ARG A CA 1
ATOM 2640 C C . ARG A 1 354 ? -1.965 -19.897 1.363 1.00 96.69 354 ARG A C 1
ATOM 2642 O O . ARG A 1 354 ? -2.866 -20.031 2.188 1.00 96.69 354 ARG A O 1
ATOM 2649 N N . LYS A 1 355 ? -0.867 -20.651 1.382 1.00 95.50 355 LYS A N 1
ATOM 2650 C CA . LYS A 1 355 ? -0.625 -21.696 2.385 1.00 95.50 355 LYS A CA 1
ATOM 2651 C C . LYS A 1 355 ? 0.131 -21.125 3.590 1.00 95.50 355 LYS A C 1
ATOM 2653 O O . LYS A 1 355 ? 0.330 -19.914 3.692 1.00 95.50 355 LYS A O 1
ATOM 2658 N N . ASN A 1 356 ? 0.525 -22.004 4.511 1.00 95.69 356 ASN A N 1
ATOM 2659 C CA . ASN A 1 356 ? 1.347 -21.675 5.678 1.00 95.69 356 ASN A CA 1
ATOM 2660 C C . ASN A 1 356 ? 0.727 -20.532 6.507 1.00 95.69 356 ASN A C 1
ATOM 2662 O O . ASN A 1 356 ? -0.438 -20.620 6.893 1.00 95.69 356 ASN A O 1
ATOM 2666 N N . GLU A 1 357 ? 1.459 -19.441 6.730 1.00 96.38 357 GLU A N 1
ATOM 2667 C CA . GLU A 1 357 ? 1.036 -18.268 7.504 1.00 96.38 357 GLU A CA 1
ATOM 2668 C C . GLU A 1 357 ? -0.252 -17.620 6.984 1.00 96.38 357 GLU A C 1
ATOM 2670 O O . GLU A 1 357 ? -1.003 -17.006 7.741 1.00 96.38 357 GLU A O 1
ATOM 2675 N N . ARG A 1 358 ? -0.508 -17.725 5.677 1.00 97.00 358 ARG A N 1
ATOM 2676 C CA . ARG A 1 358 ? -1.700 -17.166 5.022 1.00 97.00 358 ARG A CA 1
ATOM 2677 C C . ARG A 1 358 ? -2.894 -18.117 5.071 1.00 97.00 358 ARG A C 1
ATOM 2679 O O . ARG A 1 358 ? -4.030 -17.677 4.887 1.00 97.00 358 ARG A O 1
ATOM 2686 N N . GLY A 1 359 ? -2.640 -19.395 5.351 1.00 96.44 359 GLY A N 1
ATOM 2687 C CA . GLY A 1 359 ? -3.642 -20.449 5.483 1.00 96.44 359 GLY A CA 1
ATOM 2688 C C . GLY A 1 359 ? -4.039 -20.768 6.927 1.00 96.44 359 GLY A C 1
ATOM 2689 O O . GLY A 1 359 ? -5.057 -21.425 7.116 1.00 96.44 359 GLY A O 1
ATOM 2690 N N . ASP A 1 360 ? -3.279 -20.313 7.928 1.00 96.75 360 ASP A N 1
ATOM 2691 C CA . ASP A 1 360 ? -3.550 -20.549 9.354 1.00 96.75 360 ASP A CA 1
ATOM 2692 C C . ASP A 1 360 ? -4.484 -19.479 9.951 1.00 96.75 360 ASP A C 1
ATOM 2694 O O . ASP A 1 360 ? -4.023 -18.357 10.152 1.00 96.75 360 ASP A O 1
ATOM 2698 N N . PRO A 1 361 ? -5.738 -19.799 10.340 1.00 94.94 361 PRO A N 1
ATOM 2699 C CA . PRO A 1 361 ? -6.692 -18.837 10.905 1.00 94.94 361 PRO A CA 1
ATOM 2700 C C . PRO A 1 361 ? -6.209 -18.057 12.135 1.00 94.94 361 PRO A C 1
ATOM 2702 O O . PRO A 1 361 ? -6.761 -17.001 12.446 1.00 94.94 361 PRO A O 1
ATOM 2705 N N . LYS A 1 362 ? -5.190 -18.557 12.844 1.00 93.00 362 LYS A N 1
ATOM 2706 C CA . LYS A 1 362 ? -4.629 -17.915 14.042 1.00 93.00 362 LYS A CA 1
ATOM 2707 C C . LYS A 1 362 ? -3.524 -16.907 13.734 1.00 93.00 362 LYS A C 1
ATOM 2709 O O . LYS A 1 362 ? -3.121 -16.162 14.625 1.00 93.00 362 LYS A O 1
ATOM 2714 N N . HIS A 1 363 ? -3.027 -16.871 12.502 1.00 96.50 363 HIS A N 1
ATOM 2715 C CA . HIS A 1 363 ? -1.899 -16.036 12.123 1.00 96.50 363 HIS A CA 1
ATOM 2716 C C . HIS A 1 363 ? -2.345 -14.643 11.634 1.00 96.50 363 HIS A C 1
ATOM 2718 O O . HIS A 1 363 ? -3.384 -14.487 10.985 1.00 96.50 363 HIS A O 1
ATOM 2724 N N . GLY A 1 364 ? -1.532 -13.607 11.889 1.00 94.69 364 GLY A N 1
ATOM 2725 C CA . GLY A 1 364 ? -1.822 -12.225 11.468 1.00 94.69 364 GLY A CA 1
ATOM 2726 C C . GLY A 1 364 ? -1.973 -12.057 9.949 1.00 94.69 364 GLY A C 1
ATOM 2727 O O . GLY A 1 364 ? -2.750 -11.231 9.483 1.00 94.69 364 GLY A O 1
ATOM 2728 N N . ALA A 1 365 ? -1.283 -12.894 9.173 1.00 97.12 365 ALA A N 1
ATOM 2729 C CA . ALA A 1 365 ? -1.330 -12.898 7.709 1.00 97.12 365 ALA A CA 1
ATOM 2730 C C . ALA A 1 365 ? -2.493 -13.701 7.102 1.00 97.12 365 ALA A C 1
ATOM 2732 O O . ALA A 1 365 ? -2.603 -13.771 5.878 1.00 97.12 365 ALA A O 1
ATOM 2733 N N . TYR A 1 366 ? -3.349 -14.318 7.923 1.00 98.00 366 TYR A N 1
ATOM 2734 C CA . TYR A 1 366 ? -4.400 -15.198 7.422 1.00 98.00 366 TYR A CA 1
ATOM 2735 C C . TYR A 1 366 ? -5.305 -14.504 6.404 1.00 98.00 366 TYR A C 1
ATOM 2737 O O . TYR A 1 366 ? -5.795 -13.395 6.634 1.00 98.00 366 TYR A O 1
ATOM 2745 N N . GLY A 1 367 ? -5.500 -15.171 5.269 1.00 97.44 367 GLY A N 1
ATOM 2746 C CA . GLY A 1 367 ? -6.312 -14.697 4.159 1.00 97.44 367 GLY A CA 1
ATOM 2747 C C . GLY A 1 367 ? -5.608 -13.797 3.145 1.00 97.44 367 GLY A C 1
ATOM 2748 O O . GLY A 1 367 ? -6.123 -13.701 2.034 1.00 97.44 367 GLY A O 1
ATOM 2749 N N . LEU A 1 368 ? -4.454 -13.197 3.466 1.00 98.06 368 LEU A N 1
ATOM 2750 C CA . LEU A 1 368 ? -3.650 -12.463 2.479 1.00 98.06 368 LEU A CA 1
ATOM 2751 C C . LEU A 1 368 ? -3.126 -13.417 1.396 1.00 98.06 368 LEU A C 1
ATOM 2753 O O . LEU A 1 368 ? -3.087 -14.635 1.587 1.00 98.06 368 LEU A O 1
ATOM 2757 N N . VAL A 1 369 ? -2.679 -12.863 0.270 1.00 97.88 369 VAL A N 1
ATOM 2758 C CA . VAL A 1 369 ? -2.010 -13.623 -0.793 1.00 97.88 369 VAL A CA 1
ATOM 2759 C C . VAL A 1 369 ? -0.583 -13.111 -0.976 1.00 97.88 369 VAL A C 1
ATOM 2761 O O . VAL A 1 369 ? -0.349 -11.903 -0.957 1.00 97.88 369 VAL A O 1
ATOM 2764 N N . ALA A 1 370 ? 0.377 -14.026 -1.133 1.00 97.12 370 ALA A N 1
ATOM 2765 C CA . ALA A 1 370 ? 1.777 -13.678 -1.358 1.00 97.12 370 ALA A CA 1
ATOM 2766 C C . ALA A 1 370 ? 1.958 -12.835 -2.625 1.00 97.12 370 ALA A C 1
ATOM 2768 O O . ALA A 1 370 ? 1.333 -13.120 -3.652 1.00 97.12 370 ALA A O 1
ATOM 2769 N N . TRP A 1 371 ? 2.860 -11.851 -2.560 1.00 96.69 371 TRP A N 1
ATOM 2770 C CA . TRP A 1 371 ? 3.239 -11.059 -3.729 1.00 96.69 371 TRP A CA 1
ATOM 2771 C C . TRP A 1 371 ? 3.839 -11.936 -4.830 1.00 96.69 371 TRP A C 1
ATOM 2773 O O . TRP A 1 371 ? 3.369 -11.907 -5.964 1.00 96.69 371 TRP A O 1
ATOM 2783 N N . GLY A 1 372 ? 4.801 -12.791 -4.475 1.00 96.31 372 GLY A N 1
ATOM 2784 C CA . GLY A 1 372 ? 5.321 -13.820 -5.370 1.00 96.31 372 GLY A CA 1
ATOM 2785 C C . GLY A 1 372 ? 5.808 -15.061 -4.632 1.00 96.31 372 GLY A C 1
ATOM 2786 O O . GLY A 1 372 ? 5.985 -15.053 -3.419 1.00 96.31 372 GLY A O 1
ATOM 2787 N N . ILE A 1 373 ? 6.020 -16.145 -5.376 1.00 94.50 373 ILE A N 1
ATOM 2788 C CA . ILE A 1 373 ? 6.355 -17.474 -4.823 1.00 94.50 373 ILE A CA 1
ATOM 2789 C C . ILE A 1 373 ? 7.760 -17.965 -5.198 1.00 94.50 373 ILE A C 1
ATOM 2791 O O . ILE A 1 373 ? 8.134 -19.083 -4.863 1.00 94.50 373 ILE A O 1
ATOM 2795 N N . THR A 1 374 ? 8.530 -17.151 -5.917 1.00 91.62 374 THR A N 1
ATOM 2796 C CA . THR A 1 374 ? 9.810 -17.562 -6.517 1.00 91.62 374 THR A CA 1
ATOM 2797 C C . THR A 1 374 ? 10.988 -17.482 -5.551 1.00 91.62 374 THR A C 1
ATOM 2799 O O . THR A 1 374 ? 11.936 -18.249 -5.673 1.00 91.62 374 THR A O 1
ATOM 2802 N N . SER A 1 375 ? 10.958 -16.560 -4.585 1.00 89.94 375 SER A N 1
ATOM 2803 C CA . SER A 1 375 ? 12.030 -16.412 -3.597 1.00 89.94 375 SER A CA 1
ATOM 2804 C C . SER A 1 375 ? 11.491 -15.975 -2.232 1.00 89.94 375 SER A C 1
ATOM 2806 O O . SER A 1 375 ? 10.383 -15.431 -2.155 1.00 89.94 375 SER A O 1
ATOM 2808 N N . PRO A 1 376 ? 12.265 -16.153 -1.143 1.00 90.31 376 PRO A N 1
ATOM 2809 C CA . PRO A 1 376 ? 11.848 -15.745 0.198 1.00 90.31 376 PRO A CA 1
ATOM 2810 C C . PRO A 1 376 ? 11.472 -14.263 0.309 1.00 90.31 376 PRO A C 1
ATOM 2812 O O . PRO A 1 376 ? 10.537 -13.928 1.036 1.00 90.31 376 PRO A O 1
ATOM 2815 N N . ALA A 1 377 ? 12.156 -13.379 -0.427 1.00 89.31 377 ALA A N 1
ATOM 2816 C CA . ALA A 1 377 ? 11.862 -11.946 -0.428 1.00 89.31 377 ALA A CA 1
ATOM 2817 C C . ALA A 1 377 ? 10.462 -11.661 -0.996 1.00 89.31 377 ALA A C 1
ATOM 2819 O O . ALA A 1 377 ? 9.673 -10.951 -0.375 1.00 89.31 377 ALA A O 1
ATOM 2820 N N . PHE A 1 378 ? 10.120 -12.292 -2.123 1.00 91.25 378 PHE A N 1
ATOM 2821 C CA . PHE A 1 378 ? 8.805 -12.148 -2.751 1.00 91.25 378 PHE A CA 1
ATOM 2822 C C . PHE A 1 378 ? 7.705 -12.812 -1.916 1.00 91.25 378 PHE A C 1
ATOM 2824 O O . PHE A 1 378 ? 6.616 -12.259 -1.768 1.00 91.25 378 PHE A O 1
ATOM 2831 N N . TYR A 1 379 ? 8.002 -13.971 -1.324 1.00 94.88 379 TYR A N 1
ATOM 2832 C CA . TYR A 1 379 ? 7.048 -14.713 -0.502 1.00 94.88 379 TYR A CA 1
ATOM 2833 C C . TYR A 1 379 ? 6.712 -13.989 0.805 1.00 94.88 379 TYR A C 1
ATOM 2835 O O . TYR A 1 379 ? 5.594 -14.101 1.308 1.00 94.88 379 TYR A O 1
ATOM 2843 N N . THR A 1 380 ? 7.655 -13.228 1.359 1.00 95.62 380 THR A N 1
ATOM 2844 C CA . THR A 1 380 ? 7.480 -12.504 2.626 1.00 95.62 380 THR A CA 1
ATOM 2845 C C . THR A 1 380 ? 6.601 -11.254 2.484 1.00 95.62 380 THR A C 1
ATOM 2847 O O . THR A 1 380 ? 5.927 -10.872 3.443 1.00 95.62 380 THR A O 1
ATOM 2850 N N . ALA A 1 381 ? 6.567 -10.646 1.298 1.00 94.75 381 ALA A N 1
ATOM 2851 C CA . ALA A 1 381 ? 5.869 -9.391 1.037 1.00 94.75 381 ALA A CA 1
ATOM 2852 C C . ALA A 1 381 ? 4.340 -9.549 0.911 1.00 94.75 381 ALA A C 1
ATOM 2854 O O . ALA A 1 381 ? 3.846 -10.478 0.263 1.00 94.75 381 ALA A O 1
ATOM 2855 N N . ASN A 1 382 ? 3.582 -8.603 1.489 1.00 94.88 382 ASN A N 1
ATOM 2856 C CA . ASN A 1 382 ? 2.134 -8.449 1.271 1.00 94.88 382 ASN A CA 1
ATOM 2857 C C . ASN A 1 382 ? 1.778 -6.992 0.939 1.00 94.88 382 ASN A C 1
ATOM 2859 O O . ASN A 1 382 ? 1.446 -6.186 1.822 1.00 94.88 382 ASN A O 1
ATOM 2863 N N . TYR A 1 383 ? 1.825 -6.674 -0.349 1.00 96.62 383 TYR A N 1
ATOM 2864 C CA . TYR A 1 383 ? 1.338 -5.414 -0.897 1.00 96.62 383 TYR A CA 1
ATOM 2865 C C . TYR A 1 383 ? -0.190 -5.436 -1.023 1.00 96.62 383 TYR A C 1
ATOM 2867 O O . TYR A 1 383 ? -0.768 -6.412 -1.512 1.00 96.62 383 TYR A O 1
ATOM 2875 N N . GLY A 1 384 ? -0.840 -4.362 -0.568 1.00 96.88 384 GLY A N 1
ATOM 2876 C CA . GLY A 1 384 ? -2.289 -4.197 -0.717 1.00 96.88 384 GLY A CA 1
ATOM 2877 C C . GLY A 1 384 ? -2.687 -4.018 -2.183 1.00 96.88 384 GLY A C 1
ATOM 2878 O O . GLY A 1 384 ? -3.648 -4.638 -2.635 1.00 96.88 384 GLY A O 1
ATOM 2879 N N . ASP A 1 385 ? -1.894 -3.244 -2.928 1.00 96.69 385 ASP A N 1
ATOM 2880 C CA . ASP A 1 385 ? -2.074 -3.006 -4.361 1.00 96.69 385 ASP A CA 1
ATOM 2881 C C . ASP A 1 385 ? -2.012 -4.295 -5.200 1.00 96.69 385 ASP A C 1
ATOM 2883 O O . ASP A 1 385 ? -2.947 -4.593 -5.941 1.00 96.69 385 ASP A O 1
ATOM 2887 N N . ASP A 1 386 ? -0.970 -5.119 -5.046 1.00 96.50 386 ASP A N 1
ATOM 2888 C CA . ASP A 1 386 ? -0.854 -6.384 -5.787 1.00 96.50 386 ASP A CA 1
ATOM 2889 C C . ASP A 1 386 ? -1.979 -7.368 -5.444 1.00 96.50 386 ASP A C 1
ATOM 2891 O O . ASP A 1 386 ? -2.486 -8.076 -6.316 1.00 96.50 386 ASP A O 1
ATOM 2895 N N . ASN A 1 387 ? -2.403 -7.410 -4.173 1.00 98.12 387 ASN A N 1
ATOM 2896 C CA . ASN A 1 387 ? -3.570 -8.198 -3.775 1.00 98.12 387 ASN A CA 1
ATOM 2897 C C . ASN A 1 387 ? -4.824 -7.672 -4.483 1.00 98.12 387 ASN A C 1
ATOM 2899 O O . ASN A 1 387 ? -5.543 -8.468 -5.078 1.00 98.12 387 ASN A O 1
ATOM 2903 N N . ALA A 1 388 ? -5.063 -6.360 -4.489 1.00 98.44 388 ALA A N 1
ATOM 2904 C CA . ALA A 1 388 ? -6.191 -5.756 -5.192 1.00 98.44 388 ALA A CA 1
ATOM 2905 C C . ALA A 1 388 ? -6.197 -6.110 -6.687 1.00 98.44 388 ALA A C 1
ATOM 2907 O O . ALA A 1 388 ? -7.208 -6.570 -7.213 1.00 98.44 388 ALA A O 1
ATOM 2908 N N . ARG A 1 389 ? -5.055 -5.992 -7.365 1.00 97.69 389 ARG A N 1
ATOM 2909 C CA . ARG A 1 389 ? -4.926 -6.309 -8.792 1.00 97.69 389 ARG A CA 1
ATOM 2910 C C . ARG A 1 389 ? -5.148 -7.790 -9.113 1.00 97.69 389 ARG A C 1
ATOM 2912 O O . ARG A 1 389 ? -5.899 -8.104 -10.039 1.00 97.69 389 ARG A O 1
ATOM 2919 N N . LEU A 1 390 ? -4.619 -8.703 -8.292 1.00 98.50 390 LEU A N 1
ATOM 2920 C CA . LEU A 1 390 ? -4.958 -10.129 -8.375 1.00 98.50 390 LEU A CA 1
ATOM 2921 C C . LEU A 1 390 ? -6.472 -10.357 -8.219 1.00 98.50 390 LEU A C 1
ATOM 2923 O O . LEU A 1 390 ? -7.053 -11.126 -8.986 1.00 98.50 390 LEU A O 1
ATOM 2927 N N . LEU A 1 391 ? -7.118 -9.707 -7.244 1.00 98.62 391 LEU A N 1
ATOM 2928 C CA . LEU A 1 391 ? -8.552 -9.872 -6.978 1.00 98.62 391 LEU A CA 1
ATOM 2929 C C . LEU A 1 391 ? -9.408 -9.383 -8.147 1.00 98.62 391 LEU A C 1
ATOM 2931 O O . LEU A 1 391 ? -10.303 -10.107 -8.577 1.00 98.62 391 LEU A O 1
ATOM 2935 N N . LEU A 1 392 ? -9.103 -8.204 -8.693 1.00 98.69 392 LEU A N 1
ATOM 2936 C CA . LEU A 1 392 ? -9.811 -7.632 -9.838 1.00 98.69 392 LEU A CA 1
ATOM 2937 C C . LEU A 1 392 ? -9.682 -8.520 -11.083 1.00 98.69 392 LEU A C 1
ATOM 2939 O O . LEU A 1 392 ? -10.693 -8.844 -11.709 1.00 98.69 392 LEU A O 1
ATOM 2943 N N . GLY A 1 393 ? -8.469 -8.989 -11.396 1.00 98.50 393 GLY A N 1
ATOM 2944 C CA . GLY A 1 393 ? -8.246 -9.913 -12.511 1.00 98.50 393 GLY A CA 1
ATOM 2945 C C . GLY A 1 393 ? -8.958 -11.258 -12.322 1.00 98.50 393 GLY A C 1
ATOM 2946 O O . GLY A 1 393 ? -9.586 -11.780 -13.248 1.00 98.50 393 GLY A O 1
ATOM 2947 N N . THR A 1 394 ? -8.950 -11.794 -11.097 1.00 98.75 394 THR A N 1
ATOM 2948 C CA . THR A 1 394 ? -9.666 -13.034 -10.746 1.00 98.75 394 THR A CA 1
ATOM 2949 C C . THR A 1 394 ? -11.179 -12.863 -10.903 1.00 98.75 394 THR A C 1
ATOM 2951 O O . THR A 1 394 ? -11.829 -13.709 -11.512 1.00 98.75 394 THR A O 1
ATOM 2954 N N . ALA A 1 395 ? -11.742 -11.760 -10.407 1.00 98.50 395 ALA A N 1
ATOM 2955 C CA . ALA A 1 395 ? -13.175 -11.478 -10.459 1.00 98.50 395 ALA A CA 1
ATOM 2956 C C . ALA A 1 395 ? -13.677 -11.243 -11.891 1.00 98.50 395 ALA A C 1
ATOM 2958 O O . ALA A 1 395 ? -14.712 -11.780 -12.285 1.00 98.50 395 ALA A O 1
ATOM 2959 N N . ALA A 1 396 ? -12.920 -10.502 -12.704 1.00 98.44 396 ALA A N 1
ATOM 2960 C CA . ALA A 1 396 ? -13.229 -10.336 -14.120 1.00 98.44 396 ALA A CA 1
ATOM 2961 C C . ALA A 1 396 ? -13.176 -11.679 -14.865 1.00 98.44 396 ALA A C 1
ATOM 2963 O O . ALA A 1 396 ? -14.079 -11.992 -15.640 1.00 98.44 396 ALA A O 1
ATOM 2964 N N . THR A 1 397 ? -12.168 -12.511 -14.585 1.00 98.50 397 THR A N 1
ATOM 2965 C CA . THR A 1 397 ? -12.053 -13.861 -15.162 1.00 98.50 397 THR A CA 1
ATOM 2966 C C . THR A 1 397 ? -13.233 -14.750 -14.764 1.00 98.50 397 THR A C 1
ATOM 2968 O O . THR A 1 397 ? -13.834 -15.383 -15.633 1.00 98.50 397 THR A O 1
ATOM 2971 N N . ALA A 1 398 ? -13.601 -14.764 -13.478 1.00 98.12 398 ALA A N 1
ATOM 2972 C CA . ALA A 1 398 ? -14.775 -15.461 -12.951 1.00 98.12 398 ALA A CA 1
ATOM 2973 C C . ALA A 1 398 ? -16.045 -15.073 -13.715 1.00 98.12 398 ALA A C 1
ATOM 2975 O O . ALA A 1 398 ? -16.720 -15.934 -14.284 1.00 98.12 398 ALA A O 1
ATOM 2976 N N . ALA A 1 399 ? -16.319 -13.770 -13.807 1.00 97.50 399 ALA A N 1
ATOM 2977 C CA . ALA A 1 399 ? -17.493 -13.240 -14.488 1.00 97.50 399 ALA A CA 1
ATOM 2978 C C . ALA A 1 399 ? -17.504 -13.572 -15.987 1.00 97.50 399 ALA A C 1
ATOM 2980 O O . ALA A 1 399 ? -18.536 -13.957 -16.539 1.00 97.50 399 ALA A O 1
ATOM 2981 N N . LEU A 1 400 ? -16.355 -13.450 -16.657 1.00 96.62 400 LEU A N 1
ATOM 2982 C CA . LEU A 1 400 ? -16.236 -13.746 -18.081 1.00 96.62 400 LEU A CA 1
ATOM 2983 C C . LEU A 1 400 ? -16.434 -15.227 -18.365 1.00 96.62 400 LEU A C 1
ATOM 2985 O O . LEU A 1 400 ? -17.050 -15.542 -19.378 1.00 96.62 400 LEU A O 1
ATOM 2989 N N . LEU A 1 401 ? -15.932 -16.131 -17.523 1.00 96.12 401 LEU A N 1
ATOM 2990 C CA . LEU A 1 401 ? -15.973 -17.578 -17.758 1.00 96.12 401 LEU A CA 1
ATOM 2991 C C . LEU A 1 401 ? -17.183 -18.277 -17.117 1.00 96.12 401 LEU A C 1
ATOM 2993 O O . LEU A 1 401 ? -17.485 -19.402 -17.508 1.00 96.12 401 LEU A O 1
ATOM 2997 N N . GLY A 1 402 ? -17.921 -17.599 -16.234 1.00 95.44 402 GLY A N 1
ATOM 2998 C CA . GLY A 1 402 ? -19.064 -18.167 -15.516 1.00 95.44 402 GLY A CA 1
ATOM 2999 C C . GLY A 1 402 ? -18.642 -19.101 -14.380 1.00 95.44 402 GLY A C 1
ATOM 3000 O O . GLY A 1 402 ? -19.271 -20.133 -14.165 1.00 95.44 402 GLY A O 1
ATOM 3001 N N . GLU A 1 403 ? -17.554 -18.761 -13.693 1.00 95.50 403 GLU A N 1
ATOM 3002 C CA . GLU A 1 403 ? -16.946 -19.548 -12.618 1.00 95.50 403 GLU A CA 1
ATOM 3003 C C . GLU A 1 403 ? -17.116 -18.832 -11.275 1.00 95.50 403 GLU A C 1
ATOM 3005 O O . GLU A 1 403 ? -16.912 -17.628 -11.203 1.00 95.50 403 GLU A O 1
ATOM 3010 N N . ASN A 1 404 ? -17.430 -19.564 -10.204 1.00 95.12 404 ASN A N 1
ATOM 3011 C CA . ASN A 1 404 ? -17.583 -19.010 -8.845 1.00 95.12 404 ASN A CA 1
ATOM 3012 C C . ASN A 1 404 ? -16.612 -19.624 -7.819 1.00 95.12 404 ASN A C 1
ATOM 3014 O O . ASN A 1 404 ? -16.580 -19.244 -6.651 1.00 95.12 404 ASN A O 1
ATOM 3018 N N . ARG A 1 405 ? -15.780 -20.584 -8.240 1.00 96.12 405 ARG A N 1
ATOM 3019 C CA . ARG A 1 405 ? -14.878 -21.337 -7.351 1.00 96.12 405 ARG A CA 1
ATOM 3020 C C . ARG A 1 405 ? -13.848 -20.463 -6.616 1.00 96.12 405 ARG A C 1
ATOM 3022 O O . ARG A 1 405 ? -13.284 -20.900 -5.614 1.00 96.12 405 ARG A O 1
ATOM 3029 N N . TRP A 1 406 ? -13.567 -19.260 -7.123 1.00 98.00 406 TRP A N 1
ATOM 3030 C CA . TRP A 1 406 ? -12.584 -18.333 -6.553 1.00 98.00 406 TRP A CA 1
ATOM 3031 C C . TRP A 1 406 ? -13.199 -17.324 -5.573 1.00 98.00 406 TRP A C 1
ATOM 3033 O O . TRP A 1 406 ? -12.451 -16.677 -4.841 1.00 98.00 406 TRP A O 1
ATOM 3043 N N . ASP A 1 407 ? -14.527 -1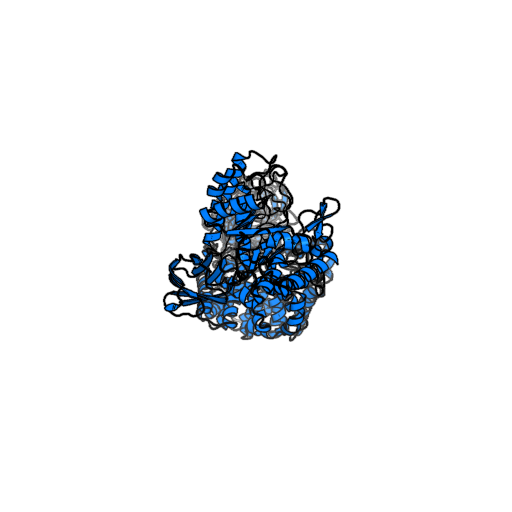7.228 -5.482 1.00 97.00 407 ASP A N 1
ATOM 3044 C CA . ASP A 1 407 ? -15.228 -16.177 -4.730 1.00 97.00 407 ASP A CA 1
ATOM 3045 C C . ASP A 1 407 ? -14.863 -16.190 -3.236 1.00 97.00 407 ASP A C 1
ATOM 3047 O O . ASP A 1 407 ? -14.494 -15.165 -2.657 1.00 97.00 407 ASP A O 1
ATOM 3051 N N . GLY A 1 408 ? -14.808 -17.375 -2.622 1.00 96.62 408 GLY A N 1
ATOM 3052 C CA . GLY A 1 408 ? -14.369 -17.527 -1.231 1.00 96.62 408 GLY A CA 1
ATOM 3053 C C . GLY A 1 408 ? -12.880 -17.222 -1.002 1.00 96.62 408 GLY A C 1
ATOM 3054 O O . GLY A 1 408 ? -12.466 -16.912 0.120 1.00 96.62 408 GLY A O 1
ATOM 3055 N N . ALA A 1 409 ? -12.032 -17.313 -2.034 1.00 97.62 409 ALA A N 1
ATOM 3056 C CA . ALA A 1 409 ? -10.642 -16.853 -1.963 1.00 97.62 409 ALA A CA 1
ATOM 3057 C C . ALA A 1 409 ? -10.575 -15.323 -2.011 1.00 97.62 409 ALA A C 1
ATOM 3059 O O . ALA A 1 409 ? -9.847 -14.723 -1.216 1.00 97.62 409 ALA A O 1
ATOM 3060 N N . ILE A 1 410 ? -11.380 -14.722 -2.890 1.00 98.50 410 ILE A N 1
ATOM 3061 C CA . ILE A 1 410 ? -11.494 -13.276 -3.055 1.00 98.50 410 ILE A CA 1
ATOM 3062 C C . ILE A 1 410 ? -11.966 -12.626 -1.751 1.00 98.50 410 ILE A C 1
ATOM 3064 O O . ILE A 1 410 ? -11.266 -11.774 -1.203 1.00 98.50 410 ILE A O 1
ATOM 3068 N N . MET A 1 411 ? -13.097 -13.075 -1.195 1.00 98.31 411 MET A N 1
ATOM 3069 C CA . MET A 1 411 ? -13.667 -12.481 0.020 1.00 98.31 411 MET A CA 1
ATOM 3070 C C . MET A 1 411 ? -12.726 -12.611 1.226 1.00 98.31 411 MET A C 1
ATOM 3072 O O . MET A 1 411 ? -12.551 -11.673 2.005 1.00 98.31 411 MET A O 1
ATOM 3076 N N . ARG A 1 412 ? -12.037 -13.750 1.364 1.00 98.31 412 ARG A N 1
ATOM 3077 C CA . ARG A 1 412 ? -11.047 -13.933 2.437 1.00 98.31 412 ARG A CA 1
ATOM 3078 C C . ARG A 1 412 ? -9.896 -12.924 2.319 1.00 98.31 412 ARG A C 1
ATOM 3080 O O . ARG A 1 412 ? -9.482 -12.356 3.326 1.00 98.31 412 ARG A O 1
ATOM 3087 N N . CYS A 1 413 ? -9.407 -12.673 1.107 1.00 98.62 413 CYS A N 1
ATOM 3088 C CA . CYS A 1 413 ? -8.338 -11.705 0.862 1.00 98.62 413 CYS A CA 1
ATOM 3089 C C . CYS A 1 413 ? -8.792 -10.252 1.078 1.00 98.62 413 CYS A C 1
ATOM 3091 O O . CYS A 1 413 ? -8.061 -9.464 1.681 1.00 98.62 413 CYS A O 1
ATOM 3093 N N . LEU A 1 414 ? -10.018 -9.906 0.674 1.00 98.62 414 LEU A N 1
ATOM 3094 C CA . LEU A 1 414 ? -10.625 -8.598 0.943 1.00 98.62 414 LEU A CA 1
ATOM 3095 C C . LEU A 1 414 ? -10.703 -8.309 2.450 1.00 98.62 414 LEU A C 1
ATOM 3097 O O . LEU A 1 414 ? -10.268 -7.249 2.896 1.00 98.62 414 LEU A O 1
ATOM 3101 N N . LEU A 1 415 ? -11.179 -9.268 3.253 1.00 98.44 415 LEU A N 1
ATOM 3102 C CA . LEU A 1 415 ? -11.231 -9.135 4.715 1.00 98.44 415 LEU A CA 1
ATOM 3103 C C . LEU A 1 415 ? -9.838 -9.086 5.353 1.00 98.44 415 LEU A C 1
ATOM 3105 O O . LEU A 1 415 ? -9.627 -8.334 6.305 1.00 98.44 415 LEU A O 1
ATOM 3109 N N . ALA A 1 416 ? -8.879 -9.855 4.831 1.00 98.31 416 ALA A N 1
ATOM 3110 C CA . ALA A 1 416 ? -7.496 -9.824 5.298 1.00 98.31 416 ALA A CA 1
ATOM 3111 C C . ALA A 1 416 ? -6.840 -8.453 5.075 1.00 98.31 416 ALA A C 1
ATOM 3113 O O . ALA A 1 416 ? -6.140 -7.946 5.956 1.00 98.31 416 ALA A O 1
ATOM 3114 N N . ASN A 1 417 ? -7.097 -7.832 3.923 1.00 98.56 417 ASN A N 1
ATOM 3115 C CA . ASN A 1 417 ? -6.641 -6.476 3.658 1.00 98.56 417 ASN A CA 1
ATOM 3116 C C . ASN A 1 417 ? -7.393 -5.458 4.525 1.00 98.56 417 ASN A C 1
ATOM 3118 O O . ASN A 1 417 ? -6.735 -4.658 5.181 1.00 98.56 417 ASN A O 1
ATOM 3122 N N . LEU A 1 418 ? -8.723 -5.551 4.655 1.00 97.75 418 LEU A N 1
ATOM 3123 C CA . LEU A 1 418 ? -9.509 -4.646 5.509 1.00 97.75 418 LEU A CA 1
ATOM 3124 C C . LEU A 1 418 ? -9.015 -4.635 6.960 1.00 97.75 418 LEU A C 1
ATOM 3126 O O . LEU A 1 418 ? -8.821 -3.573 7.550 1.00 97.75 418 LEU A O 1
ATOM 3130 N N . ARG A 1 419 ? -8.766 -5.817 7.534 1.00 95.69 419 ARG A N 1
ATOM 3131 C CA . ARG A 1 419 ? -8.287 -5.948 8.917 1.00 95.69 419 ARG A CA 1
ATOM 3132 C C . ARG A 1 419 ? -6.806 -5.600 9.095 1.00 95.69 419 ARG A C 1
ATOM 3134 O O . ARG A 1 419 ? -6.305 -5.660 10.206 1.00 95.69 419 ARG A O 1
ATOM 3141 N N . THR A 1 420 ? -6.086 -5.264 8.028 1.00 96.75 420 THR A N 1
ATOM 3142 C CA . THR A 1 420 ? -4.702 -4.759 8.099 1.00 96.75 420 THR A CA 1
ATOM 3143 C C . THR A 1 420 ? -4.562 -3.317 7.607 1.00 96.75 420 THR A C 1
ATOM 3145 O O . THR A 1 420 ? -3.498 -2.715 7.751 1.00 96.75 420 THR A O 1
ATOM 3148 N N . THR A 1 421 ? -5.639 -2.724 7.097 1.00 97.19 421 THR A N 1
ATOM 3149 C CA . THR A 1 421 ? -5.767 -1.283 6.872 1.00 97.19 421 THR A CA 1
ATOM 3150 C C . THR A 1 421 ? -5.881 -0.558 8.218 1.00 97.19 421 THR A C 1
ATOM 3152 O O . THR A 1 421 ? -6.440 -1.114 9.157 1.00 97.19 421 THR A O 1
ATOM 3155 N N . GLY A 1 422 ? -5.377 0.671 8.345 1.00 93.50 422 GLY A N 1
ATOM 3156 C CA . GLY A 1 422 ? -5.511 1.520 9.537 1.00 93.50 422 GLY A CA 1
ATOM 3157 C C . GLY A 1 422 ? -6.800 2.347 9.556 1.00 93.50 422 GLY A C 1
ATOM 3158 O O . GLY A 1 422 ? -7.548 2.380 8.578 1.00 93.50 422 GLY A O 1
ATOM 3159 N N . ARG A 1 423 ? -7.081 3.019 10.678 1.00 90.62 423 ARG A N 1
ATOM 3160 C CA . ARG A 1 423 ? -8.383 3.668 10.950 1.00 90.62 423 ARG A CA 1
ATOM 3161 C C . ARG A 1 423 ? -8.783 4.729 9.926 1.00 90.62 423 ARG A C 1
ATOM 3163 O O . ARG A 1 423 ? -9.964 4.853 9.636 1.00 90.62 423 ARG A O 1
ATOM 3170 N N . GLN A 1 424 ? -7.808 5.430 9.353 1.00 93.25 424 GLN A N 1
ATOM 3171 C CA . GLN A 1 424 ? -8.041 6.450 8.326 1.00 93.25 424 GLN A CA 1
ATOM 3172 C C . GLN A 1 424 ? -8.251 5.868 6.921 1.00 93.25 424 GLN A C 1
ATOM 3174 O O . GLN A 1 424 ? -8.465 6.627 5.984 1.00 93.25 424 GLN A O 1
ATOM 3179 N N . GLY A 1 425 ? -8.166 4.545 6.759 1.00 96.44 425 GLY A N 1
ATOM 3180 C CA . GLY A 1 425 ? -8.332 3.861 5.477 1.00 96.44 425 GLY A CA 1
ATOM 3181 C C . GLY A 1 425 ? -7.049 3.616 4.682 1.00 96.44 425 GLY A C 1
ATOM 3182 O O . GLY A 1 425 ? -7.105 2.995 3.623 1.00 96.44 425 GLY A O 1
ATOM 3183 N N . PHE A 1 426 ? -5.894 4.018 5.213 1.00 98.06 426 PHE A N 1
ATOM 3184 C CA . PHE A 1 426 ? -4.578 3.727 4.637 1.00 98.06 426 PHE A CA 1
ATOM 3185 C C . PHE A 1 426 ? -4.017 2.420 5.188 1.00 98.06 426 PHE A C 1
ATOM 3187 O O . PHE A 1 426 ? -4.075 2.171 6.398 1.00 98.06 426 PHE A O 1
ATOM 319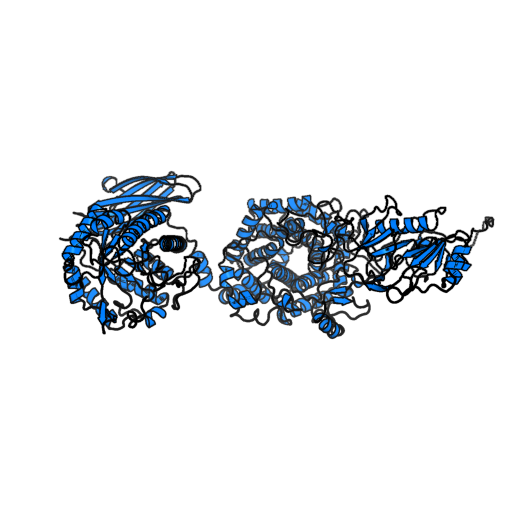4 N N . ARG A 1 427 ? -3.476 1.569 4.318 1.00 95.00 427 ARG A N 1
ATOM 3195 C CA . ARG A 1 427 ? -2.876 0.289 4.699 1.00 95.00 427 ARG A CA 1
ATOM 3196 C C . ARG A 1 427 ? -1.361 0.346 4.826 1.00 95.00 427 ARG A C 1
ATOM 3198 O O . ARG A 1 427 ? -0.830 -0.583 5.427 1.00 95.00 427 ARG A O 1
ATOM 3205 N N . ASP A 1 428 ? -0.697 1.420 4.404 1.00 88.31 428 ASP A N 1
ATOM 3206 C CA . ASP A 1 428 ? 0.763 1.471 4.221 1.00 88.31 428 ASP A CA 1
ATOM 3207 C C . ASP A 1 428 ? 1.209 0.734 2.948 1.00 88.31 428 ASP A C 1
ATOM 3209 O O . ASP A 1 428 ? 0.469 -0.086 2.397 1.00 88.31 428 ASP A O 1
ATOM 3213 N N . ASP A 1 429 ? 2.436 1.004 2.501 1.00 90.62 429 ASP A N 1
ATOM 3214 C CA . ASP A 1 429 ? 2.935 0.544 1.201 1.00 90.62 429 ASP A CA 1
ATOM 3215 C C . ASP A 1 429 ? 3.020 -1.000 1.152 1.00 90.62 429 ASP A C 1
ATOM 3217 O O . ASP A 1 429 ? 2.600 -1.645 0.189 1.00 90.62 429 ASP A O 1
ATOM 3221 N N . ARG A 1 430 ? 3.524 -1.624 2.228 1.00 94.12 430 ARG A N 1
ATOM 3222 C CA . ARG A 1 430 ? 3.727 -3.078 2.332 1.00 94.12 430 ARG A CA 1
ATOM 3223 C C . ARG A 1 430 ? 3.725 -3.545 3.782 1.00 94.12 430 ARG A C 1
ATOM 3225 O O . ARG A 1 430 ? 4.276 -2.877 4.650 1.00 94.12 430 ARG A O 1
ATOM 3232 N N . ILE A 1 431 ? 3.182 -4.739 4.038 1.00 95.88 431 ILE A N 1
ATOM 3233 C CA . ILE A 1 431 ? 3.293 -5.404 5.345 1.00 95.88 431 ILE A CA 1
ATOM 3234 C C . ILE A 1 431 ? 3.926 -6.787 5.163 1.00 95.88 431 ILE A C 1
ATOM 3236 O O . ILE A 1 431 ? 3.395 -7.639 4.450 1.00 95.88 431 ILE A O 1
ATOM 3240 N N . ASP A 1 432 ? 5.047 -7.029 5.835 1.00 96.31 432 ASP A N 1
ATOM 3241 C CA . ASP A 1 432 ? 5.811 -8.271 5.704 1.00 96.31 432 ASP A CA 1
ATOM 3242 C C . ASP A 1 432 ? 5.399 -9.312 6.759 1.00 96.31 432 ASP A C 1
ATOM 3244 O O . ASP A 1 432 ? 5.021 -8.969 7.884 1.00 96.31 432 ASP A O 1
ATOM 3248 N N . ILE A 1 433 ? 5.497 -10.601 6.403 1.00 96.00 433 ILE A N 1
ATOM 3249 C CA . ILE A 1 433 ? 5.127 -11.728 7.282 1.00 96.00 433 ILE A CA 1
ATOM 3250 C C . ILE A 1 433 ? 5.732 -11.615 8.696 1.00 96.00 433 ILE A C 1
ATOM 3252 O O . ILE A 1 433 ? 4.954 -11.729 9.640 1.00 96.00 433 ILE A O 1
ATOM 3256 N N . PRO A 1 434 ? 7.037 -11.317 8.897 1.00 95.00 434 PRO A N 1
ATOM 3257 C CA . PRO A 1 434 ? 7.616 -11.198 10.236 1.00 95.00 434 PRO A CA 1
ATOM 3258 C C . PRO A 1 434 ? 6.884 -10.227 11.169 1.00 95.00 434 PRO A C 1
ATOM 3260 O O . PRO A 1 434 ? 6.721 -10.519 12.353 1.00 95.00 434 PRO A O 1
ATOM 3263 N N . ALA A 1 435 ? 6.405 -9.091 10.651 1.00 90.12 435 ALA A N 1
ATOM 3264 C CA . ALA A 1 435 ? 5.679 -8.115 11.460 1.00 90.12 435 ALA A CA 1
ATOM 3265 C C . ALA A 1 435 ? 4.298 -8.654 11.877 1.00 90.12 435 ALA A C 1
ATOM 3267 O O . ALA A 1 435 ? 3.899 -8.516 13.034 1.00 90.12 435 ALA A O 1
ATOM 3268 N N . LEU A 1 436 ? 3.610 -9.345 10.962 1.00 94.31 436 LEU A N 1
ATOM 3269 C CA . LEU A 1 436 ? 2.323 -10.002 11.218 1.00 94.31 436 LEU A CA 1
ATOM 3270 C C . LEU A 1 436 ? 2.451 -11.207 12.159 1.00 94.31 436 LEU A C 1
ATOM 3272 O O . LEU A 1 436 ? 1.540 -11.457 12.947 1.00 94.31 436 LEU A O 1
ATOM 3276 N N . SER A 1 437 ? 3.565 -11.938 12.102 1.00 91.56 437 SER A N 1
ATOM 3277 C CA . SER A 1 437 ? 3.861 -13.040 13.022 1.00 91.56 437 SER A CA 1
ATOM 3278 C C . SER A 1 437 ? 4.114 -12.540 14.442 1.00 91.56 437 SER A C 1
ATOM 3280 O O . SER A 1 437 ? 3.661 -13.160 15.399 1.00 91.56 437 SER A O 1
ATOM 3282 N N . LEU A 1 438 ? 4.826 -11.418 14.583 1.00 85.75 438 LEU A N 1
ATOM 3283 C CA . LEU A 1 438 ? 5.193 -10.869 15.887 1.00 85.75 438 LEU A CA 1
ATOM 3284 C C . LEU A 1 438 ? 4.016 -10.179 16.590 1.00 85.75 438 LEU A C 1
ATOM 3286 O O . LEU A 1 438 ? 3.873 -10.298 17.803 1.00 85.75 438 LEU A O 1
ATOM 3290 N N . GLN A 1 439 ? 3.208 -9.424 15.844 1.00 84.06 439 GLN A N 1
ATOM 3291 C CA . GLN A 1 439 ? 2.242 -8.481 16.421 1.00 84.06 439 GLN A CA 1
ATOM 3292 C C . GLN A 1 439 ? 0.774 -8.869 16.184 1.00 84.06 439 GLN A C 1
ATOM 3294 O O . GLN A 1 439 ? -0.126 -8.236 16.738 1.00 84.06 439 GLN A O 1
ATOM 3299 N N . GLY A 1 440 ? 0.509 -9.887 15.359 1.00 91.25 440 GLY A N 1
ATOM 3300 C CA . GLY A 1 440 ? -0.834 -10.148 14.843 1.00 91.25 440 GLY A CA 1
ATOM 3301 C C . GLY A 1 440 ? -1.291 -9.061 13.861 1.00 91.25 440 GLY A C 1
ATOM 3302 O O . GLY A 1 440 ? -0.491 -8.273 13.362 1.00 91.25 440 GLY A O 1
ATOM 3303 N N . TRP A 1 441 ? -2.590 -9.019 13.555 1.00 93.44 441 TRP A N 1
ATOM 3304 C CA . TRP A 1 441 ? -3.160 -8.039 12.615 1.00 93.44 441 TRP A CA 1
ATOM 3305 C C . TRP A 1 441 ? -3.750 -6.805 13.318 1.00 93.44 441 TRP A C 1
ATOM 3307 O O . TRP A 1 441 ? -3.817 -5.723 12.737 1.00 93.44 441 TRP A O 1
ATOM 3317 N N . GLN A 1 442 ? -4.164 -6.939 14.581 1.00 90.06 442 GLN A N 1
ATOM 3318 C CA . GLN A 1 442 ? -4.918 -5.922 15.318 1.00 90.06 442 GLN A CA 1
ATOM 3319 C C . GLN A 1 442 ? -4.187 -4.573 15.456 1.00 90.06 442 GLN A C 1
ATOM 3321 O O . GLN A 1 442 ? -4.857 -3.543 15.342 1.00 90.06 442 GLN A O 1
ATOM 3326 N N . PRO A 1 443 ? -2.854 -4.510 15.660 1.00 87.31 443 PRO A N 1
ATOM 3327 C CA . PRO A 1 443 ? -2.142 -3.229 15.686 1.00 87.31 443 PRO A CA 1
ATOM 3328 C C . PRO A 1 443 ? -2.236 -2.475 14.354 1.00 87.31 443 PRO A C 1
ATOM 3330 O O . PRO A 1 443 ? -2.486 -1.270 14.343 1.00 87.31 443 PRO A O 1
ATOM 3333 N N . PHE A 1 444 ? -2.147 -3.188 13.226 1.00 91.88 444 PHE A N 1
ATOM 3334 C CA . PHE A 1 444 ? -2.314 -2.606 11.890 1.00 91.88 444 PHE A CA 1
ATOM 3335 C C . PHE A 1 444 ? -3.744 -2.120 11.646 1.00 91.88 444 PHE A C 1
ATOM 3337 O O . PHE A 1 444 ? -3.931 -1.104 10.985 1.00 91.88 444 PHE A O 1
ATOM 3344 N N . PHE A 1 445 ? -4.738 -2.800 12.223 1.00 92.12 445 PHE A N 1
ATOM 3345 C CA . PHE A 1 445 ? -6.143 -2.402 12.139 1.00 92.12 445 PHE A CA 1
ATOM 3346 C C . PHE A 1 445 ? -6.476 -1.117 12.905 1.00 92.12 445 PHE A C 1
ATOM 3348 O O . PHE A 1 445 ? -7.352 -0.345 12.497 1.00 92.12 445 PHE A O 1
ATOM 3355 N N . ARG A 1 446 ? -5.810 -0.932 14.053 1.00 85.19 446 ARG A N 1
ATOM 3356 C CA . ARG A 1 446 ? -6.086 0.122 15.040 1.00 85.19 446 ARG A CA 1
ATOM 3357 C C . ARG A 1 446 ? -5.229 1.371 14.866 1.00 85.19 446 ARG A C 1
ATOM 3359 O O . ARG A 1 446 ? -5.614 2.415 15.387 1.00 85.19 446 ARG A O 1
ATOM 3366 N N . ARG A 1 447 ? -4.095 1.283 14.166 1.00 85.75 447 ARG A N 1
ATOM 3367 C CA . ARG A 1 447 ? -3.198 2.431 13.976 1.00 85.75 447 ARG A CA 1
ATOM 3368 C C . ARG A 1 447 ? -3.884 3.579 13.237 1.00 85.75 447 ARG A C 1
ATOM 3370 O O . ARG A 1 447 ? -4.703 3.368 12.336 1.00 85.75 447 ARG A O 1
ATOM 3377 N N . ASP A 1 448 ? -3.496 4.784 13.621 1.00 86.38 448 ASP A N 1
ATOM 3378 C CA . ASP A 1 448 ? -3.835 6.029 12.945 1.00 86.38 448 ASP A CA 1
ATOM 3379 C C . ASP A 1 448 ? -2.690 6.368 11.982 1.00 86.38 448 ASP A C 1
ATOM 3381 O O . ASP A 1 448 ? -1.632 6.839 12.393 1.00 86.38 448 ASP A O 1
ATOM 3385 N N . ILE A 1 449 ? -2.845 5.991 10.713 1.00 90.38 449 ILE A N 1
ATOM 3386 C CA . ILE A 1 449 ? -1.815 6.134 9.678 1.00 90.38 449 ILE A CA 1
ATOM 3387 C C . ILE A 1 449 ? -2.394 6.866 8.478 1.00 90.38 449 ILE A C 1
ATOM 3389 O O . ILE A 1 449 ? -3.539 6.635 8.099 1.00 90.38 449 ILE A O 1
ATOM 3393 N N . VAL A 1 450 ? -1.573 7.718 7.867 1.00 94.31 450 VAL A N 1
ATOM 3394 C CA . VAL A 1 450 ? -1.893 8.445 6.642 1.00 94.31 450 VAL A CA 1
ATOM 3395 C C . VAL A 1 450 ? -0.783 8.222 5.626 1.00 94.31 450 VAL A C 1
ATOM 3397 O O . VAL A 1 450 ? 0.397 8.340 5.952 1.00 94.31 450 VAL A O 1
ATOM 3400 N N . SER A 1 451 ? -1.166 7.911 4.390 1.00 94.62 451 SER A N 1
ATOM 3401 C CA . SER A 1 451 ? -0.244 7.594 3.303 1.00 94.62 451 SER A CA 1
ATOM 3402 C C . SER A 1 451 ? -0.788 8.134 1.979 1.00 94.62 451 SER A C 1
ATOM 3404 O O . SER A 1 451 ? -1.518 7.457 1.264 1.00 94.62 451 SER A O 1
ATOM 3406 N N . TYR A 1 452 ? -0.436 9.371 1.623 1.00 96.38 452 TYR A N 1
ATOM 3407 C CA . TYR A 1 452 ? -0.860 9.980 0.354 1.00 96.38 452 TYR A CA 1
ATOM 3408 C C . TYR A 1 452 ? -0.064 9.422 -0.837 1.00 96.38 452 TYR A C 1
ATOM 3410 O O . TYR A 1 452 ? 0.717 10.143 -1.450 1.00 96.38 452 TYR A O 1
ATOM 3418 N N . SER A 1 453 ? -0.216 8.127 -1.113 1.00 95.81 453 SER A N 1
ATOM 3419 C CA . SER A 1 453 ? 0.458 7.381 -2.179 1.00 95.81 453 SER 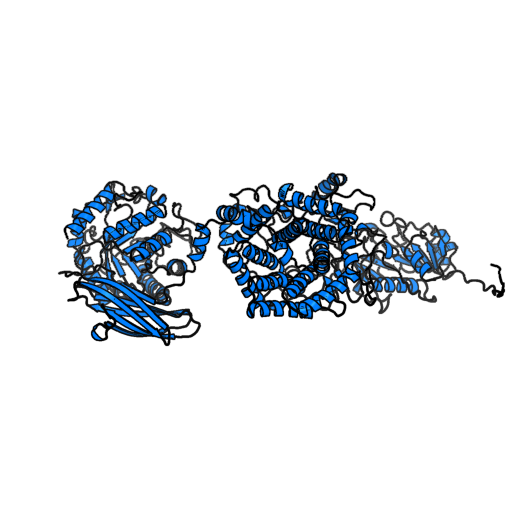A CA 1
ATOM 3420 C C . SER A 1 453 ? -0.593 6.635 -3.011 1.00 95.81 453 SER A C 1
ATOM 3422 O O . SER A 1 453 ? -0.897 5.475 -2.712 1.00 95.81 453 SER A O 1
ATOM 3424 N N . PRO A 1 454 ? -1.208 7.282 -4.022 1.00 97.38 454 PRO A N 1
ATOM 3425 C CA . PRO A 1 454 ? -2.195 6.627 -4.881 1.00 97.38 454 PRO A CA 1
ATOM 3426 C C . PRO A 1 454 ? -1.698 5.301 -5.466 1.00 97.38 454 PRO A C 1
ATOM 3428 O O . PRO A 1 454 ? -2.455 4.336 -5.506 1.00 97.38 454 PRO A O 1
ATOM 3431 N N . HIS A 1 455 ? -0.424 5.213 -5.843 1.00 96.12 455 HIS A N 1
ATOM 3432 C CA . HIS A 1 455 ? 0.187 4.005 -6.380 1.00 96.12 455 HIS A CA 1
ATOM 3433 C C . HIS A 1 455 ? 0.086 2.803 -5.437 1.00 96.12 455 HIS A C 1
ATOM 3435 O O . HIS A 1 455 ? -0.116 1.691 -5.910 1.00 96.12 455 HIS A O 1
ATOM 3441 N N . MET A 1 456 ? 0.200 3.007 -4.124 1.00 95.38 456 MET A N 1
ATOM 3442 C CA . MET A 1 456 ? 0.194 1.906 -3.154 1.00 95.38 456 MET A CA 1
ATOM 3443 C C . MET A 1 456 ? -1.198 1.602 -2.584 1.00 95.38 456 MET A C 1
ATOM 3445 O O . MET A 1 456 ? -1.440 0.494 -2.108 1.00 95.38 456 MET A O 1
ATOM 3449 N N . GLU A 1 457 ? -2.115 2.572 -2.619 1.00 97.06 457 GLU A N 1
ATOM 3450 C CA . GLU A 1 457 ? -3.369 2.503 -1.857 1.00 97.06 457 GLU A CA 1
ATOM 3451 C C . GLU A 1 457 ? -4.632 2.457 -2.745 1.00 97.06 457 GLU A C 1
ATOM 3453 O O . GLU A 1 457 ? -5.623 1.814 -2.389 1.00 97.06 457 GLU A O 1
ATOM 3458 N N . ALA A 1 458 ? -4.616 3.091 -3.926 1.00 98.06 458 ALA A N 1
ATOM 3459 C CA . ALA A 1 458 ? -5.831 3.397 -4.692 1.00 98.06 458 ALA A CA 1
ATOM 3460 C C . ALA A 1 458 ? -6.642 2.162 -5.115 1.00 98.06 458 ALA A C 1
ATOM 3462 O O . ALA A 1 458 ? -7.871 2.149 -5.019 1.00 98.06 458 ALA A O 1
ATOM 3463 N N . TYR A 1 459 ? -5.970 1.103 -5.567 1.00 98.38 459 TYR A N 1
ATOM 3464 C CA . TYR A 1 459 ? -6.650 -0.100 -6.056 1.00 98.38 459 TYR A CA 1
ATOM 3465 C C . TYR A 1 459 ? -7.280 -0.895 -4.914 1.00 98.38 459 TYR A C 1
ATOM 3467 O O . TYR A 1 459 ? -8.314 -1.543 -5.101 1.00 98.38 459 TYR A O 1
ATOM 3475 N N . LEU A 1 460 ? -6.708 -0.806 -3.710 1.00 98.25 460 LEU A N 1
ATOM 3476 C CA . LEU A 1 460 ? -7.305 -1.424 -2.539 1.00 98.25 460 LEU A CA 1
ATOM 3477 C C . LEU A 1 460 ? -8.582 -0.689 -2.113 1.00 98.25 460 LEU A C 1
ATOM 3479 O O . LEU A 1 460 ? -9.573 -1.343 -1.789 1.00 98.25 460 LEU A O 1
ATOM 3483 N N . TRP A 1 461 ? -8.614 0.645 -2.202 1.00 98.75 461 TRP A N 1
ATOM 3484 C CA . TRP A 1 461 ? -9.847 1.414 -1.991 1.00 98.75 461 TRP A CA 1
ATOM 3485 C C . TRP A 1 461 ? -10.932 1.051 -3.006 1.00 98.75 461 TRP A C 1
ATOM 3487 O O . TRP A 1 461 ? -12.082 0.867 -2.617 1.00 98.75 461 TRP A O 1
ATOM 3497 N N . ALA A 1 462 ? -10.577 0.863 -4.282 1.00 98.81 462 ALA A N 1
ATOM 3498 C CA . ALA A 1 462 ? -11.518 0.375 -5.291 1.00 98.81 462 ALA A CA 1
ATOM 3499 C C . ALA A 1 462 ? -12.090 -1.001 -4.898 1.00 98.81 462 ALA A C 1
ATOM 3501 O O . ALA A 1 462 ? -13.304 -1.199 -4.889 1.00 98.81 462 ALA A O 1
ATOM 3502 N N . CYS A 1 463 ? -11.235 -1.933 -4.467 1.00 98.81 463 CYS A N 1
ATOM 3503 C CA . CYS A 1 463 ? -11.673 -3.237 -3.969 1.00 98.81 463 CYS A CA 1
ATOM 3504 C C . CYS A 1 463 ? -12.607 -3.136 -2.754 1.00 98.81 463 CYS A C 1
ATOM 3506 O O . CYS A 1 463 ? -13.557 -3.909 -2.660 1.00 98.81 463 CYS A O 1
ATOM 3508 N N . PHE A 1 464 ? -12.380 -2.191 -1.841 1.00 98.81 464 PHE A N 1
ATOM 3509 C CA . PHE A 1 464 ? -13.273 -1.954 -0.705 1.00 98.81 464 PHE A CA 1
ATOM 3510 C C . PHE A 1 464 ? -14.624 -1.378 -1.135 1.00 98.81 464 PHE A C 1
ATOM 3512 O O . PHE A 1 464 ? -15.651 -1.855 -0.666 1.00 98.81 464 PHE A O 1
ATOM 3519 N N . LEU A 1 465 ? -14.656 -0.430 -2.072 1.00 98.88 465 LEU A N 1
ATOM 3520 C CA . LEU A 1 465 ? -15.908 0.095 -2.630 1.00 98.88 465 LEU A CA 1
ATOM 3521 C C . LEU A 1 465 ? -16.725 -1.001 -3.327 1.00 98.88 465 LEU A C 1
ATOM 3523 O O . LEU A 1 465 ? -17.939 -1.092 -3.144 1.00 98.88 465 LEU A O 1
ATOM 3527 N N . TRP A 1 466 ? -16.059 -1.887 -4.067 1.00 98.62 466 TRP A N 1
ATOM 3528 C CA . TRP A 1 466 ? -16.702 -3.061 -4.652 1.00 98.62 466 TRP A CA 1
ATOM 3529 C C . TRP A 1 466 ? -17.186 -4.060 -3.589 1.00 98.62 466 TRP A C 1
ATOM 3531 O O . TRP A 1 466 ? -18.323 -4.526 -3.656 1.00 98.62 466 TRP A O 1
ATOM 3541 N N . ALA A 1 467 ? -16.376 -4.357 -2.571 1.00 98.50 467 ALA A N 1
ATOM 3542 C CA . ALA A 1 467 ? -16.781 -5.229 -1.470 1.00 98.50 467 ALA A CA 1
ATOM 3543 C C . ALA A 1 467 ? -17.987 -4.661 -0.705 1.00 98.50 467 ALA A C 1
ATOM 3545 O O . ALA A 1 467 ? -18.893 -5.411 -0.340 1.00 98.50 467 ALA A O 1
ATOM 3546 N N . TYR A 1 468 ? -18.035 -3.342 -0.505 1.00 98.44 468 TYR A N 1
ATOM 3547 C CA . TYR A 1 468 ? -19.186 -2.649 0.064 1.00 98.44 468 TYR A CA 1
ATOM 3548 C C . TYR A 1 468 ? -20.435 -2.838 -0.798 1.00 98.44 468 TYR A C 1
ATOM 3550 O O . TYR A 1 468 ? -21.461 -3.260 -0.276 1.00 98.44 468 TYR A O 1
ATOM 3558 N N . GLN A 1 469 ? -20.337 -2.626 -2.114 1.00 97.50 469 GLN A N 1
ATOM 3559 C CA . GLN A 1 469 ? -21.459 -2.834 -3.034 1.00 97.50 469 GLN A CA 1
ATOM 3560 C C . GLN A 1 469 ? -22.048 -4.252 -2.940 1.00 97.50 469 GLN A C 1
ATOM 3562 O O . GLN A 1 469 ? -23.259 -4.421 -3.059 1.00 97.50 469 GLN A O 1
ATOM 3567 N N . GLN A 1 470 ? -21.199 -5.261 -2.730 1.00 96.25 470 GLN A N 1
ATOM 3568 C CA . GLN A 1 470 ? -21.612 -6.665 -2.667 1.00 96.25 470 GLN A CA 1
ATOM 3569 C C . GLN A 1 470 ? -22.165 -7.074 -1.294 1.00 96.25 470 GLN A C 1
ATOM 3571 O O . GLN A 1 470 ? -23.026 -7.945 -1.215 1.00 96.25 470 GLN A O 1
ATOM 3576 N N . THR A 1 471 ? -21.661 -6.485 -0.207 1.00 96.88 471 THR A N 1
ATOM 3577 C CA . THR A 1 471 ? -21.923 -6.965 1.166 1.00 96.88 471 THR A CA 1
ATOM 3578 C C . THR A 1 471 ? -22.766 -6.014 2.012 1.00 96.88 471 THR A C 1
ATOM 3580 O O . THR A 1 471 ? -23.336 -6.435 3.015 1.00 96.88 471 THR A O 1
ATOM 3583 N N . GLY A 1 472 ? -22.818 -4.728 1.660 1.00 95.75 472 GLY A N 1
ATOM 3584 C CA . GLY A 1 472 ? -23.397 -3.667 2.486 1.00 95.75 472 GLY A CA 1
ATOM 3585 C C . GLY A 1 472 ? -22.624 -3.376 3.779 1.00 95.75 472 GLY A C 1
ATOM 3586 O O . GLY A 1 472 ? -23.145 -2.688 4.654 1.00 95.75 472 GLY A O 1
ATOM 3587 N N . TYR A 1 473 ? -21.403 -3.902 3.952 1.00 95.06 473 TYR A N 1
ATOM 3588 C CA . TYR A 1 473 ? -20.646 -3.718 5.191 1.00 95.06 473 TYR A CA 1
ATOM 3589 C C . TYR A 1 473 ? -19.926 -2.366 5.233 1.00 95.06 473 TYR A C 1
ATOM 3591 O O . TYR A 1 473 ? -18.880 -2.180 4.608 1.00 95.06 473 TYR A O 1
ATOM 3599 N N . GLU A 1 474 ? -20.485 -1.442 6.015 1.00 94.12 474 GLU A N 1
ATOM 3600 C CA . GLU A 1 474 ? -20.133 -0.014 6.039 1.00 94.12 474 GLU A CA 1
ATOM 3601 C C . GLU A 1 474 ? -18.637 0.274 6.256 1.00 94.12 474 GLU A C 1
ATOM 3603 O O . GLU A 1 474 ? -18.091 1.188 5.647 1.00 94.12 474 GLU A O 1
ATOM 3608 N N . LEU A 1 475 ? -17.924 -0.556 7.028 1.00 93.12 475 LEU A N 1
ATOM 3609 C CA . LEU A 1 475 ? -16.499 -0.343 7.310 1.00 93.12 475 LEU A CA 1
ATOM 3610 C C . LEU A 1 475 ? -15.620 -0.340 6.044 1.00 93.12 475 LEU A C 1
ATOM 3612 O O . LEU A 1 475 ? -14.587 0.331 6.016 1.00 93.12 475 LEU A O 1
ATOM 3616 N N . PHE A 1 476 ? -16.000 -1.089 5.002 1.00 97.81 476 PHE A N 1
ATOM 3617 C CA . PHE A 1 476 ? -15.307 -1.027 3.713 1.00 97.81 476 PHE A CA 1
ATOM 3618 C C . PHE A 1 476 ? -15.441 0.363 3.079 1.00 97.81 476 PHE A C 1
ATOM 3620 O O . PHE A 1 476 ? -14.444 0.935 2.634 1.00 97.81 476 PHE A O 1
ATOM 3627 N N . TYR A 1 477 ? -16.662 0.904 3.066 1.00 98.19 477 TYR A N 1
ATOM 3628 C CA . TYR A 1 477 ? -16.964 2.215 2.502 1.00 98.19 477 TYR A CA 1
ATOM 3629 C C . TYR A 1 477 ? -16.294 3.335 3.300 1.00 98.19 477 TYR A C 1
ATOM 3631 O O . TYR A 1 477 ? -15.552 4.123 2.719 1.00 98.19 477 TYR A O 1
ATOM 3639 N N . GLU A 1 478 ? -16.478 3.361 4.624 1.00 95.44 478 GLU A N 1
ATOM 3640 C CA . GLU A 1 478 ? -15.935 4.402 5.509 1.00 95.44 478 GLU A CA 1
ATOM 3641 C C . GLU A 1 478 ? -14.423 4.553 5.351 1.00 95.44 478 GLU A C 1
ATOM 3643 O O . GLU A 1 478 ? -13.902 5.663 5.271 1.00 95.44 478 GLU A O 1
ATOM 3648 N N . ARG A 1 479 ? -13.700 3.431 5.267 1.00 96.19 479 ARG A N 1
ATOM 3649 C CA . ARG A 1 479 ? -12.245 3.458 5.105 1.00 96.19 479 ARG A CA 1
ATOM 3650 C C . ARG A 1 479 ? -11.827 3.947 3.727 1.00 96.19 479 ARG A C 1
ATOM 3652 O O . ARG A 1 479 ? -10.929 4.779 3.638 1.00 96.19 479 ARG A O 1
ATOM 3659 N N . ALA A 1 480 ? -12.458 3.450 2.667 1.00 98.50 480 ALA A N 1
ATOM 3660 C CA . ALA A 1 480 ? -12.122 3.868 1.312 1.00 98.50 480 ALA A CA 1
ATOM 3661 C C . ALA A 1 480 ? -12.431 5.354 1.076 1.00 98.50 480 ALA A C 1
ATOM 3663 O O . ALA A 1 480 ? -11.567 6.089 0.601 1.00 98.50 480 ALA A O 1
ATOM 3664 N N . GLU A 1 481 ? -13.632 5.809 1.439 1.00 98.44 481 GLU A N 1
ATOM 3665 C CA . GLU A 1 481 ? -14.061 7.197 1.246 1.00 98.44 481 GLU A CA 1
ATOM 3666 C C . GLU A 1 481 ? -13.194 8.164 2.056 1.00 98.44 481 GLU A C 1
ATOM 3668 O O . GLU A 1 481 ? -12.678 9.129 1.491 1.00 98.44 481 GLU A O 1
ATOM 3673 N N . ASN A 1 482 ? -12.933 7.869 3.335 1.00 97.62 482 ASN A N 1
ATOM 3674 C CA . ASN A 1 482 ? -12.138 8.751 4.184 1.00 97.62 482 ASN A CA 1
ATOM 3675 C C . ASN A 1 482 ? -10.715 8.941 3.637 1.00 97.62 482 ASN A C 1
ATOM 3677 O O . ASN A 1 482 ? -10.223 10.069 3.550 1.00 97.62 482 ASN A O 1
ATOM 3681 N N . ALA A 1 483 ? -10.063 7.850 3.224 1.00 98.38 483 ALA A N 1
ATOM 3682 C CA . ALA A 1 483 ? -8.725 7.911 2.650 1.00 98.38 483 ALA A CA 1
ATOM 3683 C C . ALA A 1 483 ? -8.705 8.644 1.297 1.00 98.38 483 ALA A C 1
ATOM 3685 O O . ALA A 1 483 ? -7.797 9.446 1.049 1.00 98.38 483 ALA A O 1
ATOM 3686 N N . LEU A 1 484 ? -9.721 8.433 0.450 1.00 98.69 484 LEU A N 1
ATOM 3687 C CA . LEU A 1 484 ? -9.889 9.152 -0.817 1.00 98.69 484 LEU A CA 1
ATOM 3688 C C . LEU A 1 484 ? -10.051 10.655 -0.591 1.00 98.69 484 LEU A C 1
ATOM 3690 O O . LEU A 1 484 ? -9.312 11.437 -1.188 1.00 98.69 484 LEU A O 1
ATOM 3694 N N . ARG A 1 485 ? -10.941 11.061 0.318 1.00 98.38 485 ARG A N 1
ATOM 3695 C CA . ARG A 1 485 ? -11.173 12.461 0.694 1.00 98.38 485 ARG A CA 1
ATOM 3696 C C . ARG A 1 485 ? -9.883 13.146 1.133 1.00 98.38 485 ARG A C 1
ATOM 3698 O O . ARG A 1 485 ? -9.531 14.211 0.625 1.00 98.38 485 ARG A O 1
ATOM 3705 N N . MET A 1 486 ? -9.145 12.518 2.052 1.00 98.12 486 MET A N 1
ATOM 3706 C CA . MET A 1 486 ? -7.871 13.053 2.54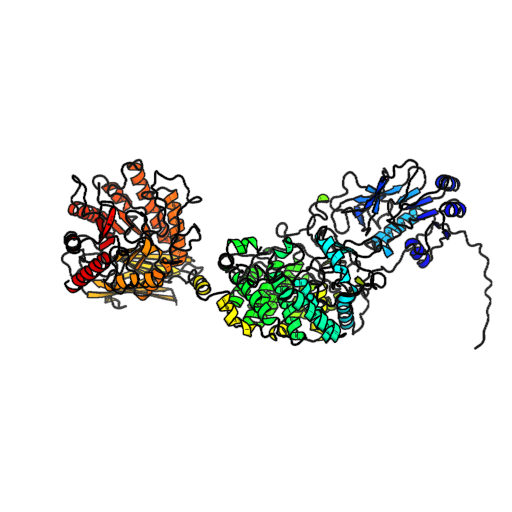3 1.00 98.12 486 MET A CA 1
ATOM 3707 C C . MET A 1 486 ? -6.816 13.127 1.431 1.00 98.12 486 MET A C 1
ATOM 3709 O O . MET A 1 486 ? -6.063 14.095 1.364 1.00 98.12 486 MET A O 1
ATOM 3713 N N . THR A 1 487 ? -6.775 12.137 0.537 1.00 98.31 487 THR A N 1
ATOM 3714 C CA . THR A 1 487 ? -5.813 12.090 -0.574 1.00 98.31 487 THR A CA 1
ATOM 3715 C C . THR A 1 487 ? -6.117 13.145 -1.635 1.00 98.31 487 THR A C 1
ATOM 3717 O O . THR A 1 487 ? -5.211 13.867 -2.048 1.00 98.31 487 THR A O 1
ATOM 3720 N N . VAL A 1 488 ? -7.377 13.307 -2.046 1.00 97.56 488 VAL A N 1
ATOM 3721 C CA . VAL A 1 488 ? -7.785 14.333 -3.022 1.00 97.56 488 VAL A CA 1
ATOM 3722 C C . VAL A 1 488 ? -7.554 15.743 -2.475 1.00 97.56 488 VAL A C 1
ATOM 3724 O O . VAL A 1 488 ? -7.107 16.614 -3.217 1.00 97.56 488 VAL A O 1
ATOM 3727 N N . ALA A 1 489 ? -7.735 15.968 -1.169 1.00 97.12 489 ALA A N 1
ATOM 3728 C CA . ALA A 1 489 ? -7.418 17.252 -0.535 1.00 97.12 489 ALA A CA 1
ATOM 3729 C C . ALA A 1 489 ? -5.931 17.656 -0.656 1.00 97.12 489 ALA A C 1
ATOM 3731 O O . ALA A 1 489 ? -5.594 18.828 -0.501 1.00 97.12 489 ALA A O 1
ATOM 3732 N N . GLN A 1 490 ? -5.040 16.703 -0.940 1.00 96.94 490 GLN A N 1
ATOM 3733 C CA . GLN A 1 490 ? -3.603 16.922 -1.133 1.00 96.94 490 GLN A CA 1
ATOM 3734 C C . GLN A 1 490 ? -3.189 17.002 -2.613 1.00 96.94 490 GLN A C 1
ATOM 3736 O O . GLN A 1 490 ? -1.994 17.057 -2.921 1.00 96.94 490 GLN A O 1
ATOM 3741 N N . TYR A 1 491 ? -4.153 16.992 -3.538 1.00 95.75 491 TYR A N 1
ATOM 3742 C CA . TYR A 1 491 ? -3.894 16.901 -4.970 1.00 95.75 491 TYR A CA 1
ATOM 3743 C C . TYR A 1 491 ? -3.092 18.101 -5.533 1.00 95.75 491 TYR A C 1
ATOM 3745 O O . TYR A 1 491 ? -3.429 19.254 -5.260 1.00 95.75 491 TYR A O 1
ATOM 3753 N N . PRO A 1 492 ? -2.093 17.872 -6.411 1.00 92.25 492 PRO A N 1
ATOM 3754 C CA . PRO A 1 492 ? -1.260 16.671 -6.485 1.00 92.25 492 PRO A CA 1
ATOM 3755 C C . PRO A 1 492 ? 0.020 16.813 -5.638 1.00 92.25 492 PRO A C 1
ATOM 3757 O O . PRO A 1 492 ? 0.745 15.847 -5.431 1.00 92.25 492 PRO A O 1
ATOM 3760 N N . ASN A 1 493 ? 0.331 18.020 -5.153 1.00 92.88 493 ASN A N 1
ATOM 3761 C CA . ASN A 1 493 ? 1.645 18.354 -4.591 1.00 92.88 493 ASN A CA 1
ATOM 3762 C C . ASN A 1 493 ? 1.902 17.759 -3.200 1.00 92.88 493 ASN A C 1
ATOM 3764 O O . ASN A 1 493 ? 3.057 17.662 -2.779 1.00 92.88 493 ASN A O 1
ATOM 3768 N N . GLY A 1 494 ? 0.852 17.379 -2.470 1.00 94.44 494 GLY A N 1
ATOM 3769 C CA . GLY A 1 494 ? 0.987 16.712 -1.178 1.00 94.44 494 GLY A CA 1
ATOM 3770 C C . GLY A 1 494 ? 1.269 15.211 -1.294 1.00 94.44 494 GLY A C 1
ATOM 3771 O O . GLY A 1 494 ? 1.599 14.582 -0.285 1.00 94.44 494 GLY A O 1
ATOM 3772 N N . TRP A 1 495 ? 1.183 14.638 -2.498 1.00 96.62 495 TRP A N 1
ATOM 3773 C CA . TRP A 1 495 ? 1.360 13.207 -2.727 1.00 96.62 495 TRP A CA 1
ATOM 3774 C C . TRP A 1 495 ? 2.826 12.771 -2.677 1.00 96.62 495 TRP A C 1
ATOM 3776 O O . TRP A 1 495 ? 3.745 13.503 -3.058 1.00 96.62 495 TRP A O 1
ATOM 3786 N N . ARG A 1 496 ? 3.036 11.541 -2.205 1.00 95.69 496 ARG A N 1
ATOM 3787 C CA . ARG A 1 496 ? 4.232 10.751 -2.501 1.00 95.69 496 ARG A CA 1
ATOM 3788 C C . ARG A 1 496 ? 4.032 10.124 -3.876 1.00 95.69 496 ARG A C 1
ATOM 3790 O O . ARG A 1 496 ? 2.923 9.710 -4.201 1.00 95.69 496 ARG A O 1
ATOM 3797 N N . TRP A 1 497 ? 5.090 10.074 -4.669 1.00 94.94 497 TRP A N 1
ATOM 3798 C CA . TRP A 1 497 ? 5.057 9.471 -5.997 1.00 94.94 497 TRP A CA 1
ATOM 3799 C C . TRP A 1 497 ? 6.134 8.396 -6.117 1.00 94.94 497 TRP A C 1
ATOM 3801 O O . TRP A 1 497 ? 7.157 8.476 -5.440 1.00 94.94 497 TRP A O 1
ATOM 3811 N N . THR A 1 498 ? 5.908 7.362 -6.928 1.00 92.94 498 THR A N 1
ATOM 3812 C CA . THR A 1 498 ? 6.856 6.235 -7.027 1.00 92.94 498 THR A CA 1
ATOM 3813 C C . THR A 1 498 ? 8.009 6.587 -7.972 1.00 92.94 498 THR A C 1
ATOM 3815 O O . THR A 1 498 ? 9.003 7.148 -7.517 1.00 92.94 498 THR A O 1
ATOM 3818 N N . ASN A 1 499 ? 7.873 6.361 -9.280 1.00 91.56 499 ASN A N 1
ATOM 3819 C CA . ASN A 1 499 ? 8.875 6.732 -10.297 1.00 91.56 499 ASN A CA 1
ATOM 3820 C C . ASN A 1 499 ? 8.429 7.907 -11.201 1.00 91.56 499 ASN A C 1
ATOM 3822 O O . ASN A 1 499 ? 9.232 8.456 -11.958 1.00 91.56 499 ASN A O 1
ATOM 3826 N N . GLY A 1 500 ? 7.173 8.340 -11.070 1.00 95.06 500 GLY A N 1
ATOM 3827 C CA . GLY A 1 500 ? 6.599 9.524 -11.704 1.00 95.06 500 GLY A CA 1
ATOM 3828 C C . GLY A 1 500 ? 5.319 9.959 -10.986 1.00 95.06 500 GLY A C 1
ATOM 3829 O O . GLY A 1 500 ? 4.706 9.179 -10.269 1.00 95.06 500 GLY A O 1
ATOM 3830 N N . LEU A 1 501 ? 4.909 11.214 -11.149 1.00 97.06 501 LEU A N 1
ATOM 3831 C CA . LEU A 1 501 ? 3.626 11.751 -10.690 1.00 97.06 501 LEU A CA 1
ATOM 3832 C C . LEU A 1 501 ? 2.483 11.424 -11.667 1.00 97.06 501 LEU A C 1
ATOM 3834 O O . LEU A 1 501 ? 1.334 11.305 -11.241 1.00 97.06 501 LEU A O 1
ATOM 3838 N N . ALA A 1 502 ? 2.783 11.242 -12.959 1.00 97.38 502 ALA A N 1
ATOM 3839 C CA . ALA A 1 502 ? 1.789 10.889 -13.980 1.00 97.38 502 ALA A CA 1
ATOM 3840 C C . ALA A 1 502 ? 1.042 9.588 -13.631 1.00 97.38 502 ALA A C 1
ATOM 3842 O O . ALA A 1 502 ? -0.190 9.546 -13.655 1.00 97.38 502 ALA A O 1
ATOM 3843 N N . GLN A 1 503 ? 1.771 8.563 -13.192 1.00 95.31 503 GLN A N 1
ATOM 3844 C CA . GLN A 1 503 ? 1.192 7.314 -12.697 1.00 95.31 503 GLN A CA 1
ATOM 3845 C C . GLN A 1 503 ? 0.290 7.487 -11.461 1.00 95.31 503 GLN A C 1
ATOM 3847 O O . GLN A 1 503 ? -0.713 6.792 -11.344 1.00 95.31 503 GLN A O 1
ATOM 3852 N N . GLU A 1 504 ? 0.570 8.428 -10.552 1.00 97.56 504 GLU A N 1
ATOM 3853 C CA . GLU A 1 504 ? -0.290 8.664 -9.379 1.00 97.56 504 GLU A CA 1
ATOM 3854 C C . GLU A 1 504 ? -1.654 9.216 -9.811 1.00 97.56 504 GLU A C 1
ATOM 3856 O O . GLU A 1 504 ? -2.704 8.782 -9.328 1.00 97.56 504 GLU A O 1
ATOM 3861 N N . LYS A 1 505 ? -1.638 10.130 -10.793 1.00 97.88 505 LYS A N 1
ATOM 3862 C CA . LYS A 1 505 ? -2.848 10.671 -11.429 1.00 97.88 505 LYS A CA 1
ATOM 3863 C C . LYS A 1 505 ? -3.629 9.586 -12.170 1.00 97.88 505 LYS A C 1
ATOM 3865 O O . LYS A 1 505 ? -4.854 9.612 -12.163 1.00 97.88 505 LYS A O 1
ATOM 3870 N N . ALA A 1 506 ? -2.941 8.623 -12.780 1.00 98.38 506 ALA A N 1
ATOM 3871 C CA . ALA A 1 506 ? -3.575 7.480 -13.429 1.00 98.38 506 ALA A CA 1
ATOM 3872 C C . ALA A 1 506 ? -4.230 6.524 -12.413 1.00 98.38 506 ALA A C 1
ATOM 3874 O O . ALA A 1 506 ? -5.378 6.115 -12.584 1.00 98.38 506 ALA A O 1
ATOM 3875 N N . ARG A 1 507 ? -3.525 6.198 -11.322 1.00 97.88 507 ARG A N 1
ATOM 3876 C CA . ARG A 1 507 ? -3.954 5.232 -10.296 1.00 97.88 507 ARG A CA 1
ATOM 3877 C C . ARG A 1 507 ? -5.210 5.673 -9.540 1.00 97.88 507 ARG A C 1
ATOM 3879 O O . ARG A 1 507 ? -6.062 4.834 -9.256 1.00 97.88 507 ARG A O 1
ATOM 3886 N N . ILE A 1 508 ? -5.351 6.968 -9.238 1.00 98.56 508 ILE A N 1
ATOM 3887 C CA . ILE A 1 508 ? -6.479 7.484 -8.441 1.00 98.56 508 ILE A CA 1
ATOM 3888 C C . ILE A 1 508 ? -7.832 7.430 -9.176 1.00 98.56 508 ILE A C 1
ATOM 3890 O O . ILE A 1 508 ? -8.879 7.468 -8.533 1.00 98.56 508 ILE A O 1
ATOM 3894 N N . LEU A 1 509 ? -7.836 7.339 -10.511 1.00 98.75 509 LEU A N 1
ATOM 3895 C CA . LEU A 1 509 ? -9.065 7.397 -11.312 1.00 98.75 509 LEU A CA 1
ATOM 3896 C C . LEU A 1 509 ? -10.024 6.242 -11.018 1.00 98.75 509 LEU A C 1
ATOM 3898 O O . LEU A 1 509 ? -11.222 6.474 -10.869 1.00 98.75 509 LEU A O 1
ATOM 3902 N N . LEU A 1 510 ? -9.502 5.016 -10.900 1.00 98.81 510 LEU A N 1
ATOM 3903 C CA . LEU A 1 510 ? -10.311 3.816 -10.673 1.00 98.81 510 LEU A CA 1
ATOM 3904 C C . LEU A 1 510 ? -11.198 3.930 -9.416 1.00 98.81 510 LEU A C 1
ATOM 3906 O O . LEU A 1 510 ? -12.421 3.842 -9.551 1.00 98.81 510 LEU A O 1
ATOM 3910 N N . PRO A 1 511 ? -10.652 4.155 -8.201 1.00 98.81 511 PRO A N 1
ATOM 3911 C CA . PRO A 1 511 ? -11.493 4.255 -7.013 1.00 98.81 511 PRO A CA 1
ATOM 3912 C C . PRO A 1 511 ? -12.419 5.477 -7.034 1.00 98.81 511 PRO A C 1
ATOM 3914 O O . PRO A 1 511 ? -13.511 5.389 -6.488 1.00 98.81 511 PRO A O 1
ATOM 3917 N N . LEU A 1 512 ? -12.049 6.591 -7.679 1.00 98.88 512 LEU A N 1
ATOM 3918 C CA . LEU A 1 512 ? -12.938 7.756 -7.798 1.00 98.88 512 LEU A CA 1
ATOM 3919 C C . LEU A 1 512 ? -14.136 7.480 -8.716 1.00 98.88 512 LEU A C 1
ATOM 3921 O O . LEU A 1 512 ? -15.265 7.826 -8.368 1.00 98.88 512 LEU A O 1
ATOM 3925 N N . ALA A 1 513 ? -13.921 6.812 -9.852 1.00 98.88 513 ALA A N 1
ATOM 3926 C CA . ALA A 1 513 ? -15.008 6.386 -10.732 1.00 98.88 513 ALA A CA 1
ATOM 3927 C C . ALA A 1 513 ? -15.952 5.408 -10.012 1.00 98.88 513 ALA A C 1
ATOM 3929 O O . ALA A 1 513 ? -17.176 5.522 -10.099 1.00 98.88 513 ALA A O 1
ATOM 3930 N N . TRP A 1 514 ? -15.395 4.481 -9.232 1.00 98.81 514 TRP A N 1
ATOM 3931 C CA . TRP A 1 514 ? -16.182 3.524 -8.455 1.00 98.81 514 TRP A CA 1
ATOM 3932 C C . TRP A 1 514 ? -16.881 4.158 -7.252 1.00 98.81 514 TRP A C 1
ATOM 3934 O O . TRP A 1 514 ? -17.997 3.763 -6.922 1.00 98.81 514 TRP A O 1
ATOM 3944 N N . LEU A 1 515 ? -16.302 5.192 -6.640 1.00 98.75 515 LEU A N 1
ATOM 3945 C CA . LEU A 1 515 ? -16.962 5.956 -5.585 1.00 98.75 515 LEU A CA 1
ATOM 3946 C C . LEU A 1 515 ? -18.226 6.640 -6.121 1.00 98.75 515 LEU A C 1
ATOM 3948 O O . LEU A 1 515 ? -19.252 6.618 -5.448 1.00 98.75 515 LEU A O 1
ATOM 3952 N N . VAL A 1 516 ? -18.190 7.162 -7.354 1.00 98.69 516 VAL A N 1
ATOM 3953 C CA . VAL A 1 516 ? -19.383 7.698 -8.035 1.00 98.69 516 VAL A CA 1
ATOM 3954 C C . VAL A 1 516 ? -20.423 6.599 -8.300 1.00 98.69 516 VAL A C 1
ATOM 3956 O O . VAL A 1 516 ? -21.612 6.855 -8.129 1.00 98.69 516 VAL A O 1
ATOM 3959 N N . ARG A 1 517 ? -20.013 5.370 -8.661 1.00 98.12 517 ARG A N 1
ATOM 3960 C CA . ARG A 1 517 ? -20.943 4.226 -8.809 1.00 98.12 517 ARG A CA 1
ATOM 3961 C C . ARG A 1 517 ? -21.623 3.856 -7.488 1.00 98.12 517 ARG A C 1
ATOM 3963 O O . ARG A 1 517 ? -22.822 3.596 -7.489 1.00 98.12 517 ARG A O 1
ATOM 3970 N N . VAL A 1 518 ? -20.867 3.824 -6.389 1.00 97.94 518 VAL A N 1
ATOM 3971 C CA . VAL A 1 518 ? -21.383 3.487 -5.052 1.00 97.94 518 VAL A CA 1
ATOM 3972 C C . VAL A 1 518 ? -22.277 4.598 -4.504 1.00 97.94 518 VAL A C 1
ATOM 3974 O O . VAL A 1 518 ? -23.347 4.329 -3.960 1.00 97.94 518 VAL A O 1
ATOM 3977 N N . LYS A 1 519 ? -21.844 5.854 -4.630 1.00 97.00 519 LYS A N 1
ATOM 3978 C CA . LYS A 1 519 ? -22.552 7.017 -4.101 1.00 97.00 519 LYS A CA 1
ATOM 3979 C C . LYS A 1 519 ? -22.294 8.233 -4.979 1.00 97.00 519 LYS A C 1
ATOM 3981 O O . LYS A 1 519 ? -21.292 8.926 -4.837 1.00 97.00 519 LYS A O 1
ATOM 3986 N N . ASP A 1 520 ? -23.228 8.520 -5.868 1.00 97.94 520 ASP A N 1
ATOM 3987 C CA . ASP A 1 520 ? -23.119 9.648 -6.782 1.00 97.94 520 ASP A CA 1
ATOM 3988 C C . ASP A 1 520 ? -23.458 10.974 -6.077 1.00 97.94 520 ASP A C 1
ATOM 3990 O O . ASP A 1 520 ? -24.618 11.254 -5.768 1.00 97.94 520 ASP A O 1
ATOM 3994 N N . THR A 1 521 ? -22.440 11.790 -5.799 1.00 97.62 521 THR A N 1
ATOM 3995 C CA . THR A 1 521 ? -22.597 13.124 -5.204 1.00 97.62 521 THR A CA 1
ATOM 3996 C C . THR A 1 521 ? -21.867 14.178 -6.041 1.00 97.62 521 THR A C 1
ATOM 3998 O O . THR A 1 521 ? -20.881 13.858 -6.716 1.00 97.62 521 THR A O 1
ATOM 4001 N N . PRO A 1 522 ? -22.280 15.461 -5.980 1.00 98.00 522 PRO A N 1
ATOM 4002 C CA . PRO A 1 522 ? -21.547 16.543 -6.638 1.00 98.00 522 PRO A CA 1
ATOM 4003 C C . PRO A 1 522 ? -20.073 16.621 -6.215 1.00 98.00 522 PRO A C 1
ATOM 4005 O O . PRO A 1 522 ? -19.212 16.919 -7.037 1.00 98.00 522 PRO A O 1
ATOM 4008 N N . GLU A 1 523 ? -19.780 16.317 -4.949 1.00 97.56 523 GLU A N 1
ATOM 4009 C CA . GLU A 1 523 ? -18.422 16.300 -4.406 1.00 97.56 523 GLU A CA 1
ATOM 4010 C C . GLU A 1 523 ? -17.581 15.168 -5.010 1.00 97.56 523 GLU A C 1
ATOM 4012 O O . GLU A 1 523 ? -16.501 15.425 -5.540 1.00 97.56 523 GLU A O 1
ATOM 4017 N N . HIS A 1 524 ? -18.101 13.937 -5.039 1.00 98.50 524 HIS A N 1
ATOM 4018 C CA . HIS A 1 524 ? -17.389 12.801 -5.633 1.00 98.50 524 HIS A CA 1
ATOM 4019 C C . HIS A 1 524 ? -17.149 13.005 -7.134 1.00 98.50 524 HIS A C 1
ATOM 4021 O O . HIS A 1 524 ? -16.066 12.705 -7.643 1.00 98.50 524 HIS A O 1
ATOM 4027 N N . ARG A 1 525 ? -18.126 13.583 -7.848 1.00 98.44 525 ARG A N 1
ATOM 4028 C CA . ARG A 1 525 ? -17.956 13.967 -9.257 1.00 98.44 525 ARG A CA 1
ATOM 4029 C C . ARG A 1 525 ? -16.881 15.039 -9.434 1.00 98.44 525 ARG A C 1
ATOM 4031 O O . ARG A 1 525 ? -16.101 14.947 -10.377 1.00 98.44 525 ARG A O 1
ATOM 4038 N N . ALA A 1 526 ? -16.791 16.019 -8.534 1.00 98.38 526 ALA A N 1
ATOM 4039 C CA . ALA A 1 526 ? -15.739 17.035 -8.576 1.00 98.38 526 ALA A CA 1
ATOM 4040 C C . ALA A 1 526 ? -14.338 16.441 -8.327 1.00 98.38 526 ALA A C 1
ATOM 4042 O O . ALA A 1 526 ? -13.372 16.835 -8.989 1.00 98.38 526 ALA A O 1
ATOM 4043 N N . TRP A 1 527 ? -14.217 15.462 -7.424 1.00 98.56 527 TRP A N 1
ATOM 4044 C CA . TRP A 1 527 ? -12.958 14.747 -7.191 1.00 98.56 527 TRP A CA 1
ATOM 4045 C C . TRP A 1 527 ? -12.523 13.956 -8.427 1.00 98.56 527 TRP A C 1
ATOM 4047 O O . TRP A 1 527 ? -11.376 14.082 -8.860 1.00 98.56 527 TRP A O 1
ATOM 4057 N N . LEU A 1 528 ? -13.446 13.205 -9.041 1.00 98.81 528 LEU A N 1
ATOM 4058 C CA . LEU A 1 528 ? -13.187 12.489 -10.291 1.00 98.81 528 LEU A CA 1
ATOM 4059 C C . LEU A 1 528 ? -12.759 13.449 -11.409 1.00 98.81 528 LEU A C 1
ATOM 4061 O O . LEU A 1 528 ? -11.739 13.222 -12.056 1.00 98.81 528 LEU A O 1
ATOM 4065 N N . ARG A 1 529 ? -13.489 14.557 -11.586 1.00 98.25 529 ARG A N 1
ATOM 4066 C CA . ARG A 1 529 ? -13.182 15.597 -12.579 1.00 98.25 529 ARG A CA 1
ATOM 4067 C C . ARG A 1 529 ? -11.762 16.140 -12.420 1.00 98.25 529 ARG A C 1
ATOM 4069 O O . ARG A 1 529 ? -11.028 16.210 -13.399 1.00 98.25 529 ARG A O 1
ATOM 4076 N N . THR A 1 530 ? -11.353 16.438 -11.184 1.00 97.94 530 THR A N 1
ATOM 4077 C CA . THR A 1 530 ? -9.992 16.905 -10.860 1.00 97.94 530 THR A CA 1
ATOM 4078 C C . THR A 1 530 ? -8.923 15.918 -11.338 1.00 97.94 530 THR A C 1
ATOM 4080 O O . THR A 1 530 ? -7.932 16.324 -11.948 1.00 97.94 530 THR A O 1
ATOM 4083 N N . ALA A 1 531 ? -9.128 14.619 -11.103 1.00 97.94 531 ALA A N 1
ATOM 4084 C CA . ALA A 1 531 ? -8.196 13.587 -11.546 1.00 97.94 531 ALA A CA 1
ATOM 4085 C C . ALA A 1 531 ? -8.173 13.444 -13.080 1.00 97.94 531 ALA A C 1
ATOM 4087 O O . ALA A 1 531 ? -7.092 13.375 -13.670 1.00 97.94 531 ALA A O 1
ATOM 4088 N N . VAL A 1 532 ? -9.344 13.461 -13.731 1.00 98.69 532 VAL A N 1
ATOM 4089 C CA . VAL A 1 532 ? -9.461 13.371 -15.197 1.00 98.69 532 VAL A CA 1
ATOM 4090 C C . VAL A 1 532 ? -8.766 14.552 -15.872 1.00 98.69 532 VAL A C 1
ATOM 4092 O O . VAL A 1 532 ? -7.961 14.342 -16.777 1.00 98.69 532 VAL A O 1
ATOM 4095 N N . ASP A 1 533 ? -9.013 15.782 -15.413 1.00 98.31 533 ASP A N 1
ATOM 4096 C CA . ASP A 1 533 ? -8.354 16.987 -15.935 1.00 98.31 533 ASP A CA 1
ATOM 4097 C C . ASP A 1 533 ? -6.835 16.922 -15.772 1.00 98.31 533 ASP A C 1
ATOM 4099 O O . ASP A 1 533 ? -6.078 17.248 -16.690 1.00 98.31 533 ASP A O 1
ATOM 4103 N N . GLY A 1 534 ? -6.384 16.452 -14.610 1.00 96.88 534 GLY A N 1
ATOM 4104 C CA . GLY A 1 534 ? -4.974 16.290 -14.296 1.00 96.88 534 GLY A CA 1
ATOM 4105 C C . GLY A 1 534 ? -4.225 15.349 -15.232 1.00 96.88 534 GLY A C 1
ATOM 4106 O O . GLY A 1 534 ? -3.078 15.633 -15.588 1.00 96.88 534 GLY A O 1
ATOM 4107 N N . LEU A 1 535 ? -4.863 14.240 -15.612 1.00 97.19 535 LEU A N 1
ATOM 4108 C CA . LEU A 1 535 ? -4.307 13.267 -16.547 1.00 97.19 535 LEU A CA 1
ATOM 4109 C C . LEU A 1 535 ? -4.434 13.747 -18.000 1.00 97.19 535 LEU A C 1
ATOM 4111 O O . LEU A 1 535 ? -3.473 13.655 -18.760 1.00 97.19 535 LEU A O 1
ATOM 4115 N N . ALA A 1 536 ? -5.583 14.312 -18.382 1.00 97.00 536 ALA A N 1
ATOM 4116 C CA . ALA A 1 536 ? -5.818 14.834 -19.729 1.00 97.00 536 ALA A CA 1
ATOM 4117 C C . ALA A 1 536 ? -4.831 15.955 -20.102 1.00 97.00 536 ALA A C 1
ATOM 4119 O O . ALA A 1 536 ? -4.428 16.057 -21.258 1.00 97.00 536 ALA A O 1
ATOM 4120 N N . ALA A 1 537 ? -4.374 16.747 -19.126 1.00 97.38 537 ALA A N 1
ATOM 4121 C CA . ALA A 1 537 ? -3.336 17.762 -19.320 1.00 97.38 537 ALA A CA 1
ATOM 4122 C C . ALA A 1 537 ? -1.961 17.190 -19.733 1.00 97.38 537 ALA A C 1
ATOM 4124 O O . ALA A 1 537 ? -1.119 17.929 -20.247 1.00 97.38 537 ALA A O 1
ATOM 4125 N N . LEU A 1 538 ? -1.723 15.894 -19.506 1.00 98.00 538 LEU A N 1
ATOM 4126 C CA . LEU A 1 538 ? -0.510 15.181 -19.914 1.00 98.00 538 LEU A CA 1
ATOM 4127 C C . LEU A 1 538 ? -0.678 14.433 -21.244 1.00 98.00 538 LEU A C 1
ATOM 4129 O O . LEU A 1 538 ? 0.297 13.879 -21.750 1.00 98.00 538 LEU A O 1
ATOM 4133 N N . GLN A 1 539 ? -1.890 14.388 -21.807 1.00 98.38 539 GLN A N 1
ATOM 4134 C CA . GLN A 1 539 ? -2.154 13.648 -23.033 1.00 98.38 539 GLN A CA 1
ATOM 4135 C C . GLN A 1 539 ? -1.747 14.447 -24.275 1.00 98.38 539 GLN A C 1
ATOM 4137 O O . GLN A 1 539 ? -2.223 15.555 -24.525 1.00 98.38 539 GLN A O 1
ATOM 4142 N N . GLU A 1 540 ? -0.902 13.843 -25.100 1.00 97.75 540 GLU A N 1
ATOM 4143 C CA . GLU A 1 540 ? -0.417 14.416 -26.350 1.00 97.75 540 GLU A CA 1
ATOM 4144 C C . GLU A 1 540 ? -1.421 14.212 -27.504 1.00 97.75 540 GLU A C 1
ATOM 4146 O O . GLU A 1 540 ? -2.285 13.331 -27.445 1.00 97.75 540 GLU A O 1
ATOM 4151 N N . PRO A 1 541 ? -1.315 14.973 -28.614 1.00 96.00 541 PRO A N 1
ATOM 4152 C CA . PRO A 1 541 ? -2.217 14.831 -29.761 1.00 96.00 541 PRO A CA 1
ATOM 4153 C C . PRO A 1 541 ? -2.262 13.424 -30.371 1.00 96.00 541 PRO A C 1
ATOM 4155 O O . PRO A 1 541 ? -3.295 13.029 -30.904 1.00 96.00 541 PRO A O 1
ATOM 4158 N N . CYS A 1 542 ? -1.163 12.665 -30.285 1.00 96.06 542 CYS A N 1
ATOM 4159 C CA . CYS A 1 542 ? -1.095 11.276 -30.746 1.00 96.06 542 CYS A CA 1
ATOM 4160 C C . CYS A 1 542 ? -1.756 10.269 -29.788 1.00 96.06 542 CYS A C 1
ATOM 4162 O O . CYS A 1 542 ? -1.830 9.094 -30.132 1.00 96.06 542 CYS A O 1
ATOM 4164 N N . GLY A 1 543 ? -2.216 10.717 -28.615 1.00 97.00 543 GLY A N 1
ATOM 4165 C CA . GLY A 1 543 ? -2.880 9.917 -27.586 1.00 97.00 543 GLY A CA 1
ATOM 4166 C C . GLY A 1 543 ? -1.975 9.427 -26.456 1.00 97.00 543 GLY A C 1
ATOM 4167 O O . GLY A 1 543 ? -2.504 8.994 -25.437 1.00 97.00 543 GLY A O 1
ATOM 4168 N N . ALA A 1 544 ? -0.650 9.540 -26.592 1.00 98.19 544 ALA A N 1
ATOM 4169 C CA . ALA A 1 544 ? 0.308 9.182 -25.546 1.00 98.19 544 ALA A CA 1
ATOM 4170 C C . ALA A 1 544 ? 0.094 10.004 -24.265 1.00 98.19 544 ALA A C 1
ATOM 4172 O O . ALA A 1 544 ? -0.205 11.197 -24.342 1.00 98.19 544 ALA A O 1
ATOM 4173 N N . ILE A 1 545 ? 0.302 9.392 -23.097 1.00 98.44 545 ILE A N 1
ATOM 4174 C CA . ILE A 1 545 ? 0.382 10.115 -21.821 1.00 98.44 545 ILE A CA 1
ATOM 4175 C C . ILE A 1 545 ? 1.851 10.410 -21.543 1.00 98.44 545 ILE A C 1
ATOM 4177 O O . ILE A 1 545 ? 2.655 9.482 -21.454 1.00 98.44 545 ILE A O 1
ATOM 4181 N N . ARG A 1 546 ? 2.204 11.692 -21.434 1.00 97.69 546 ARG A N 1
ATOM 4182 C CA . ARG A 1 546 ? 3.568 12.128 -21.132 1.00 97.69 546 ARG A CA 1
ATOM 4183 C C . ARG A 1 546 ? 3.896 11.913 -19.657 1.00 97.69 546 ARG A C 1
ATOM 4185 O O . ARG A 1 546 ? 3.115 12.299 -18.786 1.00 97.69 546 ARG A O 1
ATOM 4192 N N . GLU A 1 547 ? 5.085 11.384 -19.388 1.00 97.50 547 GLU A N 1
ATOM 4193 C CA . GLU A 1 547 ? 5.585 11.249 -18.021 1.00 97.50 547 GLU A CA 1
ATOM 4194 C C . GLU A 1 547 ? 5.888 12.603 -17.359 1.00 97.50 547 GLU A C 1
ATOM 4196 O O . GLU A 1 547 ? 6.264 13.592 -17.997 1.00 97.50 547 GLU A O 1
ATOM 4201 N N . GLU A 1 548 ? 5.723 12.643 -16.039 1.00 97.19 548 GLU A N 1
ATOM 4202 C CA . GLU A 1 548 ? 5.912 13.837 -15.217 1.00 97.19 548 GLU A CA 1
ATOM 4203 C C . GLU A 1 548 ? 6.530 13.438 -13.877 1.00 97.19 548 GLU A C 1
ATOM 4205 O O . GLU A 1 548 ? 6.029 12.545 -13.204 1.00 97.19 548 GLU A O 1
ATOM 4210 N N . LEU A 1 549 ? 7.594 14.117 -13.464 1.00 96.75 549 LEU A N 1
ATOM 4211 C CA . LEU A 1 549 ? 8.181 14.070 -12.130 1.00 96.75 549 LEU A CA 1
ATOM 4212 C C . LEU A 1 549 ? 7.483 15.087 -11.227 1.00 96.75 549 LEU A C 1
ATOM 4214 O O . LEU A 1 549 ? 7.276 16.242 -11.617 1.00 96.75 549 LEU A O 1
ATOM 4218 N N . GLY A 1 550 ? 7.172 14.664 -10.002 1.00 95.06 550 GLY A N 1
ATOM 4219 C CA . GLY A 1 550 ? 6.642 15.542 -8.965 1.00 95.06 550 GLY A CA 1
ATOM 4220 C C . GLY A 1 550 ? 7.733 16.333 -8.239 1.00 95.06 550 GLY A C 1
ATOM 4221 O O . GLY A 1 550 ? 8.885 16.413 -8.668 1.00 95.06 550 GLY A O 1
ATOM 4222 N N . LEU A 1 551 ? 7.371 16.917 -7.094 1.00 93.19 551 LEU A N 1
ATOM 4223 C CA . LEU A 1 551 ? 8.308 17.700 -6.286 1.00 93.19 551 LEU A CA 1
ATOM 4224 C C . LEU A 1 551 ? 9.519 16.851 -5.834 1.00 93.19 551 LEU A C 1
ATOM 4226 O O . LEU A 1 551 ? 9.328 15.702 -5.412 1.00 93.19 551 LEU A O 1
ATOM 4230 N N . PRO A 1 552 ? 10.752 17.400 -5.866 1.00 88.19 552 PRO A N 1
ATOM 4231 C CA . PRO A 1 552 ? 11.935 16.719 -5.343 1.00 88.19 552 PRO A CA 1
ATOM 4232 C C . PRO A 1 552 ? 11.751 16.270 -3.887 1.00 88.19 552 PRO A C 1
ATOM 4234 O O . PRO A 1 552 ? 11.145 16.972 -3.080 1.00 88.19 552 PRO A O 1
ATOM 4237 N N . GLY A 1 553 ? 12.273 15.090 -3.544 1.00 89.19 553 GLY A N 1
ATOM 4238 C CA . GLY A 1 553 ? 12.154 14.507 -2.200 1.00 89.19 553 GLY A CA 1
ATOM 4239 C C . GLY A 1 553 ? 10.805 13.842 -1.892 1.00 89.19 553 GLY A C 1
ATOM 4240 O O . GLY A 1 553 ? 10.645 13.285 -0.810 1.00 89.19 553 GLY A O 1
ATOM 4241 N N . LYS A 1 554 ? 9.841 13.871 -2.824 1.00 92.00 554 LYS A N 1
ATOM 4242 C CA . LYS A 1 554 ? 8.567 13.133 -2.721 1.00 92.00 554 LYS A CA 1
ATOM 4243 C C . LYS A 1 554 ? 8.535 11.835 -3.542 1.00 92.00 554 LYS A C 1
ATOM 4245 O O . LYS A 1 554 ? 7.590 11.067 -3.384 1.00 92.00 554 LYS A O 1
ATOM 4250 N N . GLY A 1 555 ? 9.542 11.618 -4.391 1.00 92.75 555 GLY A N 1
ATOM 4251 C CA . GLY A 1 555 ? 9.690 10.440 -5.246 1.00 92.75 555 GLY A CA 1
ATOM 4252 C C . GLY A 1 555 ? 10.389 9.277 -4.548 1.00 92.75 555 GLY A C 1
ATOM 4253 O O . GLY A 1 555 ? 11.426 9.496 -3.924 1.00 92.75 555 GLY A O 1
ATOM 4254 N N . MET A 1 556 ? 9.857 8.061 -4.679 1.00 93.12 556 MET A N 1
ATOM 4255 C CA . MET A 1 556 ? 10.487 6.832 -4.176 1.00 93.12 556 MET A CA 1
ATOM 4256 C C . MET A 1 556 ? 11.666 6.399 -5.060 1.00 93.12 556 MET A C 1
ATOM 4258 O O . MET A 1 556 ? 12.727 6.054 -4.545 1.00 93.12 556 MET A O 1
ATOM 4262 N N . TYR A 1 557 ? 11.493 6.485 -6.381 1.00 93.44 557 TYR A N 1
ATOM 4263 C CA . TYR A 1 557 ? 12.460 6.085 -7.407 1.00 93.44 557 TYR A CA 1
ATOM 4264 C C . TYR A 1 557 ? 12.679 7.226 -8.416 1.00 93.44 557 TYR A C 1
ATOM 4266 O O . TYR A 1 557 ? 12.262 7.140 -9.578 1.00 93.44 557 TYR A O 1
ATOM 4274 N N . PRO A 1 558 ? 13.277 8.351 -7.976 1.00 93.69 558 PRO A N 1
ATOM 4275 C CA . PRO A 1 558 ? 13.559 9.483 -8.853 1.00 93.69 558 PRO A CA 1
ATOM 4276 C C . PRO A 1 558 ? 14.565 9.107 -9.958 1.00 93.69 558 PRO A C 1
ATOM 4278 O O . PRO A 1 558 ? 15.220 8.065 -9.880 1.00 93.69 558 PRO A O 1
ATOM 4281 N N . PRO A 1 559 ? 14.732 9.951 -10.994 1.00 94.38 559 PRO A N 1
ATOM 4282 C CA . PRO A 1 559 ? 15.815 9.762 -11.953 1.00 94.38 559 PRO A CA 1
ATOM 4283 C C . PRO A 1 559 ? 17.190 9.740 -11.267 1.00 94.38 559 PRO A C 1
ATOM 4285 O O . PRO A 1 559 ? 17.367 10.417 -10.247 1.00 94.38 559 PRO A O 1
ATOM 4288 N N . PRO A 1 560 ? 18.185 9.041 -11.848 1.00 94.56 560 PRO A N 1
ATOM 4289 C CA . PRO A 1 560 ? 19.518 8.966 -11.271 1.00 94.56 560 PRO A CA 1
ATOM 4290 C C . PRO A 1 560 ? 20.120 10.347 -11.006 1.00 94.56 560 PRO A C 1
ATOM 4292 O O . PRO A 1 560 ? 20.074 11.249 -11.852 1.00 94.56 560 PRO A O 1
ATOM 4295 N N . SER A 1 561 ? 20.728 10.482 -9.830 1.00 93.94 561 SER A N 1
ATOM 4296 C CA . SER A 1 561 ? 21.351 11.728 -9.359 1.00 93.94 561 SER A CA 1
ATOM 4297 C C . SER A 1 561 ? 22.824 11.872 -9.761 1.00 93.94 561 SER A C 1
ATOM 4299 O O . SER A 1 561 ? 23.419 12.937 -9.597 1.00 93.94 561 SER A O 1
ATOM 4301 N N . SER A 1 562 ? 23.424 10.799 -10.281 1.00 95.38 562 SER A N 1
ATOM 4302 C CA . SER A 1 562 ? 24.797 10.758 -10.783 1.00 95.38 562 SER A CA 1
ATOM 4303 C C . SER A 1 562 ? 24.972 9.618 -11.791 1.00 95.38 562 SER A C 1
ATOM 4305 O O . SER A 1 562 ? 24.128 8.727 -11.900 1.00 95.38 562 SER A O 1
ATOM 4307 N N . ASN A 1 563 ? 26.104 9.599 -12.499 1.00 95.19 563 ASN A N 1
ATOM 4308 C CA . ASN A 1 563 ? 26.474 8.476 -13.368 1.00 95.19 563 ASN A CA 1
ATOM 4309 C C . ASN A 1 563 ? 26.596 7.151 -12.600 1.00 95.19 563 ASN A C 1
ATOM 4311 O O . ASN A 1 563 ? 26.200 6.104 -13.108 1.00 95.19 563 ASN A O 1
ATOM 4315 N N . ASP A 1 564 ? 27.106 7.195 -11.369 1.00 92.88 564 ASP A N 1
ATOM 4316 C CA . ASP A 1 564 ? 27.274 6.010 -10.531 1.00 92.88 564 ASP A CA 1
ATOM 4317 C C . ASP A 1 564 ? 25.945 5.376 -10.127 1.00 92.88 564 ASP A C 1
ATOM 4319 O O . ASP A 1 564 ? 25.895 4.167 -9.920 1.00 92.88 564 ASP A O 1
ATOM 4323 N N . ASP A 1 565 ? 24.886 6.171 -10.036 1.00 92.81 565 ASP A N 1
ATOM 4324 C CA . ASP A 1 565 ? 23.546 5.759 -9.614 1.00 92.81 565 ASP A CA 1
ATOM 4325 C C . ASP A 1 565 ? 22.783 4.998 -10.721 1.00 92.81 565 ASP A C 1
ATOM 4327 O O . ASP A 1 565 ? 21.939 4.146 -10.452 1.00 92.81 565 ASP A O 1
ATOM 4331 N N . TYR A 1 566 ? 23.147 5.223 -11.990 1.00 93.75 566 TYR A N 1
ATOM 4332 C CA . TYR A 1 566 ? 22.511 4.598 -13.155 1.00 93.75 566 TYR A CA 1
ATOM 4333 C C . TYR A 1 566 ? 22.521 3.063 -13.081 1.00 93.75 566 TYR A C 1
ATOM 4335 O O . TYR A 1 566 ? 23.598 2.463 -13.029 1.00 93.75 566 TYR A O 1
ATOM 4343 N N . GLY A 1 567 ? 21.354 2.410 -13.112 1.00 90.44 567 GLY A N 1
ATOM 4344 C CA . GLY A 1 567 ? 21.242 0.946 -13.101 1.00 90.44 567 GLY A CA 1
ATOM 4345 C C . GLY A 1 567 ? 21.454 0.286 -11.735 1.00 90.44 567 GLY A C 1
ATOM 4346 O O . GLY A 1 567 ? 21.655 -0.925 -11.689 1.00 90.44 567 GLY A O 1
ATOM 4347 N N . ARG A 1 568 ? 21.490 1.040 -10.621 1.00 89.69 568 ARG A N 1
ATOM 4348 C CA . ARG A 1 568 ? 21.587 0.445 -9.269 1.00 89.69 568 ARG A CA 1
ATOM 4349 C C . ARG A 1 568 ? 20.237 0.056 -8.680 1.00 89.69 568 ARG A C 1
ATOM 4351 O O . ARG A 1 568 ? 20.171 -0.901 -7.910 1.00 89.69 568 ARG A O 1
ATOM 4358 N N . HIS A 1 569 ? 19.205 0.833 -8.982 1.00 89.44 569 HIS A N 1
ATOM 4359 C CA . HIS A 1 569 ? 17.904 0.798 -8.321 1.00 89.44 569 HIS A CA 1
ATOM 4360 C C . HIS A 1 569 ? 16.785 0.938 -9.365 1.00 89.44 569 HIS A C 1
ATOM 4362 O O . HIS A 1 569 ? 17.060 1.154 -10.547 1.00 89.44 569 HIS A O 1
ATOM 4368 N N . GLU A 1 570 ? 15.532 0.800 -8.940 1.00 90.56 570 GLU A N 1
ATOM 4369 C CA . GLU A 1 570 ? 14.382 1.218 -9.751 1.00 90.56 570 GLU A CA 1
ATOM 4370 C C . GLU A 1 570 ? 14.467 2.720 -10.050 1.00 90.56 570 GLU A C 1
ATOM 4372 O O . GLU A 1 570 ? 15.003 3.487 -9.242 1.00 90.56 570 GLU A O 1
ATOM 4377 N N . ALA A 1 571 ? 13.979 3.140 -11.220 1.00 93.38 571 ALA A N 1
ATOM 4378 C CA . ALA A 1 571 ? 14.137 4.520 -11.671 1.00 93.38 571 ALA A CA 1
ATOM 4379 C C . ALA A 1 571 ? 13.053 4.963 -12.666 1.00 93.38 571 ALA A C 1
ATOM 4381 O O . ALA A 1 571 ? 12.389 4.166 -13.333 1.00 93.38 571 ALA A O 1
ATOM 4382 N N . SER A 1 572 ? 12.915 6.282 -12.799 1.00 94.44 572 SER A N 1
ATOM 4383 C CA . SER A 1 572 ? 12.080 6.907 -13.827 1.00 94.44 572 SER A CA 1
ATOM 4384 C C . SER A 1 572 ? 12.636 6.707 -15.245 1.00 94.44 572 SER A C 1
ATOM 4386 O O . SER A 1 572 ? 13.853 6.689 -15.452 1.00 94.44 572 SER A O 1
ATOM 4388 N N . LEU A 1 573 ? 11.740 6.637 -16.238 1.00 95.88 573 LEU A N 1
ATOM 4389 C CA . LEU A 1 573 ? 12.102 6.628 -17.664 1.00 95.88 573 LEU A CA 1
ATOM 4390 C C . LEU A 1 573 ? 12.612 7.983 -18.166 1.00 95.88 573 LEU A C 1
ATOM 4392 O O . LEU A 1 573 ? 13.296 8.032 -19.191 1.00 95.88 573 LEU A O 1
ATOM 4396 N N . ILE A 1 574 ? 12.276 9.070 -17.469 1.00 96.56 574 ILE A N 1
ATOM 4397 C CA . ILE A 1 574 ? 12.684 10.434 -17.817 1.00 96.56 574 ILE A CA 1
ATOM 4398 C C . ILE A 1 574 ? 13.789 10.917 -16.892 1.00 96.56 574 ILE A C 1
ATOM 4400 O O . ILE A 1 574 ? 13.775 10.632 -15.700 1.00 96.56 574 ILE A O 1
ATOM 4404 N N . GLN A 1 575 ? 14.736 11.687 -17.427 1.00 94.94 575 GLN A N 1
ATOM 4405 C CA . GLN A 1 575 ? 15.727 12.389 -16.611 1.00 94.94 575 GLN A CA 1
ATOM 4406 C C . GLN A 1 575 ? 15.170 13.731 -16.117 1.00 94.94 575 GLN A C 1
ATOM 4408 O O . GLN A 1 575 ? 15.568 14.217 -15.056 1.00 94.94 575 GLN A O 1
ATOM 4413 N N . ARG A 1 576 ? 14.265 14.343 -16.891 1.00 94.88 576 ARG A N 1
ATOM 4414 C CA . ARG A 1 576 ? 13.611 15.619 -16.581 1.00 94.88 576 ARG A CA 1
ATOM 4415 C C . ARG A 1 576 ? 12.220 15.702 -17.207 1.00 94.88 576 ARG A C 1
ATOM 4417 O O . ARG A 1 576 ? 11.942 15.073 -18.223 1.00 94.88 576 ARG A O 1
ATOM 4424 N N . ASN A 1 577 ? 11.373 16.564 -16.647 1.00 96.75 577 ASN A N 1
ATOM 4425 C CA . ASN A 1 577 ? 10.087 16.895 -17.263 1.00 96.75 577 ASN A CA 1
ATOM 4426 C C . ASN A 1 577 ? 10.297 17.465 -18.670 1.00 96.75 577 ASN A C 1
ATOM 4428 O O . ASN A 1 577 ? 11.110 18.370 -18.862 1.00 96.75 577 ASN A O 1
ATOM 4432 N N . GLY A 1 578 ? 9.541 16.935 -19.632 1.00 95.06 578 GLY A N 1
ATOM 4433 C CA . GLY A 1 578 ? 9.633 17.298 -21.047 1.00 95.06 578 GLY A CA 1
ATOM 4434 C C . GLY A 1 578 ? 10.348 16.269 -21.925 1.00 95.06 578 GLY A C 1
ATOM 4435 O O . GLY A 1 578 ? 10.251 16.385 -23.144 1.00 95.06 578 GLY A O 1
ATOM 4436 N N . ASP A 1 579 ? 11.008 15.258 -21.349 1.00 97.12 579 ASP A N 1
ATOM 4437 C CA . ASP A 1 579 ? 11.486 14.110 -22.129 1.00 97.12 579 ASP A CA 1
ATOM 4438 C C . ASP A 1 579 ? 10.267 13.375 -22.757 1.00 97.12 579 ASP A C 1
ATOM 4440 O O . ASP A 1 579 ? 9.271 13.136 -22.063 1.00 97.12 579 ASP A O 1
ATOM 4444 N N . PRO A 1 580 ? 10.280 13.055 -24.068 1.00 96.81 580 PRO A N 1
ATOM 4445 C CA . PRO A 1 580 ? 9.070 12.725 -24.831 1.00 96.81 580 PRO A CA 1
ATOM 4446 C C . PRO A 1 580 ? 8.667 11.244 -24.755 1.00 96.81 580 PRO A C 1
ATOM 4448 O O . PRO A 1 580 ? 8.481 10.589 -25.781 1.00 96.81 580 PRO A O 1
ATOM 4451 N N . VAL A 1 581 ? 8.522 10.702 -23.545 1.00 97.75 581 VAL A N 1
ATOM 4452 C CA . VAL A 1 581 ? 8.207 9.281 -23.329 1.00 97.75 581 VAL A CA 1
ATOM 4453 C C . VAL A 1 581 ? 6.857 9.075 -22.647 1.00 97.75 581 VAL A C 1
ATOM 4455 O O . VAL A 1 581 ? 6.420 9.881 -21.822 1.00 97.75 581 VAL A O 1
ATOM 4458 N N . SER A 1 582 ? 6.221 7.960 -22.996 1.00 98.00 582 SER A N 1
ATOM 4459 C CA . SER A 1 582 ? 5.085 7.387 -22.282 1.00 98.00 582 SER A CA 1
ATOM 4460 C C . SER A 1 582 ? 5.514 6.110 -21.556 1.00 98.00 582 SER A C 1
ATOM 4462 O O . SER A 1 582 ? 6.169 5.262 -22.170 1.00 98.00 582 SER A O 1
ATOM 4464 N N . ASP A 1 583 ? 5.163 5.974 -20.271 1.00 98.06 583 ASP A N 1
ATOM 4465 C CA . ASP A 1 583 ? 5.377 4.744 -19.499 1.00 98.06 583 ASP A CA 1
ATOM 4466 C C . ASP A 1 583 ? 4.121 3.858 -19.565 1.00 98.06 583 ASP A C 1
ATOM 4468 O O . ASP A 1 583 ? 3.039 4.213 -19.086 1.00 98.06 583 ASP A O 1
ATOM 4472 N N . LEU A 1 584 ? 4.248 2.693 -20.195 1.00 98.06 584 LEU A N 1
ATOM 4473 C CA . LEU A 1 584 ? 3.185 1.705 -20.376 1.00 98.06 584 LEU A CA 1
ATOM 4474 C C . LEU A 1 584 ? 3.095 0.669 -19.261 1.00 98.06 584 LEU A C 1
ATOM 4476 O O . LEU A 1 584 ? 2.157 -0.132 -19.246 1.00 98.06 584 LEU A O 1
ATOM 4480 N N . LEU A 1 585 ? 4.051 0.671 -18.340 1.00 96.50 585 LEU A N 1
ATOM 4481 C CA . LEU A 1 585 ? 4.035 -0.190 -17.170 1.00 96.50 585 LEU A CA 1
ATOM 4482 C C . LEU A 1 585 ? 3.370 0.510 -15.992 1.00 96.50 585 LEU A C 1
ATOM 4484 O O . LEU A 1 585 ? 2.484 -0.056 -15.361 1.00 96.50 585 LEU A O 1
ATOM 4488 N N . TYR A 1 586 ? 3.776 1.749 -15.732 1.00 95.38 586 TYR A N 1
ATOM 4489 C CA . TYR A 1 586 ? 3.424 2.463 -14.513 1.00 95.38 586 TYR A CA 1
ATOM 4490 C C . TYR A 1 586 ? 2.289 3.478 -14.682 1.00 95.38 586 TYR A C 1
ATOM 4492 O O . TYR A 1 586 ? 1.571 3.738 -13.717 1.00 95.38 586 TYR A O 1
ATOM 4500 N N . THR A 1 587 ? 2.091 4.029 -15.885 1.00 97.69 587 THR A N 1
ATOM 4501 C CA . THR A 1 587 ? 1.118 5.111 -16.124 1.00 97.69 587 THR A CA 1
ATOM 4502 C C . THR A 1 587 ? -0.010 4.681 -17.059 1.00 97.69 587 THR A C 1
ATOM 4504 O O . THR A 1 587 ? -1.184 4.724 -16.693 1.00 97.69 587 THR A O 1
ATOM 4507 N N . THR A 1 588 ? 0.323 4.297 -18.291 1.00 98.19 588 THR A N 1
ATOM 4508 C CA . THR A 1 588 ? -0.638 4.252 -19.405 1.00 98.19 588 THR A CA 1
ATOM 4509 C C . THR A 1 588 ? -1.691 3.160 -19.261 1.00 98.19 588 THR A C 1
ATOM 4511 O O . THR A 1 588 ? -2.862 3.393 -19.542 1.00 98.19 588 THR A O 1
ATOM 4514 N N . ASN A 1 589 ? -1.298 1.970 -18.820 1.00 97.69 589 ASN A N 1
ATOM 4515 C CA . ASN A 1 589 ? -2.207 0.849 -18.595 1.00 97.69 589 ASN A CA 1
ATOM 4516 C C . ASN A 1 589 ? -3.284 1.186 -17.545 1.00 97.69 589 ASN A C 1
ATOM 4518 O O . ASN A 1 589 ? -4.471 0.948 -17.772 1.00 97.69 589 ASN A O 1
ATOM 4522 N N . PHE A 1 590 ? -2.891 1.809 -16.433 1.00 98.38 590 PHE A N 1
ATOM 4523 C CA . PHE A 1 590 ? -3.811 2.230 -15.380 1.00 98.38 590 PHE A CA 1
ATOM 4524 C C . PHE A 1 590 ? -4.629 3.452 -15.776 1.00 98.38 590 PHE A C 1
ATOM 4526 O O . PHE A 1 590 ? -5.812 3.516 -15.451 1.00 98.38 590 PHE A O 1
ATOM 4533 N N . ALA A 1 591 ? -4.028 4.392 -16.508 1.00 98.75 591 ALA A N 1
ATOM 4534 C CA . ALA A 1 591 ? -4.733 5.522 -17.100 1.00 98.75 591 ALA A CA 1
ATOM 4535 C C . ALA A 1 591 ? -5.851 5.020 -18.011 1.00 98.75 591 ALA A C 1
ATOM 4537 O O . ALA A 1 591 ? -6.973 5.507 -17.934 1.00 98.75 591 ALA A O 1
ATOM 4538 N N . PHE A 1 592 ? -5.568 4.006 -18.827 1.00 98.81 592 PHE A N 1
ATOM 4539 C CA . PHE A 1 592 ? -6.543 3.446 -19.746 1.00 98.81 592 PHE A CA 1
ATOM 4540 C C . PHE A 1 592 ? -7.728 2.810 -19.014 1.00 98.81 592 PHE A C 1
ATOM 4542 O O . PHE A 1 592 ? -8.871 3.123 -19.340 1.00 98.81 592 PHE A O 1
ATOM 4549 N N . LEU A 1 593 ? -7.474 2.010 -17.970 1.00 98.75 593 LEU A N 1
ATOM 4550 C CA . LEU A 1 593 ? -8.542 1.477 -17.118 1.00 98.75 593 LEU A CA 1
ATOM 4551 C C . LEU A 1 593 ? -9.324 2.595 -16.413 1.00 98.75 593 LEU A C 1
ATOM 4553 O O . LEU A 1 593 ? -10.550 2.609 -16.444 1.00 98.75 593 LEU A O 1
ATOM 4557 N N . GLY A 1 594 ? -8.628 3.534 -15.774 1.00 98.69 594 GLY A N 1
ATOM 4558 C CA . GLY A 1 594 ? -9.251 4.611 -15.009 1.00 98.69 594 GLY A CA 1
ATOM 4559 C C . GLY A 1 594 ? -10.123 5.528 -15.868 1.00 98.69 594 GLY A C 1
ATOM 4560 O O . GLY A 1 594 ? -11.229 5.875 -15.461 1.00 98.69 594 GLY A O 1
ATOM 4561 N N . LEU A 1 595 ? -9.657 5.880 -17.070 1.00 98.88 595 LEU A N 1
ATOM 4562 C CA . LEU A 1 595 ? -10.423 6.658 -18.046 1.00 98.88 595 LEU A CA 1
ATOM 4563 C C . LEU A 1 595 ? -11.646 5.885 -18.545 1.00 98.88 595 LEU A C 1
ATOM 4565 O O . LEU A 1 595 ? -12.720 6.471 -18.637 1.00 98.88 595 LEU A O 1
ATOM 4569 N N . HIS A 1 596 ? -11.507 4.581 -18.798 1.00 98.81 596 HIS A N 1
ATOM 4570 C CA . HIS A 1 596 ? -12.618 3.721 -19.198 1.00 98.81 596 HIS A CA 1
ATOM 4571 C C . HIS A 1 596 ? -13.720 3.657 -18.126 1.00 98.81 596 HIS A C 1
ATOM 4573 O O . HIS A 1 596 ? -14.900 3.852 -18.420 1.00 98.81 596 HIS A O 1
ATOM 4579 N N . GLU A 1 597 ? -13.350 3.464 -16.856 1.00 98.81 597 GLU A N 1
ATOM 4580 C CA . GLU A 1 597 ? -14.317 3.457 -15.750 1.00 98.81 597 GLU A CA 1
ATOM 4581 C C . GLU A 1 597 ? -14.943 4.843 -15.515 1.00 98.81 597 GLU A C 1
ATOM 4583 O O . GLU A 1 597 ? -16.138 4.943 -15.229 1.00 98.81 597 GLU A O 1
ATOM 4588 N N . ALA A 1 598 ? -14.170 5.923 -15.678 1.00 98.75 598 ALA A N 1
ATOM 4589 C CA . ALA A 1 598 ? -14.673 7.294 -15.588 1.00 98.75 598 ALA A CA 1
ATOM 4590 C C . ALA A 1 598 ? -15.659 7.627 -16.727 1.00 98.75 598 ALA A C 1
ATOM 4592 O O . ALA A 1 598 ? -16.719 8.213 -16.491 1.00 98.75 598 ALA A O 1
ATOM 4593 N N . ALA A 1 599 ? -15.370 7.188 -17.954 1.00 98.69 599 ALA A N 1
ATOM 4594 C CA . ALA A 1 599 ? -16.291 7.290 -19.083 1.00 98.69 599 ALA A CA 1
ATOM 4595 C C . ALA A 1 599 ? -17.586 6.502 -18.812 1.00 98.69 599 ALA A C 1
ATOM 4597 O O . ALA A 1 599 ? -18.686 6.991 -19.075 1.00 98.69 599 ALA A O 1
ATOM 4598 N N . ALA A 1 600 ? -17.480 5.324 -18.186 1.00 98.31 600 ALA A N 1
ATOM 4599 C CA . ALA A 1 600 ? -18.623 4.489 -17.818 1.00 98.31 600 ALA A CA 1
ATOM 4600 C C . ALA A 1 600 ? -19.537 5.097 -16.730 1.00 98.31 600 ALA A C 1
ATOM 4602 O O . ALA A 1 600 ? -20.634 4.575 -16.511 1.00 98.31 600 ALA A O 1
ATOM 4603 N N . VAL A 1 601 ? -19.129 6.173 -16.043 1.00 97.88 601 VAL A N 1
ATOM 4604 C CA . VAL A 1 601 ? -19.986 6.982 -15.141 1.00 97.88 601 VAL A CA 1
ATOM 4605 C C . VAL A 1 601 ? -20.415 8.326 -15.750 1.00 97.88 601 VAL A C 1
ATOM 4607 O O . VAL A 1 601 ? -20.969 9.185 -15.051 1.00 97.88 601 VAL A O 1
ATOM 4610 N N . GLY A 1 602 ? -20.198 8.488 -17.058 1.00 97.12 602 GLY A N 1
ATOM 4611 C CA . GLY A 1 602 ? -20.669 9.617 -17.856 1.00 97.12 602 GLY A CA 1
ATOM 4612 C C . GLY A 1 602 ? -19.717 10.812 -17.927 1.00 97.12 602 GLY A C 1
ATOM 4613 O O . GLY A 1 602 ? -20.184 11.910 -18.219 1.00 97.12 602 GLY A O 1
ATOM 4614 N N . ASP A 1 603 ? -18.417 10.651 -17.648 1.00 98.12 603 ASP A N 1
ATOM 4615 C CA . ASP A 1 603 ? -17.445 11.734 -17.850 1.00 98.12 603 ASP A CA 1
ATOM 4616 C C . ASP A 1 603 ? -17.002 11.819 -19.326 1.00 98.12 603 ASP A C 1
ATOM 4618 O O . ASP A 1 603 ? -16.241 10.988 -19.825 1.00 98.12 603 ASP A O 1
ATOM 4622 N N . GLU A 1 604 ? -17.480 12.845 -20.036 1.00 97.62 604 GLU A N 1
ATOM 4623 C CA . GLU A 1 604 ? -17.223 13.029 -21.474 1.00 97.62 604 GLU A CA 1
ATOM 4624 C C . GLU A 1 604 ? -15.743 13.285 -21.803 1.00 97.62 604 GLU A C 1
ATOM 4626 O O . GLU A 1 604 ? -15.248 12.863 -22.852 1.00 97.62 604 GLU A O 1
ATOM 4631 N N . ALA A 1 605 ? -15.003 13.966 -20.923 1.00 97.88 605 ALA A N 1
ATOM 4632 C CA . ALA A 1 605 ? -13.588 14.218 -21.182 1.00 97.88 605 ALA A CA 1
ATOM 4633 C C . ALA A 1 605 ? -12.760 12.947 -20.994 1.00 97.88 605 ALA A C 1
ATOM 4635 O O . ALA A 1 605 ? -11.808 12.728 -21.744 1.00 97.88 605 ALA A O 1
ATOM 4636 N N . ALA A 1 606 ? -13.133 12.110 -20.021 1.00 98.56 606 ALA A N 1
ATOM 4637 C CA . ALA A 1 606 ? -12.534 10.801 -19.846 1.00 98.56 606 ALA A CA 1
ATOM 4638 C C . ALA A 1 606 ? -12.776 9.929 -21.082 1.00 98.56 606 ALA A C 1
ATOM 4640 O O . ALA A 1 606 ? -11.825 9.347 -21.590 1.00 98.56 606 ALA A O 1
ATOM 4641 N N . GLN A 1 607 ? -13.997 9.934 -21.631 1.00 98.31 607 GLN A N 1
ATOM 4642 C CA . GLN A 1 607 ? -14.325 9.222 -22.871 1.00 98.31 607 GLN A CA 1
ATOM 4643 C C . GLN A 1 607 ? -13.443 9.667 -24.052 1.00 98.31 607 GLN A C 1
ATOM 4645 O O . GLN A 1 607 ? -12.912 8.838 -24.790 1.00 98.31 607 GLN A O 1
ATOM 4650 N N . HIS A 1 608 ? -13.251 10.977 -24.236 1.00 98.19 608 HIS A N 1
ATOM 4651 C CA . HIS A 1 608 ? -12.392 11.499 -25.307 1.00 98.19 608 HIS A CA 1
ATOM 4652 C C . HIS A 1 608 ? -10.914 11.144 -25.108 1.00 98.19 608 HIS A C 1
ATOM 4654 O O . HIS A 1 608 ? -10.215 10.806 -26.066 1.00 98.19 608 HIS A O 1
ATOM 4660 N N . ALA A 1 609 ? -10.428 11.217 -23.867 1.00 98.56 609 ALA A N 1
ATOM 4661 C CA . ALA A 1 609 ? -9.057 10.848 -23.541 1.00 98.56 609 ALA A CA 1
ATOM 4662 C C . ALA A 1 609 ? -8.817 9.338 -23.713 1.00 98.56 609 ALA A C 1
ATOM 4664 O O . ALA A 1 609 ? -7.782 8.942 -24.251 1.00 98.56 609 ALA A O 1
ATOM 4665 N N . GLU A 1 610 ? -9.782 8.505 -23.323 1.00 98.56 610 GLU A N 1
ATOM 4666 C CA . GLU A 1 610 ? -9.767 7.055 -23.518 1.00 98.56 610 GLU A CA 1
ATOM 4667 C C . GLU A 1 610 ? -9.664 6.693 -25.007 1.00 98.56 610 GLU A C 1
ATOM 4669 O O . GLU A 1 610 ? -8.813 5.890 -25.382 1.00 98.56 610 GLU A O 1
ATOM 4674 N N . GLU A 1 611 ? -10.475 7.319 -25.868 1.00 97.75 611 GLU A N 1
ATOM 4675 C CA . GLU A 1 611 ? -10.491 7.057 -27.314 1.00 97.75 611 GLU A CA 1
ATOM 4676 C C . GLU A 1 611 ? -9.129 7.333 -27.965 1.00 97.75 611 GLU A C 1
ATOM 4678 O O . GLU A 1 611 ? -8.592 6.512 -28.714 1.00 97.75 611 GLU A O 1
ATOM 4683 N N . LYS A 1 612 ? -8.517 8.476 -27.636 1.00 97.25 612 LYS A N 1
ATOM 4684 C CA . LYS A 1 612 ? -7.172 8.804 -28.120 1.00 97.25 612 LYS A CA 1
ATOM 4685 C C . LYS A 1 612 ? -6.132 7.804 -27.630 1.00 97.25 612 LYS A C 1
ATOM 4687 O O . LYS A 1 612 ? -5.253 7.417 -28.402 1.00 97.25 612 LYS A O 1
ATOM 4692 N N . LEU A 1 613 ? -6.223 7.394 -26.365 1.00 98.56 613 LEU A N 1
ATOM 4693 C CA . LEU A 1 613 ? -5.274 6.461 -25.772 1.00 98.56 613 LEU A CA 1
ATOM 4694 C C . LEU A 1 613 ? -5.390 5.062 -26.392 1.00 98.56 613 LEU A C 1
ATOM 4696 O O . LEU A 1 613 ? -4.371 4.447 -26.703 1.00 98.56 613 LEU A O 1
ATOM 4700 N N . ALA A 1 614 ? -6.610 4.591 -26.658 1.00 98.31 614 ALA A N 1
ATOM 4701 C CA . ALA A 1 614 ? -6.855 3.344 -27.380 1.00 98.31 614 ALA A CA 1
ATOM 4702 C C . ALA A 1 614 ? -6.238 3.383 -28.789 1.00 98.31 614 ALA A C 1
ATOM 4704 O O . ALA A 1 614 ? -5.530 2.453 -29.190 1.00 98.31 614 ALA A O 1
ATOM 4705 N N . GLY A 1 615 ? -6.435 4.492 -29.512 1.00 97.12 615 GLY A N 1
ATOM 4706 C CA . GLY A 1 615 ? -5.821 4.723 -30.818 1.00 97.12 615 GLY A CA 1
ATOM 4707 C C . GLY A 1 615 ? -4.291 4.692 -30.768 1.00 97.12 615 GLY A C 1
ATOM 4708 O O . GLY A 1 615 ? -3.666 4.031 -31.597 1.00 97.12 615 GLY A O 1
ATOM 4709 N N . PHE A 1 616 ? -3.681 5.346 -29.775 1.00 98.38 616 PHE A N 1
ATOM 4710 C CA . PHE A 1 616 ? -2.235 5.300 -29.541 1.00 98.38 616 PHE A CA 1
ATOM 4711 C C . PHE A 1 616 ? -1.742 3.865 -29.320 1.00 98.38 616 PHE A C 1
ATOM 4713 O O . PHE A 1 616 ? -0.868 3.394 -30.049 1.00 98.38 616 PHE A O 1
ATOM 4720 N N . LEU A 1 617 ? -2.350 3.141 -28.377 1.00 98.56 617 LEU A N 1
ATOM 4721 C CA . LEU A 1 617 ? -1.962 1.777 -28.011 1.00 98.56 617 LEU A CA 1
ATOM 4722 C C . LEU A 1 617 ? -2.075 0.796 -29.184 1.00 98.56 617 LEU A C 1
ATOM 4724 O O . LEU A 1 617 ? -1.177 -0.025 -29.381 1.00 98.56 617 LEU A O 1
ATOM 4728 N N . CYS A 1 618 ? -3.120 0.908 -30.008 1.00 98.12 618 CYS A N 1
ATOM 4729 C CA . CYS A 1 618 ? -3.257 0.090 -31.215 1.00 98.12 618 CYS A CA 1
ATOM 4730 C C . CYS A 1 618 ? -2.113 0.327 -32.208 1.00 98.12 618 CYS A C 1
ATOM 4732 O O . CYS A 1 618 ? -1.634 -0.617 -32.839 1.00 98.12 618 CYS A O 1
ATOM 4734 N N . ARG A 1 619 ? -1.648 1.576 -32.339 1.00 98.12 619 ARG A N 1
ATOM 4735 C CA . ARG A 1 619 ? -0.558 1.923 -33.257 1.00 98.12 619 ARG A CA 1
ATOM 4736 C C . ARG A 1 619 ? 0.776 1.348 -32.818 1.00 98.12 619 ARG A C 1
ATOM 4738 O O . ARG A 1 619 ? 1.513 0.800 -33.638 1.00 98.12 619 ARG A O 1
ATOM 4745 N N . ILE A 1 620 ? 1.067 1.466 -31.527 1.00 98.19 620 ILE A N 1
ATOM 4746 C CA . ILE A 1 620 ? 2.392 1.166 -30.986 1.00 98.19 620 ILE A CA 1
ATOM 4747 C C . ILE A 1 620 ? 2.579 -0.292 -30.562 1.00 98.19 620 ILE A C 1
ATOM 4749 O O . ILE A 1 620 ? 3.688 -0.664 -30.185 1.00 98.19 620 ILE A O 1
ATOM 4753 N N . GLN A 1 621 ? 1.539 -1.133 -30.660 1.00 98.44 621 GLN A N 1
ATOM 4754 C CA . GLN A 1 621 ? 1.668 -2.571 -30.411 1.00 98.44 621 GLN A CA 1
ATOM 4755 C C . GLN A 1 621 ? 2.811 -3.147 -31.250 1.00 98.44 621 GLN A C 1
ATOM 4757 O O . GLN A 1 621 ? 2.907 -2.884 -32.452 1.00 98.44 621 GLN A O 1
ATOM 4762 N N . ILE A 1 622 ? 3.666 -3.953 -30.634 1.00 98.50 622 ILE A N 1
ATOM 4763 C CA . ILE A 1 622 ? 4.869 -4.483 -31.268 1.00 98.50 622 ILE A CA 1
ATOM 4764 C C . ILE A 1 622 ? 4.500 -5.385 -32.439 1.00 98.50 622 ILE A C 1
ATOM 4766 O O . ILE A 1 622 ? 3.671 -6.283 -32.298 1.00 98.50 622 ILE A O 1
ATOM 4770 N N . ARG A 1 623 ? 5.171 -5.196 -33.578 1.00 97.38 623 ARG A N 1
ATOM 4771 C CA . ARG A 1 623 ? 5.198 -6.109 -34.721 1.00 97.38 623 ARG A CA 1
ATOM 4772 C C . ARG A 1 623 ? 6.614 -6.619 -34.961 1.00 97.38 623 ARG A C 1
ATOM 4774 O O . ARG A 1 623 ? 7.533 -5.822 -35.161 1.00 97.38 623 ARG A O 1
ATOM 4781 N N . SER A 1 624 ? 6.788 -7.940 -34.977 1.00 96.75 624 SER A N 1
ATOM 4782 C CA . SER A 1 624 ? 8.084 -8.556 -35.277 1.00 96.75 624 SER A CA 1
ATOM 4783 C C . SER A 1 624 ? 7.957 -9.974 -35.827 1.00 96.75 624 SER A C 1
ATOM 4785 O O . SER A 1 624 ? 7.383 -10.848 -35.185 1.00 96.75 624 SER A O 1
ATOM 4787 N N . ASP A 1 625 ? 8.568 -10.211 -36.988 1.00 94.12 625 ASP A N 1
ATOM 4788 C CA . ASP A 1 625 ? 8.756 -11.560 -37.537 1.00 94.12 625 ASP A CA 1
ATOM 4789 C C . ASP A 1 625 ? 10.075 -12.186 -37.040 1.00 94.12 625 ASP A C 1
ATOM 4791 O O . ASP A 1 625 ? 10.190 -13.404 -36.933 1.00 94.12 625 ASP A O 1
ATOM 4795 N N . ALA A 1 626 ? 11.065 -11.347 -36.708 1.00 94.31 626 ALA A N 1
ATOM 4796 C CA . ALA A 1 626 ? 12.389 -11.767 -36.243 1.00 94.31 626 ALA A CA 1
ATOM 4797 C C . ALA A 1 626 ? 12.405 -12.156 -34.756 1.00 94.31 626 ALA A C 1
ATOM 4799 O O . ALA A 1 626 ? 13.184 -13.015 -34.359 1.00 94.31 626 ALA A O 1
ATOM 4800 N N . GLN A 1 627 ? 11.533 -11.548 -33.944 1.00 96.06 627 GLN A N 1
ATOM 4801 C CA . GLN A 1 627 ? 11.379 -11.833 -32.515 1.00 96.06 627 GLN A CA 1
ATOM 4802 C C . GLN A 1 627 ? 9.915 -12.195 -32.198 1.00 96.06 627 GLN A C 1
ATOM 4804 O O . GLN A 1 627 ? 9.191 -11.388 -31.604 1.00 96.06 627 GLN A O 1
ATOM 4809 N N . PRO A 1 628 ? 9.440 -13.403 -32.576 1.00 95.38 628 PRO A N 1
ATOM 4810 C CA . PRO A 1 628 ? 8.038 -13.795 -32.401 1.00 95.38 628 PRO A CA 1
ATOM 4811 C C . PRO A 1 628 ? 7.541 -13.758 -30.950 1.00 95.38 628 PRO A C 1
ATOM 4813 O O . PRO A 1 628 ? 6.344 -13.605 -30.722 1.00 95.38 628 PRO A O 1
ATOM 4816 N N . SER A 1 629 ? 8.444 -13.885 -29.972 1.00 96.25 629 SER A N 1
ATOM 4817 C CA . SER A 1 629 ? 8.147 -13.806 -28.537 1.00 96.25 629 SER A CA 1
ATOM 4818 C C . SER A 1 629 ? 7.753 -12.405 -28.056 1.00 96.25 629 SER A C 1
ATOM 4820 O O . SER A 1 629 ? 7.207 -12.269 -26.963 1.00 96.25 629 SER A O 1
ATOM 4822 N N . LEU A 1 630 ? 8.008 -11.370 -28.859 1.00 97.62 630 LEU A N 1
ATOM 4823 C CA . LEU A 1 630 ? 7.653 -9.978 -28.571 1.00 97.62 630 LEU A CA 1
ATOM 4824 C C . LEU A 1 630 ? 6.450 -9.499 -29.405 1.00 97.62 630 LEU A C 1
ATOM 4826 O O . LEU A 1 630 ? 5.840 -8.487 -29.070 1.00 97.62 630 LEU A O 1
ATOM 4830 N N . ASP A 1 631 ? 6.086 -10.213 -30.478 1.00 97.94 631 ASP A N 1
ATOM 4831 C CA . ASP A 1 631 ? 4.985 -9.840 -31.377 1.00 97.94 631 ASP A CA 1
ATOM 4832 C C . ASP A 1 631 ? 3.633 -9.806 -30.647 1.00 97.94 631 ASP A C 1
ATOM 4834 O O . ASP A 1 631 ? 3.227 -10.787 -30.027 1.00 97.94 631 ASP A O 1
ATOM 4838 N N . GLY A 1 632 ? 2.926 -8.677 -30.745 1.00 97.69 632 GLY A N 1
ATOM 4839 C CA . GLY A 1 632 ? 1.660 -8.449 -30.041 1.00 97.69 632 GLY A CA 1
ATOM 4840 C C . GLY A 1 632 ? 1.808 -7.893 -28.619 1.00 97.69 632 GLY A C 1
ATOM 4841 O O . GLY A 1 632 ? 0.793 -7.601 -27.985 1.00 97.69 632 GLY A O 1
ATOM 4842 N N . GLY A 1 633 ? 3.036 -7.722 -28.125 1.00 98.19 633 GLY A N 1
ATOM 4843 C CA . GLY A 1 633 ? 3.309 -7.084 -26.839 1.00 98.19 633 GLY A CA 1
ATOM 4844 C C . GLY A 1 633 ? 3.351 -5.552 -26.900 1.00 98.19 633 GLY A C 1
ATOM 4845 O O . GLY A 1 633 ? 3.281 -4.957 -27.980 1.00 98.19 633 GLY A O 1
ATOM 4846 N N . TRP A 1 634 ? 3.538 -4.919 -25.741 1.00 98.56 634 TRP A N 1
ATOM 4847 C CA . TRP A 1 634 ? 3.854 -3.492 -25.607 1.00 98.56 634 TRP A CA 1
ATOM 4848 C C . TRP A 1 634 ? 5.053 -3.306 -24.679 1.00 98.56 634 TRP A C 1
ATOM 4850 O O . TRP A 1 634 ? 5.043 -3.803 -23.558 1.00 98.56 634 TRP A O 1
ATOM 4860 N N . PHE A 1 635 ? 6.083 -2.592 -25.133 1.00 98.00 635 PHE A N 1
ATOM 4861 C CA . PHE A 1 635 ? 7.206 -2.239 -24.264 1.00 98.00 635 PHE A CA 1
ATOM 4862 C C . PHE A 1 635 ? 6.801 -1.184 -23.242 1.00 98.00 635 PHE A C 1
ATOM 4864 O O . PHE A 1 635 ? 5.963 -0.333 -23.539 1.00 98.00 635 PHE A O 1
ATOM 4871 N N . ARG A 1 636 ? 7.457 -1.205 -22.075 1.00 97.50 636 ARG A N 1
ATOM 4872 C CA . ARG A 1 636 ? 7.322 -0.174 -21.042 1.00 97.50 636 ARG A CA 1
ATOM 4873 C C . ARG A 1 636 ? 7.501 1.230 -21.621 1.00 97.50 636 ARG A C 1
ATOM 4875 O O . ARG A 1 636 ? 6.675 2.088 -21.352 1.00 97.50 636 ARG A O 1
ATOM 4882 N N . ALA A 1 637 ? 8.569 1.486 -22.371 1.00 97.56 637 ALA A N 1
ATOM 4883 C CA . ALA A 1 637 ? 8.867 2.822 -22.876 1.00 97.56 637 ALA A CA 1
ATOM 4884 C C . ALA A 1 637 ? 8.465 2.999 -24.341 1.00 97.56 637 ALA A C 1
ATOM 4886 O O . ALA A 1 637 ? 8.823 2.185 -25.198 1.00 97.56 637 ALA A O 1
ATOM 4887 N N . PHE A 1 638 ? 7.823 4.128 -24.642 1.00 98.25 638 PHE A N 1
ATOM 4888 C CA . PHE A 1 638 ? 7.617 4.574 -26.016 1.00 98.25 638 PHE A CA 1
ATOM 4889 C C . PHE A 1 638 ? 7.901 6.071 -26.168 1.00 98.25 638 PHE A C 1
ATOM 4891 O O . PHE A 1 638 ? 7.217 6.897 -25.560 1.00 98.25 638 PHE A O 1
ATOM 4898 N N . ASP A 1 639 ? 8.891 6.416 -26.995 1.00 98.06 639 ASP A N 1
ATOM 4899 C CA . ASP A 1 639 ? 9.185 7.794 -27.384 1.00 98.06 639 ASP A CA 1
ATOM 4900 C C . ASP A 1 639 ? 8.188 8.205 -28.469 1.00 98.06 639 ASP A C 1
ATOM 4902 O O . ASP A 1 639 ? 8.265 7.781 -29.627 1.00 98.06 639 ASP A O 1
ATOM 4906 N N . PHE A 1 640 ? 7.209 9.022 -28.090 1.00 97.19 640 PHE A N 1
ATOM 4907 C CA . PHE A 1 640 ? 6.116 9.406 -28.980 1.00 97.19 640 PHE A CA 1
ATOM 4908 C C . PHE A 1 640 ? 6.509 10.497 -29.988 1.00 97.19 640 PHE A C 1
ATOM 4910 O O . PHE A 1 640 ? 5.715 10.810 -30.881 1.00 97.19 640 PHE A O 1
ATOM 4917 N N . GLN A 1 641 ? 7.709 11.080 -29.876 1.00 95.94 641 GLN A N 1
ATOM 4918 C CA . GLN A 1 641 ? 8.251 11.992 -30.882 1.00 95.94 641 GLN A CA 1
ATOM 4919 C C . GLN A 1 641 ? 9.008 11.232 -31.970 1.00 95.94 641 GLN A C 1
ATOM 4921 O O . GLN A 1 641 ? 8.722 11.450 -33.149 1.00 95.94 641 GLN A O 1
ATOM 4926 N N . ARG A 1 642 ? 9.911 10.318 -31.588 1.00 94.88 642 ARG A N 1
ATOM 4927 C CA . ARG A 1 642 ? 10.655 9.451 -32.524 1.00 94.88 642 ARG A CA 1
ATOM 4928 C C . ARG A 1 642 ? 9.814 8.309 -33.085 1.00 94.88 642 ARG A C 1
ATOM 4930 O O . ARG A 1 642 ? 10.136 7.774 -34.141 1.00 94.88 642 ARG A O 1
ATOM 4937 N N . TRP A 1 643 ? 8.711 7.982 -32.414 1.00 96.81 643 TRP A N 1
ATOM 4938 C CA . TRP A 1 643 ? 7.838 6.860 -32.749 1.00 96.81 643 TRP A CA 1
ATOM 4939 C C . TRP A 1 643 ? 8.554 5.500 -32.666 1.00 96.81 643 TRP A C 1
ATOM 4941 O O . TRP A 1 643 ? 8.341 4.610 -33.491 1.00 96.81 643 TRP A O 1
ATOM 4951 N N . GLU A 1 644 ? 9.401 5.339 -31.646 1.00 95.75 644 GLU A N 1
ATOM 4952 C CA . GLU A 1 644 ? 10.161 4.116 -31.369 1.00 95.75 644 GLU A CA 1
ATOM 4953 C C . GLU A 1 644 ? 10.242 3.821 -29.859 1.00 95.75 644 GLU A C 1
ATOM 4955 O O . GLU A 1 644 ? 9.961 4.673 -29.017 1.00 95.75 644 GLU A O 1
ATOM 4960 N N . ALA A 1 645 ? 10.633 2.597 -29.495 1.00 95.62 645 ALA A N 1
ATOM 4961 C CA . ALA A 1 645 ? 10.823 2.215 -28.097 1.00 95.62 645 ALA A CA 1
ATOM 4962 C C . ALA A 1 645 ? 12.183 2.716 -27.577 1.00 95.62 645 ALA A C 1
ATOM 4964 O O . ALA A 1 645 ? 13.213 2.075 -27.809 1.00 95.62 645 ALA A O 1
ATOM 4965 N N . TRP A 1 646 ? 12.177 3.856 -26.880 1.00 95.81 646 TRP A N 1
ATOM 4966 C CA . TRP A 1 646 ? 13.372 4.528 -26.361 1.00 95.81 646 TRP A CA 1
ATOM 4967 C C . TRP A 1 646 ? 13.086 5.287 -25.057 1.00 95.81 646 TRP A C 1
ATOM 4969 O O . TRP A 1 646 ? 12.030 5.904 -24.924 1.00 95.81 646 TRP A O 1
ATOM 4979 N N . ALA A 1 647 ? 14.024 5.234 -24.101 1.00 95.31 647 ALA A N 1
ATOM 4980 C CA . ALA A 1 647 ? 14.009 6.007 -22.854 1.00 95.31 647 ALA A CA 1
ATOM 4981 C C . ALA A 1 647 ? 15.342 5.917 -22.090 1.00 95.31 647 ALA A C 1
ATOM 4983 O O . ALA A 1 647 ? 16.255 5.182 -22.478 1.00 95.31 647 ALA A O 1
ATOM 4984 N N . SER A 1 648 ? 15.423 6.586 -20.932 1.00 92.25 648 SER A N 1
ATOM 4985 C CA . SER A 1 648 ? 16.449 6.286 -19.931 1.00 92.25 648 SER A CA 1
ATOM 4986 C C . SER A 1 648 ? 16.269 4.857 -19.402 1.00 92.25 648 SER A C 1
ATOM 4988 O O . SER A 1 648 ? 15.348 4.567 -18.644 1.00 92.25 648 SER A O 1
ATOM 4990 N N . ASN A 1 649 ? 17.176 3.950 -19.769 1.00 91.19 649 ASN A N 1
ATOM 4991 C CA . ASN A 1 649 ? 17.168 2.561 -19.300 1.00 91.19 649 ASN A CA 1
ATOM 4992 C C . ASN A 1 649 ? 17.868 2.403 -17.931 1.00 91.19 649 ASN A C 1
ATOM 4994 O O . ASN A 1 649 ? 18.739 1.547 -17.770 1.00 91.19 649 ASN A O 1
ATOM 4998 N N . ALA A 1 650 ? 17.590 3.311 -16.991 1.00 91.50 650 ALA A N 1
ATOM 4999 C CA . ALA A 1 650 ? 18.268 3.383 -15.692 1.00 91.50 650 ALA A CA 1
ATOM 5000 C C . ALA A 1 650 ? 17.705 2.419 -14.641 1.00 91.50 650 ALA A C 1
ATOM 5002 O O . ALA A 1 650 ? 18.369 2.177 -13.635 1.00 91.50 650 ALA A O 1
ATOM 5003 N N . ASP A 1 651 ? 16.496 1.915 -14.867 1.00 90.56 651 ASP A N 1
ATOM 5004 C CA . ASP A 1 651 ? 15.794 1.012 -13.965 1.00 90.56 651 ASP A CA 1
ATOM 5005 C C . ASP A 1 651 ? 16.463 -0.369 -13.945 1.00 90.56 651 ASP A C 1
ATOM 5007 O O . ASP A 1 651 ? 16.658 -0.993 -14.992 1.00 90.56 651 ASP A O 1
ATOM 5011 N N . ALA A 1 652 ? 16.835 -0.836 -12.753 1.00 84.75 652 ALA A N 1
ATOM 5012 C CA . ALA A 1 652 ? 17.513 -2.116 -12.571 1.00 84.75 652 ALA A CA 1
ATOM 5013 C C . ALA A 1 652 ? 16.605 -3.341 -12.801 1.00 84.75 652 ALA A C 1
ATOM 5015 O O . ALA A 1 652 ? 17.123 -4.427 -13.063 1.00 84.75 652 ALA A O 1
ATOM 5016 N N . GLY A 1 653 ? 15.282 -3.185 -12.687 1.00 80.38 653 GLY A N 1
ATOM 5017 C CA . GLY A 1 653 ? 14.308 -4.262 -12.856 1.00 80.38 653 GLY A CA 1
ATOM 5018 C C . GLY A 1 653 ? 13.604 -4.187 -14.207 1.00 80.38 653 GLY A C 1
ATOM 5019 O O . GLY A 1 653 ? 13.812 -5.027 -15.086 1.00 80.38 653 GLY A O 1
ATOM 5020 N N . TRP A 1 654 ? 12.789 -3.152 -14.398 1.00 90.06 654 TRP A N 1
ATOM 5021 C CA . TRP A 1 654 ? 11.842 -3.053 -15.510 1.00 90.06 654 TRP A CA 1
ATOM 5022 C C . TRP A 1 654 ? 12.241 -1.958 -16.491 1.00 90.06 654 TRP A C 1
ATOM 5024 O O . TRP A 1 654 ? 11.522 -0.988 -16.664 1.00 90.06 654 TRP A O 1
ATOM 5034 N N . GLY A 1 655 ? 13.399 -2.077 -17.135 1.00 92.00 655 GLY A N 1
ATOM 5035 C CA . GLY A 1 655 ? 13.887 -1.059 -18.075 1.00 92.00 655 GLY A CA 1
ATOM 5036 C C . GLY A 1 655 ? 12.975 -0.759 -19.288 1.00 92.00 655 GLY A C 1
ATOM 5037 O O . GLY A 1 655 ? 11.894 -1.324 -19.453 1.00 92.00 655 GLY A O 1
ATOM 5038 N N . ALA A 1 656 ? 13.466 0.071 -20.210 1.00 94.00 656 ALA A N 1
ATOM 5039 C CA . ALA A 1 656 ? 12.710 0.618 -21.345 1.00 94.00 656 ALA A CA 1
ATOM 5040 C C . ALA A 1 656 ? 12.034 -0.429 -22.264 1.00 94.00 656 ALA A C 1
ATOM 5042 O O . ALA A 1 656 ? 10.934 -0.197 -22.763 1.00 94.00 656 ALA A O 1
ATOM 5043 N N . TRP A 1 657 ? 12.664 -1.586 -22.472 1.00 95.94 657 TRP A N 1
ATOM 5044 C CA . TRP A 1 657 ? 12.190 -2.669 -23.345 1.00 95.94 657 TRP A CA 1
ATOM 5045 C C . TRP A 1 657 ? 11.576 -3.851 -22.581 1.00 95.94 657 TRP A C 1
ATOM 5047 O O . TRP A 1 657 ? 11.446 -4.941 -23.140 1.00 95.94 657 TRP A O 1
ATOM 5057 N N . ALA A 1 658 ? 11.210 -3.685 -21.309 1.00 96.94 658 ALA A N 1
ATOM 5058 C CA . ALA A 1 658 ? 10.494 -4.724 -20.575 1.00 96.94 658 ALA A CA 1
ATOM 5059 C C . ALA A 1 658 ? 9.039 -4.832 -21.066 1.00 96.94 658 ALA A C 1
ATOM 5061 O O . ALA A 1 658 ? 8.442 -3.829 -21.461 1.00 96.94 658 ALA A O 1
ATOM 5062 N N . ILE A 1 659 ? 8.473 -6.041 -21.035 1.00 97.38 659 ILE A N 1
ATOM 5063 C CA . ILE A 1 659 ? 7.035 -6.280 -21.233 1.00 97.38 659 ILE A CA 1
ATOM 5064 C C . ILE A 1 659 ? 6.568 -7.132 -20.075 1.00 97.38 659 ILE A C 1
ATOM 5066 O O . ILE A 1 659 ? 6.985 -8.281 -19.958 1.00 97.38 659 ILE A O 1
ATOM 5070 N N . GLU A 1 660 ? 5.700 -6.601 -19.234 1.00 96.62 660 GLU A N 1
ATOM 5071 C CA . GLU A 1 660 ? 5.170 -7.389 -18.137 1.00 96.62 660 GLU A CA 1
ATOM 5072 C C . GLU A 1 660 ? 3.896 -8.144 -18.551 1.00 96.62 660 GLU A C 1
ATOM 5074 O O . GLU A 1 660 ? 3.072 -7.632 -19.314 1.00 96.62 660 GLU A O 1
ATOM 5079 N N . SER A 1 661 ? 3.773 -9.399 -18.102 1.00 97.31 661 SER A N 1
ATOM 5080 C CA . SER A 1 661 ? 2.611 -10.260 -18.363 1.00 97.31 661 SER A CA 1
ATOM 5081 C C . SER A 1 661 ? 1.357 -9.769 -17.633 1.00 97.31 661 SER A C 1
ATOM 5083 O O . SER A 1 661 ? 0.294 -9.652 -18.246 1.00 97.31 661 SER A O 1
ATOM 5085 N N . GLY A 1 662 ? 1.502 -9.428 -16.348 1.00 93.62 662 GLY A N 1
ATOM 5086 C CA . GLY A 1 662 ? 0.632 -8.472 -15.666 1.00 93.62 662 GLY A CA 1
ATOM 5087 C C . GLY A 1 662 ? 1.016 -7.039 -16.020 1.00 93.62 662 GLY A C 1
ATOM 5088 O O . GLY A 1 662 ? 1.864 -6.801 -16.866 1.00 93.62 662 GLY A O 1
ATOM 5089 N N . TRP A 1 663 ? 0.394 -6.071 -15.377 1.00 95.19 663 TRP A N 1
ATOM 5090 C CA . TRP A 1 663 ? 0.534 -4.643 -15.599 1.00 95.19 663 TRP A CA 1
ATOM 5091 C C . TRP A 1 663 ? 0.284 -4.247 -17.053 1.00 95.19 663 TRP A C 1
ATOM 5093 O O . TRP A 1 663 ? -0.857 -3.971 -17.424 1.00 95.19 663 TRP A O 1
ATOM 5103 N N . THR A 1 664 ? 1.332 -4.171 -17.874 1.00 96.06 664 THR A N 1
ATOM 5104 C CA . THR A 1 664 ? 1.264 -3.685 -19.253 1.00 96.06 664 THR A CA 1
ATOM 5105 C C . THR A 1 664 ? 0.353 -4.565 -20.101 1.00 96.06 664 THR A C 1
ATOM 5107 O O . THR A 1 664 ? -0.699 -4.107 -20.552 1.00 96.06 664 THR A O 1
ATOM 5110 N N . GLN A 1 665 ? 0.717 -5.836 -20.310 1.00 97.88 665 GLN A N 1
ATOM 5111 C CA . GLN A 1 665 ? -0.012 -6.686 -21.249 1.00 97.88 665 GLN A CA 1
ATOM 5112 C C . GLN A 1 665 ? -1.428 -6.991 -20.751 1.00 97.88 665 GLN A C 1
ATOM 5114 O O . GLN A 1 665 ? -2.395 -6.871 -21.509 1.00 97.88 665 GLN A O 1
ATOM 5119 N N . GLY A 1 666 ? -1.545 -7.373 -19.475 1.00 97.56 666 GLY A N 1
ATOM 5120 C CA . GLY A 1 666 ? -2.802 -7.757 -18.838 1.00 97.56 666 GLY A CA 1
ATOM 5121 C C . GLY A 1 666 ? -3.881 -6.680 -18.957 1.00 97.56 666 GLY A C 1
ATOM 5122 O O . GLY A 1 666 ? -4.965 -6.944 -19.488 1.00 97.56 666 GLY A O 1
ATOM 5123 N N . TRP A 1 667 ? -3.588 -5.450 -18.524 1.00 98.06 667 TRP A N 1
ATOM 5124 C CA . TRP A 1 667 ? -4.575 -4.367 -18.531 1.00 98.06 667 TRP A CA 1
ATOM 5125 C C . TRP A 1 667 ? -4.868 -3.824 -19.927 1.00 98.06 667 TRP A C 1
ATOM 5127 O O . TRP A 1 667 ? -6.041 -3.639 -20.242 1.00 98.06 667 TRP A O 1
ATOM 5137 N N . ILE A 1 668 ? -3.862 -3.621 -20.790 1.00 98.62 668 ILE A N 1
ATOM 5138 C CA . ILE A 1 668 ? -4.099 -3.069 -22.139 1.00 98.62 668 ILE A CA 1
ATOM 5139 C C . ILE A 1 668 ? -5.044 -3.979 -22.935 1.00 98.62 668 ILE A C 1
ATOM 5141 O O . ILE A 1 668 ? -6.038 -3.506 -23.489 1.00 98.62 668 ILE A O 1
ATOM 5145 N N . VAL A 1 669 ? -4.784 -5.292 -22.946 1.00 98.06 669 VAL A N 1
ATOM 5146 C CA . VAL A 1 669 ? -5.646 -6.266 -23.639 1.00 98.06 669 VAL A CA 1
ATOM 5147 C C . VAL A 1 669 ? -7.047 -6.287 -23.033 1.00 98.06 669 VAL A C 1
ATOM 5149 O O . VAL A 1 669 ? -8.037 -6.327 -23.765 1.00 98.06 669 VAL A O 1
ATOM 5152 N N . SER A 1 670 ? -7.142 -6.244 -21.706 1.00 98.31 670 SER A N 1
ATOM 5153 C CA . SER A 1 670 ? -8.423 -6.342 -21.008 1.00 98.31 670 SER A CA 1
ATOM 5154 C C . SER A 1 670 ? -9.300 -5.112 -21.222 1.00 98.31 670 SER A C 1
ATOM 5156 O O . SER A 1 670 ? -10.488 -5.269 -21.482 1.00 98.31 670 SER A O 1
ATOM 5158 N N . VAL A 1 671 ? -8.741 -3.897 -21.195 1.00 98.69 671 VAL A N 1
ATOM 5159 C CA . VAL A 1 671 ? -9.508 -2.665 -21.445 1.00 98.69 671 VAL A CA 1
ATOM 5160 C C . VAL A 1 671 ? -9.961 -2.580 -22.904 1.00 98.69 671 VAL A C 1
ATOM 5162 O O . VAL A 1 671 ? -11.125 -2.270 -23.153 1.00 98.69 671 VAL A O 1
ATOM 5165 N N . LEU A 1 672 ? -9.120 -2.961 -23.875 1.00 98.06 672 LEU A N 1
ATOM 5166 C CA . LEU A 1 672 ? -9.574 -3.117 -25.266 1.00 98.06 672 LEU A CA 1
ATOM 5167 C C . LEU A 1 672 ? -10.720 -4.143 -25.366 1.00 98.06 672 LEU A C 1
ATOM 5169 O O . LEU A 1 672 ? -11.718 -3.903 -26.047 1.00 98.06 672 LEU A O 1
ATOM 5173 N N . GLY A 1 673 ? -10.617 -5.265 -24.647 1.00 96.81 673 GLY A N 1
ATOM 5174 C CA . GLY A 1 673 ? -11.681 -6.266 -24.542 1.00 96.81 673 GLY A CA 1
ATOM 5175 C C . GLY A 1 673 ? -12.989 -5.697 -23.980 1.00 96.81 673 GLY A C 1
ATOM 5176 O O . GLY A 1 673 ? -14.053 -5.926 -24.557 1.00 96.81 673 GLY A O 1
ATOM 5177 N N . MET A 1 674 ? -12.914 -4.912 -22.903 1.00 97.94 674 MET A N 1
ATOM 5178 C CA . MET A 1 674 ? -14.063 -4.239 -22.286 1.00 97.94 674 MET A CA 1
ATOM 5179 C C . MET A 1 674 ? -14.740 -3.261 -23.246 1.00 97.94 674 MET A C 1
ATOM 5181 O O . MET A 1 674 ? -15.959 -3.326 -23.421 1.00 97.94 674 MET A O 1
ATOM 5185 N N . ARG A 1 675 ? -13.954 -2.443 -23.957 1.00 96.62 675 ARG A N 1
ATOM 5186 C CA . ARG A 1 675 ? -14.445 -1.524 -24.997 1.00 96.62 675 ARG A CA 1
ATOM 5187 C C . ARG A 1 675 ? -15.198 -2.255 -26.104 1.00 96.62 675 ARG A C 1
ATOM 5189 O O . ARG A 1 675 ? -16.336 -1.901 -26.411 1.00 96.62 675 ARG A O 1
ATOM 5196 N N . GLN A 1 676 ? -14.615 -3.323 -26.652 1.00 94.81 676 GLN A N 1
ATOM 5197 C CA . GLN A 1 676 ? -15.255 -4.125 -27.703 1.00 94.81 676 GLN A CA 1
ATOM 5198 C C . GLN A 1 676 ? -16.535 -4.818 -27.221 1.00 94.81 676 GLN A C 1
ATOM 5200 O O . GLN A 1 676 ? -17.500 -4.946 -27.975 1.00 94.81 676 GLN A O 1
ATOM 5205 N N . MET A 1 677 ? -16.573 -5.229 -25.953 1.00 94.88 677 MET A N 1
ATOM 5206 C CA . MET A 1 677 ? -17.753 -5.832 -25.331 1.00 94.88 677 MET A CA 1
ATOM 5207 C C . MET A 1 677 ? -18.777 -4.806 -24.822 1.00 94.88 677 MET A C 1
ATOM 5209 O O . MET A 1 677 ? -19.874 -5.209 -24.438 1.00 94.88 677 MET A O 1
ATOM 5213 N N . ARG A 1 678 ? -18.451 -3.504 -24.833 1.00 96.00 678 ARG A N 1
ATOM 5214 C CA . ARG A 1 678 ? -19.267 -2.415 -24.266 1.00 96.00 678 ARG A CA 1
ATOM 5215 C C . ARG A 1 678 ? -19.675 -2.682 -22.813 1.00 96.00 678 ARG A C 1
ATOM 5217 O O . ARG A 1 678 ? -20.840 -2.545 -22.450 1.00 96.00 678 ARG A O 1
ATOM 5224 N N . THR A 1 679 ? -18.711 -3.101 -22.003 1.00 97.44 679 THR A N 1
ATOM 5225 C CA . THR A 1 679 ? -18.853 -3.350 -20.559 1.00 97.44 679 THR A CA 1
ATOM 5226 C C . THR A 1 679 ? -17.773 -2.575 -19.820 1.00 97.44 679 THR A C 1
ATOM 5228 O O . THR A 1 679 ? -16.803 -2.184 -20.453 1.00 97.44 679 THR A O 1
ATOM 5231 N N . SER A 1 680 ? -17.901 -2.420 -18.504 1.00 98.50 680 SER A N 1
ATOM 5232 C CA . SER A 1 680 ? -16.814 -1.960 -17.633 1.00 98.50 680 SER A CA 1
ATOM 5233 C C . SER A 1 680 ? -16.306 -3.079 -16.715 1.00 98.50 680 SER A C 1
ATOM 5235 O O . SER A 1 680 ? -16.931 -4.144 -16.616 1.00 98.50 680 SER A O 1
ATOM 5237 N N . LEU A 1 681 ? -15.192 -2.843 -16.017 1.00 98.69 681 LEU A N 1
ATOM 5238 C CA . LEU A 1 681 ? -14.685 -3.732 -14.976 1.00 98.69 681 LEU A CA 1
ATOM 5239 C C . LEU A 1 681 ? -15.689 -3.809 -13.826 1.00 98.69 681 LEU A C 1
ATOM 5241 O O . LEU A 1 681 ? -15.980 -4.913 -13.369 1.00 98.69 681 LEU A O 1
ATOM 5245 N N . TRP A 1 682 ? -16.275 -2.676 -13.415 1.00 98.62 682 TRP A N 1
ATOM 5246 C CA . TRP A 1 682 ? -17.354 -2.640 -12.417 1.00 98.62 682 TRP A CA 1
ATOM 5247 C C . TRP A 1 682 ? -18.503 -3.593 -12.776 1.00 98.62 682 TRP A C 1
ATOM 5249 O O . TRP A 1 682 ? -18.918 -4.419 -11.958 1.00 98.62 682 TRP A O 1
ATOM 5259 N N . ASP A 1 683 ? -18.982 -3.536 -14.021 1.00 98.31 683 ASP A N 1
ATOM 5260 C CA . ASP A 1 683 ? -20.096 -4.361 -14.505 1.00 98.31 683 ASP A CA 1
ATOM 5261 C C . ASP A 1 683 ? -19.735 -5.860 -14.604 1.00 98.31 683 ASP A C 1
ATOM 5263 O O . ASP A 1 683 ? -20.620 -6.714 -14.721 1.00 98.31 683 ASP A O 1
ATOM 5267 N N . LEU A 1 684 ? -18.445 -6.210 -14.595 1.00 98.12 684 LEU A N 1
ATOM 5268 C CA . LEU A 1 684 ? -17.974 -7.593 -14.529 1.00 98.12 684 LEU A CA 1
ATOM 5269 C C . LEU A 1 684 ? -17.838 -8.066 -13.084 1.00 98.12 684 LEU A C 1
ATOM 5271 O O . LEU A 1 684 ? -18.425 -9.083 -12.724 1.00 98.12 684 LEU A O 1
ATOM 5275 N N . VAL A 1 685 ? -17.105 -7.336 -12.243 1.00 97.50 685 VAL A N 1
ATOM 5276 C CA . VAL A 1 685 ? -16.804 -7.783 -10.873 1.00 97.50 685 VAL A CA 1
ATOM 5277 C C . VAL A 1 685 ? -18.058 -7.863 -9.997 1.00 97.50 685 VAL A C 1
ATOM 5279 O O . VAL A 1 685 ? -18.151 -8.734 -9.132 1.00 97.50 685 VAL A O 1
ATOM 5282 N N . THR A 1 686 ? -19.074 -7.038 -10.265 1.00 95.56 686 THR A N 1
ATOM 5283 C CA . THR A 1 686 ? -20.384 -7.093 -9.586 1.00 95.56 686 THR A CA 1
ATOM 5284 C C . THR A 1 686 ? -21.226 -8.326 -9.940 1.00 95.56 686 THR A C 1
ATOM 5286 O O . THR A 1 686 ? -22.225 -8.584 -9.278 1.00 95.56 686 THR A O 1
ATOM 5289 N N . LYS A 1 687 ? -20.830 -9.131 -10.939 1.00 95.44 687 LYS A N 1
ATOM 5290 C CA . LYS A 1 687 ? -21.503 -10.403 -11.280 1.00 95.44 687 LYS A CA 1
ATOM 5291 C C . LYS A 1 687 ? -21.035 -11.597 -10.443 1.00 95.44 687 LYS A C 1
ATOM 5293 O O . LYS A 1 687 ? -21.648 -12.656 -10.526 1.00 95.44 687 LYS A O 1
ATOM 5298 N N . THR A 1 688 ? -19.938 -11.456 -9.703 1.00 94.31 688 THR A N 1
ATOM 5299 C CA . THR A 1 688 ? -19.438 -12.496 -8.785 1.00 94.31 688 THR A CA 1
ATOM 5300 C C . THR A 1 688 ? -20.318 -12.620 -7.537 1.00 94.31 688 THR A C 1
ATOM 5302 O O . THR A 1 688 ? -21.002 -11.663 -7.176 1.00 94.31 688 THR A O 1
ATOM 5305 N N . ASP A 1 689 ? -20.273 -13.763 -6.844 1.00 93.50 689 ASP A N 1
ATOM 5306 C CA . ASP A 1 689 ? -21.045 -14.020 -5.617 1.00 93.50 689 ASP A CA 1
ATOM 5307 C C . ASP A 1 689 ? -20.131 -14.093 -4.381 1.00 93.50 689 ASP A C 1
ATOM 5309 O O . ASP A 1 689 ? -20.177 -15.008 -3.557 1.00 93.50 689 ASP A O 1
ATOM 5313 N N . ILE A 1 690 ? -19.253 -13.095 -4.233 1.00 94.56 690 ILE A N 1
ATOM 5314 C CA . ILE A 1 690 ? -18.320 -13.023 -3.094 1.00 94.56 690 ILE A CA 1
ATOM 5315 C C . ILE A 1 690 ? -19.031 -12.828 -1.745 1.00 94.56 690 ILE A C 1
ATOM 5317 O O . ILE A 1 690 ? -18.457 -13.123 -0.695 1.00 94.56 690 ILE A O 1
ATOM 5321 N N . ALA A 1 691 ? -20.282 -12.355 -1.763 1.00 94.94 691 ALA A N 1
ATOM 5322 C CA . ALA A 1 691 ? -21.085 -12.124 -0.569 1.00 94.94 691 ALA A CA 1
ATOM 5323 C C . ALA A 1 691 ? -21.523 -13.431 0.112 1.00 94.94 691 ALA A C 1
ATOM 5325 O O . ALA A 1 691 ? -21.707 -13.441 1.329 1.00 94.94 691 ALA A O 1
ATOM 5326 N N . ALA A 1 692 ? -21.617 -14.544 -0.628 1.00 94.31 692 ALA A N 1
ATOM 5327 C CA . ALA A 1 692 ? -22.052 -15.835 -0.094 1.00 94.31 692 ALA A CA 1
ATOM 5328 C C . ALA A 1 692 ? -21.219 -16.319 1.110 1.00 94.31 692 ALA A C 1
ATOM 5330 O O . ALA A 1 692 ? -21.750 -16.929 2.039 1.00 94.31 692 ALA A O 1
ATOM 5331 N N . ASP A 1 693 ? -19.917 -16.020 1.125 1.00 92.38 693 ASP A N 1
ATOM 5332 C CA . ASP A 1 693 ? -19.000 -16.400 2.205 1.00 92.38 693 ASP A CA 1
ATOM 5333 C C . ASP A 1 693 ? -18.770 -15.289 3.249 1.00 92.38 693 ASP A C 1
ATOM 5335 O O . ASP A 1 693 ? -18.074 -15.519 4.248 1.00 92.38 693 ASP A O 1
ATOM 5339 N N . PHE A 1 694 ? -19.333 -14.092 3.043 1.00 96.19 694 PHE A N 1
ATOM 5340 C CA . PHE A 1 694 ? -18.997 -12.892 3.810 1.00 96.19 694 PHE A CA 1
ATOM 5341 C C . PHE A 1 694 ? -19.280 -13.041 5.306 1.00 96.19 694 PHE A C 1
ATOM 5343 O O . PHE A 1 694 ? -18.353 -12.910 6.098 1.00 96.19 694 PHE A O 1
ATOM 5350 N N . ASP A 1 695 ? -20.512 -13.363 5.713 1.00 93.75 695 ASP A N 1
ATOM 5351 C CA . ASP A 1 695 ? -20.891 -13.405 7.135 1.00 93.75 695 ASP A CA 1
ATOM 5352 C C . ASP A 1 695 ? -20.022 -14.371 7.946 1.00 93.75 695 ASP A C 1
ATOM 5354 O O . ASP A 1 695 ? -19.588 -14.070 9.063 1.00 93.75 695 ASP A O 1
ATOM 5358 N N . ARG A 1 696 ? -19.748 -15.545 7.366 1.00 95.12 696 ARG A N 1
ATOM 5359 C CA . ARG A 1 696 ? -18.911 -16.575 7.983 1.00 95.12 696 ARG A CA 1
ATOM 5360 C C . ARG A 1 696 ? -17.473 -16.084 8.120 1.00 95.12 696 ARG A C 1
ATOM 5362 O O . ARG A 1 696 ? -16.928 -16.117 9.221 1.00 95.12 696 ARG A O 1
ATOM 5369 N N . LEU A 1 697 ? -16.871 -15.616 7.024 1.00 95.88 697 LEU A N 1
ATOM 5370 C CA . LEU A 1 697 ? -15.479 -15.161 7.021 1.00 95.88 697 LEU A CA 1
ATOM 5371 C C . LEU A 1 697 ? -15.286 -13.890 7.852 1.00 95.88 697 LEU A C 1
ATOM 5373 O O . LEU A 1 697 ? -14.268 -13.755 8.523 1.00 95.88 697 LEU A O 1
ATOM 5377 N N . ARG A 1 698 ? -16.253 -12.971 7.863 1.00 94.62 698 ARG A N 1
ATOM 5378 C CA . ARG A 1 698 ? -16.187 -11.738 8.649 1.00 94.62 698 ARG A CA 1
ATOM 5379 C C . ARG A 1 698 ? -16.155 -12.058 10.135 1.00 94.62 698 ARG A C 1
ATOM 5381 O O . ARG A 1 698 ? -15.279 -11.547 10.819 1.00 94.62 698 ARG A O 1
ATOM 5388 N N . ARG A 1 699 ? -17.045 -12.923 10.639 1.00 91.50 699 ARG A N 1
ATOM 5389 C CA . ARG A 1 699 ? -17.026 -13.329 12.060 1.00 91.50 699 ARG A CA 1
ATOM 5390 C C . ARG A 1 699 ? -15.735 -14.059 12.433 1.00 91.50 699 ARG A C 1
ATOM 5392 O O . ARG A 1 699 ? -15.222 -13.864 13.527 1.00 91.50 699 ARG A O 1
ATOM 5399 N N . GLU A 1 700 ? -15.204 -14.869 11.519 1.00 93.38 700 GLU A N 1
ATOM 5400 C CA . GLU A 1 700 ? -13.942 -15.593 11.706 1.00 93.38 700 GLU A CA 1
ATOM 5401 C C . GLU A 1 700 ? -12.725 -14.650 11.748 1.00 93.38 700 GLU A C 1
ATOM 5403 O O . GLU A 1 700 ? -11.823 -14.826 12.564 1.00 93.38 700 GLU A O 1
ATOM 5408 N N . MET A 1 701 ? -12.682 -13.645 10.868 1.00 94.94 701 MET A N 1
ATOM 5409 C CA . MET A 1 701 ? -11.484 -12.833 10.634 1.00 94.94 701 MET A CA 1
ATOM 5410 C C . MET A 1 701 ? -11.494 -11.473 11.331 1.00 94.94 701 MET A C 1
ATOM 5412 O O . MET A 1 701 ? -10.412 -10.937 11.585 1.00 94.94 701 MET A O 1
ATOM 5416 N N . LEU A 1 702 ? -12.677 -10.918 11.601 1.00 89.75 702 LEU A N 1
ATOM 5417 C CA . LEU A 1 702 ? -12.908 -9.594 12.177 1.00 89.75 702 LEU A CA 1
ATOM 5418 C C . LEU A 1 702 ? -14.095 -9.641 13.175 1.00 89.75 702 LEU A C 1
ATOM 5420 O O . LEU A 1 702 ? -15.203 -9.211 12.834 1.00 89.75 702 LEU A O 1
ATOM 5424 N N . PRO A 1 703 ? -13.880 -10.173 14.396 1.00 83.69 703 PRO A N 1
ATOM 5425 C CA . PRO A 1 703 ? -14.935 -10.347 15.399 1.00 83.69 703 PRO A CA 1
ATOM 5426 C C . PRO A 1 703 ? -15.601 -9.030 15.824 1.00 83.69 703 PRO A C 1
ATOM 5428 O O . PRO A 1 703 ? -14.962 -7.970 15.821 1.00 83.69 703 PRO A O 1
ATOM 5431 N N . ASP A 1 704 ? -16.875 -9.102 16.219 1.00 76.50 704 ASP A N 1
ATOM 5432 C CA . ASP A 1 704 ? -17.690 -7.942 16.602 1.00 76.50 704 ASP A CA 1
ATOM 5433 C C . ASP A 1 704 ? -17.066 -7.131 17.736 1.00 76.50 704 ASP A C 1
ATOM 5435 O O . ASP A 1 704 ? -17.069 -5.903 17.678 1.00 76.50 704 ASP A O 1
ATOM 5439 N N . GLU A 1 705 ? -16.443 -7.793 18.708 1.00 70.25 705 GLU A N 1
ATOM 5440 C CA . GLU A 1 705 ? -15.797 -7.150 19.852 1.00 70.25 705 GLU A CA 1
ATOM 5441 C C . GLU A 1 705 ? -14.643 -6.239 19.401 1.00 70.25 705 GLU A C 1
ATOM 5443 O O . GLU A 1 705 ? -14.441 -5.144 19.931 1.00 70.25 705 GLU A O 1
ATOM 5448 N N . VAL A 1 706 ? -13.899 -6.649 18.365 1.00 70.31 706 VAL A N 1
ATOM 5449 C CA . VAL A 1 706 ? -12.793 -5.848 17.823 1.00 70.31 706 VAL A CA 1
ATOM 5450 C C . VAL A 1 706 ? -13.323 -4.630 17.072 1.00 70.31 706 VAL A C 1
ATOM 5452 O O . VAL A 1 706 ? -12.767 -3.538 17.214 1.00 70.31 706 VAL A O 1
ATOM 5455 N N . VAL A 1 707 ? -14.408 -4.784 16.312 1.00 67.38 707 VAL A N 1
ATOM 5456 C CA . VAL A 1 707 ? -15.048 -3.674 15.589 1.00 67.38 707 VAL A CA 1
ATOM 5457 C C . VAL A 1 707 ? -15.683 -2.681 16.567 1.00 67.38 707 VAL A C 1
ATOM 5459 O O . VAL A 1 707 ? -15.475 -1.477 16.436 1.00 67.38 707 VAL A O 1
ATOM 5462 N N . GLN A 1 708 ? -16.360 -3.168 17.606 1.00 61.72 708 GLN A N 1
ATOM 5463 C CA . GLN A 1 708 ? -16.952 -2.337 18.660 1.00 61.72 708 GLN A CA 1
ATOM 5464 C C . GLN A 1 708 ? -15.883 -1.565 19.455 1.00 61.72 708 GLN A C 1
ATOM 5466 O O . GLN A 1 708 ? -16.078 -0.388 19.769 1.00 61.72 708 GLN A O 1
ATOM 5471 N N . SER A 1 709 ? -14.701 -2.158 19.680 1.00 58.81 709 SER A N 1
ATOM 5472 C CA . SER A 1 709 ? -13.572 -1.462 20.322 1.00 58.81 709 SER A CA 1
ATOM 5473 C C . SER A 1 709 ? -13.061 -0.238 19.538 1.00 58.81 709 SER A C 1
ATOM 5475 O O . SER A 1 709 ? -12.496 0.675 20.136 1.00 58.81 709 SER A O 1
ATOM 5477 N N . LEU A 1 710 ? -13.282 -0.166 18.215 1.00 51.94 710 LEU A N 1
ATOM 5478 C CA . LEU A 1 710 ? -12.931 1.015 17.409 1.00 51.94 710 LEU A CA 1
ATOM 5479 C C . LEU A 1 710 ? -13.912 2.177 17.598 1.00 51.94 710 LEU A C 1
ATOM 5481 O O . LEU A 1 710 ? -13.498 3.335 17.544 1.00 51.94 710 LEU A O 1
ATOM 5485 N N . THR A 1 711 ? -15.193 1.876 17.823 1.00 45.25 711 THR A N 1
ATOM 5486 C CA . THR A 1 711 ? -16.225 2.896 18.065 1.00 45.25 711 THR A CA 1
ATOM 5487 C C . THR A 1 711 ? -16.137 3.513 19.461 1.00 45.25 711 THR A C 1
ATOM 5489 O O . THR A 1 711 ? -16.542 4.658 19.635 1.00 45.25 711 THR A O 1
ATOM 5492 N N . ALA A 1 712 ? -15.557 2.806 20.439 1.00 42.81 712 ALA A N 1
ATOM 5493 C CA . ALA A 1 712 ? -15.437 3.281 21.821 1.00 42.81 712 ALA A CA 1
ATOM 5494 C C . ALA A 1 712 ? -14.459 4.467 21.978 1.00 42.81 712 ALA A C 1
ATOM 5496 O O . ALA A 1 712 ? -14.754 5.422 22.686 1.00 42.81 712 ALA A O 1
ATOM 5497 N N . ILE A 1 713 ? -13.339 4.492 21.238 1.00 45.78 713 ILE A N 1
ATOM 5498 C CA . ILE A 1 713 ? -12.291 5.527 21.400 1.00 45.78 713 ILE A CA 1
ATOM 5499 C C . ILE A 1 713 ? -12.742 6.908 20.879 1.00 45.78 713 ILE A C 1
ATOM 5501 O O . ILE A 1 713 ? -12.097 7.914 21.168 1.00 45.78 713 ILE A O 1
ATOM 5505 N N . HIS A 1 714 ? -13.787 6.988 20.047 1.00 45.38 714 HIS A N 1
ATOM 5506 C CA . HIS A 1 714 ? -14.235 8.235 19.396 1.00 45.38 714 HIS A CA 1
ATOM 5507 C C . HIS A 1 714 ? -15.718 8.543 19.636 1.00 45.38 714 HIS A C 1
ATOM 5509 O O . HIS A 1 714 ? -16.314 9.311 18.880 1.00 45.38 714 HIS A O 1
ATOM 5515 N N . ARG A 1 715 ? -16.323 7.997 20.701 1.00 56.94 715 ARG A N 1
ATOM 5516 C CA . ARG A 1 715 ? -17.636 8.489 21.125 1.00 56.94 715 ARG A CA 1
ATOM 5517 C C . ARG A 1 715 ? -17.522 9.991 21.437 1.00 56.94 715 ARG A C 1
ATOM 5519 O O . ARG A 1 715 ? -16.604 10.388 22.165 1.00 56.94 715 ARG A O 1
ATOM 5526 N N . PRO A 1 716 ? -18.389 10.841 20.857 1.00 62.38 716 PRO A N 1
ATOM 5527 C CA . PRO A 1 716 ? -18.357 12.268 21.131 1.00 62.38 716 PRO A CA 1
ATOM 5528 C C . PRO A 1 716 ? -18.575 12.488 22.626 1.00 62.38 716 PRO A C 1
ATOM 5530 O O . PRO A 1 716 ? -19.430 11.853 23.245 1.00 62.38 716 PRO A O 1
ATOM 5533 N N . LYS A 1 717 ? -17.765 13.368 23.213 1.00 81.00 717 LYS A N 1
ATOM 5534 C CA . LYS A 1 717 ? -17.908 13.737 24.622 1.00 81.00 717 LYS A CA 1
ATOM 5535 C C . LYS A 1 717 ? -19.230 14.490 24.807 1.00 81.00 717 LYS A C 1
ATOM 5537 O O . LYS A 1 717 ? -19.659 15.166 23.868 1.00 81.00 717 LYS A O 1
ATOM 5542 N N . PRO A 1 718 ? -19.873 14.414 25.984 1.00 83.19 718 PRO A N 1
ATOM 5543 C CA . PRO A 1 718 ? -21.081 15.183 26.243 1.00 83.19 718 PRO A CA 1
ATOM 5544 C C . PRO A 1 718 ? -20.847 16.670 25.959 1.00 83.19 718 PRO A C 1
ATOM 5546 O O . PRO A 1 718 ? -19.898 17.265 26.469 1.00 83.19 718 PRO A O 1
ATOM 5549 N N . ALA A 1 719 ? -21.721 17.281 25.154 1.00 87.81 719 ALA A N 1
ATOM 5550 C CA . ALA A 1 719 ? -21.650 18.714 24.852 1.00 87.81 719 ALA A CA 1
ATOM 5551 C C . ALA A 1 719 ? -21.843 19.582 26.110 1.00 87.81 719 ALA A C 1
ATOM 5553 O O . ALA A 1 719 ? -21.474 20.756 26.134 1.00 87.81 719 ALA A O 1
ATOM 5554 N N . THR A 1 720 ? -22.423 19.006 27.163 1.00 93.25 720 THR A N 1
ATOM 5555 C CA . THR A 1 720 ? -22.572 19.628 28.470 1.00 93.25 720 THR A CA 1
ATOM 5556 C C . THR A 1 720 ? -22.506 18.579 29.581 1.00 93.25 720 THR A C 1
ATOM 5558 O O . THR A 1 720 ? -22.910 17.434 29.369 1.00 93.25 720 THR A O 1
ATOM 5561 N N . SER A 1 721 ? -21.992 18.954 30.751 1.00 94.06 721 SER A N 1
ATOM 5562 C CA . SER A 1 721 ? -21.900 18.087 31.930 1.00 94.06 721 SER A CA 1
ATOM 5563 C C . SER A 1 721 ? -22.182 18.859 33.216 1.00 94.06 721 SER A C 1
ATOM 5565 O O . SER A 1 721 ? -21.930 20.060 33.303 1.00 94.06 721 SER A O 1
ATOM 5567 N N . LEU A 1 722 ? -22.723 18.155 34.209 1.00 95.25 722 LEU A N 1
ATOM 5568 C CA . LEU A 1 722 ? -23.044 18.674 35.534 1.00 95.25 722 LEU A CA 1
ATOM 5569 C C . LEU A 1 722 ? -22.463 17.717 36.578 1.00 95.25 722 LEU A C 1
ATOM 5571 O O . LEU A 1 722 ? -22.732 16.518 36.528 1.00 95.25 722 LEU A O 1
ATOM 5575 N N . THR A 1 723 ? -21.661 18.241 37.498 1.00 97.19 723 THR A N 1
ATOM 5576 C CA . THR A 1 723 ? -20.947 17.479 38.526 1.00 97.19 723 THR A CA 1
ATOM 5577 C C . THR A 1 723 ? -21.266 18.076 39.900 1.00 97.19 723 THR A C 1
ATOM 5579 O O . THR A 1 723 ? -21.115 19.280 40.096 1.00 97.19 723 THR A O 1
ATOM 5582 N N . LEU A 1 724 ? -21.730 17.244 40.839 1.00 97.62 724 LEU A N 1
ATOM 5583 C CA . LEU A 1 724 ? -22.051 17.632 42.220 1.00 97.62 724 LEU A CA 1
ATOM 5584 C C . LEU A 1 724 ? -20.978 17.091 43.161 1.00 97.62 724 LEU A C 1
ATOM 5586 O O . LEU A 1 724 ? -20.702 15.894 43.110 1.00 97.62 724 LEU A O 1
ATOM 5590 N N . ILE A 1 725 ? -20.404 17.940 44.015 1.00 97.56 725 ILE A N 1
ATOM 5591 C CA . ILE A 1 725 ? -19.351 17.565 44.961 1.00 97.56 725 ILE A CA 1
ATOM 5592 C C . ILE A 1 725 ? -19.813 17.885 46.396 1.00 97.56 725 ILE A C 1
ATOM 5594 O O . ILE A 1 725 ? -20.030 19.054 46.718 1.00 97.56 725 ILE A O 1
ATOM 5598 N N . PRO A 1 726 ? -19.950 16.871 47.273 1.00 97.19 726 PRO A N 1
ATOM 5599 C CA . PRO A 1 726 ? -19.961 15.439 46.965 1.00 97.19 726 PRO A CA 1
ATOM 5600 C C . PRO A 1 726 ? -21.207 14.989 46.178 1.00 97.19 726 PRO A C 1
ATOM 5602 O O . PRO A 1 726 ? -22.241 15.660 46.209 1.00 97.19 726 PRO A O 1
ATOM 5605 N N . PRO A 1 727 ? -21.152 13.821 45.508 1.00 96.19 727 PRO A N 1
ATOM 5606 C CA . PRO A 1 727 ? -22.328 13.255 44.867 1.00 96.19 727 PRO A CA 1
ATOM 5607 C C . PRO A 1 727 ? -23.297 12.709 45.925 1.00 96.19 727 PRO A C 1
ATOM 5609 O O . PRO A 1 727 ? -22.914 12.457 47.072 1.00 96.19 727 PRO A O 1
ATOM 5612 N N . SER A 1 728 ? -24.547 12.454 45.532 1.00 94.38 728 SER A N 1
ATOM 5613 C CA . SER A 1 728 ? -25.575 11.846 46.395 1.00 94.38 728 SER A CA 1
ATOM 5614 C C . SER A 1 728 ? -25.097 10.533 47.049 1.00 94.38 728 SER A C 1
ATOM 5616 O O . SER A 1 728 ? -24.300 9.792 46.476 1.00 94.38 728 SER A O 1
ATOM 5618 N N . LEU A 1 729 ? -25.520 10.146 48.251 1.00 94.88 729 LEU A N 1
ATOM 5619 C CA . LEU A 1 729 ? -26.283 10.867 49.276 1.00 94.88 729 LEU A CA 1
ATOM 5620 C C . LEU A 1 729 ? -25.418 11.894 50.035 1.00 94.88 729 LEU A C 1
ATOM 5622 O O . LEU A 1 729 ? -24.233 11.627 50.254 1.00 94.88 729 LEU A O 1
ATOM 5626 N N . VAL A 1 730 ? -26.023 13.007 50.475 1.00 96.75 730 VAL A N 1
ATOM 5627 C CA . VAL A 1 730 ? -25.390 14.057 51.306 1.00 96.75 730 VAL A CA 1
ATOM 5628 C C . VAL A 1 730 ? -26.276 14.468 52.493 1.00 96.75 730 VAL A C 1
ATOM 5630 O O . VAL A 1 730 ? -27.458 14.130 52.526 1.00 96.75 730 VAL A O 1
ATOM 5633 N N . THR A 1 731 ? -25.732 15.201 53.469 1.00 97.44 731 THR A N 1
ATOM 5634 C CA . THR A 1 731 ? -26.500 15.744 54.609 1.00 97.44 731 THR A CA 1
ATOM 5635 C C . THR A 1 731 ? -26.942 17.188 54.377 1.00 97.44 731 THR A C 1
ATOM 5637 O O . THR A 1 731 ? -26.378 17.879 53.538 1.00 97.44 731 THR A O 1
ATOM 5640 N N . ASP A 1 732 ? -27.903 17.678 55.165 1.00 96.75 732 ASP A N 1
ATOM 5641 C CA . ASP A 1 732 ? -28.322 19.089 55.206 1.00 96.75 732 ASP A CA 1
ATOM 5642 C C . ASP A 1 732 ? -27.355 20.001 55.997 1.00 96.75 732 ASP A C 1
ATOM 5644 O O . ASP A 1 732 ? -27.727 21.079 56.475 1.00 96.75 732 ASP A O 1
ATOM 5648 N N . ARG A 1 733 ? -26.106 19.552 56.185 1.00 96.56 733 ARG A N 1
ATOM 5649 C CA . ARG A 1 733 ? -25.067 20.216 56.991 1.00 96.56 733 ARG A CA 1
ATOM 5650 C C . ARG A 1 733 ? -23.830 20.621 56.198 1.00 96.56 733 ARG A C 1
ATOM 5652 O O . ARG A 1 733 ? -22.855 21.052 56.812 1.00 96.56 733 ARG A O 1
ATOM 5659 N N . ILE A 1 734 ? -23.872 20.510 54.872 1.00 95.75 734 ILE A N 1
ATOM 5660 C CA . ILE A 1 734 ? -22.755 20.852 53.982 1.00 95.75 734 ILE A CA 1
ATOM 5661 C C . ILE A 1 734 ? -23.133 21.953 52.983 1.00 95.75 734 ILE A C 1
ATOM 5663 O O . ILE A 1 734 ? -24.315 22.246 52.766 1.00 95.75 734 ILE A O 1
ATOM 5667 N N . GLU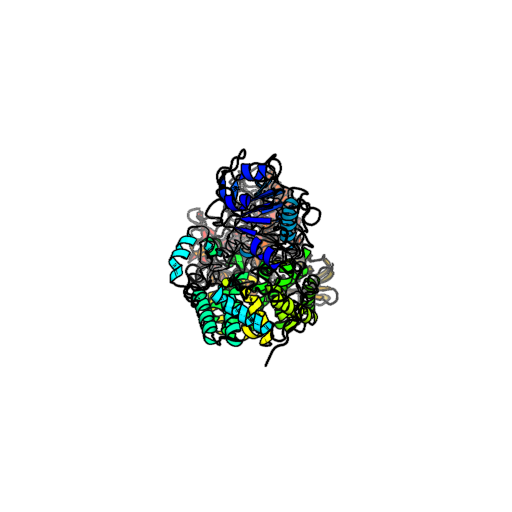 A 1 735 ? -22.126 22.530 52.335 1.00 94.56 735 GLU A N 1
ATOM 5668 C CA . GLU A 1 735 ? -22.309 23.300 51.106 1.00 94.56 735 GLU A CA 1
ATOM 5669 C C . GLU A 1 735 ? -22.051 22.377 49.914 1.00 94.56 735 GLU A C 1
ATOM 5671 O O . GLU A 1 735 ? -20.993 21.765 49.809 1.00 94.56 735 GLU A O 1
ATOM 5676 N N . LEU A 1 736 ? -23.041 22.238 49.036 1.00 96.62 736 LEU A N 1
ATOM 5677 C CA . LEU A 1 736 ? -22.918 21.429 47.832 1.00 96.62 736 LEU A CA 1
ATOM 5678 C C . LEU A 1 736 ? -22.235 22.253 46.734 1.00 96.62 736 LEU A C 1
ATOM 5680 O O . LEU A 1 736 ? -22.818 23.234 46.274 1.00 96.62 736 LEU A O 1
ATOM 5684 N N . ASP A 1 737 ? -21.044 21.854 46.288 1.00 97.38 737 ASP A N 1
ATOM 5685 C CA . ASP A 1 737 ? -20.369 22.473 45.138 1.00 97.38 737 ASP A CA 1
ATOM 5686 C C . ASP A 1 737 ? -20.956 21.897 43.840 1.00 97.38 737 ASP A C 1
ATOM 5688 O O . ASP A 1 737 ? -20.835 20.705 43.537 1.00 97.38 737 ASP A O 1
ATOM 5692 N N . ILE A 1 738 ? -21.649 22.753 43.090 1.00 97.56 738 ILE A N 1
ATOM 5693 C CA . ILE A 1 738 ? -22.277 22.435 41.812 1.00 97.56 738 ILE A CA 1
ATOM 5694 C C . ILE A 1 738 ? -21.415 23.005 40.693 1.00 97.56 738 ILE A C 1
ATOM 5696 O O . ILE A 1 738 ? -21.291 24.224 40.537 1.00 97.56 738 ILE A O 1
ATOM 5700 N N . ARG A 1 739 ? -20.886 22.125 39.843 1.00 96.88 739 ARG A N 1
ATOM 5701 C CA . ARG A 1 739 ? -20.038 22.510 38.714 1.00 96.88 739 ARG A CA 1
ATOM 5702 C C . ARG A 1 739 ? -20.663 22.115 37.394 1.00 96.88 739 ARG A C 1
ATOM 5704 O O . ARG A 1 739 ? -21.006 20.955 37.184 1.00 96.88 739 ARG A O 1
ATOM 5711 N N . GLY A 1 740 ? -20.779 23.074 36.488 1.00 95.44 740 GLY A N 1
ATOM 5712 C CA . GLY A 1 740 ? -21.282 22.844 35.138 1.00 95.44 740 GLY A CA 1
ATOM 5713 C C . GLY A 1 740 ? -20.214 23.109 34.088 1.00 95.44 740 GLY A C 1
ATOM 5714 O O . GLY A 1 740 ? -19.412 24.030 34.244 1.00 95.44 740 GLY A O 1
ATOM 5715 N N . SER A 1 741 ? -20.221 22.333 33.005 1.00 95.38 741 SER A N 1
ATOM 5716 C CA . SER A 1 741 ? -19.391 22.573 31.825 1.00 95.38 741 SER A CA 1
ATOM 5717 C C . SER A 1 741 ? -20.201 22.533 30.533 1.00 95.38 741 SER A C 1
ATOM 5719 O O . SER A 1 741 ? -21.188 21.803 30.396 1.00 95.38 741 SER A O 1
ATOM 5721 N N . VAL A 1 742 ? -19.765 23.341 29.570 1.00 95.06 742 VAL A N 1
ATOM 5722 C CA . VAL A 1 742 ? -20.256 23.363 28.195 1.00 95.06 742 VAL A CA 1
ATOM 5723 C C . VAL A 1 742 ? -19.057 23.272 27.254 1.00 95.06 742 VAL A C 1
ATOM 5725 O O . VAL A 1 742 ? -18.041 23.943 27.461 1.00 95.06 742 VAL A O 1
ATOM 5728 N N . ARG A 1 743 ? -19.175 22.442 26.218 1.00 91.75 743 ARG A N 1
ATOM 5729 C CA . ARG A 1 743 ? -18.183 22.299 25.150 1.00 91.75 743 ARG A CA 1
ATOM 5730 C C . ARG A 1 743 ? -18.596 23.074 23.908 1.00 91.75 743 ARG A C 1
ATOM 5732 O O . ARG A 1 743 ? -19.774 23.150 23.562 1.00 91.75 743 ARG A O 1
ATOM 5739 N N . ASN A 1 744 ? -17.597 23.603 23.216 1.00 89.88 744 ASN A N 1
ATOM 5740 C CA . ASN A 1 744 ? -17.748 24.251 21.928 1.00 89.88 744 ASN A CA 1
ATOM 5741 C C . ASN A 1 744 ? -16.886 23.533 20.883 1.00 89.88 744 ASN A C 1
ATOM 5743 O O . ASN A 1 744 ? -15.725 23.875 20.689 1.00 89.88 744 ASN A O 1
ATOM 5747 N N . ASP A 1 745 ? -17.458 22.534 20.212 1.00 84.19 745 ASP A N 1
ATOM 5748 C CA . ASP A 1 745 ? -16.744 21.719 19.217 1.00 84.19 745 ASP A CA 1
ATOM 5749 C C . ASP A 1 745 ? -16.787 22.324 17.789 1.00 84.19 745 ASP A C 1
ATOM 5751 O O . ASP A 1 745 ? -16.463 21.642 16.818 1.00 84.19 745 ASP A O 1
ATOM 5755 N N . VAL A 1 746 ? -17.198 23.595 17.631 1.00 85.00 746 VAL A N 1
ATOM 5756 C CA . VAL A 1 746 ? -17.163 24.319 16.341 1.00 85.00 746 VAL A CA 1
ATOM 5757 C C . VAL A 1 746 ? -15.973 25.281 16.255 1.00 85.00 746 VAL A C 1
ATOM 5759 O O . VAL A 1 746 ? -15.441 25.726 17.270 1.00 85.00 746 VAL A O 1
ATOM 5762 N N . ASP A 1 747 ? -15.596 25.664 15.032 1.00 87.69 747 ASP A N 1
ATOM 5763 C CA . ASP A 1 747 ? -14.399 26.474 14.736 1.00 87.69 747 ASP A CA 1
ATOM 5764 C C . ASP A 1 747 ? -14.569 27.990 14.977 1.00 87.69 747 ASP A C 1
ATOM 5766 O O . ASP A 1 747 ? -13.819 28.815 14.456 1.00 87.69 747 ASP A O 1
ATOM 5770 N N . ALA A 1 748 ? -15.560 28.380 15.778 1.00 89.31 748 ALA A N 1
ATOM 5771 C CA . ALA A 1 748 ? -15.818 29.766 16.150 1.00 89.31 748 ALA A CA 1
ATOM 5772 C C . ALA A 1 748 ? -16.141 29.865 17.641 1.00 89.31 748 ALA A C 1
ATOM 5774 O O . ALA A 1 748 ? -16.803 28.989 18.197 1.00 89.31 748 ALA A O 1
ATOM 5775 N N . ALA A 1 749 ? -15.686 30.942 18.287 1.00 92.31 749 ALA A N 1
ATOM 5776 C CA . ALA A 1 749 ? -16.011 31.195 19.684 1.00 92.31 749 ALA A CA 1
ATOM 5777 C C . ALA A 1 749 ? -17.527 31.357 19.856 1.00 92.31 749 ALA A C 1
ATOM 5779 O O . ALA A 1 749 ? -18.199 31.968 19.017 1.00 92.31 749 ALA A O 1
ATOM 5780 N N . ARG A 1 750 ? -18.066 30.820 20.950 1.00 93.50 750 ARG A N 1
ATOM 5781 C CA . ARG A 1 750 ? -19.507 30.792 21.200 1.00 93.50 750 ARG A CA 1
ATOM 5782 C C . ARG A 1 750 ? -19.820 31.185 22.632 1.00 93.50 750 ARG A C 1
ATOM 5784 O O . ARG A 1 750 ? -19.197 30.687 23.563 1.00 93.50 750 ARG A O 1
ATOM 5791 N N . THR A 1 751 ? -20.806 32.058 22.806 1.00 95.75 751 THR A N 1
ATOM 5792 C CA . THR A 1 751 ? -21.298 32.441 24.133 1.00 95.75 751 THR A CA 1
ATOM 5793 C C . THR A 1 751 ? -22.583 31.692 24.446 1.00 95.75 751 THR A C 1
ATOM 5795 O O . THR A 1 751 ? -23.536 31.752 23.666 1.00 95.75 751 THR A O 1
ATOM 5798 N N . PHE A 1 752 ? -22.603 30.998 25.580 1.00 96.00 752 PHE A N 1
ATOM 5799 C CA . PHE A 1 752 ? -23.767 30.310 26.126 1.00 96.00 752 PHE A CA 1
ATOM 5800 C C . PHE A 1 752 ? -24.276 31.036 27.366 1.00 96.00 752 PHE A C 1
ATOM 5802 O O . PHE A 1 752 ? -23.507 31.333 28.277 1.00 96.00 752 PHE A O 1
ATOM 5809 N N . GLU A 1 753 ? -25.579 31.278 27.425 1.00 96.88 753 GLU A N 1
ATOM 5810 C CA . GLU A 1 753 ? -26.264 31.625 28.664 1.00 96.88 753 GLU A CA 1
ATOM 5811 C C . GLU A 1 753 ? -26.575 30.335 29.423 1.00 96.88 753 GLU A C 1
ATOM 5813 O O . GLU A 1 753 ? -27.274 29.467 28.900 1.00 96.88 753 GLU A O 1
ATOM 5818 N N . VAL A 1 754 ? -26.034 30.199 30.632 1.00 96.62 754 VAL A N 1
ATOM 5819 C CA . VAL A 1 754 ? -26.153 29.000 31.459 1.00 96.62 754 VAL A CA 1
ATOM 5820 C C . VAL A 1 754 ? -26.971 29.303 32.704 1.00 96.62 754 VAL A C 1
ATOM 5822 O O . VAL A 1 754 ? -26.721 30.298 33.385 1.00 96.62 754 VAL A O 1
ATOM 5825 N N . VAL A 1 755 ? -27.940 28.442 33.012 1.00 97.12 755 VAL A N 1
ATOM 5826 C CA . VAL A 1 755 ? -28.826 28.588 34.172 1.00 97.12 755 VAL A CA 1
ATOM 5827 C C . VAL A 1 755 ? -28.914 27.271 34.935 1.00 97.12 755 VAL A C 1
ATOM 5829 O O . VAL A 1 755 ? -29.151 26.225 34.326 1.00 97.12 755 VAL A O 1
ATOM 5832 N N . LEU A 1 756 ? -28.740 27.341 36.257 1.00 97.12 756 LEU A N 1
ATOM 5833 C CA . LEU A 1 756 ? -28.984 26.243 37.191 1.00 97.12 756 LEU A CA 1
ATOM 5834 C C . LEU A 1 756 ? -30.340 26.395 37.870 1.00 97.12 756 LEU A C 1
ATOM 5836 O O . LEU A 1 756 ? -30.678 27.479 38.352 1.00 97.12 756 LEU A O 1
ATOM 5840 N N . TYR A 1 757 ? -31.051 25.283 37.994 1.00 97.38 757 TYR A N 1
ATOM 5841 C CA . TYR A 1 757 ? -32.312 25.163 38.710 1.00 97.38 757 TYR A CA 1
ATOM 5842 C C . TYR A 1 757 ? -32.273 23.989 39.687 1.00 97.38 757 TYR A C 1
ATOM 5844 O O . TYR A 1 757 ? -31.499 23.048 39.502 1.00 97.38 757 TYR A O 1
ATOM 5852 N N . VAL A 1 758 ? -33.148 24.032 40.687 1.00 96.38 758 VAL A N 1
ATOM 5853 C CA . VAL A 1 758 ? -33.502 22.879 41.517 1.00 96.38 758 VAL A CA 1
ATOM 5854 C C . VAL A 1 758 ? -34.931 22.439 41.194 1.00 96.38 758 VAL A C 1
ATOM 5856 O O . VAL A 1 758 ? -35.842 23.252 41.157 1.00 96.38 758 VAL A O 1
ATOM 5859 N N . ASP A 1 759 ? -35.127 21.152 40.935 1.00 95.88 759 ASP A N 1
ATOM 5860 C CA . ASP A 1 759 ? -36.397 20.460 40.664 1.00 95.88 759 ASP A CA 1
ATOM 5861 C C . ASP A 1 759 ? -37.147 20.868 39.383 1.00 95.88 759 ASP A C 1
ATOM 5863 O O . ASP A 1 759 ? -37.567 19.997 38.622 1.00 95.88 759 ASP A O 1
ATOM 5867 N N . GLU A 1 760 ? -37.318 22.161 39.100 1.00 94.62 760 GLU A N 1
ATOM 5868 C CA . GLU A 1 760 ? -38.085 22.657 37.954 1.00 94.62 760 GLU A CA 1
ATOM 5869 C C . GLU A 1 760 ? -37.428 23.881 37.292 1.00 94.62 760 GLU A C 1
ATOM 5871 O O . GLU A 1 760 ? -36.920 24.775 37.963 1.00 94.62 760 GLU A O 1
ATOM 5876 N N . GLU A 1 761 ? -37.510 23.985 35.959 1.00 95.12 761 GLU A N 1
ATOM 5877 C CA . GLU A 1 761 ? -37.008 25.130 35.172 1.00 95.12 761 GLU A CA 1
ATOM 5878 C C . GLU A 1 761 ? -37.921 26.365 35.284 1.00 95.12 761 GLU A C 1
ATOM 5880 O O . GLU A 1 761 ? -38.494 26.855 34.306 1.00 95.12 761 GLU A O 1
ATOM 5885 N N . LYS A 1 762 ? -38.085 26.869 36.508 1.00 93.62 762 LYS A N 1
ATOM 5886 C CA . LYS A 1 762 ? -38.897 28.043 36.834 1.00 93.62 762 LYS A CA 1
ATOM 5887 C C . LYS A 1 762 ? -38.043 29.147 37.461 1.00 93.62 762 LYS A C 1
ATOM 5889 O O . LYS A 1 762 ? -37.083 28.840 38.168 1.00 93.62 762 LYS A O 1
ATOM 5894 N N . PRO A 1 763 ? -38.373 30.436 37.252 1.00 90.88 763 PRO A N 1
ATOM 5895 C CA . PRO A 1 763 ? -37.622 31.544 37.844 1.00 90.88 763 PRO A CA 1
ATOM 5896 C C . PRO A 1 763 ? -37.471 31.454 39.369 1.00 90.88 763 PRO A C 1
ATOM 5898 O O . PRO A 1 763 ? -36.432 31.850 39.892 1.00 90.88 763 PRO A O 1
ATOM 5901 N N . GLU A 1 764 ? -38.473 30.916 40.072 1.00 93.69 764 GLU A N 1
ATOM 5902 C CA . GLU A 1 764 ? -38.481 30.766 41.535 1.00 93.69 764 GLU A CA 1
ATOM 5903 C C . GLU A 1 764 ? -37.543 29.659 42.037 1.00 93.69 764 GLU A C 1
ATOM 5905 O O . GLU A 1 764 ? -37.180 29.655 43.208 1.00 93.69 764 GLU A O 1
ATOM 5910 N N . GLN A 1 765 ? -37.148 28.741 41.155 1.00 94.88 765 GLN A N 1
ATOM 5911 C CA . GLN A 1 765 ? -36.296 27.586 41.447 1.00 94.88 765 GLN A CA 1
ATOM 5912 C C . GLN A 1 765 ? -34.865 27.752 40.909 1.00 94.88 765 GLN A C 1
ATOM 5914 O O . GLN A 1 765 ? -34.061 26.821 40.929 1.00 94.88 765 GLN A O 1
ATOM 5919 N N . ARG A 1 766 ? -34.530 28.936 40.384 1.00 96.81 766 ARG A N 1
ATOM 5920 C CA . ARG A 1 766 ? -33.209 29.229 39.821 1.00 96.81 766 ARG A CA 1
ATOM 5921 C C . ARG A 1 766 ? -32.173 29.402 40.933 1.00 96.81 766 ARG A C 1
ATOM 5923 O O . ARG A 1 766 ? -32.285 30.320 41.742 1.00 96.81 766 ARG A O 1
ATOM 5930 N N . LEU A 1 767 ? -31.120 28.590 40.893 1.00 94.94 767 LEU A N 1
ATOM 5931 C CA . LEU A 1 767 ? -29.982 28.657 41.811 1.00 94.94 767 LEU A CA 1
ATOM 5932 C C . LEU A 1 767 ? -28.902 29.634 41.326 1.00 94.94 767 LEU A C 1
ATOM 5934 O O . LEU A 1 767 ? -28.392 30.441 42.098 1.00 94.94 767 LEU A O 1
ATOM 5938 N N . HIS A 1 768 ? -28.561 29.584 40.035 1.00 95.75 768 HIS A N 1
ATOM 5939 C CA . HIS A 1 768 ? -27.451 30.350 39.467 1.00 95.75 768 HIS A CA 1
ATOM 5940 C C . HIS A 1 768 ? -27.691 30.695 37.994 1.00 95.75 768 HIS A C 1
ATOM 5942 O O . HIS A 1 768 ? -28.420 29.991 37.296 1.00 95.75 768 HIS A O 1
ATOM 5948 N N . GLN A 1 769 ? -27.063 31.767 37.513 1.00 95.38 769 GLN A N 1
ATOM 5949 C CA . GLN A 1 769 ? -27.056 32.148 36.102 1.00 95.38 769 GLN A CA 1
ATOM 5950 C C . GLN A 1 769 ? -25.725 32.807 35.746 1.00 95.38 769 GLN A C 1
ATOM 5952 O O . GLN A 1 769 ? -25.270 33.706 36.452 1.00 95.38 769 GLN A O 1
ATOM 5957 N N . ALA A 1 770 ? -25.140 32.389 34.628 1.00 94.31 770 ALA A N 1
ATOM 5958 C CA . ALA A 1 770 ? -23.879 32.907 34.115 1.00 94.31 770 ALA A CA 1
ATOM 5959 C C . ALA A 1 770 ? -23.879 32.944 32.582 1.00 94.31 770 ALA A C 1
ATOM 5961 O O . ALA A 1 770 ? -24.677 32.278 31.926 1.00 94.31 770 ALA A O 1
ATOM 5962 N N . ALA A 1 771 ? -22.952 33.704 32.003 1.00 94.75 771 ALA A N 1
ATOM 5963 C CA . ALA A 1 771 ? -22.637 33.640 30.581 1.00 94.75 771 ALA A CA 1
ATOM 5964 C C . ALA A 1 771 ? -21.229 33.061 30.409 1.00 94.75 771 ALA A C 1
ATOM 5966 O O . ALA A 1 771 ? -20.276 33.568 31.001 1.00 94.75 771 ALA A O 1
ATOM 5967 N N . LEU A 1 772 ? -21.098 32.011 29.600 1.00 94.88 772 LEU A N 1
ATOM 5968 C CA . LEU A 1 772 ? -19.828 31.362 29.287 1.00 94.88 772 LEU A CA 1
ATOM 5969 C C . LEU A 1 772 ? -19.456 31.654 27.838 1.00 94.88 772 LEU A C 1
ATOM 5971 O O . LEU A 1 772 ? -20.125 31.175 26.927 1.00 94.88 772 LEU A O 1
ATOM 5975 N N . THR A 1 773 ? -18.386 32.413 27.617 1.00 94.31 773 THR A N 1
ATOM 5976 C CA . THR A 1 773 ? -17.769 32.537 26.290 1.00 94.31 773 THR A CA 1
ATOM 5977 C C . THR A 1 773 ? -16.693 31.474 26.155 1.00 94.31 773 THR A C 1
ATOM 5979 O O . THR A 1 773 ? -15.780 31.411 26.974 1.00 94.31 773 THR A O 1
ATOM 5982 N N . ILE A 1 774 ? -16.832 30.631 25.138 1.00 93.38 774 ILE A N 1
ATOM 5983 C CA . ILE A 1 774 ? -16.045 29.414 24.965 1.00 93.38 774 ILE A CA 1
ATOM 5984 C C . ILE A 1 774 ? -15.299 29.509 23.644 1.00 93.38 774 ILE A C 1
ATOM 5986 O O . ILE A 1 774 ? -15.913 29.713 22.594 1.00 93.38 774 ILE A O 1
ATOM 5990 N N . ASP A 1 775 ? -13.982 29.353 23.701 1.00 91.94 775 ASP A N 1
ATOM 5991 C CA . ASP A 1 775 ? -13.131 29.325 22.515 1.00 91.94 775 ASP A CA 1
ATOM 5992 C C . ASP A 1 775 ? -13.457 28.118 21.613 1.00 91.94 775 ASP A C 1
ATOM 5994 O O . ASP A 1 775 ? -14.065 27.143 22.073 1.00 91.94 775 ASP A O 1
ATOM 5998 N N . PRO A 1 776 ? -13.087 28.164 20.320 1.00 88.81 776 PRO A N 1
ATOM 5999 C CA . PRO A 1 776 ? -13.209 27.016 19.426 1.00 88.81 776 PRO A CA 1
ATOM 6000 C C . PRO A 1 776 ? -12.510 25.771 19.980 1.00 88.81 776 PRO A C 1
ATOM 6002 O O . PRO A 1 776 ? -11.417 25.873 20.539 1.00 88.81 776 PRO A O 1
ATOM 6005 N N . GLN A 1 777 ? -13.108 24.597 19.773 1.00 84.44 777 GLN A N 1
ATOM 6006 C CA . GLN A 1 777 ? -12.551 23.296 20.171 1.00 84.44 777 GLN A CA 1
ATOM 6007 C C . GLN A 1 777 ? -12.175 23.211 21.669 1.00 84.44 777 GLN A C 1
ATOM 6009 O O . GLN A 1 777 ? -11.229 22.516 22.048 1.00 84.44 777 GLN A O 1
ATOM 6014 N N . SER A 1 778 ? -12.900 23.931 22.532 1.00 89.94 778 SER A N 1
ATOM 6015 C CA . SER A 1 778 ? -12.598 24.068 23.963 1.00 89.94 778 SER A CA 1
ATOM 6016 C C . SER A 1 778 ? -13.835 23.853 24.843 1.00 89.94 778 SER A C 1
ATOM 6018 O O . SER A 1 778 ? -14.956 23.677 24.358 1.00 89.94 778 SER A O 1
ATOM 6020 N N . ALA A 1 779 ? -13.630 23.849 26.159 1.00 92.94 779 ALA A N 1
ATOM 6021 C CA . ALA A 1 779 ? -14.683 23.769 27.159 1.00 92.94 779 ALA A CA 1
ATOM 6022 C C . ALA A 1 779 ? -14.546 24.913 28.165 1.00 92.94 779 ALA A C 1
ATOM 6024 O O . ALA A 1 779 ? -13.442 25.294 28.551 1.00 92.94 779 ALA A O 1
ATOM 6025 N N . ALA A 1 780 ? -15.679 25.432 28.624 1.00 94.56 780 ALA A N 1
ATOM 6026 C CA . ALA A 1 780 ? -15.735 26.357 29.747 1.00 94.56 780 ALA A CA 1
ATOM 6027 C C . ALA A 1 780 ? -16.683 25.806 30.808 1.00 94.56 780 ALA A C 1
ATOM 6029 O O . ALA A 1 780 ? -17.535 24.958 30.526 1.00 94.56 780 ALA A O 1
ATOM 6030 N N . GLY A 1 781 ? -16.527 26.272 32.040 1.00 94.81 781 GLY A N 1
ATOM 6031 C CA . GLY A 1 781 ? -17.383 25.864 33.139 1.00 94.81 781 GLY A CA 1
ATOM 6032 C C . GLY A 1 781 ? -17.499 26.933 34.207 1.00 94.81 781 GLY A C 1
ATOM 6033 O O . GLY A 1 781 ? -16.863 27.983 34.129 1.00 94.81 781 GLY A O 1
ATOM 6034 N N . PHE A 1 782 ? -18.331 26.649 35.196 1.00 93.94 782 PHE A N 1
ATOM 6035 C CA . PHE A 1 782 ? -18.564 27.496 36.358 1.00 93.94 782 PHE A CA 1
ATOM 6036 C C . PHE A 1 782 ? -18.721 26.628 37.611 1.00 93.94 782 PHE A C 1
ATOM 6038 O O . PHE A 1 782 ? -18.935 25.419 37.515 1.00 93.94 782 PHE A O 1
ATOM 6045 N N . ASN A 1 783 ? -18.612 27.268 38.771 1.00 94.25 783 ASN A N 1
ATOM 6046 C CA . ASN A 1 783 ? -18.806 26.681 40.093 1.00 94.25 783 ASN A CA 1
ATOM 6047 C C . ASN A 1 783 ? -19.853 27.524 40.842 1.00 94.25 783 ASN A C 1
ATOM 6049 O O . ASN A 1 783 ? -19.816 28.757 40.766 1.00 94.25 783 ASN A O 1
ATOM 6053 N N . PHE A 1 784 ? -20.779 26.862 41.534 1.00 95.69 784 PHE A N 1
ATOM 6054 C CA . PHE A 1 784 ? -21.730 27.474 42.451 1.00 95.69 784 PHE A CA 1
ATOM 6055 C C . PHE A 1 784 ? -21.927 26.608 43.706 1.00 95.69 784 PHE A C 1
ATOM 6057 O O . PHE A 1 784 ? -22.372 25.467 43.600 1.00 95.69 784 PHE A O 1
ATOM 6064 N N . CYS A 1 785 ? -21.685 27.171 44.892 1.00 95.50 785 CYS A N 1
ATOM 6065 C CA . CYS A 1 785 ? -21.960 26.500 46.165 1.00 95.50 785 CYS A CA 1
ATOM 6066 C C . CYS A 1 785 ? -23.407 26.736 46.624 1.00 95.50 785 CYS A C 1
ATOM 6068 O O . CYS A 1 785 ? -23.845 27.881 46.765 1.00 95.50 785 CYS A O 1
ATOM 6070 N N . TRP A 1 786 ? -24.138 25.656 46.906 1.00 95.69 786 TRP A N 1
ATOM 6071 C CA . TRP A 1 786 ? -25.512 25.686 47.405 1.00 95.69 786 TRP A CA 1
ATOM 6072 C C . TRP A 1 786 ? -25.597 25.144 48.846 1.00 95.69 786 TRP A C 1
ATOM 6074 O O . TRP A 1 786 ? -25.325 23.961 49.069 1.00 95.69 786 TRP A O 1
ATOM 6084 N N . PRO A 1 787 ? -25.995 25.961 49.844 1.00 95.69 787 PRO A N 1
ATOM 6085 C CA . PRO A 1 787 ? -26.216 25.479 51.205 1.00 95.69 787 PRO A CA 1
ATOM 6086 C C . PRO A 1 787 ? -27.375 24.479 51.261 1.00 95.69 787 PRO A C 1
ATOM 6088 O O . PRO A 1 787 ? -28.510 24.806 50.920 1.00 95.69 787 PRO A O 1
ATOM 6091 N N . THR A 1 788 ? -27.104 23.268 51.743 1.00 96.31 788 THR A N 1
ATOM 6092 C CA . THR A 1 788 ? -28.105 22.183 51.820 1.00 96.31 788 THR A CA 1
ATOM 6093 C C . THR A 1 788 ? -29.064 22.316 53.010 1.00 96.31 788 THR A C 1
ATOM 6095 O O . THR A 1 788 ? -30.068 21.605 53.097 1.00 96.31 788 THR A O 1
ATOM 6098 N N . GLN A 1 789 ? -28.780 23.236 53.936 1.00 96.25 789 GLN A N 1
ATOM 6099 C CA . GLN A 1 789 ? -29.551 23.416 55.161 1.00 96.25 789 GLN A CA 1
ATOM 6100 C C . GLN A 1 789 ? -31.020 23.745 54.868 1.00 96.25 789 GLN A C 1
ATOM 6102 O O . GLN A 1 789 ? -31.333 24.728 54.203 1.00 96.25 789 GLN A O 1
ATOM 6107 N N . GLY A 1 790 ? -31.934 22.945 55.427 1.00 94.19 790 GLY A N 1
ATOM 6108 C CA . GLY A 1 790 ? -33.378 23.119 55.232 1.00 94.19 790 GLY A CA 1
ATOM 6109 C C . GLY A 1 790 ? -33.926 22.526 53.928 1.00 94.19 790 GLY A C 1
ATOM 6110 O O . GLY A 1 790 ? -35.129 22.614 53.699 1.00 94.19 790 GLY A O 1
ATOM 6111 N N . HIS A 1 791 ? -33.082 21.878 53.121 1.00 95.44 791 HIS A N 1
ATOM 6112 C CA . HIS A 1 791 ? -33.446 21.228 51.859 1.00 95.44 791 HIS A CA 1
ATOM 6113 C C . HIS A 1 791 ? -33.396 19.692 51.956 1.00 95.44 791 HIS A C 1
ATOM 6115 O O . HIS A 1 791 ? -33.018 19.014 51.009 1.00 95.44 791 HIS A O 1
ATOM 6121 N N . ALA A 1 792 ? -33.744 19.115 53.111 1.00 96.75 792 ALA A N 1
ATOM 6122 C CA . ALA A 1 792 ? -33.823 17.660 53.250 1.00 96.75 792 ALA A CA 1
ATOM 6123 C C . ALA A 1 792 ? -34.936 17.092 52.348 1.00 96.75 792 ALA A C 1
ATOM 6125 O O . ALA A 1 792 ? -36.088 17.522 52.423 1.00 96.75 792 ALA A O 1
ATOM 6126 N N . GLY A 1 793 ? -34.601 16.106 51.518 1.00 96.75 793 GLY A N 1
ATOM 6127 C CA . GLY A 1 793 ? -35.500 15.576 50.499 1.00 96.75 793 GLY A CA 1
ATOM 6128 C C . GLY A 1 793 ? -34.771 15.014 49.282 1.00 96.75 793 GLY A C 1
ATOM 6129 O O . GLY A 1 793 ? -33.544 14.913 49.243 1.00 96.75 793 GLY A O 1
ATOM 6130 N N . ARG A 1 794 ? -35.555 14.609 48.278 1.00 97.06 794 ARG A N 1
ATOM 6131 C CA . ARG A 1 794 ? -35.050 14.245 46.949 1.00 97.06 794 ARG A CA 1
ATOM 6132 C C . ARG A 1 794 ? -35.199 15.455 46.045 1.00 97.06 794 ARG A C 1
ATOM 6134 O O . ARG A 1 794 ? -36.308 15.967 45.923 1.00 97.06 794 ARG A O 1
ATOM 6141 N N . HIS A 1 795 ? -34.108 15.832 45.402 1.00 97.25 795 HIS A N 1
ATOM 6142 C CA . HIS A 1 795 ? -34.044 16.958 44.490 1.00 97.25 795 HIS A CA 1
ATOM 6143 C C . HIS A 1 795 ? -33.385 16.561 43.168 1.00 97.25 795 HIS A C 1
ATOM 6145 O O . HIS A 1 795 ? -32.724 15.522 43.065 1.00 97.25 795 HIS A O 1
ATOM 6151 N N . CYS A 1 796 ? -33.543 17.395 42.148 1.00 96.81 796 CYS A N 1
ATOM 6152 C CA . CYS A 1 796 ? -32.804 17.284 40.896 1.00 96.81 796 CYS A CA 1
ATOM 6153 C C . CYS A 1 796 ? -32.171 18.627 40.537 1.00 96.81 796 CYS A C 1
ATOM 6155 O O . CYS A 1 796 ? -32.874 19.620 40.380 1.00 96.81 796 CYS A O 1
ATOM 6157 N N . VAL A 1 797 ? -30.846 18.669 40.396 1.00 97.38 797 VAL A N 1
ATOM 6158 C CA . VAL A 1 797 ? -30.160 19.860 39.890 1.00 97.38 797 VAL A CA 1
ATOM 6159 C C . VAL A 1 797 ? -30.201 19.815 38.369 1.00 97.38 797 VAL A C 1
ATOM 6161 O O . VAL A 1 797 ? -29.740 18.847 37.763 1.00 97.38 797 VAL A O 1
ATOM 6164 N N . ILE A 1 798 ? -30.743 20.861 37.754 1.00 97.31 798 ILE A N 1
ATOM 6165 C CA . ILE A 1 798 ? -30.920 20.965 36.305 1.00 97.31 798 ILE A CA 1
ATOM 6166 C C . ILE A 1 798 ? -30.051 22.109 35.798 1.00 97.31 798 ILE A C 1
ATOM 6168 O O . ILE A 1 798 ? -30.130 23.228 36.300 1.00 97.31 798 ILE A O 1
ATOM 6172 N N . MET A 1 799 ? -29.257 21.851 34.765 1.00 96.81 799 MET A N 1
ATOM 6173 C CA . MET A 1 799 ? -28.501 22.866 34.044 1.00 96.81 799 MET A CA 1
ATOM 6174 C C . MET A 1 799 ? -29.030 22.999 32.622 1.00 96.81 799 MET A C 1
ATOM 6176 O O . MET A 1 799 ? -29.179 22.005 31.915 1.00 96.81 799 MET A O 1
ATOM 6180 N N . THR A 1 800 ? -29.238 24.235 32.175 1.00 96.75 800 THR A N 1
ATOM 6181 C CA . THR A 1 800 ? -29.510 24.552 30.766 1.00 96.75 800 THR A CA 1
ATOM 6182 C C . THR A 1 800 ? -28.452 25.507 30.233 1.00 96.75 800 THR A C 1
ATOM 6184 O O . THR A 1 800 ? -28.021 26.396 30.960 1.00 96.75 800 THR A O 1
ATOM 6187 N N . ALA A 1 801 ? -28.035 25.336 28.977 1.00 96.06 801 ALA A N 1
ATOM 6188 C CA . ALA A 1 801 ? -27.109 26.233 28.290 1.00 96.06 801 ALA A CA 1
ATOM 6189 C C . ALA A 1 801 ? -27.650 26.594 26.902 1.00 96.06 801 ALA A C 1
ATOM 6191 O O . ALA A 1 801 ? -27.918 25.705 26.093 1.00 96.06 801 ALA A O 1
ATOM 6192 N N . ARG A 1 802 ? -27.824 27.887 26.610 1.00 95.50 802 ARG A N 1
ATOM 6193 C CA . ARG A 1 802 ? -28.470 28.374 25.377 1.00 95.50 802 ARG A CA 1
ATOM 6194 C C . ARG A 1 802 ? -27.559 29.313 24.589 1.00 95.50 802 ARG A C 1
ATOM 6196 O O . ARG A 1 802 ? -26.977 30.231 25.156 1.00 95.50 802 ARG A O 1
ATOM 6203 N N . SER A 1 803 ? -27.442 29.096 23.278 1.00 93.25 803 SER A N 1
ATOM 6204 C CA . SER A 1 803 ? -26.673 29.946 22.357 1.00 93.25 803 SER A CA 1
ATOM 6205 C C . SER A 1 803 ? -27.273 29.935 20.946 1.00 93.25 803 SER A C 1
ATOM 6207 O O . SER A 1 803 ? -27.037 29.009 20.158 1.00 93.25 803 SER A O 1
ATOM 6209 N N . GLY A 1 804 ? -28.045 30.975 20.611 1.00 89.00 804 GLY A N 1
ATOM 6210 C CA . GLY A 1 804 ? -28.824 31.017 19.368 1.00 89.00 804 GLY A CA 1
ATOM 6211 C C . GLY A 1 804 ? -29.807 29.846 19.316 1.00 89.00 804 GLY A C 1
ATOM 6212 O O . GLY A 1 804 ? -30.573 29.650 20.256 1.00 89.00 804 GLY A O 1
ATOM 6213 N N . ASP A 1 805 ? -29.722 29.031 18.264 1.00 85.62 805 ASP A N 1
ATOM 6214 C CA . ASP A 1 805 ? -30.585 27.854 18.073 1.00 85.62 805 ASP A CA 1
ATOM 6215 C C . ASP A 1 805 ? -30.136 26.608 18.863 1.00 85.62 805 ASP A C 1
ATOM 6217 O O . ASP A 1 805 ? -30.802 25.575 18.831 1.00 85.62 805 ASP A O 1
ATOM 6221 N N . VAL A 1 806 ? -29.004 26.666 19.575 1.00 89.12 806 VAL A N 1
ATOM 6222 C CA . VAL A 1 806 ? -28.495 25.529 20.356 1.00 89.12 806 VAL A CA 1
ATOM 6223 C C . VAL A 1 806 ? -28.946 25.645 21.805 1.00 89.12 806 VAL A C 1
ATOM 6225 O O . VAL A 1 806 ? -28.638 26.625 22.480 1.00 89.12 806 VAL A O 1
ATOM 6228 N N . THR A 1 807 ? -29.638 24.613 22.289 1.00 92.56 807 THR A N 1
ATOM 6229 C CA . THR A 1 807 ? -29.991 24.427 23.702 1.00 92.56 807 THR A CA 1
ATOM 6230 C C . THR A 1 807 ? -29.447 23.086 24.180 1.00 92.56 807 THR A C 1
ATOM 6232 O O . THR A 1 807 ? -29.774 22.046 23.613 1.00 92.56 807 THR A O 1
ATOM 6235 N N . LEU A 1 808 ? -28.622 23.120 25.220 1.00 94.19 808 LEU A N 1
ATOM 6236 C CA . LEU A 1 808 ? -28.059 21.953 25.892 1.00 94.19 808 LEU A CA 1
ATOM 6237 C C . LEU A 1 808 ? -28.656 21.844 27.295 1.00 94.19 808 LEU A C 1
ATOM 6239 O O . LEU A 1 808 ? -29.004 22.860 27.904 1.00 94.19 808 LEU A O 1
ATOM 6243 N N . ARG A 1 809 ? -28.776 20.617 27.806 1.00 95.00 809 ARG A N 1
ATOM 6244 C CA . ARG A 1 809 ? -29.382 20.343 29.110 1.00 95.00 809 ARG A CA 1
ATOM 6245 C C . ARG A 1 809 ? -28.704 19.158 29.792 1.00 95.00 809 ARG A C 1
ATOM 6247 O O . ARG A 1 809 ? -28.453 18.152 29.135 1.00 95.00 809 ARG A O 1
ATOM 6254 N N . ALA A 1 810 ? -28.438 19.282 31.089 1.00 94.31 810 ALA A N 1
ATOM 6255 C CA . ALA A 1 810 ? -27.948 18.209 31.951 1.00 94.31 810 ALA A CA 1
ATOM 6256 C C . ALA A 1 810 ? -28.731 18.189 33.267 1.00 94.31 810 ALA A C 1
ATOM 6258 O O . ALA A 1 810 ? -29.183 19.231 33.739 1.00 94.31 810 ALA A O 1
ATOM 6259 N N . GLU A 1 811 ? -28.870 17.011 33.863 1.00 94.56 811 GLU A N 1
ATOM 6260 C CA . GLU A 1 811 ? -29.587 16.808 35.120 1.00 94.56 811 GLU A CA 1
ATOM 6261 C C . GLU A 1 811 ? -28.786 15.882 36.024 1.00 94.56 811 GLU A C 1
ATOM 6263 O O . GLU A 1 811 ? -28.193 14.912 35.552 1.00 94.56 811 GLU A O 1
ATOM 6268 N N . CYS A 1 812 ? -28.791 16.162 37.323 1.00 94.62 812 CYS A N 1
ATOM 6269 C CA . CYS A 1 812 ? -28.170 15.306 38.320 1.00 94.62 812 CYS A CA 1
ATOM 6270 C C . CYS A 1 812 ? -29.106 15.160 39.533 1.00 94.62 812 CYS A C 1
ATOM 6272 O O . CYS A 1 812 ? -29.402 16.160 40.198 1.00 94.62 812 CYS A O 1
ATOM 6274 N N . PRO A 1 813 ? -29.628 13.952 39.819 1.00 94.62 813 PRO A N 1
ATOM 6275 C CA . PRO A 1 813 ? -30.443 13.720 41.004 1.00 94.62 813 PRO A CA 1
ATOM 6276 C C . PRO A 1 813 ? -29.586 13.776 42.272 1.00 94.62 813 PRO A C 1
ATOM 6278 O O . PRO A 1 813 ? -28.458 13.284 42.302 1.00 94.62 813 PRO A O 1
ATOM 6281 N N . ILE A 1 814 ? -30.149 14.321 43.348 1.00 96.19 814 ILE A N 1
ATOM 6282 C CA . ILE A 1 814 ? -29.508 14.360 44.660 1.00 96.19 814 ILE A CA 1
ATOM 6283 C C . ILE A 1 814 ? -30.507 14.059 45.772 1.00 96.19 814 ILE A C 1
ATOM 6285 O O . ILE A 1 814 ? -31.651 14.506 45.755 1.00 96.19 814 ILE A O 1
ATOM 6289 N N . GLN A 1 815 ? -30.070 13.286 46.760 1.00 96.62 815 GLN A N 1
ATOM 6290 C CA . GLN A 1 815 ? -30.802 13.085 47.999 1.00 96.62 815 GLN A CA 1
ATOM 6291 C C . GLN A 1 815 ? -30.038 13.745 49.149 1.00 96.62 815 GLN A C 1
ATOM 6293 O O . GLN A 1 815 ? -28.846 13.499 49.345 1.00 96.62 815 GLN A O 1
ATOM 6298 N N . ILE A 1 816 ? -30.750 14.587 49.895 1.00 97.62 816 ILE A N 1
ATOM 6299 C CA . ILE A 1 816 ? -30.257 15.316 51.063 1.00 97.62 816 ILE A CA 1
ATOM 6300 C C . ILE A 1 816 ? -30.976 14.754 52.291 1.00 97.62 816 ILE A C 1
ATOM 6302 O O . ILE A 1 816 ? -32.208 14.773 52.354 1.00 97.62 816 ILE A O 1
ATOM 6306 N N . ILE A 1 817 ? -30.229 14.240 53.266 1.00 95.94 817 ILE A N 1
ATOM 6307 C CA . ILE A 1 817 ? -30.781 13.738 54.532 1.00 95.94 817 ILE A CA 1
ATOM 6308 C C . ILE A 1 817 ? -30.620 14.758 55.655 1.00 95.94 817 ILE A C 1
ATOM 6310 O O . ILE A 1 817 ? -29.587 15.413 55.778 1.00 95.94 817 ILE A O 1
ATOM 6314 N N . ALA A 1 818 ? -31.639 14.856 56.507 1.00 95.62 818 ALA A N 1
ATOM 6315 C CA . ALA A 1 818 ? -31.537 15.623 57.739 1.00 95.62 818 ALA A CA 1
ATOM 6316 C C . ALA A 1 818 ? -30.517 14.962 58.678 1.00 95.62 818 ALA A C 1
ATOM 6318 O O . ALA A 1 818 ? -30.618 13.766 58.955 1.00 95.62 818 ALA A O 1
ATOM 6319 N N . SER A 1 819 ? -29.554 15.734 59.177 1.00 95.19 819 SER A N 1
ATOM 6320 C CA . SER A 1 819 ? -28.513 15.249 60.085 1.00 95.19 819 SER A CA 1
ATOM 6321 C C . SER A 1 819 ? -28.160 16.292 61.147 1.00 95.19 819 SER A C 1
ATOM 6323 O O . SER A 1 819 ? -28.413 17.492 61.006 1.00 95.19 819 SER A O 1
ATOM 6325 N N . ASP A 1 820 ? -27.562 15.844 62.246 1.00 94.06 820 ASP A N 1
ATOM 6326 C CA . ASP A 1 820 ? -26.944 16.711 63.251 1.00 94.06 820 ASP A CA 1
ATOM 6327 C C . ASP A 1 820 ? -25.479 17.046 62.921 1.00 94.06 820 ASP A C 1
ATOM 6329 O O . ASP A 1 820 ? -24.895 17.945 63.526 1.00 94.06 820 ASP A O 1
ATOM 6333 N N . VAL A 1 821 ? -24.892 16.351 61.943 1.00 95.56 821 VAL A N 1
ATOM 6334 C CA . VAL A 1 821 ? -23.475 16.437 61.567 1.00 95.56 821 VAL A CA 1
ATOM 6335 C C . VAL A 1 821 ? -23.281 16.420 60.044 1.00 95.56 821 VAL A C 1
ATOM 6337 O O . VAL A 1 821 ? -24.197 16.054 59.312 1.00 95.56 821 VAL A O 1
ATOM 6340 N N . ARG A 1 822 ? -22.084 16.791 59.556 1.00 95.44 822 ARG A N 1
ATOM 6341 C CA . ARG A 1 822 ? -21.744 16.780 58.113 1.00 95.44 822 ARG A CA 1
ATOM 6342 C C . ARG A 1 822 ? -21.746 15.368 57.520 1.00 95.44 822 ARG A C 1
ATOM 6344 O O . ARG A 1 822 ? -22.210 15.173 56.399 1.00 95.44 822 ARG A O 1
ATOM 6351 N N . SER A 1 823 ? -21.284 14.393 58.300 1.00 95.31 823 SER A N 1
ATOM 6352 C CA . SER A 1 823 ? -21.173 12.989 57.898 1.00 95.31 823 SER A CA 1
ATOM 6353 C C . SER A 1 823 ? -22.523 12.299 57.717 1.00 95.31 823 SER A C 1
ATOM 6355 O O . SER A 1 823 ? -23.402 12.382 58.575 1.00 95.31 823 SER A O 1
ATOM 6357 N N . THR A 1 824 ? -22.650 11.535 56.629 1.00 94.69 824 THR A N 1
ATOM 6358 C CA . THR A 1 824 ? -23.775 10.615 56.394 1.00 94.69 824 THR A CA 1
ATOM 6359 C C . THR A 1 824 ? -23.715 9.373 57.282 1.00 94.69 824 THR A C 1
ATOM 6361 O O . THR A 1 824 ? -24.695 8.637 57.351 1.00 94.69 824 THR A O 1
ATOM 6364 N N . ARG A 1 825 ? -22.566 9.107 57.928 1.00 94.44 825 ARG A N 1
ATOM 6365 C CA . ARG A 1 825 ? -22.264 7.867 58.669 1.00 94.44 825 ARG A CA 1
ATOM 6366 C C . ARG A 1 825 ? -22.462 6.595 57.826 1.00 94.44 825 ARG A C 1
ATOM 6368 O O . ARG A 1 825 ? -22.695 5.517 58.372 1.00 94.44 825 ARG A O 1
ATOM 6375 N N . ARG A 1 826 ? -22.364 6.724 56.498 1.00 94.94 826 ARG A N 1
ATOM 6376 C CA . ARG A 1 826 ? -22.500 5.653 55.500 1.00 94.94 826 ARG A CA 1
ATOM 6377 C C . ARG A 1 826 ? -21.335 5.721 54.518 1.00 94.94 826 ARG A C 1
ATOM 6379 O O . ARG A 1 826 ? -20.925 6.811 54.120 1.00 94.94 826 ARG A O 1
ATOM 6386 N N . LEU A 1 827 ? -20.847 4.561 54.099 1.00 96.44 827 LEU A N 1
ATOM 6387 C CA . LEU A 1 827 ? -19.978 4.416 52.937 1.00 96.44 827 LEU A CA 1
ATOM 6388 C C . LEU A 1 827 ? -20.763 4.823 51.688 1.00 96.44 827 LEU A C 1
ATOM 6390 O O . LEU A 1 827 ? -21.784 4.220 51.372 1.00 96.44 827 LEU A O 1
ATOM 6394 N N . GLY A 1 828 ? -20.295 5.862 51.005 1.00 95.75 828 GLY A N 1
ATOM 6395 C CA . GLY A 1 828 ? -20.871 6.361 49.756 1.00 95.75 828 GLY A CA 1
ATOM 6396 C C . GLY A 1 828 ? -20.079 5.954 48.514 1.00 95.75 828 GLY A C 1
ATOM 6397 O O . GLY A 1 828 ? -20.386 6.426 47.421 1.00 95.75 828 GLY A O 1
ATOM 6398 N N . GLY A 1 829 ? -19.054 5.118 48.679 1.00 97.88 829 GLY A N 1
ATOM 6399 C CA . GLY A 1 829 ? -18.166 4.658 47.621 1.00 97.88 829 GLY A CA 1
ATOM 6400 C C . GLY A 1 829 ? -16.913 3.983 48.177 1.00 97.88 829 GLY A C 1
ATOM 6401 O O . GLY A 1 829 ? -16.748 3.873 49.393 1.00 97.88 829 GLY A O 1
ATOM 6402 N N . ALA A 1 830 ? -16.021 3.561 47.287 1.00 98.25 830 ALA A N 1
ATOM 6403 C CA . ALA A 1 830 ? -14.818 2.831 47.662 1.00 98.25 830 ALA A CA 1
ATOM 6404 C C . ALA A 1 830 ? -13.681 3.003 46.656 1.00 98.25 830 ALA A C 1
ATOM 6406 O O . ALA A 1 830 ? -13.913 3.289 45.475 1.00 98.25 830 ALA A O 1
ATOM 6407 N N . TRP A 1 831 ? -12.462 2.735 47.120 1.00 98.19 831 TRP A N 1
ATOM 6408 C CA . TRP A 1 831 ? -11.366 2.402 46.222 1.00 98.19 831 TRP A CA 1
ATOM 6409 C C . TRP A 1 831 ? -11.582 1.023 45.603 1.00 98.19 831 TRP A C 1
ATOM 6411 O O . TRP A 1 831 ? -12.119 0.106 46.234 1.00 98.19 831 TRP A O 1
ATOM 6421 N N . VAL A 1 832 ? -11.167 0.893 44.348 1.00 97.94 832 VAL A N 1
ATOM 6422 C CA . VAL A 1 832 ? -11.267 -0.331 43.557 1.00 97.94 832 VAL A CA 1
ATOM 6423 C C . VAL A 1 832 ? -9.899 -0.633 42.967 1.00 97.94 832 VAL A C 1
ATOM 6425 O O . VAL A 1 832 ? -9.503 -0.045 41.954 1.00 97.94 832 VAL A O 1
ATOM 6428 N N . ASP A 1 833 ? -9.185 -1.580 43.576 1.00 95.94 833 ASP A N 1
ATOM 6429 C CA . ASP A 1 833 ? -8.023 -2.176 42.933 1.00 95.94 833 ASP A CA 1
ATOM 6430 C C . ASP A 1 833 ? -8.466 -3.149 41.848 1.00 95.94 833 ASP A C 1
ATOM 6432 O O . ASP A 1 833 ? -9.127 -4.157 42.099 1.00 95.94 833 ASP A O 1
ATOM 6436 N N . ILE A 1 834 ? -8.014 -2.882 40.625 1.00 96.44 834 ILE A N 1
ATOM 6437 C CA . ILE A 1 834 ? -8.074 -3.872 39.548 1.00 96.44 834 ILE A CA 1
ATOM 6438 C C . ILE A 1 834 ? -7.163 -5.061 39.892 1.00 96.44 834 ILE A C 1
ATOM 6440 O O . ILE A 1 834 ? -7.483 -6.213 39.607 1.00 96.44 834 ILE A O 1
ATOM 6444 N N . TYR A 1 835 ? -6.023 -4.762 40.513 1.00 95.00 835 TYR A N 1
ATOM 6445 C CA . TYR A 1 835 ? -5.086 -5.704 41.104 1.00 95.00 835 TYR A CA 1
ATOM 6446 C C . TYR A 1 835 ? -4.273 -4.959 42.175 1.00 95.00 835 TYR A C 1
ATOM 6448 O O . TYR A 1 835 ? -3.892 -3.805 41.959 1.00 95.00 835 TYR A O 1
ATOM 6456 N N . HIS A 1 836 ? -4.018 -5.582 43.329 1.00 94.25 836 HIS A N 1
ATOM 6457 C CA . HIS A 1 836 ? -3.320 -4.905 44.423 1.00 94.25 836 HIS A CA 1
ATOM 6458 C C . HIS A 1 836 ? -1.841 -4.709 44.092 1.00 94.25 836 HIS A C 1
ATOM 6460 O O . HIS A 1 836 ? -1.174 -5.605 43.564 1.00 94.25 836 HIS A O 1
ATOM 6466 N N . HIS A 1 837 ? -1.304 -3.542 44.436 1.00 90.19 837 HIS A N 1
ATOM 6467 C CA . HIS A 1 837 ? 0.053 -3.163 44.058 1.00 90.19 837 HIS A CA 1
ATOM 6468 C C . HIS A 1 837 ? 1.151 -3.926 44.827 1.00 90.19 837 HIS A C 1
ATOM 6470 O O . HIS A 1 837 ? 2.222 -4.155 44.259 1.00 90.19 837 HIS A O 1
ATOM 6476 N N . ASP A 1 838 ? 0.878 -4.344 46.070 1.00 91.56 838 ASP A N 1
ATOM 6477 C CA . ASP A 1 838 ? 1.737 -5.212 46.891 1.00 91.56 838 ASP A CA 1
ATOM 6478 C C . ASP A 1 838 ? 1.179 -6.650 46.956 1.00 91.56 838 ASP A C 1
ATOM 6480 O O . ASP A 1 838 ? 0.034 -6.876 47.353 1.00 91.56 838 ASP A O 1
ATOM 6484 N N . GLU A 1 839 ? 1.997 -7.630 46.562 1.00 92.75 839 GLU A N 1
ATOM 6485 C CA . GLU A 1 839 ? 1.622 -9.053 46.487 1.00 92.75 839 GLU A CA 1
ATOM 6486 C C . GLU A 1 839 ? 1.485 -9.748 47.848 1.00 92.75 839 GLU A C 1
ATOM 6488 O O . GLU A 1 839 ? 0.851 -10.799 47.958 1.00 92.75 839 GLU A O 1
ATOM 6493 N N . GLN A 1 840 ? 2.120 -9.219 48.893 1.00 94.56 840 GLN A N 1
ATOM 6494 C CA . GLN A 1 840 ? 2.006 -9.767 50.240 1.00 94.56 840 GLN A CA 1
ATOM 6495 C C . GLN A 1 840 ? 0.719 -9.286 50.899 1.00 94.56 840 GLN A C 1
ATOM 6497 O O . GLN A 1 840 ? 0.006 -10.099 51.486 1.00 94.56 840 GLN A O 1
ATOM 6502 N N . GLU A 1 841 ? 0.410 -7.999 50.755 1.00 95.00 841 GLU A N 1
ATOM 6503 C CA . GLU A 1 841 ? -0.824 -7.397 51.264 1.00 95.00 841 GLU A CA 1
ATOM 6504 C C . GLU A 1 841 ? -2.055 -7.964 50.544 1.00 95.00 841 GLU A C 1
ATOM 6506 O O . GLU A 1 841 ? -3.008 -8.405 51.191 1.00 95.00 841 GLU A O 1
ATOM 6511 N N . GLY A 1 842 ? -1.989 -8.053 49.209 1.00 95.31 842 GLY A N 1
ATOM 6512 C CA . GLY A 1 842 ? -3.061 -8.556 48.348 1.00 95.31 842 GLY A CA 1
ATOM 6513 C C . GLY A 1 842 ? -3.170 -10.079 48.255 1.00 95.31 842 GLY A C 1
ATOM 6514 O O . GLY A 1 842 ? -4.035 -10.584 47.536 1.00 95.31 842 GLY A O 1
ATOM 6515 N N . ARG A 1 843 ? -2.326 -10.844 48.965 1.00 95.38 843 ARG A N 1
ATOM 6516 C CA . ARG A 1 843 ? -2.303 -12.319 48.907 1.00 95.38 843 ARG A CA 1
ATOM 6517 C C . ARG A 1 843 ? -3.691 -12.975 49.017 1.00 95.38 843 ARG A C 1
ATOM 6519 O O . ARG A 1 843 ? -3.916 -13.938 48.280 1.00 95.38 843 ARG A O 1
ATOM 6526 N N . PRO A 1 844 ? -4.624 -12.506 49.870 1.00 95.25 844 PRO A N 1
ATOM 6527 C CA . PRO A 1 844 ? -5.931 -13.147 50.002 1.00 95.25 844 PRO A CA 1
ATOM 6528 C C . PRO A 1 844 ? -6.846 -13.008 48.773 1.00 95.25 844 PRO A C 1
ATOM 6530 O O . PRO A 1 844 ? -7.825 -13.743 48.683 1.00 95.25 844 PRO A O 1
ATOM 6533 N N . PHE A 1 845 ? -6.562 -12.097 47.833 1.00 96.50 845 PHE A N 1
ATOM 6534 C CA . PHE A 1 845 ? -7.495 -11.768 46.745 1.00 96.50 845 PHE A CA 1
ATOM 6535 C C . PHE A 1 845 ? -6.864 -11.514 45.363 1.00 96.50 845 PHE A C 1
ATOM 6537 O O . PHE A 1 845 ? -7.553 -11.685 44.358 1.00 96.50 845 PHE A O 1
ATOM 6544 N N . ASN A 1 846 ? -5.567 -11.206 45.250 1.00 96.19 846 ASN A N 1
ATOM 6545 C CA . ASN A 1 846 ? -4.903 -10.904 43.970 1.00 96.19 846 ASN A CA 1
ATOM 6546 C C . ASN A 1 846 ? -5.071 -12.000 42.911 1.00 96.19 846 ASN A C 1
ATOM 6548 O O . ASN A 1 846 ? -5.346 -11.720 41.744 1.00 96.19 846 ASN A O 1
ATOM 6552 N N . ALA A 1 847 ? -4.948 -13.267 43.314 1.00 95.62 847 ALA A N 1
ATOM 6553 C CA . ALA A 1 847 ? -5.077 -14.394 42.395 1.00 95.62 847 ALA A CA 1
ATOM 6554 C C . ALA A 1 847 ? -6.487 -14.523 41.788 1.00 95.62 847 ALA A C 1
ATOM 6556 O O . ALA A 1 847 ? -6.635 -15.104 40.710 1.00 95.62 847 ALA A O 1
ATOM 6557 N N . GLU A 1 848 ? -7.514 -14.023 42.478 1.00 95.88 848 GLU A N 1
ATOM 6558 C CA . GLU A 1 848 ? -8.885 -13.959 41.968 1.00 95.88 848 GLU A CA 1
ATOM 6559 C C . GLU A 1 848 ? -9.106 -12.699 41.134 1.00 95.88 848 GLU A C 1
ATOM 6561 O O . GLU A 1 848 ? -9.616 -12.813 40.021 1.00 95.88 848 GLU A O 1
ATOM 6566 N N . LEU A 1 849 ? -8.617 -11.537 41.589 1.00 97.06 849 LEU A N 1
ATOM 6567 C CA . LEU A 1 849 ? -8.656 -10.286 40.820 1.00 97.06 849 LEU A CA 1
ATOM 6568 C C . LEU A 1 849 ? -8.026 -10.445 39.428 1.00 97.06 849 LEU A C 1
ATOM 6570 O O . LEU A 1 849 ? -8.624 -10.055 38.427 1.00 97.06 849 LEU A O 1
ATOM 6574 N N . ALA A 1 850 ? -6.877 -11.124 39.327 1.00 96.25 850 ALA A N 1
ATOM 6575 C CA . ALA A 1 850 ? -6.236 -11.408 38.040 1.00 96.25 850 ALA A CA 1
ATOM 6576 C C . ALA A 1 850 ? -7.119 -12.203 37.065 1.00 96.25 850 ALA A C 1
ATOM 6578 O O . ALA A 1 850 ? -6.918 -12.127 35.853 1.00 96.25 850 ALA A O 1
ATOM 6579 N N . LYS A 1 851 ? -8.085 -12.975 37.571 1.00 96.25 851 LYS A N 1
ATOM 6580 C CA . LYS A 1 851 ? -8.982 -13.818 36.770 1.00 96.25 851 LYS A CA 1
ATOM 6581 C C . LYS A 1 851 ? -10.320 -13.148 36.472 1.00 96.25 851 LYS A C 1
ATOM 6583 O O . LYS A 1 851 ? -11.078 -13.698 35.675 1.00 96.25 851 LYS A O 1
ATOM 6588 N N . MET A 1 852 ? -10.617 -12.000 37.085 1.00 96.94 852 MET A N 1
ATOM 6589 C CA . MET A 1 852 ? -11.884 -11.309 36.870 1.00 96.94 852 MET A CA 1
ATOM 6590 C C . MET A 1 852 ? -12.023 -10.873 35.409 1.00 96.94 852 MET A C 1
ATOM 6592 O O . MET A 1 852 ? -11.214 -10.118 34.864 1.00 96.94 852 MET A O 1
ATOM 6596 N N . THR A 1 853 ? -13.078 -11.382 34.779 1.00 94.44 853 THR A N 1
ATOM 6597 C CA . THR A 1 853 ? -13.505 -11.026 33.424 1.00 94.44 853 THR A CA 1
ATOM 6598 C C . THR A 1 853 ? -14.355 -9.757 33.438 1.00 94.44 853 THR A C 1
ATOM 6600 O O . THR A 1 853 ? -14.775 -9.290 34.498 1.00 94.44 853 THR A O 1
ATOM 6603 N N . ASP A 1 854 ? -14.690 -9.227 32.262 1.00 89.81 854 ASP A N 1
ATOM 6604 C CA . ASP A 1 854 ? -15.574 -8.061 32.142 1.00 89.81 854 ASP A CA 1
ATOM 6605 C C . ASP A 1 854 ? -16.934 -8.298 32.821 1.00 89.81 854 ASP A C 1
ATOM 6607 O O . ASP A 1 854 ? -17.469 -7.417 33.490 1.00 89.81 854 ASP A O 1
ATOM 6611 N N . ALA A 1 855 ? -17.477 -9.517 32.736 1.00 90.12 855 ALA A N 1
ATOM 6612 C CA . ALA A 1 855 ? -18.715 -9.868 33.430 1.00 90.12 855 ALA A CA 1
ATOM 6613 C C . ALA A 1 855 ? -18.576 -9.745 34.957 1.00 90.12 855 ALA A C 1
ATOM 6615 O O . ALA A 1 855 ? -19.473 -9.211 35.610 1.00 90.12 855 ALA A O 1
ATOM 6616 N N . ASN A 1 856 ? -17.434 -10.164 35.514 1.00 97.50 856 ASN A N 1
ATOM 6617 C CA . ASN A 1 856 ? -17.166 -10.071 36.949 1.00 97.50 856 ASN A CA 1
ATOM 6618 C C . ASN A 1 856 ? -16.999 -8.617 37.408 1.00 97.50 856 ASN A C 1
ATOM 6620 O O . ASN A 1 856 ? -17.497 -8.256 38.470 1.00 97.50 856 ASN A O 1
ATOM 6624 N N . TRP A 1 857 ? -16.360 -7.762 36.603 1.00 97.88 857 TRP A N 1
ATOM 6625 C CA . TRP A 1 857 ? -16.275 -6.330 36.907 1.00 97.88 857 TRP A CA 1
ATOM 6626 C C . TRP A 1 857 ? -17.657 -5.672 36.936 1.00 97.88 857 TRP A C 1
ATOM 6628 O O . TRP A 1 857 ? -17.946 -4.904 37.849 1.00 97.88 857 TRP A O 1
ATOM 6638 N N . ARG A 1 858 ? -18.560 -6.035 36.016 1.00 96.38 858 ARG A N 1
ATOM 6639 C CA . ARG A 1 858 ? -19.952 -5.548 36.047 1.00 96.38 858 ARG A CA 1
ATOM 6640 C C . ARG A 1 858 ? -20.718 -6.029 37.279 1.00 96.38 858 ARG A C 1
ATOM 6642 O O . ARG A 1 858 ? -21.505 -5.275 37.841 1.00 96.38 858 ARG A O 1
ATOM 6649 N N . GLU A 1 859 ? -20.503 -7.274 37.704 1.00 97.81 859 GLU A N 1
ATOM 6650 C CA . GLU A 1 859 ? -21.070 -7.793 38.957 1.00 97.81 859 GLU A CA 1
ATOM 6651 C C . GLU A 1 859 ? -20.594 -6.983 40.167 1.00 97.81 859 GLU A C 1
ATOM 6653 O O . GLU A 1 859 ? -21.416 -6.631 41.009 1.00 97.81 859 GLU A O 1
ATOM 6658 N N . LEU A 1 860 ? -19.308 -6.625 40.214 1.00 98.25 860 LEU A N 1
ATOM 6659 C CA . LEU A 1 860 ? -18.745 -5.800 41.281 1.00 98.25 860 LEU A CA 1
ATOM 6660 C C . LEU A 1 860 ? -19.375 -4.402 41.322 1.00 98.25 860 LEU A C 1
ATOM 6662 O O . LEU A 1 860 ? -19.789 -3.952 42.388 1.00 98.25 860 LEU A O 1
ATOM 6666 N N . VAL A 1 861 ? -19.510 -3.736 40.169 1.00 98.50 861 VAL A N 1
ATOM 6667 C CA . VAL A 1 861 ? -20.152 -2.411 40.085 1.00 98.50 861 VAL A CA 1
ATOM 6668 C C . VAL A 1 861 ? -21.603 -2.475 40.580 1.00 98.50 861 VAL A C 1
ATOM 6670 O O . VAL A 1 861 ? -22.021 -1.641 41.384 1.00 98.50 861 VAL A O 1
ATOM 6673 N N . ARG A 1 862 ? -22.361 -3.508 40.188 1.00 98.25 862 ARG A N 1
ATOM 6674 C CA . ARG A 1 862 ? -23.725 -3.730 40.699 1.00 98.25 862 ARG A CA 1
ATOM 6675 C C . ARG A 1 862 ? -23.752 -3.995 42.205 1.00 98.25 862 ARG A C 1
ATOM 6677 O O . ARG A 1 862 ? -24.617 -3.456 42.889 1.00 98.25 862 ARG A O 1
ATOM 6684 N N . ALA A 1 863 ? -22.813 -4.783 42.728 1.00 98.06 863 ALA A N 1
ATOM 6685 C CA . ALA A 1 863 ? -22.714 -5.062 44.159 1.00 98.06 863 ALA A CA 1
ATOM 6686 C C . ALA A 1 863 ? -22.479 -3.782 44.977 1.00 98.06 863 ALA A C 1
ATOM 6688 O O . ALA A 1 863 ? -23.134 -3.587 46.002 1.00 98.06 863 ALA A O 1
ATOM 6689 N N . MET A 1 864 ? -21.599 -2.893 44.500 1.00 98.38 864 MET A N 1
ATOM 6690 C CA . MET A 1 864 ? -21.376 -1.574 45.100 1.00 98.38 864 MET A CA 1
ATOM 6691 C C . MET A 1 864 ? -22.662 -0.736 45.095 1.00 98.38 864 MET A C 1
ATOM 6693 O O . MET A 1 864 ? -23.070 -0.241 46.150 1.00 98.38 864 MET A O 1
ATOM 6697 N N . HIS A 1 865 ? -23.344 -0.657 43.945 1.00 97.44 865 HIS A N 1
ATOM 6698 C CA . HIS A 1 865 ? -24.596 0.090 43.780 1.00 97.44 865 HIS A CA 1
ATOM 6699 C C . HIS A 1 865 ? -25.691 -0.347 44.764 1.00 97.44 865 HIS A C 1
ATOM 6701 O O . HIS A 1 865 ? -26.332 0.495 45.385 1.00 97.44 865 HIS A O 1
ATOM 6707 N N . VAL A 1 866 ? -25.864 -1.660 44.964 1.00 96.25 866 VAL A N 1
ATOM 6708 C CA . VAL A 1 866 ? -26.856 -2.234 45.898 1.00 96.25 866 VAL A CA 1
ATOM 6709 C C . VAL A 1 866 ? -26.629 -1.794 47.351 1.00 96.25 866 VAL A C 1
ATOM 6711 O O . VAL A 1 866 ? -27.576 -1.757 48.131 1.00 96.25 866 VAL A O 1
ATOM 6714 N N . THR A 1 867 ? -25.395 -1.442 47.721 1.00 95.12 867 THR A N 1
ATOM 6715 C CA . THR A 1 867 ? -25.044 -0.949 49.069 1.00 95.12 867 THR A CA 1
ATOM 6716 C C . THR A 1 867 ? -24.875 0.571 49.144 1.00 95.12 867 THR A C 1
ATOM 6718 O O . THR A 1 867 ? -24.188 1.063 50.035 1.00 95.12 867 THR A O 1
ATOM 6721 N N . ASP A 1 868 ? -25.462 1.316 48.202 1.00 94.06 868 ASP A N 1
ATOM 6722 C CA . ASP A 1 868 ? -25.366 2.781 48.082 1.00 94.06 868 ASP A CA 1
ATOM 6723 C C . ASP A 1 868 ? -23.931 3.329 47.917 1.00 94.06 868 ASP A C 1
ATOM 6725 O O . ASP A 1 868 ? -23.670 4.527 48.080 1.00 94.06 868 ASP A O 1
ATOM 6729 N N . GLN A 1 869 ? -22.986 2.475 47.515 1.00 97.38 869 GLN A N 1
ATOM 6730 C CA . GLN A 1 869 ? -21.591 2.840 47.279 1.00 97.38 869 GLN A CA 1
ATOM 6731 C C . GLN A 1 869 ? -21.389 3.306 45.834 1.00 97.38 869 GLN A C 1
ATOM 6733 O O . GLN A 1 869 ? -20.769 2.638 45.012 1.00 97.38 869 GLN A O 1
ATOM 6738 N N . ASN A 1 870 ? -21.956 4.469 45.515 1.00 97.50 870 ASN A N 1
ATOM 6739 C CA . ASN A 1 870 ? -22.123 4.960 44.142 1.00 97.50 870 ASN A CA 1
ATOM 6740 C C . ASN A 1 870 ? -20.935 5.745 43.561 1.00 97.50 870 ASN A C 1
ATOM 6742 O O . ASN A 1 870 ? -21.052 6.317 42.477 1.00 97.50 870 ASN A O 1
ATOM 6746 N N . LEU A 1 871 ? -19.794 5.762 44.252 1.00 98.25 871 LEU A N 1
ATOM 6747 C CA . LEU A 1 871 ? -18.549 6.356 43.771 1.00 98.25 871 LEU A CA 1
ATOM 6748 C C . LEU A 1 871 ? -17.410 5.331 43.794 1.00 98.25 871 LEU A C 1
ATOM 6750 O O . LEU A 1 871 ? -17.050 4.812 44.847 1.00 98.25 871 LEU A O 1
ATOM 6754 N N . LEU A 1 872 ? -16.825 5.070 42.629 1.00 98.56 872 LEU A N 1
ATOM 6755 C CA . LEU A 1 872 ? -15.694 4.172 42.449 1.00 98.56 872 LEU A CA 1
ATOM 6756 C C . LEU A 1 872 ? -14.431 4.998 42.216 1.00 98.56 872 LEU A C 1
ATOM 6758 O O . LEU A 1 872 ? -14.336 5.724 41.227 1.00 98.56 872 LEU A O 1
ATOM 6762 N N . VAL A 1 873 ? -13.441 4.867 43.092 1.00 98.44 873 VAL A N 1
ATOM 6763 C CA . VAL A 1 873 ? -12.108 5.440 42.880 1.00 98.44 873 VAL A CA 1
ATOM 6764 C C . VAL A 1 873 ? -11.188 4.316 42.427 1.00 98.44 873 VAL A C 1
ATOM 6766 O O . VAL A 1 873 ? -10.793 3.469 43.219 1.00 98.44 873 VAL A O 1
ATOM 6769 N N . ILE A 1 874 ? -10.858 4.265 41.138 1.00 97.94 874 ILE A N 1
ATOM 6770 C CA . ILE A 1 874 ? -9.925 3.246 40.647 1.00 97.94 874 ILE A CA 1
ATOM 6771 C C . ILE A 1 874 ? -8.541 3.620 41.156 1.00 97.94 874 ILE A C 1
ATOM 6773 O O . ILE A 1 874 ? -8.058 4.703 40.836 1.00 97.94 874 ILE A O 1
ATOM 6777 N N . THR A 1 875 ? -7.892 2.761 41.937 1.00 95.06 875 THR A N 1
ATOM 6778 C CA . THR A 1 875 ? -6.687 3.161 42.678 1.00 95.06 875 THR A CA 1
ATOM 6779 C C . THR A 1 875 ? -5.564 3.623 41.756 1.00 95.06 875 THR A C 1
ATOM 6781 O O . THR A 1 875 ? -4.969 4.673 41.984 1.00 95.06 875 THR A O 1
ATOM 6784 N N . MET A 1 876 ? -5.282 2.887 40.678 1.00 92.94 876 MET A N 1
ATOM 6785 C CA . MET A 1 876 ? -4.255 3.250 39.698 1.00 92.94 876 MET A CA 1
ATOM 6786 C C . MET A 1 876 ? -4.519 2.598 38.338 1.00 92.94 876 MET A C 1
ATOM 6788 O O . MET A 1 876 ? -4.839 1.416 38.272 1.00 92.94 876 MET A O 1
ATOM 6792 N N . MET A 1 877 ? -4.335 3.344 37.243 1.00 95.50 877 MET A N 1
ATOM 6793 C CA . MET A 1 877 ? -4.444 2.814 35.872 1.00 95.50 877 MET A CA 1
ATOM 6794 C C . MET A 1 877 ? -3.120 2.279 35.303 1.00 95.50 877 MET A C 1
ATOM 6796 O O . MET A 1 877 ? -3.125 1.513 34.332 1.00 95.50 877 MET A O 1
ATOM 6800 N N . PHE A 1 878 ? -2.004 2.615 35.953 1.00 94.75 878 PHE A N 1
ATOM 6801 C CA . PHE A 1 878 ? -0.688 2.020 35.732 1.00 94.75 878 PHE A CA 1
ATOM 6802 C C . PHE A 1 878 ? -0.115 1.501 37.042 1.00 94.75 878 PHE A C 1
ATOM 6804 O O . PHE A 1 878 ? -0.041 2.245 38.021 1.00 94.75 878 PHE A O 1
ATOM 6811 N N . GLN A 1 879 ? 0.350 0.254 37.028 1.00 90.06 879 GLN A N 1
ATOM 6812 C CA . GLN A 1 879 ? 1.055 -0.345 38.148 1.00 90.06 879 GLN A CA 1
ATOM 6813 C C . GLN A 1 879 ? 2.567 -0.204 37.976 1.00 90.06 879 GLN A C 1
ATOM 6815 O O . GLN A 1 879 ? 3.162 -0.728 37.029 1.00 90.06 879 GLN A O 1
ATOM 6820 N N . ASN A 1 880 ? 3.185 0.464 38.947 1.00 91.25 880 ASN A N 1
ATOM 6821 C CA . ASN A 1 880 ? 4.629 0.507 39.139 1.00 91.25 880 ASN A CA 1
ATOM 6822 C C . ASN A 1 880 ? 4.946 0.665 40.632 1.00 91.25 880 ASN A C 1
ATOM 6824 O O . ASN A 1 880 ? 5.043 1.780 41.147 1.00 91.25 880 ASN A O 1
ATOM 6828 N N . PHE A 1 881 ? 5.087 -0.455 41.345 1.00 89.12 881 PHE A N 1
ATOM 6829 C CA . PHE A 1 881 ? 5.366 -0.440 42.782 1.00 89.12 881 PHE A CA 1
ATOM 6830 C C . PHE A 1 881 ? 6.846 -0.132 43.063 1.00 89.12 881 PHE A C 1
ATOM 6832 O O . PHE A 1 881 ? 7.661 -1.006 43.356 1.00 89.12 881 PHE A O 1
ATOM 6839 N N . THR A 1 882 ? 7.206 1.143 42.940 1.00 90.06 882 THR A N 1
ATOM 6840 C CA . THR A 1 882 ? 8.509 1.695 43.325 1.00 90.06 882 THR A CA 1
ATOM 6841 C C . THR A 1 882 ? 8.324 3.020 44.057 1.00 90.06 882 THR A C 1
ATOM 6843 O O . THR A 1 882 ? 7.241 3.592 44.053 1.00 90.06 882 THR A O 1
ATOM 6846 N N . HIS A 1 883 ? 9.378 3.510 44.700 1.00 90.81 883 HIS A N 1
ATOM 6847 C CA . HIS A 1 883 ? 9.351 4.738 45.496 1.00 90.81 883 HIS A CA 1
ATOM 6848 C C . HIS A 1 883 ? 10.279 5.782 44.884 1.00 90.81 883 HIS A C 1
ATOM 6850 O O . HIS A 1 883 ? 11.299 5.415 44.299 1.00 90.81 883 HIS A O 1
ATOM 6856 N N . ARG A 1 884 ? 9.979 7.067 45.098 1.00 88.88 884 ARG A N 1
ATOM 6857 C CA . ARG A 1 884 ? 10.750 8.219 44.597 1.00 88.88 884 ARG A CA 1
ATOM 6858 C C . ARG A 1 884 ? 12.281 8.057 44.616 1.00 88.88 884 ARG A C 1
ATOM 6860 O O . ARG A 1 884 ? 12.949 8.413 43.657 1.00 88.88 884 ARG A O 1
ATOM 6867 N N . THR A 1 885 ? 12.863 7.548 45.704 1.00 88.00 885 THR A N 1
ATOM 6868 C CA . THR A 1 885 ? 14.330 7.438 45.863 1.00 88.00 885 THR A CA 1
ATOM 6869 C C . THR A 1 885 ? 14.928 6.123 45.356 1.00 88.00 885 THR A C 1
ATOM 6871 O O . THR A 1 885 ? 16.133 5.912 45.473 1.00 88.00 885 THR A O 1
ATOM 6874 N N . LYS A 1 886 ? 14.101 5.217 44.825 1.00 89.06 886 LYS A N 1
ATOM 6875 C CA . LYS A 1 886 ? 14.488 3.855 44.422 1.00 89.06 886 LYS A CA 1
ATOM 6876 C C . LYS A 1 886 ? 14.467 3.642 42.910 1.00 89.06 886 LYS A C 1
ATOM 6878 O O . LYS A 1 886 ? 14.616 2.508 42.460 1.00 89.06 886 LYS A O 1
ATOM 6883 N N . HIS A 1 887 ? 14.275 4.699 42.126 1.00 91.12 887 HIS A N 1
ATOM 6884 C CA . HIS A 1 887 ? 14.229 4.613 40.671 1.00 91.12 887 HIS A CA 1
ATOM 6885 C C . HIS A 1 887 ? 15.149 5.637 39.999 1.00 91.12 887 HIS A C 1
ATOM 6887 O O . HIS A 1 887 ? 15.599 6.597 40.621 1.00 91.12 887 HIS A O 1
ATOM 6893 N N . ASN A 1 888 ? 15.469 5.376 38.733 1.00 90.81 888 ASN A N 1
ATOM 6894 C CA . ASN A 1 888 ? 16.273 6.242 37.869 1.00 90.81 888 ASN A CA 1
ATOM 6895 C C . ASN A 1 888 ? 15.728 6.308 36.428 1.00 90.81 888 ASN A C 1
ATOM 6897 O O . ASN A 1 888 ? 16.449 6.736 35.527 1.00 90.81 888 ASN A O 1
ATOM 6901 N N . PHE A 1 889 ? 14.498 5.838 36.199 1.00 92.12 889 PHE A N 1
ATOM 6902 C CA . PHE A 1 889 ? 13.860 5.917 34.888 1.00 92.12 889 PHE A CA 1
ATOM 6903 C C . PHE A 1 889 ? 13.299 7.324 34.645 1.00 92.12 889 PHE A C 1
ATOM 6905 O O . PHE A 1 889 ? 13.098 8.109 35.571 1.00 92.12 889 PHE A O 1
ATOM 6912 N N . THR A 1 890 ? 13.032 7.619 33.378 1.00 88.50 890 THR A N 1
ATOM 6913 C CA . THR A 1 890 ? 12.341 8.826 32.907 1.00 88.50 890 THR A CA 1
ATOM 6914 C C . THR A 1 890 ? 10.943 8.467 32.414 1.00 88.50 890 THR A C 1
ATOM 6916 O O . THR A 1 890 ? 10.602 7.293 32.257 1.00 88.50 890 THR A O 1
ATOM 6919 N N . SER A 1 891 ? 10.147 9.476 32.057 1.00 81.94 891 SER A N 1
ATOM 6920 C CA . SER A 1 891 ? 8.889 9.260 31.340 1.00 81.94 891 SER A CA 1
ATOM 6921 C C . SER A 1 891 ? 9.059 8.492 30.021 1.00 81.94 891 SER A C 1
ATOM 6923 O O . SER A 1 891 ? 8.099 7.870 29.593 1.00 81.94 891 SER A O 1
ATOM 6925 N N . GLU A 1 892 ? 10.224 8.504 29.358 1.00 80.44 892 GLU A N 1
ATOM 6926 C CA . GLU A 1 892 ? 10.431 7.708 28.130 1.00 80.44 892 GLU A CA 1
ATOM 6927 C C . GLU A 1 892 ? 10.824 6.253 28.411 1.00 80.44 892 GLU A C 1
ATOM 6929 O O . GLU A 1 892 ? 10.601 5.380 27.578 1.00 80.44 892 GLU A O 1
ATOM 6934 N N . THR A 1 893 ? 11.414 5.983 29.578 1.00 88.12 893 THR A N 1
ATOM 6935 C CA . THR A 1 893 ? 11.916 4.654 29.975 1.00 88.12 893 THR A CA 1
ATOM 6936 C C . THR A 1 893 ? 11.072 4.008 31.078 1.00 88.12 893 THR A C 1
ATOM 6938 O O . THR A 1 893 ? 11.497 3.043 31.712 1.00 88.12 893 THR A O 1
ATOM 6941 N N . TYR A 1 894 ? 9.872 4.544 31.310 1.00 92.69 894 TYR A N 1
ATOM 6942 C CA . TYR A 1 894 ? 8.961 4.130 32.370 1.00 92.69 894 TYR A CA 1
ATOM 6943 C C . TYR A 1 894 ? 8.606 2.629 32.264 1.00 92.69 894 TYR A C 1
ATOM 6945 O O . TYR A 1 894 ? 8.100 2.195 31.227 1.00 92.69 894 TYR A O 1
ATOM 6953 N N . PRO A 1 895 ? 8.843 1.825 33.321 1.00 92.56 895 PRO A N 1
ATOM 6954 C CA . PRO A 1 895 ? 8.680 0.369 33.276 1.00 92.56 895 PRO A CA 1
ATOM 6955 C C . PRO A 1 895 ? 7.282 -0.120 33.688 1.00 92.56 895 PRO A C 1
ATOM 6957 O O . PRO A 1 895 ? 7.046 -1.330 33.726 1.00 92.56 895 PRO A O 1
ATOM 6960 N N . GLY A 1 896 ? 6.381 0.792 34.067 1.00 91.75 896 GLY A N 1
ATOM 6961 C CA . GLY A 1 896 ? 5.068 0.434 34.594 1.00 91.75 896 GLY A CA 1
ATOM 6962 C C . GLY A 1 896 ? 4.166 -0.248 33.568 1.00 91.75 896 GLY A C 1
ATOM 6963 O O . GLY A 1 896 ? 4.365 -0.159 32.355 1.00 91.75 896 GLY A O 1
ATOM 6964 N N . LYS A 1 897 ? 3.150 -0.948 34.075 1.00 94.44 897 LYS A N 1
ATOM 6965 C CA . LYS A 1 897 ? 2.219 -1.748 33.272 1.00 94.44 897 LYS A CA 1
ATOM 6966 C C . LYS A 1 897 ? 0.805 -1.191 33.358 1.00 94.44 897 LYS A C 1
ATOM 6968 O O . LYS A 1 897 ? 0.319 -0.913 34.448 1.00 94.44 897 LYS A O 1
ATOM 6973 N N . ALA A 1 898 ? 0.135 -1.065 32.219 1.00 95.50 898 ALA A N 1
ATOM 6974 C CA . ALA A 1 898 ? -1.220 -0.540 32.126 1.00 95.50 898 ALA A CA 1
ATOM 6975 C C . ALA A 1 898 ? -2.281 -1.612 32.414 1.00 95.50 898 ALA A C 1
ATOM 6977 O O . ALA A 1 898 ? -2.189 -2.746 31.920 1.00 95.50 898 ALA A O 1
ATOM 6978 N N . TYR A 1 899 ? -3.345 -1.220 33.115 1.00 95.50 899 TYR A N 1
ATOM 6979 C CA . TYR A 1 899 ? -4.561 -2.032 33.235 1.00 95.50 899 TYR A CA 1
ATOM 6980 C C . TYR A 1 899 ? -5.478 -1.925 32.020 1.00 95.50 899 TYR A C 1
ATOM 6982 O O . TYR A 1 899 ? -6.232 -2.847 31.740 1.00 95.50 899 TYR A O 1
ATOM 6990 N N . TYR A 1 900 ? -5.341 -0.859 31.241 1.00 94.00 900 TYR A N 1
ATOM 6991 C CA . TYR A 1 900 ? -6.102 -0.583 30.027 1.00 94.00 900 TYR A CA 1
ATOM 6992 C C . TYR A 1 900 ? -5.177 -0.597 28.795 1.00 94.00 900 TYR A C 1
ATOM 6994 O O . TYR A 1 900 ? -3.953 -0.629 28.950 1.00 94.00 900 TYR A O 1
ATOM 7002 N N . PRO A 1 901 ? -5.699 -0.614 27.556 1.00 88.81 901 PRO A N 1
ATOM 7003 C CA . PRO A 1 901 ? -4.877 -0.697 26.352 1.00 88.81 901 PRO A CA 1
ATOM 7004 C C . PRO A 1 901 ? -4.247 0.659 25.975 1.00 88.81 901 PRO A C 1
ATOM 7006 O O . PRO A 1 901 ? -4.526 1.182 24.898 1.00 88.81 901 PRO A O 1
ATOM 7009 N N . SER A 1 902 ? -3.416 1.215 26.861 1.00 90.56 902 SER A N 1
ATOM 7010 C CA . SER A 1 902 ? -2.718 2.505 26.710 1.00 90.56 902 SER A CA 1
ATOM 7011 C C . SER A 1 902 ? -1.833 2.569 25.453 1.00 90.56 902 SER A C 1
ATOM 7013 O O . SER A 1 902 ? -1.182 1.583 25.096 1.00 90.56 902 SER A O 1
ATOM 7015 N N . GLU A 1 903 ? -1.792 3.731 24.795 1.00 87.50 903 GLU A N 1
ATOM 7016 C CA . GLU A 1 903 ? -0.879 4.028 23.678 1.00 87.50 903 GLU A CA 1
ATOM 7017 C C . GLU A 1 903 ? 0.437 4.655 24.163 1.00 87.50 903 GLU A C 1
ATOM 7019 O O . GLU A 1 903 ? 1.432 4.611 23.441 1.00 87.50 903 GLU A O 1
ATOM 7024 N N . LEU A 1 904 ? 0.461 5.208 25.382 1.00 85.25 904 LEU A N 1
ATOM 7025 C CA . LEU A 1 904 ? 1.651 5.831 25.970 1.00 85.25 904 LEU A CA 1
ATOM 7026 C C . LEU A 1 904 ? 2.707 4.794 26.364 1.00 85.25 904 LEU A C 1
ATOM 7028 O O . LEU A 1 904 ? 3.887 4.950 26.055 1.00 85.25 904 LEU A O 1
ATOM 7032 N N . TYR A 1 905 ? 2.271 3.723 27.032 1.00 87.44 905 TYR A N 1
ATOM 7033 C CA . TYR A 1 905 ? 3.122 2.619 27.475 1.00 87.44 905 TYR A CA 1
ATOM 7034 C C . TYR A 1 905 ? 2.420 1.281 27.191 1.00 87.44 905 TYR A C 1
ATOM 7036 O O . TYR A 1 905 ? 1.377 1.002 27.793 1.00 87.44 905 TYR A O 1
ATOM 7044 N N . PRO A 1 906 ? 2.953 0.439 26.282 1.00 82.38 906 PRO A N 1
ATOM 7045 C CA . PRO A 1 906 ? 2.239 -0.738 25.778 1.00 82.38 906 PRO A CA 1
ATOM 7046 C C . PRO A 1 906 ? 2.294 -1.956 26.713 1.00 82.38 906 PRO A C 1
ATOM 7048 O O . PRO A 1 906 ? 1.591 -2.940 26.479 1.00 82.38 906 PRO A O 1
ATOM 7051 N N . ALA A 1 907 ? 3.136 -1.938 27.753 1.00 90.75 907 ALA A N 1
ATOM 7052 C CA . ALA A 1 907 ? 3.253 -3.050 28.690 1.00 90.75 907 ALA A CA 1
ATOM 7053 C C . ALA A 1 907 ? 1.942 -3.236 29.474 1.00 90.75 907 ALA A C 1
ATOM 7055 O O . ALA A 1 907 ? 1.392 -2.278 30.013 1.00 90.75 907 ALA A O 1
ATOM 7056 N N . ARG A 1 908 ? 1.440 -4.474 29.553 1.00 93.31 908 ARG A N 1
ATOM 7057 C CA . ARG A 1 908 ? 0.137 -4.798 30.158 1.00 93.31 908 ARG A CA 1
ATOM 7058 C C . ARG A 1 908 ? 0.276 -5.576 31.457 1.00 93.31 908 ARG A C 1
ATOM 7060 O O . ARG A 1 908 ? 1.151 -6.436 31.584 1.00 93.31 908 ARG A O 1
ATOM 7067 N N . MET A 1 909 ? -0.612 -5.290 32.405 1.00 94.19 909 MET A N 1
ATOM 7068 C CA . MET A 1 909 ? -0.805 -6.139 33.578 1.00 94.19 909 MET A CA 1
ATOM 7069 C C . MET A 1 909 ? -1.405 -7.492 33.162 1.00 94.19 909 MET A C 1
ATOM 7071 O O . MET A 1 909 ? -2.288 -7.512 32.304 1.00 94.19 909 MET A O 1
ATOM 7075 N N . PRO A 1 910 ? -0.934 -8.625 33.721 1.00 93.12 910 PRO A N 1
ATOM 7076 C CA . PRO A 1 910 ? -1.415 -9.962 33.367 1.00 93.12 910 PRO A CA 1
ATOM 7077 C C . PRO A 1 910 ? -2.762 -10.282 34.038 1.00 93.12 910 PRO A C 1
ATOM 7079 O O . PRO A 1 910 ? -2.852 -11.172 34.879 1.00 93.12 910 PRO A O 1
ATOM 7082 N N . ILE A 1 911 ? -3.802 -9.543 33.661 1.00 94.88 911 ILE A N 1
ATOM 7083 C CA . ILE A 1 911 ? -5.182 -9.721 34.125 1.00 94.88 911 ILE A CA 1
ATOM 7084 C C . ILE A 1 911 ? -6.079 -10.230 32.984 1.00 94.88 911 ILE A C 1
ATOM 7086 O O . ILE A 1 911 ? -5.758 -10.044 31.810 1.00 94.88 911 ILE A O 1
ATOM 7090 N N . ALA A 1 912 ? -7.191 -10.889 33.317 1.00 91.94 912 ALA A N 1
ATOM 7091 C CA . ALA A 1 912 ? -8.086 -11.506 32.335 1.00 91.94 912 ALA A CA 1
ATOM 7092 C C . ALA A 1 912 ? -8.870 -10.481 31.494 1.00 91.94 912 ALA A C 1
ATOM 7094 O O . ALA A 1 912 ? -9.030 -10.674 30.288 1.00 91.94 912 ALA A O 1
ATOM 7095 N N . SER A 1 913 ? -9.345 -9.397 32.113 1.00 88.88 913 SER A N 1
ATOM 7096 C CA . SER A 1 913 ? -10.004 -8.291 31.407 1.00 88.88 913 SER A CA 1
ATOM 7097 C C . SER A 1 913 ? -9.001 -7.461 30.604 1.00 88.88 913 SER A C 1
ATOM 7099 O O . SER A 1 913 ? -7.969 -7.022 31.116 1.00 88.88 913 SER A O 1
ATOM 7101 N N . THR A 1 914 ? -9.317 -7.204 29.333 1.00 86.56 914 THR A N 1
ATOM 7102 C CA . THR A 1 914 ? -8.450 -6.402 28.459 1.00 86.56 914 THR A CA 1
ATOM 7103 C C . THR A 1 914 ? -8.626 -4.899 28.631 1.00 86.56 914 THR A C 1
ATOM 7105 O O . THR A 1 914 ? -7.716 -4.157 28.256 1.00 86.56 914 THR A O 1
ATOM 7108 N N . ASP A 1 915 ? -9.770 -4.452 29.146 1.00 94.56 915 ASP A N 1
ATOM 7109 C CA . ASP A 1 915 ? -10.049 -3.053 29.479 1.00 94.56 915 ASP A CA 1
ATOM 7110 C C . ASP A 1 915 ? -11.107 -2.982 30.603 1.00 94.56 915 ASP A C 1
ATOM 7112 O O . ASP A 1 915 ? -12.299 -2.766 30.353 1.00 94.56 915 ASP A O 1
ATOM 7116 N N . PRO A 1 916 ? -10.693 -3.220 31.858 1.00 95.75 916 PRO A N 1
ATOM 7117 C CA . PRO A 1 916 ? -11.609 -3.202 32.992 1.00 95.75 916 PRO A CA 1
ATOM 7118 C C . PRO A 1 916 ? -12.177 -1.802 33.250 1.00 95.75 916 PRO A C 1
ATOM 7120 O O . PRO A 1 916 ? -13.290 -1.701 33.757 1.00 95.75 916 PRO A O 1
ATOM 7123 N N . LEU A 1 917 ? -11.472 -0.724 32.874 1.00 96.94 917 LEU A N 1
ATOM 7124 C CA . LEU A 1 917 ? -11.960 0.641 33.084 1.00 96.94 917 LEU A CA 1
ATOM 7125 C C . LEU A 1 917 ? -13.164 0.954 32.196 1.00 96.94 917 LEU A C 1
ATOM 7127 O O . LEU A 1 917 ? -14.168 1.433 32.714 1.00 96.94 917 LEU A O 1
ATOM 7131 N N . GLU A 1 918 ? -13.088 0.630 30.900 1.00 95.25 918 GLU A N 1
ATOM 7132 C CA . GLU A 1 918 ? -14.232 0.745 29.978 1.00 95.25 918 GLU A CA 1
ATOM 7133 C C . GLU A 1 918 ? -15.438 -0.029 30.517 1.00 95.25 918 GLU A C 1
ATOM 7135 O O . GLU A 1 918 ? -16.556 0.474 30.564 1.00 95.25 918 GLU A O 1
ATOM 7140 N N . THR A 1 919 ? -15.201 -1.259 30.978 1.00 94.56 919 THR A N 1
ATOM 7141 C CA . THR A 1 919 ? -16.257 -2.125 31.510 1.00 94.56 919 THR A CA 1
ATOM 7142 C C . THR A 1 919 ? -16.912 -1.532 32.755 1.00 94.56 919 THR A C 1
ATOM 7144 O O . THR A 1 919 ? -18.139 -1.559 32.877 1.00 94.56 919 THR A O 1
ATOM 7147 N N . ILE A 1 920 ? -16.103 -1.009 33.679 1.00 98.25 920 ILE A N 1
ATOM 7148 C CA . ILE A 1 920 ? -16.582 -0.381 34.910 1.00 98.25 920 ILE A CA 1
ATOM 7149 C C . ILE A 1 920 ? -17.370 0.891 34.587 1.00 98.25 920 ILE A C 1
ATOM 7151 O O . ILE A 1 920 ? -18.457 1.070 35.130 1.00 98.25 920 ILE A O 1
ATOM 7155 N N . MET A 1 921 ? -16.863 1.749 33.699 1.00 97.81 921 MET A N 1
ATOM 7156 C CA . MET A 1 921 ? -17.540 2.993 33.326 1.00 97.81 921 MET A CA 1
ATOM 7157 C C . MET A 1 921 ? -18.841 2.745 32.561 1.00 97.81 921 MET A C 1
ATOM 7159 O O . MET A 1 921 ? -19.852 3.348 32.894 1.00 97.81 921 MET A O 1
ATOM 7163 N N . ASP A 1 922 ? -18.872 1.803 31.617 1.00 94.69 922 ASP A N 1
ATOM 7164 C CA . ASP A 1 922 ? -20.100 1.456 30.888 1.00 94.69 922 ASP A CA 1
ATOM 7165 C C . ASP A 1 922 ? -21.193 0.888 31.813 1.00 94.69 922 ASP A C 1
ATOM 7167 O O . ASP A 1 922 ? -22.377 1.155 31.616 1.00 94.69 922 ASP A O 1
ATOM 7171 N N . GLU A 1 923 ? -20.831 0.118 32.845 1.00 97.44 923 GLU A N 1
ATOM 7172 C CA . GLU A 1 923 ? -21.811 -0.330 33.844 1.00 97.44 923 GLU A CA 1
ATOM 7173 C C . GLU A 1 923 ? -22.210 0.798 34.808 1.00 97.44 923 GLU A C 1
ATOM 7175 O O . GLU A 1 923 ? -23.388 0.925 35.145 1.00 97.44 923 GLU A O 1
ATOM 7180 N N . ALA A 1 924 ? -21.261 1.647 35.209 1.00 97.69 924 ALA A N 1
ATOM 7181 C CA . ALA A 1 924 ? -21.522 2.809 36.051 1.00 97.69 924 ALA A CA 1
ATOM 7182 C C . ALA A 1 924 ? -22.465 3.812 35.366 1.00 97.69 924 ALA A C 1
ATOM 7184 O O . ALA A 1 924 ? -23.388 4.306 36.010 1.00 97.69 924 ALA A O 1
ATOM 7185 N N . ASP A 1 925 ? -22.302 4.050 34.062 1.00 95.06 925 ASP A N 1
ATOM 7186 C CA . ASP A 1 925 ? -23.192 4.884 33.248 1.00 95.06 925 ASP A CA 1
ATOM 7187 C C . ASP A 1 925 ? -24.647 4.402 33.327 1.00 95.06 925 ASP A C 1
ATOM 7189 O O . ASP A 1 925 ? -25.564 5.204 33.508 1.00 95.06 925 ASP A O 1
ATOM 7193 N N . ARG A 1 926 ? -24.870 3.082 33.232 1.00 90.88 926 ARG A N 1
ATOM 7194 C CA . ARG A 1 926 ? -26.216 2.476 33.287 1.00 90.88 926 ARG A CA 1
ATOM 7195 C C . ARG A 1 926 ? -26.883 2.638 34.646 1.00 90.88 926 ARG A C 1
ATOM 7197 O O . ARG A 1 926 ? -28.108 2.699 34.713 1.00 90.88 926 ARG A O 1
ATOM 7204 N N . LEU A 1 927 ? -26.086 2.664 35.709 1.00 94.19 927 LEU A N 1
ATOM 7205 C CA . LEU A 1 927 ? -26.553 2.741 37.094 1.00 94.19 927 LEU A CA 1
ATOM 7206 C C . LEU A 1 927 ? -26.545 4.174 37.645 1.00 94.19 927 LEU A C 1
ATOM 7208 O O . LEU A 1 927 ? -26.970 4.393 38.778 1.00 94.19 927 LEU A O 1
ATOM 7212 N N . GLY A 1 928 ? -26.075 5.152 36.863 1.00 93.94 928 GLY A N 1
ATOM 7213 C CA . GLY A 1 928 ? -25.926 6.538 37.310 1.00 93.94 928 GLY A CA 1
ATOM 7214 C C . GLY A 1 928 ? -24.871 6.705 38.408 1.00 93.94 928 GLY A C 1
ATOM 7215 O O . GLY A 1 928 ? -25.025 7.554 39.283 1.00 93.94 928 GLY A O 1
ATOM 7216 N N . MET A 1 929 ? -23.830 5.871 38.394 1.00 97.75 929 MET A N 1
ATOM 7217 C CA . MET A 1 929 ? -22.716 5.918 39.342 1.00 97.75 929 MET A CA 1
ATOM 7218 C C . MET A 1 929 ? -21.587 6.823 38.836 1.00 97.75 929 MET A C 1
ATOM 7220 O O . MET A 1 929 ? -21.569 7.281 37.693 1.00 97.75 929 MET A O 1
ATOM 7224 N N . HIS A 1 930 ? -20.609 7.057 39.702 1.00 98.19 930 HIS A N 1
ATOM 7225 C CA . HIS A 1 930 ? -19.471 7.927 39.444 1.00 98.19 930 HIS A CA 1
ATOM 7226 C C . HIS A 1 930 ? -18.160 7.147 39.508 1.00 98.19 930 HIS A C 1
ATOM 7228 O O . HIS A 1 930 ? -17.974 6.308 40.385 1.00 98.19 930 HIS A O 1
ATOM 7234 N N . VAL A 1 931 ? -17.232 7.440 38.598 1.00 98.62 931 VAL A N 1
ATOM 7235 C CA . VAL A 1 931 ? -15.926 6.782 38.499 1.00 98.62 931 VAL A CA 1
ATOM 7236 C C . VAL A 1 931 ? -14.822 7.832 38.432 1.00 98.62 931 VAL A C 1
ATOM 7238 O O . VAL A 1 931 ? -14.815 8.688 37.545 1.00 98.62 931 VAL A O 1
ATOM 7241 N N . MET A 1 932 ? -13.863 7.747 39.349 1.00 98.38 932 MET A N 1
ATOM 7242 C CA . MET A 1 932 ? -12.617 8.509 39.324 1.00 98.38 932 MET A CA 1
ATOM 7243 C C . MET A 1 932 ? -11.466 7.576 38.950 1.00 98.38 932 MET A C 1
ATOM 7245 O O . MET A 1 932 ? -10.987 6.835 39.812 1.00 98.38 932 MET A O 1
ATOM 7249 N N . PRO A 1 933 ? -11.002 7.564 37.688 1.00 97.81 933 PRO A N 1
ATOM 7250 C CA . PRO A 1 933 ? -9.797 6.832 37.344 1.00 97.81 933 PRO A CA 1
ATOM 7251 C C . PRO A 1 933 ? -8.580 7.416 38.069 1.00 97.81 933 PRO A C 1
ATOM 7253 O O . PRO A 1 933 ? -8.277 8.610 37.969 1.00 97.81 933 PRO A O 1
ATOM 7256 N N . GLY A 1 934 ? -7.848 6.555 38.767 1.00 96.00 934 GLY A N 1
ATOM 7257 C CA . GLY A 1 934 ? -6.524 6.865 39.278 1.00 96.00 934 GLY A CA 1
ATOM 7258 C C . GLY A 1 934 ? -5.561 7.023 38.116 1.00 96.00 934 GLY A C 1
ATOM 7259 O O . GLY A 1 934 ? -5.324 6.061 37.390 1.00 96.00 934 GLY A O 1
ATOM 7260 N N . VAL A 1 935 ? -4.982 8.210 37.930 1.00 92.94 935 VAL A N 1
ATOM 7261 C CA . VAL A 1 935 ? -4.039 8.494 36.827 1.00 92.94 935 VAL A CA 1
ATOM 7262 C C . VAL A 1 935 ? -2.944 7.419 36.764 1.00 92.94 935 VAL A C 1
ATOM 7264 O O . VAL A 1 935 ? -2.530 6.999 35.691 1.00 92.94 935 VAL A O 1
ATOM 7267 N N . GLY A 1 936 ? -2.553 6.883 37.918 1.00 81.25 936 GLY A N 1
ATOM 7268 C CA . GLY A 1 936 ? -1.576 5.819 38.063 1.00 81.25 936 GLY A CA 1
ATOM 7269 C C . GLY A 1 936 ? -0.326 6.318 38.767 1.00 81.25 936 GLY A C 1
ATOM 7270 O O . GLY A 1 936 ? -0.226 7.493 39.123 1.00 81.25 936 GLY A O 1
ATOM 7271 N N . THR A 1 937 ? 0.624 5.415 38.982 1.00 85.50 937 THR A N 1
ATOM 7272 C CA . THR A 1 937 ? 1.782 5.703 39.830 1.00 85.50 937 THR A CA 1
ATOM 7273 C C . THR A 1 937 ? 3.054 5.765 38.993 1.00 85.50 937 THR A C 1
ATOM 7275 O O . THR A 1 937 ? 3.547 4.733 38.533 1.00 85.50 937 THR A O 1
ATOM 7278 N N . TYR A 1 938 ? 3.624 6.963 38.812 1.00 92.38 938 TYR A N 1
ATOM 7279 C CA . TYR A 1 938 ? 4.976 7.094 38.258 1.00 92.38 938 TYR A CA 1
ATOM 7280 C C . TYR A 1 938 ? 5.973 6.432 39.217 1.00 92.38 938 TYR A C 1
ATOM 7282 O O . TYR A 1 938 ? 6.680 5.491 38.860 1.00 92.38 938 TYR A O 1
ATOM 7290 N N . ALA A 1 939 ? 5.928 6.860 40.476 1.00 92.00 939 ALA A N 1
ATOM 7291 C CA . ALA A 1 939 ? 6.483 6.189 41.643 1.00 92.00 939 ALA A CA 1
ATOM 7292 C C . ALA A 1 939 ? 5.734 6.695 42.887 1.00 92.00 939 ALA A C 1
ATOM 7294 O O . ALA A 1 939 ? 5.271 7.833 42.906 1.00 92.00 939 ALA A O 1
ATOM 7295 N N . PHE A 1 940 ? 5.620 5.885 43.937 1.00 91.19 940 PHE A N 1
ATOM 7296 C CA . PHE A 1 940 ? 4.993 6.319 45.185 1.00 91.19 940 PHE A CA 1
ATOM 7297 C C . PHE A 1 940 ? 5.748 7.510 45.790 1.00 91.19 940 PHE A C 1
ATOM 7299 O O . PHE A 1 940 ? 6.989 7.525 45.835 1.00 91.19 940 PHE A O 1
ATOM 7306 N N . PHE A 1 941 ? 4.978 8.491 46.268 1.00 92.44 941 PHE A N 1
ATOM 7307 C CA . PHE A 1 941 ? 5.432 9.734 46.897 1.00 92.44 941 PHE A CA 1
ATOM 7308 C C . PHE A 1 941 ? 6.279 10.648 45.991 1.00 92.44 941 PHE A C 1
ATOM 7310 O O . PHE A 1 941 ? 7.037 11.492 46.480 1.00 92.44 941 PHE A O 1
ATOM 7317 N N . ASP A 1 942 ? 6.186 10.482 44.669 1.00 93.25 942 ASP A N 1
ATOM 7318 C CA . ASP A 1 942 ? 6.965 11.241 43.690 1.00 93.25 942 ASP A CA 1
ATOM 7319 C C . ASP A 1 942 ? 6.147 12.372 43.045 1.00 93.25 942 ASP A C 1
ATOM 7321 O O . ASP A 1 942 ? 5.311 12.138 42.174 1.00 93.25 942 ASP A O 1
ATOM 7325 N N . TYR A 1 943 ? 6.432 13.612 43.450 1.00 95.00 943 TYR A N 1
ATOM 7326 C CA . TYR A 1 943 ? 5.824 14.838 42.910 1.00 95.00 943 TYR A CA 1
ATOM 7327 C C . TYR A 1 943 ? 6.823 15.670 42.087 1.00 95.00 943 TYR A C 1
ATOM 7329 O O . TYR A 1 943 ? 6.681 16.883 41.951 1.00 95.00 943 TYR A O 1
ATOM 7337 N N . THR A 1 944 ? 7.868 15.036 41.545 1.00 93.50 944 THR A N 1
ATOM 7338 C CA . THR A 1 944 ? 8.870 15.720 40.714 1.00 93.50 944 THR A CA 1
ATOM 7339 C C . THR A 1 944 ? 8.290 16.209 39.375 1.00 93.50 944 THR A C 1
ATOM 7341 O O . THR A 1 944 ? 7.250 15.720 38.921 1.00 93.50 944 THR A O 1
ATOM 7344 N N . PRO A 1 945 ? 8.973 17.133 38.668 1.00 93.56 945 PRO A N 1
ATOM 7345 C CA . PRO A 1 945 ? 8.546 17.582 37.339 1.00 93.56 945 PRO A CA 1
ATOM 7346 C C . PRO A 1 945 ? 8.381 16.460 36.297 1.00 93.56 945 PRO A C 1
ATOM 7348 O O . PRO A 1 945 ? 7.534 16.570 35.408 1.00 93.56 945 PRO A O 1
ATOM 7351 N N . ASP A 1 946 ? 9.161 15.379 36.397 1.00 92.25 946 ASP A N 1
ATOM 7352 C CA . ASP A 1 946 ? 9.033 14.217 35.509 1.00 92.25 946 ASP A CA 1
ATOM 7353 C C . ASP A 1 946 ? 7.763 13.414 35.808 1.00 92.25 946 ASP A C 1
ATOM 7355 O O . ASP A 1 946 ? 7.026 13.077 34.878 1.00 92.25 946 ASP A O 1
ATOM 7359 N N . SER A 1 947 ? 7.455 13.203 37.094 1.00 94.62 947 SER A N 1
ATOM 7360 C CA . SER A 1 947 ? 6.185 12.614 37.534 1.00 94.62 947 SER A CA 1
ATOM 7361 C C . SER A 1 947 ? 4.989 13.453 37.063 1.00 94.62 947 SER A C 1
ATOM 7363 O O . SER A 1 947 ? 4.023 12.918 36.518 1.00 94.62 947 SER A O 1
ATOM 7365 N N . LEU A 1 948 ? 5.080 14.786 37.158 1.00 95.75 948 LEU A N 1
ATOM 7366 C CA . LEU A 1 948 ? 4.049 15.700 36.658 1.00 95.75 948 LEU A CA 1
ATOM 7367 C C . LEU A 1 948 ? 3.839 15.560 35.147 1.00 95.75 948 LEU A C 1
ATOM 7369 O O . LEU A 1 948 ? 2.701 15.478 34.684 1.00 95.75 948 LEU A O 1
ATOM 7373 N N . ARG A 1 949 ? 4.925 15.526 34.363 1.00 94.19 949 ARG A N 1
ATOM 7374 C CA . ARG A 1 949 ? 4.848 15.336 32.907 1.00 94.19 949 ARG A CA 1
ATOM 7375 C C . ARG A 1 949 ? 4.179 14.007 32.564 1.00 94.19 949 ARG A C 1
ATOM 7377 O O . ARG A 1 949 ? 3.300 13.980 31.705 1.00 94.19 949 ARG A O 1
ATOM 7384 N N . TRP A 1 950 ? 4.561 12.937 33.257 1.00 96.06 950 TRP A N 1
ATOM 7385 C CA . TRP A 1 950 ? 3.960 11.616 33.099 1.00 96.06 950 TRP A CA 1
ATOM 7386 C C . TRP A 1 950 ? 2.458 11.635 33.425 1.00 96.06 950 TRP A C 1
ATOM 7388 O O . TRP A 1 950 ? 1.647 11.238 32.590 1.00 96.06 950 TRP A O 1
ATOM 7398 N N . CYS A 1 951 ? 2.070 12.199 34.573 1.00 96.44 951 CYS A N 1
ATOM 7399 C CA . CYS A 1 951 ? 0.673 12.263 35.005 1.00 96.44 951 CYS A CA 1
ATOM 7400 C C . CYS A 1 951 ? -0.204 13.050 34.028 1.00 96.44 951 CYS A C 1
ATOM 7402 O O . CYS A 1 951 ? -1.324 12.635 33.747 1.00 96.44 951 CYS A O 1
ATOM 7404 N N . LYS A 1 952 ? 0.294 14.166 33.480 1.00 95.88 952 LYS A N 1
ATOM 7405 C CA . LYS A 1 952 ? -0.442 14.945 32.473 1.00 95.88 952 LYS A CA 1
ATOM 7406 C C . LYS A 1 952 ? -0.727 14.126 31.219 1.00 95.88 952 LYS A C 1
ATOM 7408 O O . LYS A 1 952 ? -1.863 14.115 30.760 1.00 95.88 952 LYS A O 1
ATOM 7413 N N . ASN A 1 953 ? 0.280 13.421 30.704 1.00 94.94 953 ASN A N 1
ATOM 7414 C CA . ASN A 1 953 ? 0.118 12.586 29.516 1.00 94.94 953 ASN A CA 1
ATOM 7415 C C . ASN A 1 953 ? -0.924 11.491 29.762 1.00 94.94 953 ASN A C 1
ATOM 7417 O O . ASN A 1 953 ? -1.810 11.284 28.935 1.00 94.94 953 ASN A O 1
ATOM 7421 N N . VAL A 1 954 ? -0.855 10.827 30.918 1.00 96.50 954 VAL A N 1
ATOM 7422 C CA . VAL A 1 954 ? -1.815 9.776 31.263 1.00 96.50 954 VAL A CA 1
ATOM 7423 C C . VAL A 1 954 ? -3.222 10.337 31.470 1.00 96.50 954 VAL A C 1
ATOM 7425 O O . VAL A 1 954 ? -4.178 9.763 30.958 1.00 96.50 954 VAL A O 1
ATOM 7428 N N . ALA A 1 955 ? -3.378 11.475 32.150 1.00 96.94 955 ALA A N 1
ATOM 7429 C CA . ALA A 1 955 ? -4.678 12.126 32.307 1.00 96.94 955 ALA A CA 1
ATOM 7430 C C . ALA A 1 955 ? -5.295 12.517 30.952 1.00 96.94 955 ALA A C 1
ATOM 7432 O O . ALA A 1 955 ? -6.488 12.291 30.744 1.00 96.94 955 ALA A O 1
ATOM 7433 N N . ASP A 1 956 ? -4.481 13.019 30.015 1.00 94.75 956 ASP A N 1
ATOM 7434 C CA . ASP A 1 956 ? -4.910 13.350 28.652 1.00 94.75 956 ASP A CA 1
ATOM 7435 C C . ASP A 1 956 ? -5.363 12.103 27.885 1.00 94.75 956 ASP A C 1
ATOM 7437 O O . ASP A 1 956 ? -6.392 12.130 27.209 1.00 94.75 956 ASP A O 1
ATOM 7441 N N . GLU A 1 957 ? -4.641 10.986 28.014 1.00 94.50 957 GLU A N 1
ATOM 7442 C CA . GLU A 1 957 ? -5.041 9.713 27.414 1.00 94.50 957 GLU A CA 1
ATOM 7443 C C . GLU A 1 957 ? -6.340 9.164 28.020 1.00 94.50 957 GLU A C 1
ATOM 7445 O O . GLU A 1 957 ? -7.246 8.783 27.270 1.00 94.50 957 GLU A O 1
ATOM 7450 N N . LEU A 1 958 ? -6.461 9.168 29.350 1.00 96.06 958 LEU A N 1
ATOM 7451 C CA . LEU A 1 958 ? -7.663 8.717 30.050 1.00 96.06 958 LEU A CA 1
ATOM 7452 C C . LEU A 1 958 ? -8.878 9.563 29.659 1.00 96.06 958 LEU A C 1
ATOM 7454 O O . LEU A 1 958 ? -9.934 9.014 29.359 1.00 96.06 958 LEU A O 1
ATOM 7458 N N . TRP A 1 959 ? -8.733 10.888 29.586 1.00 94.31 959 TRP A N 1
ATOM 7459 C CA . TRP A 1 959 ? -9.811 11.770 29.140 1.00 94.31 959 TRP A CA 1
ATOM 7460 C C . TRP A 1 959 ? -10.153 11.574 27.663 1.00 94.31 959 TRP A C 1
ATOM 7462 O O . TRP A 1 959 ? -11.326 11.545 27.280 1.00 94.31 959 TRP A O 1
ATOM 7472 N N . ARG A 1 960 ? -9.139 11.428 26.803 1.00 90.88 960 ARG A N 1
ATOM 7473 C CA . ARG A 1 960 ? -9.337 11.186 25.372 1.00 90.88 960 ARG A CA 1
ATOM 7474 C C . ARG A 1 960 ? -10.172 9.930 25.146 1.00 90.88 960 ARG A C 1
ATOM 7476 O O . ARG A 1 960 ? -11.114 10.010 24.361 1.00 90.88 960 ARG A O 1
ATOM 7483 N N . ARG A 1 961 ? -9.833 8.837 25.837 1.00 88.94 961 ARG A N 1
ATOM 7484 C CA . ARG A 1 961 ? -10.465 7.518 25.705 1.00 88.94 961 ARG A CA 1
ATOM 7485 C C . ARG A 1 961 ? -11.809 7.428 26.413 1.00 88.94 961 ARG A C 1
ATOM 7487 O O . ARG A 1 961 ? -12.791 7.074 25.777 1.00 88.94 961 ARG A O 1
ATOM 7494 N N . TYR A 1 962 ? -11.861 7.811 27.684 1.00 94.50 962 TYR A N 1
ATOM 7495 C CA . TYR A 1 962 ? -12.987 7.511 28.569 1.00 94.50 962 TYR A CA 1
ATOM 7496 C C . TYR A 1 962 ? -13.810 8.740 28.971 1.00 94.50 962 TYR A C 1
ATOM 7498 O O . TYR A 1 962 ? -14.885 8.601 29.540 1.00 94.50 962 TYR A O 1
ATOM 7506 N N . GLY A 1 963 ? -13.376 9.959 28.635 1.00 93.12 963 GLY A N 1
ATOM 7507 C CA . GLY A 1 963 ? -14.107 11.194 28.965 1.00 93.12 963 GLY A CA 1
ATOM 7508 C C . GLY A 1 963 ? -15.459 11.354 28.257 1.00 93.12 963 GLY A C 1
ATOM 7509 O O . GLY A 1 963 ? -16.114 12.383 28.401 1.00 93.12 963 GLY A O 1
ATOM 7510 N N . HIS A 1 964 ? -15.859 10.374 27.446 1.00 91.12 964 HIS A N 1
ATOM 7511 C CA . HIS A 1 964 ? -17.180 10.305 26.836 1.00 91.12 964 HIS A CA 1
ATOM 7512 C C . HIS A 1 964 ? -18.235 9.690 27.775 1.00 91.12 964 HIS A C 1
ATOM 7514 O O . HIS A 1 964 ? -19.425 9.906 27.555 1.00 91.12 964 HIS A O 1
ATOM 7520 N N . HIS A 1 965 ? -17.812 8.958 28.812 1.00 94.25 965 HIS A N 1
ATOM 7521 C CA . HIS A 1 965 ? -18.704 8.373 29.808 1.00 94.25 965 HIS A CA 1
ATOM 7522 C C . HIS A 1 965 ? -19.257 9.457 30.747 1.00 94.25 965 HIS A C 1
ATOM 7524 O O . HIS A 1 965 ? -18.464 10.172 31.372 1.00 94.25 965 HIS A O 1
ATOM 7530 N N . PRO A 1 966 ? -20.587 9.603 30.902 1.00 92.44 966 PRO A N 1
ATOM 7531 C CA . PRO A 1 966 ? -21.163 10.489 31.912 1.00 92.44 966 PRO A CA 1
ATOM 7532 C C . PRO A 1 966 ? -20.744 10.120 33.344 1.00 92.44 966 PRO A C 1
ATOM 7534 O O . PRO A 1 966 ? -20.660 11.014 34.189 1.00 92.44 966 PRO A O 1
ATOM 7537 N N . SER A 1 967 ? -20.411 8.852 33.614 1.00 96.44 967 SER A N 1
ATOM 7538 C CA . SER A 1 967 ? -19.878 8.402 34.901 1.00 96.44 967 SER A CA 1
ATOM 7539 C C . SER A 1 967 ? -18.464 8.909 35.187 1.00 96.44 967 SER A C 1
ATOM 7541 O O . SER A 1 967 ? -18.032 8.821 36.335 1.00 96.44 967 SER A O 1
ATOM 7543 N N . PHE A 1 968 ? -17.720 9.434 34.201 1.00 97.75 968 PHE A N 1
ATOM 7544 C CA . PHE A 1 968 ? -16.388 10.000 34.434 1.00 97.75 968 PHE A CA 1
ATOM 7545 C C . PHE A 1 968 ? -16.518 11.210 35.364 1.00 97.75 968 PHE A C 1
ATOM 7547 O O . PHE A 1 968 ? -16.952 12.296 34.967 1.00 97.75 968 PHE A O 1
ATOM 7554 N N . TYR A 1 969 ? -16.152 11.022 36.627 1.00 97.94 969 TYR A N 1
ATOM 7555 C CA . TYR A 1 969 ? -16.412 11.988 37.685 1.00 97.94 969 TYR A CA 1
ATOM 7556 C C . TYR A 1 969 ? -15.229 12.923 37.907 1.00 97.94 969 TYR A C 1
ATOM 7558 O O . TYR A 1 969 ? -15.435 14.113 38.076 1.00 97.94 969 TYR A O 1
ATOM 7566 N N . GLY A 1 970 ? -13.992 12.433 37.831 1.00 97.62 970 GLY A N 1
ATOM 7567 C CA . GLY A 1 970 ? -12.794 13.241 38.060 1.00 97.62 970 GLY A CA 1
ATOM 7568 C C . GLY A 1 970 ? -11.519 12.408 38.040 1.00 97.62 970 GLY A C 1
ATOM 7569 O O . GLY A 1 970 ? -11.540 11.275 37.575 1.00 97.62 970 GLY A O 1
ATOM 7570 N N . TRP A 1 971 ? -10.416 12.944 38.556 1.00 98.25 971 TRP A N 1
ATOM 7571 C CA . TRP A 1 971 ? -9.135 12.231 38.630 1.00 98.25 971 TRP A CA 1
ATOM 7572 C C . TRP A 1 971 ? -8.719 11.981 40.066 1.00 98.25 971 TRP A C 1
ATOM 7574 O O . TRP A 1 971 ? -8.802 12.874 40.905 1.00 98.25 971 TRP A O 1
ATOM 7584 N N . TYR A 1 972 ? -8.184 10.793 40.320 1.00 97.81 972 TYR A N 1
ATOM 7585 C CA . TYR A 1 972 ? -7.454 10.499 41.547 1.00 97.81 972 TYR A CA 1
ATOM 7586 C C . TYR A 1 972 ? -5.948 10.446 41.261 1.00 97.81 972 TYR A C 1
ATOM 7588 O O . TYR A 1 972 ? -5.509 9.811 40.298 1.00 97.81 972 TYR A O 1
ATOM 7596 N N . LEU A 1 973 ? -5.138 11.128 42.075 1.00 95.50 973 LEU A N 1
ATOM 7597 C CA . LEU A 1 973 ? -3.678 11.046 41.987 1.00 95.50 973 LEU A CA 1
ATOM 7598 C C . LEU A 1 973 ? -3.168 9.979 42.956 1.00 95.50 973 LEU A C 1
ATOM 7600 O O . LEU A 1 973 ? -3.045 10.216 44.155 1.00 95.50 973 LEU A O 1
ATOM 7604 N N . SER A 1 974 ? -2.787 8.830 42.400 1.00 92.50 974 SER A N 1
ATOM 7605 C CA . SER A 1 974 ? -2.386 7.605 43.111 1.00 92.50 974 SER A CA 1
ATOM 7606 C C . SER A 1 974 ? -1.064 7.686 43.893 1.00 92.50 974 SER A C 1
ATOM 7608 O O . SER A 1 974 ? -0.575 6.673 44.377 1.00 92.50 974 SER A O 1
ATOM 7610 N N . HIS A 1 975 ? -0.421 8.855 43.961 1.00 85.62 975 HIS A N 1
ATOM 7611 C CA . HIS A 1 975 ? 0.951 8.979 44.466 1.00 85.62 975 HIS A CA 1
ATOM 7612 C C . HIS A 1 975 ? 1.044 8.942 45.996 1.00 85.62 975 HIS A C 1
ATOM 7614 O O . HIS A 1 975 ? 2.153 8.762 46.497 1.00 85.62 975 HIS A O 1
ATOM 7620 N N . GLU A 1 976 ? -0.090 9.087 46.696 1.00 87.88 976 GLU A N 1
ATOM 7621 C CA . GLU A 1 976 ? -0.234 9.221 48.155 1.00 87.88 976 GLU A CA 1
ATOM 7622 C C . GLU A 1 976 ? 0.728 10.241 48.800 1.00 87.88 976 GLU A C 1
ATOM 7624 O O . GLU A 1 976 ? 1.692 10.733 48.203 1.00 87.88 976 GLU A O 1
ATOM 7629 N N . GLN A 1 977 ? 0.456 10.647 50.040 1.00 92.06 977 GLN A N 1
ATOM 7630 C CA . GLN A 1 977 ? 1.405 11.442 50.822 1.00 92.06 977 GLN A CA 1
ATOM 7631 C C . GLN A 1 977 ? 1.144 11.318 52.330 1.00 92.06 977 GLN A C 1
ATOM 7633 O O . GLN A 1 977 ? 0.025 11.073 52.773 1.00 92.06 977 GLN A O 1
ATOM 7638 N N . GLY A 1 978 ? 2.179 11.508 53.149 1.00 92.62 978 GLY A N 1
ATOM 7639 C CA . GLY A 1 978 ? 2.018 11.648 54.595 1.00 92.62 978 GLY A CA 1
ATOM 7640 C C . GLY A 1 978 ? 1.349 12.970 54.980 1.00 92.62 978 GLY A C 1
ATOM 7641 O O . GLY A 1 978 ? 1.475 13.966 54.267 1.00 92.62 978 GLY A O 1
ATOM 7642 N N . GLY A 1 979 ? 0.696 13.016 56.141 1.00 94.00 979 GLY A N 1
ATOM 7643 C CA . GLY A 1 979 ? -0.006 14.212 56.622 1.00 94.00 979 GLY A CA 1
ATOM 7644 C C . GLY A 1 979 ? 0.899 15.426 56.771 1.00 94.00 979 GLY A C 1
ATOM 7645 O O . GLY A 1 979 ? 0.499 16.532 56.428 1.00 94.00 979 GLY A O 1
ATOM 7646 N N . GLY A 1 980 ? 2.158 15.230 57.161 1.00 94.88 980 GLY A N 1
ATOM 7647 C CA . GLY A 1 980 ? 3.176 16.283 57.191 1.00 94.88 980 GLY A CA 1
ATOM 7648 C C . GLY A 1 980 ? 3.606 16.824 55.817 1.00 94.88 980 GLY A C 1
ATOM 7649 O O . GLY A 1 980 ? 4.449 17.727 55.773 1.00 94.88 980 GLY A O 1
ATOM 7650 N N . LEU A 1 981 ? 3.055 16.287 54.720 1.00 95.56 981 LEU A N 1
ATOM 7651 C CA . LEU A 1 981 ? 3.384 16.570 53.318 1.00 95.56 981 LEU A CA 1
ATOM 7652 C C . LEU A 1 981 ? 4.836 16.235 52.935 1.00 95.56 981 LEU A C 1
ATOM 7654 O O . LEU A 1 981 ? 5.443 16.878 52.080 1.00 95.56 981 LEU A O 1
ATOM 7658 N N . TYR A 1 982 ? 5.397 15.222 53.595 1.00 93.69 982 TYR A N 1
ATOM 7659 C CA . TYR A 1 982 ? 6.658 14.573 53.246 1.00 93.69 982 TYR A CA 1
ATOM 7660 C C . TYR A 1 982 ? 6.699 13.165 53.852 1.00 93.69 982 TYR A C 1
ATOM 7662 O O . TYR A 1 982 ? 6.068 12.909 54.881 1.00 93.69 982 TYR A O 1
ATOM 7670 N N . ILE A 1 983 ? 7.518 12.283 53.276 1.00 91.88 983 ILE A N 1
ATOM 7671 C CA . ILE A 1 983 ? 7.829 10.979 53.869 1.00 91.88 983 ILE A CA 1
ATOM 7672 C C . ILE A 1 983 ? 9.245 11.000 54.466 1.00 91.88 983 ILE A C 1
ATOM 7674 O O . ILE A 1 983 ? 10.213 11.307 53.751 1.00 91.88 983 ILE A O 1
ATOM 7678 N N . PRO A 1 984 ? 9.414 10.670 55.764 1.00 87.56 984 PRO A N 1
ATOM 7679 C CA . PRO A 1 984 ? 10.731 10.539 56.379 1.00 87.56 984 PRO A CA 1
ATOM 7680 C C . PRO A 1 984 ? 11.632 9.559 55.614 1.00 87.56 984 PRO A C 1
ATOM 7682 O O . PRO A 1 984 ? 11.232 8.442 55.300 1.00 87.56 984 PRO A O 1
ATOM 7685 N N . GLY A 1 985 ? 12.868 9.971 55.325 1.00 86.19 985 GLY A N 1
ATOM 7686 C CA . GLY A 1 985 ? 13.857 9.131 54.637 1.00 86.19 985 GLY A CA 1
ATOM 7687 C C . GLY A 1 985 ? 13.744 9.086 53.107 1.00 86.19 985 GLY A C 1
ATOM 7688 O O . GLY A 1 985 ? 14.599 8.470 52.475 1.00 86.19 985 GLY A O 1
ATOM 7689 N N . LEU A 1 986 ? 12.759 9.762 52.496 1.00 87.06 986 LEU A N 1
ATOM 7690 C CA . LEU A 1 986 ? 12.586 9.823 51.033 1.00 87.06 986 LEU A CA 1
ATOM 7691 C C . LEU A 1 986 ? 13.008 11.162 50.393 1.00 87.06 986 LEU A C 1
ATOM 7693 O O . LEU A 1 986 ? 12.623 11.462 49.266 1.00 87.06 986 LEU A O 1
ATOM 7697 N N . GLY A 1 987 ? 13.827 11.958 51.084 1.00 85.00 987 GLY A N 1
ATOM 7698 C CA . GLY A 1 987 ? 14.384 13.217 50.574 1.00 85.00 987 GLY A CA 1
ATOM 7699 C C . GLY A 1 987 ? 14.235 14.381 51.552 1.00 85.00 987 GLY A C 1
ATOM 7700 O O . GLY A 1 987 ? 13.788 14.196 52.684 1.00 85.00 987 GLY A O 1
ATOM 7701 N N . ASP A 1 988 ? 14.606 15.585 51.111 1.00 91.50 988 ASP A N 1
ATOM 7702 C CA . ASP A 1 988 ? 14.452 16.820 51.892 1.00 91.50 988 ASP A CA 1
ATOM 7703 C C . ASP A 1 988 ? 12.957 17.160 52.096 1.00 91.50 988 ASP A C 1
ATOM 7705 O O . ASP A 1 988 ? 12.237 17.325 51.104 1.00 91.50 988 ASP A O 1
ATOM 7709 N N . PRO A 1 989 ? 12.464 17.278 53.348 1.00 92.94 989 PRO A N 1
ATOM 7710 C CA . PRO A 1 989 ? 11.075 17.641 53.629 1.00 92.94 989 PRO A CA 1
ATOM 7711 C C . PRO A 1 989 ? 10.640 18.974 53.011 1.00 92.94 989 PRO A C 1
ATOM 7713 O O . PRO A 1 989 ? 9.509 19.089 52.541 1.00 92.94 989 PRO A O 1
ATOM 7716 N N . ALA A 1 990 ? 11.518 19.985 52.982 1.00 94.44 990 ALA A N 1
ATOM 7717 C CA . ALA A 1 990 ? 11.169 21.294 52.425 1.00 94.44 990 ALA A CA 1
ATOM 7718 C C . ALA A 1 990 ? 10.990 21.231 50.901 1.00 94.44 990 ALA A C 1
ATOM 7720 O O . ALA A 1 990 ? 10.084 21.862 50.355 1.00 94.44 990 ALA A O 1
ATOM 7721 N N . LEU A 1 991 ? 11.827 20.448 50.216 1.00 94.88 991 LEU A N 1
ATOM 7722 C CA . LEU A 1 991 ? 11.682 20.177 48.790 1.00 94.88 991 LEU A CA 1
ATOM 7723 C C . LEU A 1 991 ? 10.383 19.420 48.477 1.00 94.88 991 LEU A C 1
ATOM 7725 O O . LEU A 1 991 ? 9.630 19.885 47.627 1.00 94.88 991 LEU A O 1
ATOM 7729 N N . GLN A 1 992 ? 10.090 18.329 49.197 1.00 94.31 992 GLN A N 1
ATOM 7730 C CA . GLN A 1 992 ? 8.857 17.542 49.020 1.00 94.31 992 GLN A CA 1
ATOM 7731 C C . GLN A 1 992 ? 7.594 18.407 49.142 1.00 94.31 992 GLN A C 1
ATOM 7733 O O . GLN A 1 992 ? 6.703 18.333 48.297 1.00 94.31 992 GLN A O 1
ATOM 7738 N N . ARG A 1 993 ? 7.554 19.281 50.156 1.00 96.31 993 ARG A N 1
ATOM 7739 C CA . ARG A 1 993 ? 6.446 20.218 50.387 1.00 96.31 993 ARG A CA 1
ATOM 7740 C C . ARG A 1 993 ? 6.252 21.219 49.249 1.00 96.31 993 ARG A C 1
ATOM 7742 O O . ARG A 1 993 ? 5.117 21.499 48.886 1.00 96.31 993 ARG A O 1
ATOM 7749 N N . ARG A 1 994 ? 7.335 21.760 48.679 1.00 96.94 994 ARG A N 1
ATOM 7750 C CA . ARG A 1 994 ? 7.237 22.658 47.512 1.00 96.94 994 ARG A CA 1
ATOM 7751 C C . ARG A 1 994 ? 6.750 21.920 46.270 1.00 96.94 994 ARG A C 1
ATOM 7753 O O . ARG A 1 994 ? 5.865 22.407 45.581 1.00 96.94 994 ARG A O 1
ATOM 7760 N N . GLU A 1 995 ? 7.308 20.743 46.009 1.00 96.19 995 GLU A N 1
ATOM 7761 C CA . GLU A 1 995 ? 6.989 19.962 44.814 1.00 96.19 995 GLU A CA 1
ATOM 7762 C C . GLU A 1 995 ? 5.522 19.547 44.761 1.00 96.19 995 GLU A C 1
ATOM 7764 O O . GLU A 1 995 ? 4.911 19.690 43.710 1.00 96.19 995 GLU A O 1
ATOM 7769 N N . ILE A 1 996 ? 4.925 19.100 45.873 1.00 97.00 996 ILE A N 1
ATOM 7770 C CA . ILE A 1 996 ? 3.499 18.740 45.871 1.00 97.00 996 ILE A CA 1
ATOM 7771 C C . ILE A 1 996 ? 2.595 19.953 45.599 1.00 97.00 996 ILE A C 1
ATOM 7773 O O . ILE A 1 996 ? 1.624 19.831 44.853 1.00 97.00 996 ILE A O 1
ATOM 7777 N N . VAL A 1 997 ? 2.935 21.137 46.125 1.00 98.12 997 VAL A N 1
ATOM 7778 C CA . VAL A 1 997 ? 2.205 22.385 45.836 1.00 98.12 997 VAL A CA 1
ATOM 7779 C C . VAL A 1 997 ? 2.306 22.735 44.349 1.00 98.12 997 VAL A C 1
ATOM 7781 O O . VAL A 1 997 ? 1.284 22.939 43.690 1.00 98.12 997 VAL A O 1
ATOM 7784 N N . ASP A 1 998 ? 3.524 22.759 43.799 1.00 98.00 998 ASP A N 1
ATOM 7785 C CA . ASP A 1 998 ? 3.762 23.073 42.386 1.00 98.00 998 ASP A CA 1
ATOM 7786 C C . ASP A 1 998 ? 3.097 22.047 41.455 1.00 98.00 998 ASP A C 1
ATOM 7788 O O . ASP A 1 998 ? 2.521 22.412 40.424 1.00 98.00 998 ASP A O 1
ATOM 7792 N N . PHE A 1 999 ? 3.122 20.770 41.839 1.00 97.94 999 PHE A N 1
ATOM 7793 C CA . PHE A 1 999 ? 2.508 19.677 41.099 1.00 97.94 999 PHE A CA 1
ATOM 7794 C C . PHE A 1 999 ? 1.004 19.895 40.938 1.00 97.94 999 PHE A C 1
ATOM 7796 O O . PHE A 1 999 ? 0.522 19.947 39.807 1.00 97.94 999 PHE A O 1
ATOM 7803 N N . PHE A 1 1000 ? 0.257 20.058 42.037 1.00 98.00 1000 PHE A N 1
ATOM 7804 C CA . PHE A 1 1000 ? -1.203 20.201 41.969 1.00 98.00 1000 PHE A CA 1
ATOM 7805 C C . PHE A 1 1000 ? -1.624 21.515 41.319 1.00 98.00 1000 PHE A C 1
ATOM 7807 O O . PHE A 1 1000 ? -2.556 21.528 40.515 1.00 98.00 1000 PHE A O 1
ATOM 7814 N N . LYS A 1 1001 ? -0.881 22.602 41.555 1.00 98.19 1001 LYS A N 1
ATOM 7815 C CA . LYS A 1 1001 ? -1.113 23.879 40.871 1.00 98.19 1001 LYS A CA 1
ATOM 7816 C C . LYS A 1 1001 ? -1.119 23.722 39.351 1.00 98.19 1001 LYS A C 1
ATOM 7818 O O . LYS A 1 1001 ? -2.000 24.261 38.676 1.00 98.19 1001 LYS A O 1
ATOM 7823 N N . VAL A 1 1002 ? -0.153 22.986 38.803 1.00 98.31 1002 VAL A N 1
ATOM 7824 C CA . VAL A 1 1002 ? -0.033 22.780 37.353 1.00 98.31 1002 VAL A CA 1
ATOM 7825 C C . VAL A 1 1002 ? -0.965 21.676 36.857 1.00 98.31 1002 VAL A C 1
ATOM 7827 O O . VAL A 1 1002 ? -1.602 21.855 35.819 1.00 98.31 1002 VAL A O 1
ATOM 7830 N N . PHE A 1 1003 ? -1.061 20.549 37.563 1.00 98.06 1003 PHE A N 1
ATOM 7831 C CA . PHE A 1 1003 ? -1.872 19.404 37.147 1.00 98.06 1003 PHE A CA 1
ATOM 7832 C C . PHE A 1 1003 ? -3.364 19.745 37.118 1.00 98.06 1003 PHE A C 1
ATOM 7834 O O . PHE A 1 1003 ? -4.013 19.552 36.089 1.00 98.06 1003 PHE A O 1
ATOM 7841 N N . THR A 1 1004 ? -3.895 20.326 38.197 1.00 97.31 1004 THR A N 1
ATOM 7842 C CA . THR A 1 1004 ? -5.312 20.700 38.281 1.00 97.31 1004 THR A CA 1
ATOM 7843 C C . THR A 1 1004 ? -5.647 21.742 37.219 1.00 97.31 1004 THR A C 1
ATOM 7845 O O . THR A 1 1004 ? -6.587 21.562 36.449 1.00 97.31 1004 THR A O 1
ATOM 7848 N N . SER A 1 1005 ? -4.811 22.775 37.064 1.00 96.75 1005 SER A N 1
ATOM 7849 C CA . SER A 1 1005 ? -4.983 23.761 35.986 1.00 96.75 1005 SER A CA 1
ATOM 7850 C C . SER A 1 1005 ? -4.967 23.121 34.594 1.00 96.75 1005 SER A C 1
ATOM 7852 O O . SER A 1 1005 ? -5.687 23.568 33.708 1.00 96.75 1005 SER A O 1
ATOM 7854 N N . HIS A 1 1006 ? -4.154 22.081 34.378 1.00 97.00 1006 HIS A N 1
ATOM 7855 C CA . HIS A 1 1006 ? -4.048 21.398 33.089 1.00 97.00 1006 HIS A CA 1
ATOM 7856 C C . HIS A 1 1006 ? -5.333 20.658 32.718 1.00 97.00 1006 HIS A C 1
ATOM 7858 O O . HIS A 1 1006 ? -5.839 20.898 31.620 1.00 97.00 1006 HIS A O 1
ATOM 7864 N N . VAL A 1 1007 ? -5.864 19.819 33.616 1.00 96.56 1007 VAL A N 1
ATOM 7865 C CA . VAL A 1 1007 ? -7.074 19.015 33.348 1.00 96.56 1007 VAL A CA 1
ATOM 7866 C C . VAL A 1 1007 ? -8.334 19.882 33.254 1.00 96.56 1007 VAL A C 1
ATOM 7868 O O . VAL A 1 1007 ? -9.213 19.641 32.426 1.00 96.56 1007 VAL A O 1
ATOM 7871 N N . LYS A 1 1008 ? -8.384 20.985 34.012 1.00 94.62 1008 LYS A N 1
ATOM 7872 C CA . LYS A 1 1008 ? -9.500 21.942 33.982 1.00 94.62 1008 LYS A CA 1
ATOM 7873 C C . LYS A 1 1008 ? -9.669 22.660 32.641 1.00 94.62 1008 LYS A C 1
ATOM 7875 O O . LYS A 1 1008 ? -10.756 23.159 32.373 1.00 94.62 1008 LYS A O 1
ATOM 7880 N N . ARG A 1 1009 ? -8.651 22.681 31.768 1.00 91.44 1009 ARG A N 1
ATOM 7881 C CA . ARG A 1 1009 ? -8.767 23.281 30.422 1.00 91.44 1009 ARG A CA 1
ATOM 7882 C C . ARG A 1 1009 ? -9.745 22.544 29.513 1.00 91.44 1009 ARG A C 1
ATOM 7884 O O . ARG A 1 1009 ? -10.315 23.162 28.625 1.00 91.44 1009 ARG A O 1
ATOM 7891 N N . TYR A 1 1010 ? -9.909 21.237 29.701 1.00 89.31 1010 TYR A N 1
ATOM 7892 C CA . TYR A 1 1010 ? -10.783 20.408 28.864 1.00 89.31 1010 TYR A CA 1
ATOM 7893 C C . TYR A 1 1010 ? -11.939 19.758 29.629 1.00 89.31 1010 TYR A C 1
ATOM 7895 O O . TYR A 1 1010 ? -12.829 19.189 28.996 1.00 89.31 1010 TYR A O 1
ATOM 7903 N N . ALA A 1 1011 ? -11.923 19.835 30.961 1.00 94.44 1011 ALA A N 1
ATOM 7904 C CA . ALA A 1 1011 ? -12.940 19.288 31.853 1.00 94.44 1011 ALA A CA 1
ATOM 7905 C C . ALA A 1 1011 ? -13.090 20.158 33.121 1.00 94.44 1011 ALA A C 1
ATOM 7907 O O . ALA A 1 1011 ? -12.722 19.744 34.226 1.00 94.44 1011 ALA A O 1
ATOM 7908 N N . PRO A 1 1012 ? -13.570 21.405 32.982 1.00 95.12 1012 PRO A N 1
ATOM 7909 C CA . PRO A 1 1012 ? -13.569 22.382 34.071 1.00 95.12 1012 PRO A CA 1
ATOM 7910 C C . PRO A 1 1012 ? -14.461 21.988 35.262 1.00 95.12 1012 PRO A C 1
ATOM 7912 O O . PRO A 1 1012 ? -14.191 22.400 36.392 1.00 95.12 1012 PRO A O 1
ATOM 7915 N N . ASP A 1 1013 ? -15.479 21.153 35.058 1.00 96.12 1013 ASP A N 1
ATOM 7916 C CA . ASP A 1 1013 ? -16.392 20.690 36.108 1.00 96.12 1013 ASP A CA 1
ATOM 7917 C C . ASP A 1 1013 ? -15.857 19.505 36.931 1.00 96.12 1013 ASP A C 1
ATOM 7919 O O . ASP A 1 1013 ? -16.297 19.291 38.057 1.00 96.12 1013 ASP A O 1
ATOM 7923 N N . LYS A 1 1014 ? -14.877 18.757 36.418 1.00 97.25 1014 LYS A N 1
ATOM 7924 C CA . LYS A 1 1014 ? -14.423 17.488 37.009 1.00 97.25 1014 LYS A CA 1
ATOM 7925 C C . LYS A 1 1014 ? -13.384 17.692 38.127 1.00 97.25 1014 LYS A C 1
ATOM 7927 O O . LYS A 1 1014 ? -12.407 18.405 37.882 1.00 97.25 1014 LYS A O 1
ATOM 7932 N N . PRO A 1 1015 ? -13.569 17.160 39.355 1.00 97.94 1015 PRO A N 1
ATOM 7933 C CA . PRO A 1 1015 ? -12.621 17.333 40.460 1.00 97.94 1015 PRO A CA 1
ATOM 7934 C C . PRO A 1 1015 ? -11.334 16.501 40.375 1.00 97.94 1015 PRO A C 1
ATOM 7936 O O . PRO A 1 1015 ? -11.280 15.457 39.724 1.00 97.94 1015 PRO A O 1
ATOM 7939 N N . VAL A 1 1016 ? -10.318 16.945 41.118 1.00 98.25 1016 VAL A N 1
ATOM 7940 C CA . VAL A 1 1016 ? -9.070 16.222 41.397 1.00 98.25 1016 VAL A CA 1
ATOM 7941 C C . VAL A 1 1016 ? -8.978 15.849 42.885 1.00 98.25 1016 VAL A C 1
ATOM 7943 O O . VAL A 1 1016 ? -9.064 16.722 43.749 1.00 98.25 1016 VAL A O 1
ATOM 7946 N N . LEU A 1 1017 ? -8.766 14.560 43.176 1.00 98.19 1017 LEU A N 1
ATOM 7947 C CA . LEU A 1 1017 ? -8.647 14.001 44.528 1.00 98.19 1017 LEU A CA 1
ATOM 7948 C C . LEU A 1 1017 ? -7.192 13.666 44.885 1.00 98.19 1017 LEU A C 1
ATOM 7950 O O . LEU A 1 1017 ? -6.485 13.012 44.109 1.00 98.19 1017 LEU A O 1
ATOM 7954 N N . LEU A 1 1018 ? -6.781 14.060 46.093 1.00 97.12 1018 LEU A N 1
ATOM 7955 C CA . LEU A 1 1018 ? -5.530 13.659 46.743 1.00 97.12 1018 LEU A CA 1
ATOM 7956 C C . LEU A 1 1018 ? -5.831 12.878 48.028 1.00 97.12 1018 LEU A C 1
ATOM 7958 O O . LEU A 1 1018 ? -6.580 13.354 48.879 1.00 97.12 1018 LEU A O 1
ATOM 7962 N N . ALA A 1 1019 ? -5.196 11.717 48.197 1.00 95.44 1019 ALA A N 1
ATOM 7963 C CA . ALA A 1 1019 ? -5.249 10.945 49.437 1.00 95.44 1019 ALA A CA 1
ATOM 7964 C C . ALA A 1 1019 ? -3.973 11.144 50.269 1.00 95.44 1019 ALA A C 1
ATOM 7966 O O . ALA A 1 1019 ? -2.859 11.071 49.739 1.00 95.44 1019 ALA A O 1
ATOM 7967 N N . THR A 1 1020 ? -4.134 11.380 51.573 1.00 95.62 1020 THR A N 1
ATOM 7968 C CA . THR A 1 1020 ? -3.024 11.507 52.531 1.00 95.62 1020 THR A CA 1
ATOM 7969 C C . THR A 1 1020 ? -3.310 10.746 53.823 1.00 95.62 1020 THR A C 1
ATOM 7971 O O . THR A 1 1020 ? -4.458 10.493 54.139 1.00 95.62 1020 THR A O 1
ATOM 7974 N N . ASN A 1 1021 ? -2.315 10.389 54.632 1.00 94.69 1021 ASN A N 1
ATOM 7975 C CA . ASN A 1 1021 ? -2.616 10.042 56.034 1.00 94.69 1021 ASN A CA 1
ATOM 7976 C C . ASN A 1 1021 ? -2.668 11.317 56.908 1.00 94.69 1021 ASN A C 1
ATOM 7978 O O . ASN A 1 1021 ? -2.156 12.353 56.496 1.00 94.69 1021 ASN A O 1
ATOM 7982 N N . PRO A 1 1022 ? -3.245 11.293 58.123 1.00 93.94 1022 PRO A N 1
ATOM 7983 C CA . PRO A 1 1022 ? -3.280 12.441 59.032 1.00 93.94 1022 PRO A CA 1
ATOM 7984 C C . PRO A 1 1022 ? -2.031 12.559 59.927 1.00 93.94 1022 PRO A C 1
ATOM 7986 O O . PRO A 1 1022 ? -2.060 13.275 60.929 1.00 93.94 1022 PRO A O 1
ATOM 7989 N N . TYR A 1 1023 ? -0.938 11.847 59.632 1.00 94.44 1023 TYR A N 1
ATOM 7990 C CA . TYR A 1 1023 ? 0.217 11.773 60.534 1.00 94.44 1023 TYR A CA 1
ATOM 7991 C C . TYR A 1 1023 ? 1.153 12.965 60.349 1.00 94.44 1023 TYR A C 1
ATOM 7993 O O . TYR A 1 1023 ? 1.496 13.337 59.227 1.00 94.44 1023 TYR A O 1
ATOM 8001 N N . GLY A 1 1024 ? 1.618 13.546 61.454 1.00 92.69 1024 GLY A N 1
ATOM 8002 C CA . GLY A 1 1024 ? 2.597 14.629 61.442 1.00 92.69 1024 GLY A CA 1
ATOM 8003 C C . GLY A 1 1024 ? 2.072 15.950 60.872 1.00 92.69 1024 GLY A C 1
ATOM 8004 O O . GLY A 1 1024 ? 2.856 16.714 60.314 1.00 92.69 1024 GLY A O 1
ATOM 8005 N N . LEU A 1 1025 ? 0.769 16.236 60.998 1.00 94.38 1025 LEU A N 1
ATOM 8006 C CA . LEU A 1 1025 ? 0.149 17.469 60.480 1.00 94.38 1025 LEU A CA 1
ATOM 8007 C C . LEU A 1 1025 ? 0.741 18.756 61.075 1.00 94.38 1025 LEU A C 1
ATOM 8009 O O . LEU A 1 1025 ? 0.777 19.790 60.406 1.00 94.38 1025 LEU A O 1
ATOM 8013 N N . ARG A 1 1026 ? 1.206 18.706 62.330 1.00 91.88 1026 ARG A N 1
ATOM 8014 C CA . ARG A 1 1026 ? 1.774 19.875 63.018 1.00 91.88 1026 ARG A CA 1
ATOM 8015 C C . ARG A 1 1026 ? 2.998 20.402 62.268 1.00 91.88 1026 ARG A C 1
ATOM 8017 O O . ARG A 1 1026 ? 3.985 19.691 62.091 1.00 91.88 1026 ARG A O 1
ATOM 8024 N N . GLY A 1 1027 ? 2.961 21.676 61.892 1.00 90.69 1027 GLY A N 1
ATOM 8025 C CA . GLY A 1 1027 ? 4.019 22.345 61.136 1.00 90.69 1027 GLY A CA 1
ATOM 8026 C C . GLY A 1 1027 ? 3.921 22.178 59.615 1.00 90.69 1027 GLY A C 1
ATOM 8027 O O . GLY A 1 1027 ? 4.870 22.544 58.914 1.00 90.69 1027 GLY A O 1
ATOM 8028 N N . ALA A 1 1028 ? 2.829 21.608 59.095 1.00 95.19 1028 ALA A N 1
ATOM 8029 C CA . ALA A 1 1028 ? 2.520 21.542 57.663 1.00 95.19 1028 ALA A CA 1
ATOM 8030 C C . ALA A 1 1028 ? 1.384 22.497 57.245 1.00 95.19 1028 ALA A C 1
ATOM 8032 O O . ALA A 1 1028 ? 1.103 22.615 56.056 1.00 95.19 1028 ALA A O 1
ATOM 8033 N N . GLU A 1 1029 ? 0.752 23.204 58.188 1.00 96.75 1029 GLU A N 1
ATOM 8034 C CA . GLU A 1 1029 ? -0.452 24.021 57.979 1.00 96.75 1029 GLU A CA 1
ATOM 8035 C C . GLU A 1 1029 ? -0.250 25.084 56.892 1.00 96.75 1029 GLU A C 1
ATOM 8037 O O . GLU A 1 1029 ? -1.101 25.259 56.026 1.00 96.75 1029 GLU A O 1
ATOM 8042 N N . GLU A 1 1030 ? 0.902 25.759 56.893 1.00 96.75 1030 GLU A N 1
ATOM 8043 C CA . GLU A 1 1030 ? 1.235 26.756 55.869 1.00 96.75 1030 GLU A CA 1
ATOM 8044 C C . GLU A 1 1030 ? 1.361 26.136 54.471 1.00 96.75 1030 GLU A C 1
ATOM 8046 O O . GLU A 1 1030 ? 0.923 26.717 53.483 1.00 96.75 1030 GLU A O 1
ATOM 8051 N N . THR A 1 1031 ? 1.911 24.924 54.375 1.00 97.69 1031 THR A N 1
ATOM 8052 C CA . THR A 1 1031 ? 1.981 24.203 53.100 1.00 97.69 1031 THR A CA 1
ATOM 8053 C C . THR A 1 1031 ? 0.591 23.759 52.646 1.00 97.69 1031 THR A C 1
ATOM 8055 O O . THR A 1 1031 ? 0.286 23.886 51.464 1.00 97.69 1031 THR A O 1
ATOM 8058 N N . TYR A 1 1032 ? -0.286 23.320 53.557 1.00 98.25 1032 TYR A N 1
ATOM 8059 C CA . TYR A 1 1032 ? -1.683 23.027 53.216 1.00 98.25 1032 TYR A CA 1
ATOM 8060 C C . TYR A 1 1032 ? -2.417 24.257 52.676 1.00 98.25 1032 TYR A C 1
ATOM 8062 O O . TYR A 1 1032 ? -3.087 24.138 51.657 1.00 98.25 1032 TYR A O 1
ATOM 8070 N N . ARG A 1 1033 ? -2.243 25.446 53.272 1.00 97.81 1033 ARG A N 1
ATOM 8071 C CA . ARG A 1 1033 ? -2.850 26.689 52.748 1.00 97.81 1033 ARG A CA 1
ATOM 8072 C C . ARG A 1 1033 ? -2.411 27.028 51.324 1.00 97.81 1033 ARG A C 1
ATOM 8074 O O . ARG A 1 1033 ? -3.161 27.658 50.588 1.00 97.81 1033 ARG A O 1
ATOM 8081 N N . GLN A 1 1034 ? -1.214 26.603 50.926 1.00 98.12 1034 GLN A N 1
ATOM 8082 C CA . GLN A 1 1034 ? -0.710 26.773 49.560 1.00 98.12 1034 GLN A CA 1
ATOM 8083 C C . GLN A 1 1034 ? -1.177 25.652 48.617 1.00 98.12 1034 GLN A C 1
ATOM 8085 O O . GLN A 1 1034 ? -1.387 25.900 47.433 1.00 98.12 1034 GLN A O 1
ATOM 8090 N N . LEU A 1 1035 ? -1.338 24.428 49.129 1.00 98.12 1035 LEU A N 1
ATOM 8091 C CA . LEU A 1 1035 ? -1.726 23.243 48.362 1.00 98.12 1035 LEU A CA 1
ATOM 8092 C C . LEU A 1 1035 ? -3.234 23.178 48.080 1.00 98.12 1035 LEU A C 1
ATOM 8094 O O . LEU A 1 1035 ? -3.635 22.961 46.939 1.00 98.12 1035 LEU A O 1
ATOM 8098 N N . LEU A 1 1036 ? -4.065 23.334 49.113 1.00 98.19 1036 LEU A N 1
ATOM 8099 C CA . LEU A 1 1036 ? -5.505 23.065 49.059 1.00 98.19 1036 LEU A CA 1
ATOM 8100 C C . LEU A 1 1036 ? -6.289 23.921 48.049 1.00 98.19 1036 LEU A C 1
ATOM 8102 O O . LEU A 1 1036 ? -7.203 23.370 47.447 1.00 98.19 1036 LEU A O 1
ATOM 8106 N N . PRO A 1 1037 ? -5.918 25.179 47.730 1.00 97.69 1037 PRO A N 1
ATOM 8107 C CA . PRO A 1 1037 ? -6.547 25.915 46.626 1.00 97.69 1037 PRO A CA 1
ATOM 8108 C C . PRO A 1 1037 ? -6.376 25.265 45.238 1.00 97.69 1037 PRO A C 1
ATOM 8110 O O . PRO A 1 1037 ? -6.953 25.727 44.253 1.00 97.69 1037 PRO A O 1
ATOM 8113 N N . HIS A 1 1038 ? -5.535 24.233 45.125 1.00 97.94 1038 HIS A N 1
ATOM 8114 C CA . HIS A 1 1038 ? -5.260 23.489 43.897 1.00 97.94 1038 HIS A CA 1
ATOM 8115 C C . HIS A 1 1038 ? -5.706 22.019 43.967 1.00 97.94 1038 HIS A C 1
ATOM 8117 O O . HIS A 1 1038 ? -5.445 21.262 43.029 1.00 97.94 1038 HIS A O 1
ATOM 8123 N N . VAL A 1 1039 ? -6.375 21.613 45.048 1.00 97.69 1039 VAL A N 1
ATOM 8124 C CA . VAL A 1 1039 ? -6.908 20.264 45.266 1.00 97.69 1039 VAL A CA 1
ATOM 8125 C C . VAL A 1 1039 ? -8.406 20.387 45.514 1.00 97.69 1039 VAL A C 1
ATOM 8127 O O . VAL A 1 1039 ? -8.820 21.066 46.444 1.00 97.69 1039 VAL A O 1
ATOM 8130 N N . ASP A 1 1040 ? -9.230 19.723 44.705 1.00 97.88 1040 ASP A N 1
ATOM 8131 C CA . ASP A 1 1040 ? -10.683 19.820 44.869 1.00 97.88 1040 ASP A CA 1
ATOM 8132 C C . ASP A 1 1040 ? -11.176 18.989 46.057 1.00 97.88 1040 ASP A C 1
ATOM 8134 O O . ASP A 1 1040 ? -12.080 19.412 46.772 1.00 97.88 1040 ASP A O 1
ATOM 8138 N N . ILE A 1 1041 ? -10.589 17.804 46.258 1.00 98.38 1041 ILE A N 1
ATOM 8139 C CA . ILE A 1 1041 ? -10.980 16.863 47.309 1.00 98.38 1041 ILE A CA 1
ATOM 8140 C C . ILE A 1 1041 ? -9.732 16.328 48.017 1.00 98.38 1041 ILE A C 1
ATOM 8142 O O . ILE A 1 1041 ? -8.858 15.727 47.385 1.00 98.38 1041 ILE A O 1
ATOM 8146 N N . LEU A 1 1042 ? -9.675 16.483 49.338 1.00 98.06 1042 LEU A N 1
ATOM 8147 C CA . LEU A 1 1042 ? -8.711 15.808 50.200 1.00 98.06 1042 LEU A CA 1
ATOM 8148 C C . LEU A 1 1042 ? -9.385 14.594 50.857 1.00 98.06 1042 LEU A C 1
ATOM 8150 O O . LEU A 1 1042 ? -10.386 14.742 51.557 1.00 98.06 1042 LEU A O 1
ATOM 8154 N N . GLY A 1 1043 ? -8.832 13.401 50.639 1.00 97.00 1043 GLY A N 1
ATOM 8155 C CA . GLY A 1 1043 ? -9.341 12.137 51.180 1.00 97.00 1043 GLY A CA 1
ATOM 8156 C C . GLY A 1 1043 ? -8.367 11.478 52.155 1.00 97.00 1043 GLY A C 1
ATOM 8157 O O . GLY A 1 1043 ? -7.645 10.570 51.742 1.00 97.00 1043 GLY A O 1
ATOM 8158 N N . PRO A 1 1044 ? -8.266 11.933 53.418 1.00 96.69 1044 PRO A N 1
ATOM 8159 C CA . PRO A 1 1044 ? -7.334 11.343 54.360 1.00 96.69 1044 PRO A CA 1
ATOM 8160 C C . PRO A 1 1044 ? -7.710 9.930 54.840 1.00 96.69 1044 PRO A C 1
ATOM 8162 O O . PRO A 1 1044 ? -8.878 9.675 55.136 1.00 96.69 1044 PRO A O 1
ATOM 8165 N N . PHE A 1 1045 ? -6.708 9.060 55.023 1.00 94.81 1045 PHE A N 1
ATOM 8166 C CA . PHE A 1 1045 ? -6.839 7.671 55.493 1.00 94.81 1045 PHE A CA 1
ATOM 8167 C C . PHE A 1 1045 ? -6.091 7.382 56.801 1.00 94.81 1045 PHE A C 1
ATOM 8169 O O . PHE A 1 1045 ? -5.163 8.086 57.174 1.00 94.81 1045 PHE A O 1
ATOM 8176 N N . GLY A 1 1046 ? -6.440 6.307 57.514 1.00 92.62 1046 GLY A N 1
ATOM 8177 C CA . GLY A 1 1046 ? -5.626 5.807 58.638 1.00 92.62 1046 GLY A CA 1
ATOM 8178 C C . GLY A 1 1046 ? -5.822 6.505 59.994 1.00 92.62 1046 GLY A C 1
ATOM 8179 O O . GLY A 1 1046 ? -4.969 6.384 60.880 1.00 92.62 1046 GLY A O 1
ATOM 8180 N N . PHE A 1 1047 ? -6.949 7.197 60.206 1.00 91.50 1047 PHE A N 1
ATOM 8181 C CA . PHE A 1 1047 ? -7.290 7.860 61.480 1.00 91.50 1047 PHE A CA 1
ATOM 8182 C C . PHE A 1 1047 ? -7.390 6.917 62.688 1.00 91.50 1047 PHE A C 1
ATOM 8184 O O . PHE A 1 1047 ? -7.162 7.335 63.825 1.00 91.50 1047 PHE A O 1
ATOM 8191 N N . HIS A 1 1048 ? -7.744 5.649 62.481 1.00 84.94 1048 HIS A N 1
ATOM 8192 C CA . HIS A 1 1048 ? -7.922 4.694 63.578 1.00 84.94 1048 HIS A CA 1
ATOM 8193 C C . HIS A 1 1048 ? -6.585 4.236 64.194 1.00 84.94 1048 HIS A C 1
ATOM 8195 O O . HIS A 1 1048 ? -6.563 3.675 65.287 1.00 84.94 1048 HIS A O 1
ATOM 8201 N N . ARG A 1 1049 ? -5.465 4.511 63.514 1.00 88.19 1049 ARG A N 1
ATOM 8202 C CA . ARG A 1 1049 ? -4.114 4.054 63.865 1.00 88.19 1049 ARG A CA 1
ATOM 8203 C C . ARG A 1 1049 ? -3.113 5.213 63.984 1.00 88.19 1049 ARG A C 1
ATOM 8205 O O . ARG A 1 1049 ? -1.952 5.085 63.605 1.00 88.19 1049 ARG A O 1
ATOM 8212 N N . MET A 1 1050 ? -3.572 6.348 64.529 1.00 92.06 1050 MET A N 1
ATOM 8213 C CA . MET A 1 1050 ? -2.725 7.515 64.824 1.00 92.06 1050 MET A CA 1
ATOM 8214 C C . MET A 1 1050 ? -1.468 7.128 65.630 1.00 92.06 1050 MET A C 1
ATOM 8216 O O . MET A 1 1050 ? -1.590 6.409 66.628 1.00 92.06 1050 MET A O 1
ATOM 8220 N N . PRO A 1 1051 ? -0.272 7.629 65.258 1.00 91.81 1051 PRO A N 1
ATOM 8221 C CA . PRO A 1 1051 ? 0.957 7.377 65.999 1.00 91.81 1051 PRO A CA 1
ATOM 8222 C C . PRO A 1 1051 ? 0.892 7.878 67.445 1.00 91.81 1051 PRO A C 1
ATOM 8224 O O . PRO A 1 1051 ? 0.351 8.946 67.741 1.00 91.81 1051 PRO A O 1
ATOM 8227 N N . ALA A 1 1052 ? 1.514 7.133 68.360 1.00 90.69 1052 ALA A N 1
ATOM 8228 C CA . ALA A 1 1052 ? 1.632 7.555 69.750 1.00 90.69 1052 ALA A CA 1
ATOM 8229 C C . ALA A 1 1052 ? 2.420 8.877 69.857 1.00 90.69 1052 ALA A C 1
ATOM 8231 O O . ALA A 1 1052 ? 3.547 8.975 69.376 1.00 90.69 1052 ALA A O 1
ATOM 8232 N N . GLY A 1 1053 ? 1.834 9.880 70.518 1.00 89.94 1053 GLY A N 1
ATOM 8233 C CA . GLY A 1 1053 ? 2.429 11.213 70.689 1.00 89.94 1053 GLY A CA 1
ATOM 8234 C C . GLY A 1 1053 ? 2.047 12.243 69.617 1.00 89.94 1053 GLY A C 1
ATOM 8235 O O . GLY A 1 1053 ? 2.428 13.406 69.755 1.00 89.94 1053 GLY A O 1
ATOM 8236 N N . ASP A 1 1054 ? 1.285 11.846 68.595 1.00 94.06 1054 ASP A N 1
ATOM 8237 C CA . ASP A 1 1054 ? 0.705 12.749 67.592 1.00 94.06 1054 ASP A CA 1
ATOM 8238 C C . ASP A 1 1054 ? -0.676 13.294 68.038 1.00 94.06 1054 ASP A C 1
ATOM 8240 O O . ASP A 1 1054 ? -1.104 13.095 69.179 1.00 94.06 1054 ASP A O 1
ATOM 8244 N N . LEU A 1 1055 ? -1.374 14.018 67.157 1.00 94.19 1055 LEU A N 1
ATOM 8245 C CA . LEU A 1 1055 ? -2.778 14.406 67.334 1.00 94.19 1055 LEU A CA 1
ATOM 8246 C C . LEU A 1 1055 ? -3.686 13.174 67.499 1.00 94.19 1055 LEU A C 1
ATOM 8248 O O . LEU A 1 1055 ? -3.415 12.107 66.951 1.00 94.19 1055 LEU A O 1
ATOM 8252 N N . THR A 1 1056 ? -4.811 13.320 68.208 1.00 94.44 1056 THR A N 1
ATOM 8253 C CA . THR A 1 1056 ? -5.875 12.305 68.106 1.00 94.44 1056 THR A CA 1
ATOM 8254 C C . THR A 1 1056 ? -6.523 12.372 66.723 1.00 94.44 1056 THR A C 1
ATOM 8256 O O . THR A 1 1056 ? -6.458 13.405 66.051 1.00 94.44 1056 THR A O 1
ATOM 8259 N N . GLY A 1 1057 ? -7.186 11.294 66.295 1.00 92.88 1057 GLY A N 1
ATOM 8260 C CA . GLY A 1 1057 ? -7.851 11.273 64.990 1.00 92.88 1057 GLY A CA 1
ATOM 8261 C C . GLY A 1 1057 ? -8.871 12.410 64.831 1.00 92.88 1057 GLY A C 1
ATOM 8262 O O . GLY A 1 1057 ? -8.929 13.051 63.791 1.00 92.88 1057 GLY A O 1
ATOM 8263 N N . GLU A 1 1058 ? -9.622 12.728 65.886 1.00 94.38 1058 GLU A N 1
ATOM 8264 C CA . GLU A 1 1058 ? -10.610 13.814 65.916 1.00 94.38 1058 GLU A CA 1
ATOM 8265 C C . GLU A 1 1058 ? -9.956 15.195 65.837 1.00 94.38 1058 GLU A C 1
ATOM 8267 O O . GLU A 1 1058 ? -10.459 16.084 65.149 1.00 94.38 1058 GLU A O 1
ATOM 8272 N N . GLN A 1 1059 ? -8.820 15.383 66.516 1.00 94.69 1059 GLN A N 1
ATOM 8273 C CA . GLN A 1 1059 ? -8.057 16.627 66.436 1.00 94.69 1059 GLN A CA 1
ATOM 8274 C C . GLN A 1 1059 ? -7.496 16.835 65.028 1.00 94.69 1059 GLN A C 1
ATOM 8276 O O . GLN A 1 1059 ? -7.581 17.940 64.496 1.00 94.69 1059 GLN A O 1
ATOM 8281 N N . ALA A 1 1060 ? -6.965 15.776 64.413 1.00 96.00 1060 ALA A N 1
ATOM 8282 C CA . ALA A 1 1060 ? -6.480 15.811 63.040 1.00 96.00 1060 ALA A CA 1
ATOM 8283 C C . ALA A 1 1060 ? -7.613 16.096 62.040 1.00 96.00 1060 ALA A C 1
ATOM 8285 O O . ALA A 1 1060 ? -7.461 16.970 61.191 1.00 96.00 1060 ALA A O 1
ATOM 8286 N N . ALA A 1 1061 ? -8.764 15.428 62.182 1.00 95.75 1061 ALA A N 1
ATOM 8287 C CA . ALA A 1 1061 ? -9.939 15.656 61.339 1.00 95.75 1061 ALA A CA 1
ATOM 8288 C C . ALA A 1 1061 ? -10.458 17.097 61.464 1.00 95.75 1061 ALA A C 1
ATOM 8290 O O . ALA A 1 1061 ? -10.733 17.741 60.457 1.00 95.75 1061 ALA A O 1
ATOM 8291 N N . THR A 1 1062 ? -10.510 17.641 62.685 1.00 95.44 1062 THR A N 1
ATOM 8292 C CA . THR A 1 1062 ? -10.913 19.036 62.931 1.00 95.44 1062 THR A CA 1
ATOM 8293 C C . THR A 1 1062 ? -9.942 20.031 62.290 1.00 95.44 1062 THR A C 1
ATOM 8295 O O . THR A 1 1062 ? -10.373 21.015 61.690 1.00 95.44 1062 THR A O 1
ATOM 8298 N N . LEU A 1 1063 ? -8.631 19.785 62.391 1.00 96.56 1063 LEU A N 1
ATOM 8299 C CA . LEU A 1 1063 ? -7.616 20.645 61.781 1.00 96.56 1063 LEU A CA 1
ATOM 8300 C C . LEU A 1 1063 ? -7.709 20.623 60.251 1.00 96.56 1063 LEU A C 1
ATOM 8302 O O . LEU A 1 1063 ? -7.736 21.683 59.630 1.00 96.56 1063 LEU A O 1
ATOM 8306 N N . LEU A 1 1064 ? -7.796 19.434 59.649 1.00 97.31 1064 LEU A N 1
ATOM 8307 C CA . LEU A 1 1064 ? -7.952 19.297 58.202 1.00 97.31 1064 LEU A CA 1
ATOM 8308 C C . LEU A 1 1064 ? -9.255 19.935 57.717 1.00 97.31 1064 LEU A C 1
ATOM 8310 O O . LEU A 1 1064 ? -9.227 20.619 56.699 1.00 97.31 1064 LEU A O 1
ATOM 8314 N N . GLN A 1 1065 ? -10.356 19.797 58.466 1.00 96.38 1065 GLN A N 1
ATOM 8315 C CA . GLN A 1 1065 ? -11.623 20.456 58.137 1.00 96.38 1065 GLN A CA 1
ATOM 8316 C C . GLN A 1 1065 ? -11.462 21.972 58.099 1.00 96.38 1065 GLN A C 1
ATOM 8318 O O . GLN A 1 1065 ? -11.880 22.603 57.137 1.00 96.38 1065 GLN A O 1
ATOM 8323 N N . SER A 1 1066 ? -10.817 22.553 59.114 1.00 96.88 1066 SER A N 1
ATOM 8324 C CA . SER A 1 1066 ? -10.576 23.995 59.156 1.00 96.88 1066 SER A CA 1
ATOM 8325 C C . SER A 1 1066 ? -9.731 24.480 57.977 1.00 96.88 1066 SER A C 1
ATOM 8327 O O . SER A 1 1066 ? -9.993 25.563 57.468 1.00 96.88 1066 SER A O 1
ATOM 8329 N N . LEU A 1 1067 ? -8.717 23.715 57.560 1.00 97.88 1067 LEU A N 1
ATOM 8330 C CA . LEU A 1 1067 ? -7.860 24.070 56.423 1.00 97.88 1067 LEU A CA 1
ATOM 8331 C C . LEU A 1 1067 ? -8.599 23.924 55.084 1.00 97.88 1067 LEU A C 1
ATOM 8333 O O . LEU A 1 1067 ? -8.406 24.736 54.183 1.00 97.88 1067 LEU A O 1
ATOM 8337 N N . CYS A 1 1068 ? -9.448 22.903 54.962 1.00 97.50 1068 CYS A N 1
ATOM 8338 C CA . CYS A 1 1068 ? -10.277 22.668 53.784 1.00 97.50 1068 CYS A CA 1
ATOM 8339 C C . CYS A 1 1068 ? -11.348 23.756 53.625 1.00 97.50 1068 CYS A C 1
ATOM 8341 O O . CYS A 1 1068 ? -11.423 24.363 52.559 1.00 97.50 1068 CYS A O 1
ATOM 8343 N N . ASP A 1 1069 ? -12.071 24.086 54.701 1.00 95.19 1069 ASP A N 1
ATOM 8344 C CA . ASP A 1 1069 ? -13.048 25.183 54.731 1.00 95.19 1069 ASP A CA 1
ATOM 8345 C C . ASP A 1 1069 ? -12.381 26.538 54.397 1.00 95.19 1069 ASP A C 1
ATOM 8347 O O . ASP A 1 1069 ? -12.953 27.339 53.663 1.00 95.19 1069 ASP A O 1
ATOM 8351 N N . GLU A 1 1070 ? -11.155 26.797 54.884 1.00 96.12 1070 GLU A N 1
ATOM 8352 C CA . GLU A 1 1070 ? -10.386 28.018 54.564 1.00 96.12 1070 GLU A CA 1
ATOM 8353 C C . GLU A 1 1070 ? -10.057 28.126 53.062 1.00 96.12 1070 GLU A C 1
ATOM 8355 O O . GLU A 1 1070 ? -10.076 29.222 52.501 1.00 96.12 1070 GLU A O 1
ATOM 8360 N N . ALA A 1 1071 ? -9.756 27.000 52.410 1.00 95.75 1071 ALA A N 1
ATOM 8361 C CA . ALA A 1 1071 ? -9.306 26.950 51.019 1.00 95.75 1071 ALA A CA 1
ATOM 8362 C C . ALA A 1 1071 ? -10.422 26.685 49.990 1.00 95.75 1071 ALA A C 1
ATOM 8364 O O . ALA A 1 1071 ? -10.165 26.802 48.792 1.00 95.75 1071 ALA A O 1
ATOM 8365 N N . GLY A 1 1072 ? -11.628 26.306 50.430 1.00 92.94 1072 GLY A N 1
ATOM 8366 C CA . GLY A 1 1072 ? -12.696 25.815 49.551 1.00 92.94 1072 GLY A CA 1
ATOM 8367 C C . GLY A 1 1072 ? -12.431 24.412 48.983 1.00 92.94 1072 GLY A C 1
ATOM 8368 O O . GLY A 1 1072 ? -12.897 24.093 47.894 1.00 92.94 1072 GLY A O 1
ATOM 8369 N N . CYS A 1 1073 ? -11.646 23.595 49.690 1.00 96.94 1073 CYS A N 1
ATOM 8370 C CA . CYS A 1 1073 ? -11.398 22.190 49.356 1.00 96.94 1073 CYS A CA 1
ATOM 8371 C C . CYS A 1 1073 ? -12.418 21.299 50.081 1.00 96.94 1073 CYS A C 1
ATOM 8373 O O . CYS A 1 1073 ? -12.767 21.573 51.228 1.00 96.94 1073 CYS A O 1
ATOM 8375 N N . HIS A 1 1074 ? -12.870 20.216 49.453 1.00 97.75 1074 HIS A N 1
ATOM 8376 C CA . HIS A 1 1074 ? -13.776 19.256 50.085 1.00 97.75 1074 HIS A CA 1
ATOM 8377 C C . HIS A 1 1074 ? -13.008 18.229 50.914 1.00 97.75 1074 HIS A C 1
ATOM 8379 O O . HIS A 1 1074 ? -12.010 17.670 50.457 1.00 97.75 1074 HIS A O 1
ATOM 8385 N N . LEU A 1 1075 ? -13.501 17.931 52.119 1.00 97.81 1075 LEU A N 1
ATOM 8386 C CA . LEU A 1 1075 ? -12.888 16.940 53.004 1.00 97.81 1075 LEU A CA 1
ATOM 8387 C C . LEU A 1 1075 ? -13.720 15.656 53.048 1.00 97.81 1075 LEU A C 1
ATOM 8389 O O . LEU A 1 1075 ? -14.822 15.616 53.608 1.00 97.81 1075 LEU A O 1
ATOM 8393 N N . TRP A 1 1076 ? -13.169 14.590 52.476 1.00 97.81 1076 TRP A N 1
ATOM 8394 C CA . TRP A 1 1076 ? -13.762 13.252 52.468 1.00 97.81 1076 TRP A CA 1
ATOM 8395 C C . TRP A 1 1076 ? -12.957 12.307 53.356 1.00 97.81 1076 TRP A C 1
ATOM 8397 O O . TRP A 1 1076 ? -11.793 12.553 53.634 1.00 97.81 1076 TRP A O 1
ATOM 8407 N N . LEU A 1 1077 ? -13.565 11.231 53.839 1.00 97.00 1077 LEU A N 1
ATOM 8408 C CA . LEU A 1 1077 ? -12.862 10.224 54.633 1.00 97.00 1077 LEU A CA 1
ATOM 8409 C C . LEU A 1 1077 ? -12.554 9.012 53.768 1.00 97.00 1077 LEU A C 1
ATOM 8411 O O . LEU A 1 1077 ? -13.462 8.499 53.124 1.00 97.00 1077 LEU A O 1
ATOM 8415 N N . ASP A 1 1078 ? -11.321 8.523 53.821 1.00 96.12 1078 ASP A N 1
ATOM 8416 C CA . ASP A 1 1078 ? -10.983 7.163 53.416 1.00 96.12 1078 ASP A CA 1
ATOM 8417 C C . ASP A 1 1078 ? -10.862 6.282 54.666 1.00 96.12 1078 ASP A C 1
ATOM 8419 O O . ASP A 1 1078 ? -9.891 6.356 55.428 1.00 96.12 1078 ASP A O 1
ATOM 8423 N N . VAL A 1 1079 ? -11.889 5.479 54.943 1.00 95.62 1079 VAL A N 1
ATOM 8424 C CA . VAL A 1 1079 ? -11.853 4.542 56.066 1.00 95.62 1079 VAL A CA 1
ATOM 8425 C C . VAL A 1 1079 ? -11.243 3.213 55.626 1.00 95.62 1079 VAL A C 1
ATOM 8427 O O . VAL A 1 1079 ? -11.785 2.499 54.794 1.00 95.62 1079 VAL A O 1
ATOM 8430 N N . GLU A 1 1080 ? -10.123 2.831 56.232 1.00 94.19 1080 GLU A N 1
ATOM 8431 C CA . GLU A 1 1080 ? -9.525 1.510 56.020 1.00 94.19 1080 GLU A CA 1
ATOM 8432 C C . GLU A 1 1080 ? -10.478 0.426 56.575 1.00 94.19 1080 GLU A C 1
ATOM 8434 O O . GLU A 1 1080 ? -10.742 0.340 57.780 1.00 94.19 1080 GLU A O 1
ATOM 8439 N N . THR A 1 1081 ? -11.018 -0.402 55.679 1.00 95.12 1081 THR A N 1
ATOM 8440 C CA . THR A 1 1081 ? -11.968 -1.494 56.002 1.00 95.12 1081 THR A CA 1
ATOM 8441 C C . THR A 1 1081 ? -11.288 -2.836 56.227 1.00 95.12 1081 THR A C 1
ATOM 8443 O O . THR A 1 1081 ? -11.945 -3.876 56.268 1.00 95.12 1081 THR A O 1
ATOM 8446 N N . PHE A 1 1082 ? -9.974 -2.811 56.415 1.00 95.00 1082 PHE A N 1
ATOM 8447 C CA . PHE A 1 1082 ? -9.151 -3.986 56.624 1.00 95.00 1082 PHE A CA 1
ATOM 8448 C C . PHE A 1 1082 ? -8.476 -3.980 57.998 1.00 95.00 1082 PHE A C 1
ATOM 8450 O O . PHE A 1 1082 ? -8.345 -2.952 58.662 1.00 95.00 1082 PHE A O 1
ATOM 8457 N N . VAL A 1 1083 ? -8.010 -5.155 58.403 1.00 92.94 1083 VAL A N 1
ATOM 8458 C CA . VAL A 1 1083 ? -7.032 -5.367 59.469 1.00 92.94 1083 VAL A CA 1
ATOM 8459 C C . VAL A 1 1083 ? -5.845 -6.141 58.907 1.00 92.94 1083 VAL A C 1
ATOM 8461 O O . VAL A 1 1083 ? -5.999 -6.950 57.993 1.00 92.94 1083 VAL A O 1
ATOM 8464 N N . PHE A 1 1084 ? -4.662 -5.924 59.482 1.00 92.12 1084 PHE A N 1
ATOM 8465 C CA . PHE A 1 1084 ? -3.470 -6.687 59.124 1.00 92.12 1084 PHE A CA 1
ATOM 8466 C C . PHE A 1 1084 ? -3.473 -8.044 59.829 1.00 92.12 1084 PHE A C 1
ATOM 8468 O O . PHE A 1 1084 ? -3.167 -8.141 61.022 1.00 92.12 1084 PHE A O 1
ATOM 8475 N N . GLN A 1 1085 ? -3.766 -9.113 59.094 1.00 88.62 1085 GLN A N 1
ATOM 8476 C CA . GLN A 1 1085 ? -3.539 -10.465 59.588 1.00 88.62 1085 GLN A CA 1
ATOM 8477 C C . GLN A 1 1085 ? -2.070 -10.844 59.387 1.00 88.62 1085 GLN A C 1
ATOM 8479 O O . GLN A 1 1085 ? -1.451 -10.546 58.365 1.00 88.62 1085 GLN A O 1
ATOM 8484 N N . ASN A 1 1086 ? -1.479 -11.483 60.399 1.00 89.44 1086 ASN A N 1
ATOM 8485 C CA . ASN A 1 1086 ? -0.057 -11.850 60.410 1.00 89.44 1086 ASN A CA 1
ATOM 8486 C C . ASN A 1 1086 ? 0.896 -10.651 60.188 1.00 89.44 1086 ASN A C 1
ATOM 8488 O O . ASN A 1 1086 ? 2.048 -10.840 59.808 1.00 89.44 1086 ASN A O 1
ATOM 8492 N N . GLY A 1 1087 ? 0.416 -9.426 60.437 1.00 88.69 1087 GLY A N 1
ATOM 8493 C CA . GLY A 1 1087 ? 1.171 -8.181 60.299 1.00 88.69 1087 GLY A CA 1
ATOM 8494 C C . GLY A 1 1087 ? 1.359 -7.662 58.870 1.00 88.69 1087 GLY A C 1
ATOM 8495 O O . GLY A 1 1087 ? 2.065 -6.671 58.722 1.00 88.69 1087 GLY A O 1
ATOM 8496 N N . VAL A 1 1088 ? 0.773 -8.302 57.845 1.00 92.50 1088 VAL A N 1
ATOM 8497 C CA . VAL A 1 1088 ? 0.960 -7.904 56.431 1.00 92.50 1088 VAL A CA 1
ATOM 8498 C C . VAL A 1 1088 ? -0.304 -8.082 55.582 1.00 92.50 1088 VAL A C 1
ATOM 8500 O O . VAL A 1 1088 ? -0.653 -7.189 54.827 1.00 92.50 1088 VAL A O 1
ATOM 8503 N N . GLU A 1 1089 ? -1.008 -9.209 55.686 1.00 95.31 1089 GLU A N 1
ATOM 8504 C CA . GLU A 1 1089 ? -2.132 -9.511 54.785 1.00 95.31 1089 GLU A CA 1
ATOM 8505 C C . GLU A 1 1089 ? -3.367 -8.671 55.125 1.00 95.31 1089 GLU A C 1
ATOM 8507 O O . GLU A 1 1089 ? -3.737 -8.573 56.299 1.00 95.31 1089 GLU A O 1
ATOM 8512 N N . LEU A 1 1090 ? -4.039 -8.123 54.109 1.00 96.06 1090 LEU A N 1
ATOM 8513 C CA . LEU A 1 1090 ? -5.254 -7.330 54.302 1.00 96.06 1090 LEU A CA 1
ATOM 8514 C C . LEU A 1 1090 ? -6.481 -8.242 54.370 1.00 96.06 1090 LEU A C 1
ATOM 8516 O O . LEU A 1 1090 ? -6.796 -8.946 53.410 1.00 96.06 1090 LEU A O 1
ATOM 8520 N N . HIS A 1 1091 ? -7.190 -8.209 55.498 1.00 96.00 1091 HIS A N 1
ATOM 8521 C CA . HIS A 1 1091 ? -8.428 -8.968 55.708 1.00 96.00 1091 HIS A CA 1
ATOM 8522 C C . HIS A 1 1091 ? -9.573 -8.055 56.148 1.00 96.00 1091 HIS A C 1
ATOM 8524 O O . HIS A 1 1091 ? -9.308 -7.096 56.871 1.00 96.00 1091 HIS A O 1
ATOM 8530 N N . PRO A 1 1092 ? -10.836 -8.364 55.795 1.00 96.56 1092 PRO A N 1
ATOM 8531 C CA . PRO A 1 1092 ? -11.995 -7.566 56.192 1.00 96.56 1092 PRO A CA 1
ATOM 8532 C C . PRO A 1 1092 ? -12.045 -7.297 57.702 1.00 96.56 1092 PRO A C 1
ATOM 8534 O O . PRO A 1 1092 ? -11.981 -8.216 58.525 1.00 96.56 1092 PRO A O 1
ATOM 8537 N N . ARG A 1 1093 ? -12.186 -6.025 58.076 1.00 92.81 1093 ARG A N 1
ATOM 8538 C CA . ARG A 1 1093 ? -12.326 -5.576 59.466 1.00 92.81 1093 ARG A CA 1
ATOM 8539 C C . ARG A 1 1093 ? -13.714 -5.932 60.021 1.00 92.81 1093 ARG A C 1
ATOM 8541 O O . ARG A 1 1093 ? -14.692 -5.914 59.275 1.00 92.81 1093 ARG A O 1
ATOM 8548 N N . PRO A 1 1094 ? -13.862 -6.205 61.333 1.00 94.00 1094 PRO A N 1
ATOM 8549 C CA . PRO A 1 1094 ? -15.179 -6.401 61.938 1.00 94.00 1094 PRO A CA 1
ATOM 8550 C C . PRO A 1 1094 ? -16.103 -5.181 61.775 1.00 94.00 1094 PRO A C 1
ATOM 8552 O O . PRO A 1 1094 ? -15.720 -4.055 62.097 1.00 94.00 1094 PRO A O 1
ATOM 8555 N N . ILE A 1 1095 ? -17.360 -5.414 61.375 1.00 95.25 1095 ILE A N 1
ATOM 8556 C CA . ILE A 1 1095 ? -18.350 -4.350 61.117 1.00 95.25 1095 ILE A CA 1
ATOM 8557 C C . ILE A 1 1095 ? -18.556 -3.394 62.302 1.00 95.25 1095 ILE A C 1
ATOM 8559 O O . ILE A 1 1095 ? -18.719 -2.194 62.111 1.00 95.25 1095 ILE A O 1
ATOM 8563 N N . GLY A 1 1096 ? -18.509 -3.898 63.540 1.00 94.56 1096 GLY A N 1
ATOM 8564 C CA . GLY A 1 1096 ? -18.735 -3.077 64.733 1.00 94.56 1096 GLY A CA 1
ATOM 8565 C C . GLY A 1 1096 ? -17.670 -1.995 64.923 1.00 94.56 1096 GLY A C 1
ATOM 8566 O O . GLY A 1 1096 ? -17.980 -0.893 65.370 1.00 94.56 1096 GLY A O 1
ATOM 8567 N N . GLU A 1 1097 ? -16.426 -2.282 64.539 1.00 92.69 1097 GLU A N 1
ATOM 8568 C CA . GLU A 1 1097 ? -15.348 -1.298 64.584 1.00 92.69 1097 GLU A CA 1
ATOM 8569 C C . GLU A 1 1097 ? -15.472 -0.270 63.454 1.00 92.69 1097 GLU A C 1
ATOM 8571 O O . GLU A 1 1097 ? -15.253 0.918 63.685 1.00 92.69 1097 GLU A O 1
ATOM 8576 N N . LEU A 1 1098 ? -15.885 -0.716 62.262 1.00 93.38 1098 LEU A N 1
ATOM 8577 C CA . LEU A 1 1098 ? -16.169 0.160 61.126 1.00 93.38 1098 LEU A CA 1
ATOM 8578 C C . LEU A 1 1098 ? -17.284 1.160 61.465 1.00 93.38 1098 LEU A C 1
ATOM 8580 O O . LEU A 1 1098 ? -17.087 2.364 61.328 1.00 93.38 1098 LEU A O 1
ATOM 8584 N N . ILE A 1 1099 ? -18.417 0.683 61.992 1.00 94.19 1099 ILE A N 1
ATOM 8585 C CA . ILE A 1 1099 ? -19.521 1.539 62.465 1.00 94.19 1099 ILE A CA 1
ATOM 8586 C C . ILE A 1 1099 ? -19.038 2.499 63.561 1.00 94.19 1099 ILE A C 1
ATOM 8588 O O . ILE A 1 1099 ? -19.462 3.656 63.607 1.00 94.19 1099 ILE A O 1
ATOM 8592 N N . GLY A 1 1100 ? -18.135 2.039 64.433 1.00 93.31 1100 GLY A N 1
ATOM 8593 C CA . GLY A 1 1100 ? -17.484 2.876 65.437 1.00 93.31 1100 GLY A CA 1
ATOM 8594 C C . GLY A 1 1100 ? -16.816 4.106 64.822 1.00 93.31 1100 GLY A C 1
ATOM 8595 O O . GLY A 1 1100 ? -17.081 5.222 65.268 1.00 93.31 1100 GLY A O 1
ATOM 8596 N N . ASP A 1 1101 ? -16.024 3.926 63.764 1.00 92.50 1101 ASP A N 1
ATOM 8597 C CA . ASP A 1 1101 ? -15.371 5.037 63.064 1.00 92.50 1101 ASP A CA 1
ATOM 8598 C C . ASP A 1 1101 ? -16.372 5.913 62.288 1.00 92.50 1101 ASP A C 1
ATOM 8600 O O . ASP A 1 1101 ? -16.285 7.141 62.372 1.00 92.50 1101 ASP A O 1
ATOM 8604 N N . LEU A 1 1102 ? -17.380 5.319 61.630 1.00 93.31 1102 LEU A N 1
ATOM 8605 C CA . LEU A 1 1102 ? -18.446 6.066 60.936 1.00 93.31 1102 LEU A CA 1
ATOM 8606 C C . LEU A 1 1102 ? -19.193 7.027 61.876 1.00 93.31 1102 LEU A C 1
ATOM 8608 O O . LEU A 1 1102 ? -19.575 8.125 61.472 1.00 93.31 1102 LEU A O 1
ATOM 8612 N N . ARG A 1 1103 ? -19.395 6.632 63.140 1.00 92.62 1103 ARG A N 1
ATOM 8613 C CA . ARG A 1 1103 ? -20.061 7.454 64.165 1.00 92.62 1103 ARG A CA 1
ATOM 8614 C C . ARG A 1 1103 ? -19.111 8.427 64.863 1.00 92.62 1103 ARG A C 1
ATOM 8616 O O . ARG A 1 1103 ? -19.547 9.499 65.280 1.00 92.62 1103 ARG A O 1
ATOM 8623 N N . ARG A 1 1104 ? -17.834 8.063 64.999 1.00 92.69 1104 ARG A N 1
ATOM 8624 C CA . ARG A 1 1104 ? -16.796 8.865 65.665 1.00 92.69 1104 ARG A CA 1
ATOM 8625 C C . ARG A 1 1104 ? -16.410 10.104 64.861 1.00 92.69 1104 ARG A C 1
ATOM 8627 O O . ARG A 1 1104 ? -16.170 11.156 65.450 1.00 92.69 1104 ARG A O 1
ATOM 8634 N N . PHE A 1 1105 ? -16.355 9.992 63.537 1.00 93.25 1105 PHE A N 1
ATOM 8635 C CA . PHE A 1 1105 ? -15.901 11.067 62.659 1.00 93.25 1105 PHE A CA 1
ATOM 8636 C C . PHE A 1 1105 ? -17.069 11.797 61.989 1.00 93.25 1105 PHE A C 1
ATOM 8638 O O . PHE A 1 1105 ? -17.649 11.344 61.004 1.00 93.25 1105 PHE A O 1
ATOM 8645 N N . THR A 1 1106 ? -17.413 12.964 62.532 1.00 93.19 1106 THR A N 1
ATOM 8646 C CA . THR A 1 1106 ? -18.644 13.696 62.194 1.00 93.19 1106 THR A CA 1
ATOM 8647 C C . THR A 1 1106 ? -18.465 14.822 61.169 1.00 93.19 1106 THR A C 1
ATOM 8649 O O . THR A 1 1106 ? -19.462 15.356 60.682 1.00 93.19 1106 THR A O 1
ATOM 8652 N N . THR A 1 1107 ? -17.225 15.189 60.832 1.00 92.31 1107 THR A N 1
ATOM 8653 C CA . THR A 1 1107 ? -16.903 16.373 60.011 1.00 92.31 1107 THR A CA 1
ATOM 8654 C C . THR A 1 1107 ? -16.903 16.117 58.502 1.00 92.31 1107 THR A C 1
ATOM 8656 O O . THR A 1 1107 ? -17.150 17.043 57.744 1.00 92.31 1107 THR A O 1
ATOM 8659 N N . PHE A 1 1108 ? -16.671 14.883 58.056 1.00 95.81 1108 PHE A N 1
ATOM 8660 C CA . PHE A 1 1108 ? -16.497 14.555 56.637 1.00 95.81 1108 PHE A CA 1
ATOM 8661 C C . PHE A 1 1108 ? -17.794 14.649 55.831 1.00 95.81 1108 PHE A C 1
ATOM 8663 O O . PHE A 1 1108 ? -18.838 14.201 56.293 1.00 95.81 1108 PHE A O 1
ATOM 8670 N N . GLU A 1 1109 ? -17.723 15.174 54.609 1.00 95.94 1109 GLU A N 1
ATOM 8671 C CA . GLU A 1 1109 ? -18.896 15.358 53.734 1.00 95.94 1109 GLU A CA 1
ATOM 8672 C C . GLU A 1 1109 ? -19.277 14.072 52.988 1.00 95.94 1109 GLU A C 1
ATOM 8674 O O . GLU A 1 1109 ? -20.437 13.849 52.637 1.00 95.94 1109 GLU A O 1
ATOM 8679 N N . LYS A 1 1110 ? -18.286 13.207 52.757 1.00 96.69 1110 LYS A N 1
ATOM 8680 C CA . LYS A 1 1110 ? -18.428 11.896 52.123 1.00 96.69 1110 LYS A CA 1
ATOM 8681 C C . LYS A 1 1110 ? -17.455 10.921 52.771 1.00 96.69 1110 LYS A C 1
ATOM 8683 O O . LYS A 1 1110 ? -16.329 11.295 53.091 1.00 96.69 1110 LYS A O 1
ATOM 8688 N N . ILE A 1 1111 ? -17.883 9.676 52.950 1.00 97.19 1111 ILE A N 1
ATOM 8689 C CA . ILE A 1 1111 ? -17.024 8.596 53.437 1.00 97.19 1111 ILE A CA 1
ATOM 8690 C C . ILE A 1 1111 ? -16.890 7.564 52.325 1.00 97.19 1111 ILE A C 1
ATOM 8692 O O . ILE A 1 1111 ? -17.886 7.035 51.836 1.00 97.19 1111 ILE A O 1
ATOM 8696 N N . LEU A 1 1112 ? -15.653 7.305 51.936 1.00 97.62 1112 LEU A N 1
ATOM 8697 C CA . LEU A 1 1112 ? -15.228 6.222 51.068 1.00 97.62 1112 LEU A CA 1
ATOM 8698 C C . LEU A 1 1112 ? -14.415 5.225 51.895 1.00 97.62 1112 LEU A C 1
ATOM 8700 O O . LEU A 1 1112 ? -14.010 5.542 53.014 1.00 97.62 1112 LEU A O 1
ATOM 8704 N N . HIS A 1 1113 ? -14.165 4.033 51.363 1.00 96.81 1113 HIS A N 1
ATOM 8705 C CA . HIS A 1 1113 ? -13.281 3.078 52.024 1.00 96.81 1113 HIS A CA 1
ATOM 8706 C C . HIS A 1 1113 ? -12.245 2.454 51.098 1.00 96.81 1113 HIS A C 1
ATOM 8708 O O . HIS A 1 1113 ? -12.555 2.098 49.959 1.00 96.81 1113 HIS A O 1
ATOM 8714 N N . TYR A 1 1114 ? -11.037 2.256 51.619 1.00 95.56 1114 TYR A N 1
ATOM 8715 C CA . TYR A 1 1114 ? -10.048 1.355 51.053 1.00 95.56 1114 TYR A CA 1
ATOM 8716 C C . TYR A 1 1114 ? -10.246 -0.049 51.645 1.00 95.56 1114 TYR A C 1
ATOM 8718 O O . TYR A 1 1114 ? -10.094 -0.273 52.853 1.00 95.56 1114 TYR A O 1
ATOM 8726 N N . GLN A 1 1115 ? -10.669 -1.036 50.861 1.00 94.44 1115 GLN A N 1
ATOM 8727 C CA . GLN A 1 1115 ? -11.136 -0.974 49.465 1.00 94.44 1115 GLN A CA 1
ATOM 8728 C C . GLN A 1 1115 ? -12.314 -1.931 49.268 1.00 94.44 1115 GLN A C 1
ATOM 8730 O O . GLN A 1 1115 ? -12.557 -2.746 50.150 1.00 94.44 1115 GLN A O 1
ATOM 8735 N N . PHE A 1 1116 ? -13.046 -1.881 48.150 1.00 97.81 1116 PHE A N 1
ATOM 8736 C CA . PHE A 1 1116 ? -14.166 -2.808 47.924 1.00 97.81 1116 PHE A CA 1
ATOM 8737 C C . PHE A 1 1116 ? -13.709 -4.216 47.508 1.00 97.81 1116 PHE A C 1
ATOM 8739 O O . PHE A 1 1116 ? -13.994 -5.162 48.249 1.00 97.81 1116 PHE A O 1
ATOM 8746 N N . PRO A 1 1117 ? -12.968 -4.412 46.395 1.00 96.88 1117 PRO A N 1
ATOM 8747 C CA . PRO A 1 1117 ? -12.484 -5.739 46.024 1.00 96.88 1117 PRO A CA 1
ATOM 8748 C C . PRO A 1 1117 ? -11.566 -6.297 47.120 1.00 96.88 1117 PRO A C 1
ATOM 8750 O O . PRO A 1 1117 ? -10.672 -5.613 47.605 1.00 96.88 1117 PRO A O 1
ATOM 8753 N N . GLY A 1 1118 ? -11.799 -7.538 47.546 1.00 95.88 1118 GLY A N 1
ATOM 8754 C CA . GLY A 1 1118 ? -11.040 -8.169 48.629 1.00 95.88 1118 GLY A CA 1
ATOM 8755 C C . GLY A 1 1118 ? -11.615 -7.934 50.028 1.00 95.88 1118 GLY A C 1
ATOM 8756 O O . GLY A 1 1118 ? -11.463 -8.812 50.877 1.00 95.88 1118 GLY A O 1
ATOM 8757 N N . MET A 1 1119 ? -12.309 -6.813 50.282 1.00 97.19 1119 MET A N 1
ATOM 8758 C CA . MET A 1 1119 ? -12.941 -6.552 51.590 1.00 97.19 1119 MET A CA 1
ATOM 8759 C C . MET A 1 1119 ? -14.448 -6.773 51.598 1.00 97.19 1119 MET A C 1
ATOM 8761 O O . MET A 1 1119 ? -14.999 -7.155 52.625 1.00 97.19 1119 MET A O 1
ATOM 8765 N N . MET A 1 1120 ? -15.116 -6.558 50.467 1.00 98.00 1120 MET A N 1
ATOM 8766 C CA . MET A 1 1120 ? -16.548 -6.765 50.294 1.00 98.00 1120 MET A CA 1
ATOM 8767 C C . MET A 1 1120 ? -16.817 -7.520 48.987 1.00 98.00 1120 MET A C 1
ATOM 8769 O O . MET A 1 1120 ? -16.239 -7.231 47.942 1.00 98.00 1120 MET A O 1
ATOM 8773 N N . SER A 1 1121 ? -17.686 -8.526 49.031 1.00 97.38 1121 SER A N 1
ATOM 8774 C CA . SER A 1 1121 ? -18.151 -9.250 47.840 1.00 97.38 1121 SER A CA 1
ATOM 8775 C C . SER A 1 1121 ? -19.602 -9.655 48.036 1.00 97.38 1121 SER A C 1
ATOM 8777 O O . SER A 1 1121 ? -19.939 -10.220 49.071 1.00 97.38 1121 SER A O 1
ATOM 8779 N N . ALA A 1 1122 ? -20.478 -9.377 47.073 1.00 97.12 1122 ALA A N 1
ATOM 8780 C CA . ALA A 1 1122 ? -21.865 -9.808 47.208 1.00 97.12 1122 ALA A CA 1
ATOM 8781 C C . ALA A 1 1122 ? -21.970 -11.341 47.082 1.00 97.12 1122 ALA A C 1
ATOM 8783 O O . ALA A 1 1122 ? -21.223 -11.942 46.299 1.00 97.12 1122 ALA A O 1
ATOM 8784 N N . PRO A 1 1123 ? -22.886 -11.995 47.820 1.00 96.69 1123 PRO A N 1
ATOM 8785 C CA . PRO A 1 1123 ? -23.026 -13.452 47.788 1.00 96.69 1123 PRO A CA 1
ATOM 8786 C C . PRO A 1 1123 ? -23.406 -13.992 46.399 1.00 96.69 1123 PRO A C 1
ATOM 8788 O O . PRO A 1 1123 ? -23.104 -15.140 46.084 1.00 96.69 1123 PRO A O 1
ATOM 8791 N N . GLU A 1 1124 ? -24.027 -13.170 45.553 1.00 94.75 1124 GLU A N 1
ATOM 8792 C CA . GLU A 1 1124 ? -24.378 -13.477 44.165 1.00 94.75 1124 GLU A CA 1
ATOM 8793 C C . GLU A 1 1124 ? -23.237 -13.291 43.152 1.00 94.75 1124 GLU A C 1
ATOM 8795 O O . GLU A 1 1124 ? -23.372 -13.742 42.013 1.00 94.75 1124 GLU A O 1
ATOM 8800 N N . MET A 1 1125 ? -22.128 -12.640 43.527 1.00 95.88 1125 MET A N 1
ATOM 8801 C CA . MET A 1 1125 ? -20.984 -12.493 42.624 1.00 95.88 1125 MET A CA 1
ATOM 8802 C C . MET A 1 1125 ? -20.382 -13.861 42.324 1.00 95.88 1125 MET A C 1
ATOM 8804 O O . MET A 1 1125 ? -20.144 -14.669 43.223 1.00 95.88 1125 MET A O 1
ATOM 8808 N N . THR A 1 1126 ? -20.090 -14.110 41.051 1.00 95.12 1126 THR A N 1
ATOM 8809 C CA . THR A 1 1126 ? -19.530 -15.394 40.607 1.00 95.12 1126 THR A CA 1
ATOM 8810 C C . THR A 1 1126 ? -18.045 -15.538 40.943 1.00 95.12 1126 THR A C 1
ATOM 8812 O O . THR A 1 1126 ? -17.527 -16.652 41.005 1.00 95.12 1126 THR A O 1
ATOM 8815 N N . CYS A 1 1127 ? -17.364 -14.421 41.200 1.00 94.56 1127 CYS A N 1
ATOM 8816 C CA . CYS A 1 1127 ? -16.017 -14.352 41.753 1.00 94.56 1127 CYS A CA 1
ATOM 8817 C C . CYS A 1 1127 ? -16.062 -13.472 43.007 1.00 94.56 1127 CYS A C 1
ATOM 8819 O O . CYS A 1 1127 ? -16.593 -12.366 42.944 1.00 94.56 1127 CYS A O 1
ATOM 8821 N N . GLN A 1 1128 ? -15.529 -13.954 44.134 1.00 96.44 1128 GLN A N 1
ATOM 8822 C CA . GLN A 1 1128 ? -15.639 -13.295 45.443 1.00 96.44 1128 GLN A CA 1
ATOM 8823 C C . GLN A 1 1128 ? -14.250 -13.054 46.056 1.00 96.44 1128 GLN A C 1
ATOM 8825 O O . GLN A 1 1128 ? -13.878 -13.756 47.000 1.00 96.44 1128 GLN A O 1
ATOM 8830 N N . PRO A 1 1129 ? -13.479 -12.074 45.539 1.00 96.25 1129 PRO A N 1
ATOM 8831 C CA . PRO A 1 1129 ? -12.164 -11.737 46.073 1.00 96.25 1129 PRO A CA 1
ATOM 8832 C C . PRO A 1 1129 ? -12.208 -11.524 47.594 1.00 96.25 1129 PRO A C 1
ATOM 8834 O O . PRO A 1 1129 ? -13.024 -10.756 48.108 1.00 96.25 1129 PRO A O 1
ATOM 8837 N N . GLY A 1 1130 ? -11.333 -12.218 48.328 1.00 94.31 1130 GLY A N 1
ATOM 8838 C CA . GLY A 1 1130 ? -11.290 -12.197 49.800 1.00 94.31 1130 GLY A CA 1
ATOM 8839 C C . GLY A 1 1130 ? -12.175 -13.257 50.475 1.00 94.31 1130 GLY A C 1
ATOM 8840 O O . GLY A 1 1130 ? -12.128 -13.429 51.696 1.00 94.31 1130 GLY A O 1
ATOM 8841 N N . GLY A 1 1131 ? -12.936 -14.022 49.688 1.00 95.19 1131 GLY A N 1
ATOM 8842 C CA . GLY A 1 1131 ? -13.660 -15.210 50.121 1.00 95.19 1131 GLY A CA 1
ATOM 8843 C C . GLY A 1 1131 ? -14.766 -14.948 51.156 1.00 95.19 1131 GLY A C 1
ATOM 8844 O O . GLY A 1 1131 ? -15.360 -13.874 51.205 1.00 95.19 1131 GLY A O 1
ATOM 8845 N N . PRO A 1 1132 ? -15.073 -15.924 52.033 1.00 96.69 1132 PRO A N 1
ATOM 8846 C CA . PRO A 1 1132 ? -16.206 -15.824 52.960 1.00 96.69 1132 PRO A CA 1
ATOM 8847 C C . PRO A 1 1132 ? -16.170 -14.614 53.906 1.00 96.69 1132 PRO A C 1
ATOM 8849 O O . PRO A 1 1132 ? -17.219 -14.155 54.354 1.00 96.69 1132 PRO A O 1
ATOM 8852 N N . ALA A 1 1133 ? -14.980 -14.099 54.230 1.00 96.00 1133 ALA A N 1
ATOM 8853 C CA . ALA A 1 1133 ? -14.846 -12.928 55.088 1.00 96.00 1133 ALA A CA 1
ATOM 8854 C C . ALA A 1 1133 ? -15.334 -11.651 54.384 1.00 96.00 1133 ALA A C 1
ATOM 8856 O O . ALA A 1 1133 ? -15.989 -10.828 55.027 1.00 96.00 1133 ALA A O 1
ATOM 8857 N N . SER A 1 1134 ? -15.061 -11.503 53.081 1.00 97.31 1134 SER A N 1
ATOM 8858 C CA . SER A 1 1134 ? -15.506 -10.335 52.316 1.00 97.31 1134 SER A CA 1
ATOM 8859 C C . SER A 1 1134 ? -17.017 -10.365 52.080 1.00 97.31 1134 SER A C 1
ATOM 8861 O O . SER A 1 1134 ? -17.690 -9.342 52.211 1.00 97.31 1134 SER A O 1
ATOM 8863 N N . VAL A 1 1135 ? -17.583 -11.556 51.859 1.00 97.94 1135 VAL A N 1
ATOM 8864 C CA . VAL A 1 1135 ? -19.042 -11.756 51.810 1.00 97.94 1135 VAL A CA 1
ATOM 8865 C C . VAL A 1 1135 ? -19.701 -11.395 53.135 1.00 97.94 1135 VAL A C 1
ATOM 8867 O O . VAL A 1 1135 ? -20.689 -10.662 53.163 1.00 97.94 1135 VAL A O 1
ATOM 8870 N N . LYS A 1 1136 ? -19.116 -11.836 54.254 1.00 97.56 1136 LYS A N 1
ATOM 8871 C CA . LYS A 1 1136 ? -19.633 -11.514 55.585 1.00 97.56 1136 LYS A CA 1
ATOM 8872 C C . LYS A 1 1136 ? -19.673 -10.004 55.832 1.00 97.56 1136 LYS A C 1
ATOM 8874 O O . LYS A 1 1136 ? -20.683 -9.511 56.327 1.00 97.56 1136 LYS A O 1
ATOM 8879 N N . LEU A 1 1137 ? -18.599 -9.274 55.518 1.00 97.81 1137 LEU A N 1
ATOM 8880 C CA . LEU A 1 1137 ? -18.566 -7.824 55.732 1.00 97.81 1137 LEU A CA 1
ATOM 8881 C C . LEU A 1 1137 ? -19.586 -7.096 54.840 1.00 97.81 1137 LEU A C 1
ATOM 8883 O O . LEU A 1 1137 ? -20.244 -6.172 55.315 1.00 97.81 1137 LEU A O 1
ATOM 8887 N N . TYR A 1 1138 ? -19.772 -7.542 53.593 1.00 98.12 1138 TYR A N 1
ATOM 8888 C CA . TYR A 1 1138 ? -20.797 -7.006 52.692 1.00 98.12 1138 TYR A CA 1
ATOM 8889 C C . TYR A 1 1138 ? -22.218 -7.183 53.255 1.00 98.12 1138 TYR A C 1
ATOM 8891 O O . TYR A 1 1138 ? -22.981 -6.221 53.336 1.00 98.12 1138 TYR A O 1
ATOM 8899 N N . GLU A 1 1139 ? -22.575 -8.391 53.704 1.00 97.69 1139 GLU A N 1
ATOM 8900 C CA . GLU A 1 1139 ? -23.896 -8.665 54.288 1.00 97.69 1139 GLU A CA 1
ATOM 8901 C C . GLU A 1 1139 ? -24.114 -7.946 55.626 1.00 97.69 1139 GLU A C 1
ATOM 8903 O O . GLU A 1 1139 ? -25.206 -7.440 55.891 1.00 97.69 1139 GLU A O 1
ATOM 8908 N N . ASP A 1 1140 ? -23.080 -7.881 56.470 1.00 97.44 1140 ASP A N 1
ATOM 8909 C CA . ASP A 1 1140 ? -23.107 -7.128 57.723 1.00 97.44 1140 ASP A CA 1
ATOM 8910 C C . ASP A 1 1140 ? -23.370 -5.639 57.473 1.00 97.44 1140 ASP A C 1
ATOM 8912 O O . ASP A 1 1140 ? -24.195 -5.037 58.161 1.00 97.44 1140 ASP A O 1
ATOM 8916 N N . TYR A 1 1141 ? -22.702 -5.053 56.477 1.00 97.50 1141 TYR A N 1
ATOM 8917 C CA . TYR A 1 1141 ? -22.902 -3.656 56.109 1.00 97.50 1141 TYR A CA 1
ATOM 8918 C C . TYR A 1 1141 ? -24.282 -3.417 55.482 1.00 97.50 1141 TYR A C 1
ATOM 8920 O O . TYR A 1 1141 ? -24.938 -2.430 55.810 1.00 97.50 1141 TYR A O 1
ATOM 8928 N N . ARG A 1 1142 ? -24.787 -4.347 54.658 1.00 96.00 1142 ARG A N 1
ATOM 8929 C CA . ARG A 1 1142 ? -26.157 -4.265 54.125 1.00 96.00 1142 ARG A CA 1
ATOM 8930 C C . ARG A 1 1142 ? -27.202 -4.250 55.243 1.00 96.00 1142 ARG A C 1
ATOM 8932 O O . ARG A 1 1142 ? -28.120 -3.442 55.192 1.00 96.00 1142 ARG A O 1
ATOM 8939 N N . ARG A 1 1143 ? -27.037 -5.078 56.283 1.00 96.06 1143 ARG A N 1
ATOM 8940 C CA . ARG A 1 1143 ? -27.918 -5.047 57.468 1.00 96.06 1143 ARG A CA 1
ATOM 8941 C C . ARG A 1 1143 ? -27.853 -3.716 58.207 1.00 96.06 1143 ARG A C 1
ATOM 8943 O O . ARG A 1 1143 ? -28.888 -3.195 58.592 1.00 96.06 1143 ARG A O 1
ATOM 8950 N N . TYR A 1 1144 ? -26.659 -3.146 58.358 1.00 94.94 1144 TYR A N 1
ATOM 8951 C CA . TYR A 1 1144 ? -26.508 -1.815 58.948 1.00 94.94 1144 TYR A CA 1
ATOM 8952 C C . TYR A 1 1144 ? -27.282 -0.740 58.163 1.00 94.94 1144 TYR A C 1
ATOM 8954 O O . TYR A 1 1144 ? -27.920 0.107 58.777 1.00 94.94 1144 TYR A O 1
ATOM 8962 N N . LEU A 1 1145 ? -27.299 -0.803 56.825 1.00 92.81 1145 LEU A N 1
ATOM 8963 C CA . LEU A 1 1145 ? -28.093 0.116 55.995 1.00 92.81 1145 LEU A CA 1
ATOM 8964 C C . LEU A 1 1145 ? -29.612 -0.073 56.130 1.00 92.81 1145 LEU A C 1
ATOM 8966 O O . LEU A 1 1145 ? -30.351 0.877 55.904 1.00 92.81 1145 LEU A O 1
ATOM 8970 N N . GLU A 1 1146 ? -30.083 -1.279 56.457 1.00 90.31 1146 GLU A N 1
ATOM 8971 C CA . GLU A 1 1146 ? -31.506 -1.551 56.715 1.00 90.31 1146 GLU A CA 1
ATOM 8972 C C . GLU A 1 1146 ? -31.951 -1.060 58.106 1.00 90.31 1146 GLU A C 1
ATOM 8974 O O . GLU A 1 1146 ? -33.134 -0.788 58.318 1.00 90.31 1146 GLU A O 1
ATOM 8979 N N . GLU A 1 1147 ? -31.014 -0.971 59.056 1.00 85.69 1147 GLU A N 1
ATOM 8980 C CA . GLU A 1 1147 ? -31.248 -0.538 60.439 1.00 85.69 1147 GLU A CA 1
ATOM 8981 C C . GLU A 1 1147 ? -31.170 0.993 60.633 1.00 85.69 1147 GLU A C 1
ATOM 8983 O O . GLU A 1 1147 ? -31.746 1.501 61.600 1.00 85.69 1147 GLU A O 1
ATOM 8988 N N . GLU A 1 1148 ? -30.482 1.714 59.737 1.00 73.56 1148 GLU A N 1
ATOM 8989 C CA . GLU A 1 1148 ? -30.311 3.185 59.723 1.00 73.56 1148 GLU A CA 1
ATOM 8990 C C . GLU A 1 1148 ? -31.235 3.884 58.717 1.00 73.56 1148 GLU A C 1
ATOM 8992 O O . GLU A 1 1148 ? -31.825 4.923 59.089 1.00 73.56 1148 GLU A O 1
#

Secondary structure (DSSP, 8-state):
---------------PPPSEEEES-TT-HHHHHHHHTT--EEEES-HHHHHHHSPTT-EEEE--SSTTTS-BPPPTTHHHHHHHTT-EEEEESBS-BTTB----EEE-SS-EEEE-SGGGGGGS-TTBEEB-TT-EEE----SSEEEEEE----SSB-TT---SSPEEEEEEETTTTEEEESS-GGGTTTTT-B-HHHHHHHHHHHHHHH-TTS---------SSEESS-SSSPPPTTHHHHHHHHHHHHHHHT--B--GGGHHHHHHHTTTTSEEEPPPTTS----STT-B--EEEEEE-TTS-EEEE---BHHHHHHHHHHHHHHHHHSSHHHHHHHHHHHHHIIIIISGGGSGGGT-TTSTTTT---SBSSSHHHHHEE-HHHHHHHHHHHHHHHHHHT--TTHHHHHHHHHHHHTTS-TTS---S-EEHHHHHHH-SHHHHH-------HHHHHHHHHHHHHHHHHH--HHHHHHHHHHHHHHHTTTTTT--BSS-SHHHHHHTHHHHHHHHHHS--HHHHHHHHHHHHHHHTTB-TTSPBPP---STTSBSSPSPSSGGGTTTS---S-SSTT--EEETTTTHHHHHHHHHHHHTTT-HHHHHHHHHHHHHHHHHSEE-SS-TTTTT---SEEETTTTBS------SSS-TT---IIIIIHHHHHHHHHHHHT--HHHHHTTS-GGGGHHHHHHHHS-HHHHHHHHHTTPPPPSEEEEEESPSSEETTSEEEEEEEEEE-SSS-EEEEEEEEESSSSGGGEEEEEEEEE-TTEEEEEEEEEE-TT--EEEEEEEEEEETTEEEEEEEEEEEE--SSS--SSEEEEEE-SS-S-TTTTTTTHHHHTT--HHHHHHHHHHHHHTT--EEEES-SEE---BGGG----TTS---EESS--SS---B---S-S-HHHHHHHHHHHHT-EEEEB---SSBT--SHHHHHHHHHHHHHHHHHHTTSTTB--EEEEEEE-TTSS-TTSS-HHHHHHHHHHHHHHHHHHHHTT-TT--EEEEE--TT-TT-HHHHHHHGGG-SEEEEB-GGGPPTTS--HHHHHHHHHHHHHHHT-EEEEEEE-EEEETTTEEEEPPHHHHHHHHHH--S-SEEEEE-STTT---TT-SS-TTHHHHHHHHHHHHHHHHH-

Sequence (1148 aa):
MIAAGLAVAASVATAEAPRLTLCCGGENDLFRVLTASGYACRRVDSNREAVELAAEGGAVLILAEDYPAATTVIEPDVLGAAANKNLRLFIEYPAALPGVEIGPPKAARCERAVVNSDLFGPSLDPLRILAINGLHFVQARSEISHVVAARVAGFDSAVFGLPNDPVPILFELPGRGVLVATTKLSHFVTGRYAPQDAWQALWAGVLAWLCPDGERPSLVWTPSVRPSYSRDEPPPADAEWQAIRRGTEWFHRSKLLLHPSRLDEVGRAERTDGLLPTPPPDAPVGDGRLGILEAPLSIVLADGSQMQSIARRGDCHGESAMALAFGARTGAGALNAKVACNLLDYYLFTSDARKNERGDPKHGAYGLVAWGITSPAFYTANYGDDNARLLLGTAATAALLGENRWDGAIMRCLLANLRTTGRQGFRDDRIDIPALSLQGWQPFFRRDIVSYSPHMEAYLWACFLWAYQQTGYELFYERAENALRMTVAQYPNGWRWTNGLAQEKARILLPLAWLVRVKDTPEHRAWLRTAVDGLAALQEPCGAIREELGLPGKGMYPPPSSNDDYGRHEASLIQRNGDPVSDLLYTTNFAFLGLHEAAAVGDEAAQHAEEKLAGFLCRIQIRSDAQPSLDGGWFRAFDFQRWEAWASNADAGWGAWAIESGWTQGWIVSVLGMRQMRTSLWDLVTKTDIAADFDRLRREMLPDEVVQSLTAIHRPKPATSLTLIPPSLVTDRIELDIRGSVRNDVDAARTFEVVLYVDEEKPEQRLHQAALTIDPQSAAGFNFCWPTQGHAGRHCVIMTARSGDVTLRAECPIQIIASDVRSTRRLGGAWVDIYHHDEQEGRPFNAELAKMTDANWRELVRAMHVTDQNLLVITMMFQNFTHRTKHNFTSETYPGKAYYPSELYPARMPIASTDPLETIMDEADRLGMHVMPGVGTYAFFDYTPDSLRWCKNVADELWRRYGHHPSFYGWYLSHEQGGGLYIPGLGDPALQRREIVDFFKVFTSHVKRYAPDKPVLLATNPYGLRGAEETYRQLLPHVDILGPFGFHRMPAGDLTGEQAATLLQSLCDEAGCHLWLDVETFVFQNGVELHPRPIGELIGDLRRFTTFEKILHYQFPGMMSAPEMTCQPGGPASVKLYEDYRRYLEEE

pLDDT: mean 93.3, std 8.93, range [32.09, 98.88]